Protein 4XKY (pdb70)

Structure (mmCIF, N/CA/C/O backbone):
data_4XKY
#
_entry.id   4XKY
#
_cell.length_a   67.903
_cell.length_b   91.988
_cell.length_c   208.559
_cell.angle_alpha   90.00
_cell.angle_beta   90.00
_cell.angle_gamma   90.00
#
_symmetry.space_group_name_H-M   'P 21 21 21'
#
loop_
_entity.id
_entity.type
_entity.pdbx_description
1 polymer 'Dihydrodipicolinate synthase'
2 polymer 'Dihydrodipicolinate synthase'
3 non-polymer 'ACETATE ION'
4 non-polymer 'SODIUM ION'
5 water water
#
loop_
_atom_site.group_PDB
_atom_site.id
_atom_site.type_symbol
_atom_site.label_atom_id
_atom_site.label_alt_id
_atom_site.label_comp_id
_atom_site.label_asym_id
_atom_site.label_entity_id
_atom_site.label_seq_id
_atom_site.pdbx_PDB_ins_code
_atom_site.Cartn_x
_atom_site.Cartn_y
_atom_site.Cartn_z
_atom_site.occupancy
_atom_site.B_iso_or_equiv
_atom_site.auth_seq_id
_atom_site.auth_comp_id
_atom_site.auth_asym_id
_atom_site.auth_atom_id
_atom_site.pdbx_PDB_model_num
ATOM 10 N N . ASN A 1 2 ? 26.075 27.565 -17.637 1.00 70.43 2 ASN A N 1
ATOM 11 C CA . ASN A 1 2 ? 25.701 27.621 -16.209 1.00 70.74 2 ASN A CA 1
ATOM 12 C C . ASN A 1 2 ? 25.533 26.220 -15.659 1.00 67.66 2 ASN A C 1
ATOM 13 O O . ASN A 1 2 ? 24.924 25.368 -16.296 1.00 68.06 2 ASN A O 1
ATOM 18 N N . ILE A 1 3 ? 26.050 25.999 -14.464 1.00 66.79 3 ILE A N 1
ATOM 19 C CA . ILE A 1 3 ? 26.031 24.688 -13.853 1.00 63.97 3 ILE A CA 1
ATOM 20 C C . ILE A 1 3 ? 25.254 24.816 -12.548 1.00 60.29 3 ILE A C 1
ATOM 21 O O . ILE A 1 3 ? 25.647 25.581 -11.680 1.00 63.15 3 ILE A O 1
ATOM 26 N N . PRO A 1 4 ? 24.135 24.089 -12.398 1.00 54.28 4 PRO A N 1
ATOM 27 C CA . PRO A 1 4 ? 23.462 23.192 -13.336 1.00 50.98 4 PRO A CA 1
ATOM 28 C C . PRO A 1 4 ? 22.649 23.963 -14.363 1.00 46.92 4 PRO A C 1
ATOM 29 O O . PRO A 1 4 ? 22.093 25.002 -14.036 1.00 44.30 4 PRO A O 1
ATOM 33 N N . LEU A 1 5 ? 22.578 23.452 -15.588 1.00 44.37 5 LEU A N 1
ATOM 34 C CA . LEU A 1 5 ? 21.705 24.028 -16.603 1.00 43.29 5 LEU A CA 1
ATOM 35 C C . LEU A 1 5 ? 20.259 23.843 -16.154 1.00 41.63 5 LEU A C 1
ATOM 36 O O . LEU A 1 5 ? 19.823 22.729 -15.793 1.00 40.89 5 LEU A O 1
ATOM 41 N N . SER A 1 6 ? 19.535 24.956 -16.149 1.00 39.93 6 SER A N 1
ATOM 42 C CA . SER A 1 6 ? 18.156 25.003 -15.642 1.00 41.43 6 SER A CA 1
ATOM 43 C C . SER A 1 6 ? 17.197 25.750 -16.554 1.00 40.16 6 SER A C 1
ATOM 44 O O . SER A 1 6 ? 17.610 26.452 -17.474 1.00 41.38 6 SER A O 1
ATOM 47 N N . GLY A 1 7 ? 15.908 25.598 -16.281 1.00 38.61 7 GLY A N 1
ATOM 48 C CA . GLY A 1 7 ? 14.884 26.295 -17.042 1.00 37.43 7 GLY A CA 1
ATOM 49 C C . GLY A 1 7 ? 14.296 25.553 -18.227 1.00 34.91 7 GLY A C 1
ATOM 50 O O . GLY A 1 7 ? 14.113 24.336 -18.211 1.00 35.68 7 GLY A O 1
ATOM 51 N N . ILE A 1 8 ? 13.934 26.322 -19.238 1.00 33.94 8 ILE A N 1
ATOM 52 C CA . ILE A 1 8 ? 13.282 25.810 -20.407 1.00 33.65 8 ILE A CA 1
ATOM 53 C C . ILE A 1 8 ? 14.340 25.736 -21.500 1.00 33.83 8 ILE A C 1
ATOM 54 O O . ILE A 1 8 ? 14.975 26.730 -21.816 1.00 32.80 8 ILE A O 1
ATOM 59 N N . ILE A 1 9 ? 14.538 24.537 -22.037 1.00 33.09 9 ILE A N 1
ATOM 60 C CA . ILE A 1 9 ? 15.509 24.286 -23.087 1.00 34.92 9 ILE A CA 1
ATOM 61 C C . ILE A 1 9 ? 14.776 23.610 -24.240 1.00 33.84 9 ILE A C 1
ATOM 62 O O . ILE A 1 9 ? 14.722 22.407 -24.300 1.00 32.98 9 ILE A O 1
ATOM 67 N N . PRO A 1 10 ? 14.208 24.400 -25.159 1.00 33.46 10 PRO A N 1
ATOM 68 C CA . PRO A 1 10 ? 13.432 23.839 -26.249 1.00 31.60 10 PRO A CA 1
ATOM 69 C C . PRO A 1 10 ? 14.264 22.976 -27.159 1.00 30.86 10 PRO A C 1
ATOM 70 O O . PRO A 1 10 ? 15.370 23.380 -27.546 1.00 31.27 10 PRO A O 1
ATOM 74 N N . PRO A 1 11 ? 13.742 21.786 -27.480 1.00 29.60 11 PRO A N 1
ATOM 75 C CA . PRO A 1 11 ? 14.246 20.974 -28.560 1.00 29.07 11 PRO A CA 1
ATOM 76 C C . PRO A 1 11 ? 13.730 21.577 -29.862 1.00 28.03 11 PRO A C 1
ATOM 77 O O . PRO A 1 11 ? 12.555 21.398 -30.232 1.00 26.07 11 PRO A O 1
ATOM 81 N N . LEU A 1 12 ? 14.595 22.329 -30.532 1.00 27.75 12 LEU A N 1
ATOM 82 C CA . LEU A 1 12 ? 14.201 22.992 -31.761 1.00 27.63 12 LEU A CA 1
ATOM 83 C C . LEU A 1 12 ? 13.739 22.007 -32.829 1.00 26.10 12 LEU A C 1
ATOM 84 O O . LEU A 1 12 ? 14.317 20.949 -32.999 1.00 25.76 12 LEU A O 1
ATOM 89 N N . VAL A 1 13 ? 12.696 22.387 -33.568 1.00 25.12 13 VAL A N 1
ATOM 90 C CA . VAL A 1 13 ? 12.405 21.745 -34.832 1.00 24.81 13 VAL A CA 1
ATOM 91 C C . VAL A 1 13 ? 13.543 22.106 -35.785 1.00 25.45 13 VAL A C 1
ATOM 92 O O . VAL A 1 13 ? 14.254 23.107 -35.570 1.00 24.08 13 VAL A O 1
ATOM 96 N N . THR A 1 14 ? 13.756 21.247 -36.780 1.00 24.71 14 THR A N 1
ATOM 97 C CA . THR A 1 14 ? 14.693 21.507 -37.854 1.00 24.90 14 THR A CA 1
ATOM 98 C C . THR A 1 14 ? 13.793 22.002 -38.980 1.00 25.72 14 THR A C 1
ATOM 99 O O . THR A 1 14 ? 13.120 21.215 -39.618 1.00 24.54 14 THR A O 1
ATOM 103 N N . PRO A 1 15 ? 13.713 23.326 -39.176 1.00 26.35 15 PRO A N 1
ATOM 104 C CA . PRO A 1 15 ? 12.824 23.846 -40.230 1.00 26.81 15 PRO A CA 1
ATOM 105 C C . PRO A 1 15 ? 13.388 23.534 -41.592 1.00 26.35 15 PRO A C 1
ATOM 106 O O . PRO A 1 15 ? 14.599 23.653 -41.800 1.00 26.90 15 PRO A O 1
ATOM 110 N N . LEU A 1 16 ? 12.505 23.087 -42.476 1.00 25.85 16 LEU A N 1
ATOM 111 C CA . LEU A 1 16 ? 12.846 22.586 -43.797 1.00 26.39 16 LEU A CA 1
ATOM 112 C C . LEU A 1 16 ? 12.073 23.298 -44.898 1.00 27.66 16 LEU A C 1
ATOM 113 O O . LEU A 1 16 ? 10.901 23.661 -44.718 1.00 28.80 16 LEU A O 1
ATOM 118 N N . LEU A 1 17 ? 12.720 23.504 -46.038 1.00 28.83 17 LEU A N 1
ATOM 119 C CA . LEU A 1 17 ? 12.004 23.897 -47.269 1.00 29.09 17 LEU A CA 1
ATOM 120 C C . LEU A 1 17 ? 11.661 22.680 -48.102 1.00 28.53 17 LEU A C 1
ATOM 121 O O . LEU A 1 17 ? 10.760 22.710 -48.924 1.00 27.13 17 LEU A O 1
ATOM 126 N N . ASP A 1 18 ? 12.436 21.619 -47.922 1.00 29.00 18 ASP A N 1
ATOM 127 C CA . ASP A 1 18 ? 12.219 20.362 -48.638 1.00 30.50 18 ASP A CA 1
ATOM 128 C C . ASP A 1 18 ? 12.901 19.270 -47.828 1.00 29.56 18 ASP A C 1
ATOM 129 O O . ASP A 1 18 ? 13.522 19.572 -46.813 1.00 27.39 18 ASP A O 1
ATOM 134 N N . ASP A 1 19 ? 12.773 18.019 -48.265 1.00 28.99 19 ASP A N 1
ATOM 135 C CA . ASP A 1 19 ? 13.214 16.881 -47.484 1.00 30.18 19 ASP A CA 1
ATOM 136 C C . ASP A 1 19 ? 14.675 17.044 -47.083 1.00 28.32 19 ASP A C 1
ATOM 137 O O . ASP A 1 19 ? 15.059 16.635 -45.998 1.00 28.27 19 ASP A O 1
ATOM 142 N N . ASP A 1 20 ? 15.489 17.625 -47.953 1.00 28.00 20 ASP A N 1
ATOM 143 C CA . ASP A 1 20 ? 16.912 17.766 -47.683 1.00 28.36 20 ASP A CA 1
ATOM 144 C C . ASP A 1 20 ? 17.376 19.208 -47.796 1.00 28.37 20 ASP A C 1
ATOM 145 O O . ASP A 1 20 ? 18.531 19.441 -48.133 1.00 28.04 20 ASP A O 1
ATOM 150 N N . VAL A 1 21 ? 16.497 20.177 -47.522 1.00 27.37 21 VAL A N 1
ATOM 151 C CA . VAL A 1 21 ? 16.874 21.612 -47.668 1.00 26.32 21 VAL A CA 1
ATOM 152 C C . VAL A 1 21 ? 16.446 22.323 -46.411 1.00 25.87 21 VAL A C 1
ATOM 153 O O . VAL A 1 21 ? 15.272 22.284 -46.055 1.00 25.83 21 VAL A O 1
ATOM 157 N N . LEU A 1 22 ? 17.391 22.983 -45.763 1.00 26.22 22 LEU A N 1
ATOM 158 C CA . LEU A 1 22 ? 17.147 23.691 -44.519 1.00 27.37 22 LEU A CA 1
ATOM 159 C C . LEU A 1 22 ? 16.457 25.041 -44.785 1.00 28.08 22 LEU A C 1
ATOM 160 O O . LEU A 1 22 ? 16.862 25.769 -45.678 1.00 29.69 22 LEU A O 1
ATOM 165 N N . ASP A 1 23 ? 15.432 25.358 -43.993 1.00 28.26 23 ASP A N 1
ATOM 166 C CA . ASP A 1 23 ? 14.761 26.683 -44.005 1.00 28.31 23 ASP A CA 1
ATOM 167 C C . ASP A 1 23 ? 15.510 27.653 -43.097 1.00 28.71 23 ASP A C 1
ATOM 168 O O . ASP A 1 23 ? 15.196 27.806 -41.906 1.00 26.49 23 ASP A O 1
ATOM 173 N N . VAL A 1 24 ? 16.512 28.308 -43.657 1.00 30.73 24 VAL A N 1
ATOM 174 C CA . VAL A 1 24 ? 17.395 29.158 -42.845 1.00 31.13 24 VAL A CA 1
ATOM 175 C C . VAL A 1 24 ? 16.668 30.369 -42.285 1.00 31.52 24 VAL A C 1
ATOM 176 O O . VAL A 1 24 ? 16.861 30.727 -41.144 1.00 30.52 24 VAL A O 1
ATOM 180 N N . GLU A 1 25 ? 15.825 30.994 -43.088 1.00 33.50 25 GLU A N 1
ATOM 181 C CA . GLU A 1 25 ? 15.121 32.170 -42.639 1.00 36.29 25 GLU A CA 1
ATOM 182 C C . GLU A 1 25 ? 14.154 31.843 -41.521 1.00 34.51 25 GLU A C 1
ATOM 183 O O . GLU A 1 25 ? 14.051 32.595 -40.571 1.00 32.96 25 GLU A O 1
ATOM 189 N N . GLY A 1 26 ? 13.436 30.728 -41.653 1.00 32.99 26 GLY A N 1
ATOM 190 C CA . GLY A 1 26 ? 12.576 30.236 -40.577 1.00 31.38 26 GLY A CA 1
ATOM 191 C C . GLY A 1 26 ? 13.346 29.938 -39.318 1.00 30.34 26 GLY A C 1
ATOM 192 O O . GLY A 1 26 ? 12.920 30.292 -38.239 1.00 29.87 26 GLY A O 1
ATOM 193 N N . LEU A 1 27 ? 14.496 29.293 -39.460 1.00 30.91 27 LEU A N 1
ATOM 194 C CA . LEU A 1 27 ? 15.340 28.981 -38.308 1.00 30.89 27 LEU A CA 1
ATOM 195 C C . LEU A 1 27 ? 15.789 30.240 -37.550 1.00 32.47 27 LEU A C 1
ATOM 196 O O . LEU A 1 27 ? 15.771 30.264 -36.330 1.00 32.96 27 LEU A O 1
ATOM 201 N N . GLN A 1 28 ? 16.188 31.278 -38.277 1.00 33.82 28 GLN A N 1
ATOM 202 C CA . GLN A 1 28 ? 16.497 32.573 -37.662 1.00 34.84 28 GLN A CA 1
ATOM 203 C C . GLN A 1 28 ? 15.304 33.132 -36.920 1.00 34.11 28 GLN A C 1
ATOM 204 O O . GLN A 1 28 ? 15.434 33.514 -35.765 1.00 34.74 28 GLN A O 1
ATOM 210 N N . ARG A 1 29 ? 14.136 33.155 -37.555 1.00 33.02 29 ARG A N 1
ATOM 211 C CA . ARG A 1 29 ? 12.943 33.639 -36.850 1.00 34.07 29 ARG A CA 1
ATOM 212 C C . ARG A 1 29 ? 12.669 32.791 -35.616 1.00 33.10 29 ARG A C 1
ATOM 213 O O . ARG A 1 29 ? 12.324 33.337 -34.573 1.00 32.65 29 ARG A O 1
ATOM 221 N N . LEU A 1 30 ? 12.817 31.465 -35.734 1.00 31.05 30 LEU A N 1
ATOM 222 C CA . LEU A 1 30 ? 12.552 30.570 -34.600 1.00 30.47 30 LEU A CA 1
ATOM 223 C C . LEU A 1 30 ? 13.475 30.888 -33.441 1.00 29.90 30 LEU A C 1
ATOM 224 O O . LEU A 1 30 ? 13.023 31.027 -32.308 1.00 29.84 30 LEU A O 1
ATOM 229 N N . ILE A 1 31 ? 14.768 31.006 -33.722 1.00 29.37 31 ILE A N 1
ATOM 230 C CA . ILE A 1 31 ? 15.740 31.257 -32.670 1.00 30.76 31 ILE A CA 1
ATOM 231 C C . ILE A 1 31 ? 15.589 32.641 -32.014 1.00 32.15 31 ILE A C 1
ATOM 232 O O . ILE A 1 31 ? 15.727 32.751 -30.798 1.00 33.07 31 ILE A O 1
ATOM 237 N N . GLU A 1 32 ? 15.315 33.684 -32.792 1.00 33.98 32 GLU A N 1
ATOM 238 C CA . GLU A 1 32 ? 15.033 34.993 -32.212 1.00 36.02 32 GLU A CA 1
ATOM 239 C C . GLU A 1 32 ? 13.796 34.891 -31.317 1.00 35.39 32 GLU A C 1
ATOM 240 O O . GLU A 1 32 ? 13.780 35.418 -30.228 1.00 35.76 32 GLU A O 1
ATOM 246 N N . HIS A 1 33 ? 12.769 34.187 -31.777 1.00 34.62 33 HIS A N 1
ATOM 247 C CA . HIS A 1 33 ? 11.511 34.027 -31.025 1.00 34.42 33 HIS A CA 1
ATOM 248 C C . HIS A 1 33 ? 11.767 33.324 -29.679 1.00 33.97 33 HIS A C 1
ATOM 249 O O . HIS A 1 33 ? 11.219 33.707 -28.651 1.00 33.71 33 HIS A O 1
ATOM 256 N N . LEU A 1 34 ? 12.641 32.320 -29.676 1.00 33.39 34 LEU A N 1
ATOM 257 C CA . LEU A 1 34 ? 12.953 31.622 -28.433 1.00 33.42 34 LEU A CA 1
ATOM 258 C C . LEU A 1 34 ? 13.755 32.492 -27.478 1.00 34.47 34 LEU A C 1
ATOM 259 O O . LEU A 1 34 ? 13.466 32.534 -26.269 1.00 34.88 34 LEU A O 1
ATOM 264 N N . ILE A 1 35 ? 14.742 33.207 -28.013 1.00 34.47 35 ILE A N 1
ATOM 265 C CA . ILE A 1 35 ? 15.596 34.041 -27.172 1.00 34.76 35 ILE A CA 1
ATOM 266 C C . ILE A 1 35 ? 14.771 35.128 -26.490 1.00 36.08 35 ILE A C 1
ATOM 267 O O . ILE A 1 35 ? 14.830 35.280 -25.271 1.00 35.21 35 ILE A O 1
ATOM 272 N N . ALA A 1 36 ? 13.982 35.856 -27.280 1.00 37.22 36 ALA A N 1
ATOM 273 C CA . ALA A 1 36 ? 13.119 36.913 -26.756 1.00 38.91 36 ALA A CA 1
ATOM 274 C C . ALA A 1 36 ? 12.100 36.338 -25.789 1.00 40.13 36 ALA A C 1
ATOM 275 O O . ALA A 1 36 ? 11.598 37.039 -24.920 1.00 40.10 36 ALA A O 1
ATOM 277 N N . GLY A 1 37 ? 11.790 35.059 -25.946 1.00 38.80 37 GLY A N 1
ATOM 278 C CA . GLY A 1 37 ? 10.805 34.418 -25.090 1.00 39.40 37 GLY A CA 1
ATOM 279 C C . GLY A 1 37 ? 11.338 33.980 -23.742 1.00 39.59 37 GLY A C 1
ATOM 280 O O . GLY A 1 37 ? 10.579 33.445 -22.928 1.00 39.37 37 GLY A O 1
ATOM 281 N N . GLY A 1 38 ? 12.641 34.166 -23.519 1.00 39.63 38 GLY A N 1
ATOM 282 C CA . GLY A 1 38 ? 13.243 33.903 -22.226 1.00 39.57 38 GLY A CA 1
ATOM 283 C C . GLY A 1 38 ? 13.763 32.494 -21.995 1.00 39.51 38 GLY A C 1
ATOM 284 O O . GLY A 1 38 ? 14.064 32.148 -20.859 1.00 39.12 38 GLY A O 1
ATOM 285 N N . VAL A 1 39 ? 13.896 31.667 -23.034 1.00 36.66 39 VAL A N 1
ATOM 286 C CA . VAL A 1 39 ? 14.396 30.307 -22.800 1.00 35.44 39 VAL A CA 1
ATOM 287 C C . VAL A 1 39 ? 15.889 30.362 -22.386 1.00 37.00 39 VAL A C 1
ATOM 288 O O . VAL A 1 39 ? 16.575 31.366 -22.591 1.00 36.75 39 VAL A O 1
ATOM 292 N N . HIS A 1 40 ? 16.390 29.279 -21.817 1.00 37.77 40 HIS A N 1
ATOM 293 C CA . HIS A 1 40 ? 17.757 29.276 -21.270 1.00 41.43 40 HIS A CA 1
ATOM 294 C C . HIS A 1 40 ? 18.776 28.553 -22.107 1.00 37.53 40 HIS A C 1
ATOM 295 O O . HIS A 1 40 ? 19.944 28.696 -21.866 1.00 37.93 40 HIS A O 1
ATOM 302 N N . ALA A 1 41 ? 18.348 27.785 -23.094 1.00 35.50 41 ALA A N 1
ATOM 303 C CA . ALA A 1 41 ? 19.281 27.137 -23.992 1.00 34.17 41 ALA A CA 1
ATOM 304 C C . ALA A 1 41 ? 18.528 26.653 -25.192 1.00 34.07 41 ALA A C 1
ATOM 305 O O . ALA A 1 41 ? 17.308 26.675 -25.203 1.00 35.43 41 ALA A O 1
ATOM 307 N N . LEU A 1 42 ? 19.274 26.249 -26.209 1.00 33.26 42 LEU A N 1
ATOM 308 C CA . LEU A 1 42 ? 18.736 25.653 -27.424 1.00 32.68 42 LEU A CA 1
ATOM 309 C C . LEU A 1 42 ? 19.293 24.253 -27.581 1.00 32.93 42 LEU A C 1
ATOM 310 O O . LEU A 1 42 ? 20.514 24.048 -27.490 1.00 35.93 42 LEU A O 1
ATOM 315 N N . PHE A 1 43 ? 18.403 23.303 -27.840 1.00 31.73 43 PHE A N 1
ATOM 316 C CA . PHE A 1 43 ? 18.761 21.922 -27.999 1.00 30.71 43 PHE A CA 1
ATOM 317 C C . PHE A 1 43 ? 18.453 21.522 -29.429 1.00 30.43 43 PHE A C 1
ATOM 318 O O . PHE A 1 43 ? 17.291 21.551 -29.857 1.00 28.47 43 PHE A O 1
ATOM 326 N N . VAL A 1 44 ? 19.495 21.208 -30.200 1.00 30.46 44 VAL A N 1
ATOM 327 C CA . VAL A 1 44 ? 19.266 20.839 -31.592 1.00 30.29 44 VAL A CA 1
ATOM 328 C C . VAL A 1 44 ? 19.482 19.364 -31.854 1.00 28.52 44 VAL A C 1
ATOM 329 O O . VAL A 1 44 ? 20.275 18.702 -31.175 1.00 25.91 44 VAL A O 1
ATOM 333 N N . LEU A 1 45 ? 18.753 18.909 -32.873 1.00 27.58 45 LEU A N 1
ATOM 334 C CA . LEU A 1 45 ? 18.756 17.538 -33.367 1.00 28.96 45 LEU A CA 1
ATOM 335 C C . LEU A 1 45 ? 18.187 16.499 -32.397 1.00 27.72 45 LEU A C 1
ATOM 336 O O . LEU A 1 45 ? 18.549 15.344 -32.443 1.00 27.68 45 LEU A O 1
ATOM 341 N N . GLY A 1 46 ? 17.299 16.904 -31.513 1.00 28.61 46 GLY A N 1
ATOM 342 C CA . GLY A 1 46 ? 16.537 15.938 -30.726 1.00 28.84 46 GLY A CA 1
ATOM 343 C C . GLY A 1 46 ? 15.508 15.272 -31.652 1.00 30.31 46 GLY A C 1
ATOM 344 O O . GLY A 1 46 ? 15.511 15.510 -32.879 1.00 26.86 46 GLY A O 1
ATOM 345 N N . THR A 1 47 ? 14.662 14.428 -31.058 1.00 32.40 47 THR A N 1
ATOM 346 C CA . THR A 1 47 ? 13.493 13.786 -31.716 1.00 34.21 47 THR A CA 1
ATOM 347 C C . THR A 1 47 ? 12.575 14.802 -32.408 1.00 31.56 47 THR A C 1
ATOM 348 O O . THR A 1 47 ? 12.193 14.625 -33.554 1.00 29.20 47 THR A O 1
ATOM 352 N N . THR A 1 48 ? 12.259 15.873 -31.698 1.00 28.18 48 THR A N 1
ATOM 353 C CA . THR A 1 48 ? 11.535 17.014 -32.243 1.00 29.43 48 THR A CA 1
ATOM 354 C C . THR A 1 48 ? 12.186 17.659 -33.491 1.00 28.41 48 THR A C 1
ATOM 355 O O . THR A 1 48 ? 11.466 18.188 -34.370 1.00 27.04 48 THR A O 1
ATOM 359 N N . GLY A 1 49 ? 13.519 17.575 -33.552 1.00 26.76 49 GLY A N 1
ATOM 360 C CA . GLY A 1 49 ? 14.339 18.047 -34.687 1.00 26.45 49 GLY A CA 1
ATOM 361 C C . GLY A 1 49 ? 14.496 17.039 -35.814 1.00 27.02 49 GLY A C 1
ATOM 362 O O . GLY A 1 49 ? 15.263 17.278 -36.750 1.00 25.54 49 GLY A O 1
ATOM 363 N N . GLU A 1 50 ? 13.794 15.902 -35.714 1.00 27.86 50 GLU A N 1
ATOM 364 C CA . GLU A 1 50 ? 13.795 14.863 -36.777 1.00 27.94 50 GLU A CA 1
ATOM 365 C C . GLU A 1 50 ? 15.218 14.317 -37.099 1.00 28.36 50 GLU A C 1
ATOM 366 O O . GLU A 1 50 ? 15.506 13.985 -38.250 1.00 26.72 50 GLU A O 1
ATOM 372 N N . SER A 1 51 ? 16.123 14.224 -36.133 1.00 31.40 51 SER A N 1
ATOM 373 C CA . SER A 1 51 ? 17.546 14.007 -36.517 1.00 36.24 51 SER A CA 1
ATOM 374 C C . SER A 1 51 ? 17.768 12.707 -37.313 1.00 38.31 51 SER A C 1
ATOM 375 O O . SER A 1 51 ? 18.442 12.680 -38.354 1.00 37.83 51 SER A O 1
ATOM 378 N N . GLN A 1 52 ? 17.175 11.633 -36.826 1.00 41.12 52 GLN A N 1
ATOM 379 C CA . GLN A 1 52 ? 17.373 10.329 -37.455 1.00 46.33 52 GLN A CA 1
ATOM 380 C C . GLN A 1 52 ? 16.964 10.318 -38.931 1.00 40.99 52 GLN A C 1
ATOM 381 O O . GLN A 1 52 ? 17.639 9.673 -39.750 1.00 40.91 52 GLN A O 1
ATOM 387 N N . SER A 1 53 ? 15.893 11.048 -39.270 1.00 33.41 53 SER A N 1
ATOM 388 C CA . SER A 1 53 ? 15.299 10.957 -40.618 1.00 30.34 53 SER A CA 1
ATOM 389 C C . SER A 1 53 ? 15.933 11.927 -41.630 1.00 28.08 53 SER A C 1
ATOM 390 O O . SER A 1 53 ? 15.683 11.855 -42.830 1.00 26.51 53 SER A O 1
ATOM 393 N N . LEU A 1 54 ? 16.797 12.808 -41.138 1.00 27.84 54 LEU A N 1
ATOM 394 C CA . LEU A 1 54 ? 17.525 13.779 -41.963 1.00 27.44 54 LEU A CA 1
ATOM 395 C C . LEU A 1 54 ? 18.864 13.243 -42.395 1.00 27.88 54 LEU A C 1
ATOM 396 O O . LEU A 1 54 ? 19.471 12.451 -41.706 1.00 27.35 54 LEU A O 1
ATOM 401 N N . SER A 1 55 ? 19.318 13.687 -43.556 1.00 29.68 55 SER A N 1
ATOM 402 C CA . SER A 1 55 ? 20.632 13.332 -44.045 1.00 31.48 55 SER A CA 1
ATOM 403 C C . SER A 1 55 ? 21.727 13.911 -43.130 1.00 32.72 55 SER A C 1
ATOM 404 O O . SER A 1 55 ? 21.503 14.854 -42.366 1.00 31.73 55 SER A O 1
ATOM 407 N N . TYR A 1 56 ? 22.917 13.338 -43.219 1.00 34.02 56 TYR A N 1
ATOM 408 C CA . TYR A 1 56 ? 24.066 13.855 -42.474 1.00 35.41 56 TYR A CA 1
ATOM 409 C C . TYR A 1 56 ? 24.351 15.291 -42.819 1.00 33.00 56 TYR A C 1
ATOM 410 O O . TYR A 1 56 ? 24.635 16.092 -41.960 1.00 32.76 56 TYR A O 1
ATOM 419 N N . LYS A 1 57 ? 24.289 15.621 -44.099 1.00 33.05 57 LYS A N 1
ATOM 420 C CA . LYS A 1 57 ? 24.483 16.992 -44.523 1.00 34.87 57 LYS A CA 1
ATOM 421 C C . LYS A 1 57 ? 23.534 17.937 -43.802 1.00 33.55 57 LYS A C 1
ATOM 422 O O . LYS A 1 57 ? 23.949 18.975 -43.270 1.00 32.50 57 LYS A O 1
ATOM 428 N N . LEU A 1 58 ? 22.257 17.579 -43.756 1.00 30.84 58 LEU A N 1
ATOM 429 C CA . LEU A 1 58 ? 21.279 18.478 -43.149 1.00 30.93 58 LEU A CA 1
ATOM 430 C C . LEU A 1 58 ? 21.486 18.618 -41.656 1.00 29.74 58 LEU A C 1
ATOM 431 O O . LEU A 1 58 ? 21.395 19.709 -41.128 1.00 30.26 58 LEU A O 1
ATOM 436 N N . ARG A 1 59 ? 21.822 17.528 -40.982 1.00 28.62 59 ARG A N 1
ATOM 437 C CA . ARG A 1 59 ? 22.148 17.604 -39.566 1.00 29.42 59 ARG A CA 1
ATOM 438 C C . ARG A 1 59 ? 23.340 18.583 -39.367 1.00 30.17 59 ARG A C 1
ATOM 439 O O . ARG A 1 59 ? 23.330 19.398 -38.461 1.00 29.17 59 ARG A O 1
ATOM 447 N N . MET A 1 60 ? 24.344 18.523 -40.233 1.00 31.11 60 MET A N 1
ATOM 448 C CA . MET A 1 60 ? 25.486 19.436 -40.096 1.00 32.66 60 MET A CA 1
ATOM 449 C C . MET A 1 60 ? 25.093 20.890 -40.325 1.00 31.31 60 MET A C 1
ATOM 450 O O . MET A 1 60 ? 25.516 21.761 -39.577 1.00 29.43 60 MET A O 1
ATOM 455 N N . GLU A 1 61 ? 24.258 21.144 -41.323 1.00 31.84 61 GLU A N 1
ATOM 456 C CA . GLU A 1 61 ? 23.772 22.492 -41.569 1.00 32.53 61 GLU A CA 1
ATOM 457 C C . GLU A 1 61 ? 22.940 23.039 -40.410 1.00 30.92 61 GLU A C 1
ATOM 458 O O . GLU A 1 61 ? 23.029 24.216 -40.102 1.00 30.99 61 GLU A O 1
ATOM 464 N N . MET A 1 62 ? 22.154 22.190 -39.760 1.00 28.31 62 MET A N 1
ATOM 465 C CA . MET A 1 62 ? 21.367 22.650 -38.642 1.00 29.33 62 MET A CA 1
ATOM 466 C C . MET A 1 62 ? 22.287 23.100 -37.519 1.00 30.79 62 MET A C 1
ATOM 467 O O . MET A 1 62 ? 22.054 24.124 -36.920 1.00 31.81 62 MET A O 1
ATOM 472 N N . ILE A 1 63 ? 23.307 22.302 -37.216 1.00 31.76 63 ILE A N 1
ATOM 473 C CA . ILE A 1 63 ? 24.271 22.651 -36.197 1.00 31.84 63 ILE A CA 1
ATOM 474 C C . ILE A 1 63 ? 24.982 23.970 -36.510 1.00 32.64 63 ILE A C 1
ATOM 475 O O . ILE A 1 63 ? 25.039 24.856 -35.658 1.00 31.70 63 ILE A O 1
ATOM 480 N N . LYS A 1 64 ? 25.541 24.075 -37.717 1.00 34.77 64 LYS A N 1
ATOM 481 C CA . LYS A 1 64 ? 26.287 25.264 -38.124 1.00 37.71 64 LYS A CA 1
ATOM 482 C C . LYS A 1 64 ? 25.412 26.505 -38.086 1.00 35.89 64 LYS A C 1
ATOM 483 O O . LYS A 1 64 ? 25.752 27.476 -37.427 1.00 36.68 64 LYS A O 1
ATOM 489 N N . ASN A 1 65 ? 24.284 26.494 -38.784 1.00 33.62 65 ASN A N 1
ATOM 490 C CA . ASN A 1 65 ? 23.389 27.667 -38.732 1.00 32.63 65 ASN A CA 1
ATOM 491 C C . ASN A 1 65 ? 22.898 28.011 -37.328 1.00 31.42 65 ASN A C 1
ATOM 492 O O . ASN A 1 65 ? 22.793 29.188 -36.990 1.00 31.67 65 ASN A O 1
ATOM 497 N N . THR A 1 66 ? 22.566 27.005 -36.508 1.00 30.84 66 THR A N 1
ATOM 498 C CA . THR A 1 66 ? 22.073 27.307 -35.156 1.00 30.07 66 THR A CA 1
ATOM 499 C C . THR A 1 66 ? 23.170 28.051 -34.323 1.00 31.38 66 THR A C 1
ATOM 500 O O . THR A 1 66 ? 22.897 29.036 -33.639 1.00 29.78 66 THR A O 1
ATOM 504 N N . CYS A 1 67 ? 24.407 27.579 -34.388 1.00 33.38 67 CYS A N 1
ATOM 505 C CA . CYS A 1 67 ? 25.489 28.233 -33.646 1.00 35.35 67 CYS A CA 1
ATOM 506 C C . CYS A 1 67 ? 25.752 29.627 -34.215 1.00 35.78 67 CYS A C 1
ATOM 507 O O . CYS A 1 67 ? 25.898 30.562 -33.450 1.00 35.71 67 CYS A O 1
ATOM 510 N N . ARG A 1 68 ? 25.759 29.771 -35.542 1.00 36.13 68 ARG A N 1
ATOM 511 C CA . ARG A 1 68 ? 25.959 31.080 -36.174 1.00 37.54 68 ARG A CA 1
ATOM 512 C C . ARG A 1 68 ? 24.913 32.075 -35.697 1.00 38.61 68 ARG A C 1
ATOM 513 O O . ARG A 1 68 ? 25.238 33.191 -35.270 1.00 40.33 68 ARG A O 1
ATOM 521 N N . ILE A 1 69 ? 23.653 31.658 -35.760 1.00 37.50 69 ILE A N 1
ATOM 522 C CA . ILE A 1 69 ? 22.534 32.561 -35.483 1.00 36.99 69 ILE A CA 1
ATOM 523 C C . ILE A 1 69 ? 22.449 32.913 -34.003 1.00 37.33 69 ILE A C 1
ATOM 524 O O . ILE A 1 69 ? 22.168 34.049 -33.652 1.00 40.43 69 ILE A O 1
ATOM 529 N N . ALA A 1 70 ? 22.682 31.946 -33.132 1.00 38.24 70 ALA A N 1
ATOM 530 C CA . ALA A 1 70 ? 22.617 32.211 -31.701 1.00 37.81 70 ALA A CA 1
ATOM 531 C C . ALA A 1 70 ? 23.685 33.197 -31.247 1.00 40.50 70 ALA A C 1
ATOM 532 O O . ALA A 1 70 ? 23.462 33.904 -30.275 1.00 38.33 70 ALA A O 1
ATOM 534 N N . LYS A 1 71 ? 24.842 33.211 -31.924 1.00 43.50 71 LYS A N 1
ATOM 535 C CA . LYS A 1 71 ? 25.895 34.214 -31.671 1.00 47.10 71 LYS A CA 1
ATOM 536 C C . LYS A 1 71 ? 26.270 34.255 -30.201 1.00 44.63 71 LYS A C 1
ATOM 537 O O . LYS A 1 71 ? 26.314 35.322 -29.624 1.00 44.21 71 LYS A O 1
ATOM 543 N N . GLY A 1 72 ? 26.461 33.115 -29.567 1.00 42.62 72 GLY A N 1
ATOM 544 C CA . GLY A 1 72 ? 26.861 33.082 -28.144 1.00 43.96 72 GLY A CA 1
ATOM 545 C C . GLY A 1 72 ? 25.865 33.586 -27.101 1.00 45.16 72 GLY A C 1
ATOM 546 O O . GLY A 1 72 ? 26.143 33.503 -25.903 1.00 47.91 72 GLY A O 1
ATOM 547 N N . ARG A 1 73 ? 24.697 34.080 -27.520 1.00 44.31 73 ARG A N 1
ATOM 548 C CA . ARG A 1 73 ? 23.703 34.616 -26.570 1.00 44.67 73 ARG A CA 1
ATOM 549 C C . ARG A 1 73 ? 23.104 33.600 -25.598 1.00 45.22 73 ARG A C 1
ATOM 550 O O . ARG A 1 73 ? 22.540 33.988 -24.575 1.00 45.21 73 ARG A O 1
ATOM 558 N N . LEU A 1 74 ? 23.225 32.314 -25.931 1.00 44.11 74 LEU A N 1
ATOM 559 C CA . LEU A 1 74 ? 22.586 31.224 -25.203 1.00 44.14 74 LEU A CA 1
ATOM 560 C C . LEU A 1 74 ? 23.377 29.933 -25.406 1.00 40.22 74 LEU A C 1
ATOM 561 O O . LEU A 1 74 ? 23.843 29.704 -26.487 1.00 38.32 74 LEU A O 1
ATOM 566 N N . PRO A 1 75 ? 23.504 29.079 -24.387 1.00 38.86 75 PRO A N 1
ATOM 567 C CA . PRO A 1 75 ? 24.126 27.776 -24.645 1.00 39.84 75 PRO A CA 1
ATOM 568 C C . PRO A 1 75 ? 23.403 26.965 -25.747 1.00 36.51 75 PRO A C 1
ATOM 569 O O . PRO A 1 75 ? 22.164 26.911 -25.789 1.00 37.09 75 PRO A O 1
ATOM 573 N N . VAL A 1 76 ? 24.196 26.385 -26.635 1.00 34.44 76 VAL A N 1
ATOM 574 C CA . VAL A 1 76 ? 23.721 25.423 -27.605 1.00 32.38 76 VAL A CA 1
ATOM 575 C C . VAL A 1 76 ? 24.142 23.986 -27.266 1.00 32.60 76 VAL A C 1
ATOM 576 O O . VAL A 1 76 ? 25.325 23.665 -27.122 1.00 32.95 76 VAL A O 1
ATOM 580 N N . LEU A 1 77 ? 23.136 23.129 -27.140 1.00 32.79 77 LEU A N 1
ATOM 581 C CA . LEU A 1 77 ? 23.305 21.689 -26.924 1.00 33.74 77 LEU A CA 1
ATOM 582 C C . LEU A 1 77 ? 22.986 20.953 -28.209 1.00 32.23 77 LEU A C 1
ATOM 583 O O . LEU A 1 77 ? 21.976 21.223 -28.840 1.00 32.00 77 LEU A O 1
ATOM 588 N N . VAL A 1 78 ? 23.819 19.986 -28.563 1.00 31.99 78 VAL A N 1
ATOM 589 C CA . VAL A 1 78 ? 23.691 19.278 -29.815 1.00 30.55 78 VAL A CA 1
ATOM 590 C C . VAL A 1 78 ? 23.530 17.797 -29.535 1.00 30.45 78 VAL A C 1
ATOM 591 O O . VAL A 1 78 ? 24.388 17.180 -28.902 1.00 31.82 78 VAL A O 1
ATOM 595 N N . CYS A 1 79 ? 22.449 17.216 -30.053 1.00 29.44 79 CYS A N 1
ATOM 596 C CA . CYS A 1 79 ? 22.285 15.772 -30.018 1.00 29.91 79 CYS A CA 1
ATOM 597 C C . CYS A 1 79 ? 23.213 15.140 -31.045 1.00 28.60 79 CYS A C 1
ATOM 598 O O . CYS A 1 79 ? 23.141 15.438 -32.249 1.00 26.51 79 CYS A O 1
ATOM 601 N N . ILE A 1 80 ? 24.099 14.281 -30.549 1.00 28.96 80 ILE A N 1
ATOM 602 C CA . ILE A 1 80 ? 25.061 13.574 -31.392 1.00 29.84 80 ILE A CA 1
ATOM 603 C C . ILE A 1 80 ? 24.771 12.068 -31.549 1.00 31.77 80 ILE A C 1
ATOM 604 O O . ILE A 1 80 ? 25.577 11.366 -32.158 1.00 35.44 80 ILE A O 1
ATOM 609 N N . SER A 1 81 ? 23.654 11.573 -31.008 1.00 31.88 81 SER A N 1
ATOM 610 C CA . SER A 1 81 ? 23.326 10.133 -31.090 1.00 34.35 81 SER A CA 1
ATOM 611 C C . SER A 1 81 ? 23.260 9.694 -32.549 1.00 34.59 81 SER A C 1
ATOM 612 O O . SER A 1 81 ? 22.766 10.413 -33.404 1.00 32.03 81 SER A O 1
ATOM 615 N N . ASP A 1 82 ? 23.809 8.522 -32.815 1.00 35.14 82 ASP A N 1
ATOM 616 C CA . ASP A 1 82 ? 23.874 7.979 -34.158 1.00 36.34 82 ASP A CA 1
ATOM 617 C C . ASP A 1 82 ? 24.150 6.513 -33.979 1.00 36.20 82 ASP A C 1
ATOM 618 O O . ASP A 1 82 ? 24.741 6.122 -32.983 1.00 35.95 82 ASP A O 1
ATOM 623 N N . THR A 1 83 ? 23.753 5.694 -34.937 1.00 34.44 83 THR A N 1
ATOM 624 C CA . THR A 1 83 ? 24.041 4.273 -34.826 1.00 35.75 83 THR A CA 1
ATOM 625 C C . THR A 1 83 ? 25.543 4.051 -34.995 1.00 34.68 83 THR A C 1
ATOM 626 O O . THR A 1 83 ? 26.072 3.063 -34.493 1.00 35.81 83 THR A O 1
ATOM 630 N N . SER A 1 84 ? 26.218 4.959 -35.702 1.00 32.78 84 SER A N 1
ATOM 631 C CA . SER A 1 84 ? 27.687 4.887 -35.866 1.00 34.06 84 SER A CA 1
ATOM 632 C C . SER A 1 84 ? 28.420 5.827 -34.917 1.00 32.85 84 SER A C 1
ATOM 633 O O . SER A 1 84 ? 28.231 7.036 -34.962 1.00 30.70 84 SER A O 1
ATOM 636 N N . ILE A 1 85 ? 29.299 5.267 -34.094 1.00 33.87 85 ILE A N 1
ATOM 637 C CA . ILE A 1 85 ? 30.080 6.064 -33.158 1.00 34.83 85 ILE A CA 1
ATOM 638 C C . ILE A 1 85 ? 31.028 6.989 -33.899 1.00 34.85 85 ILE A C 1
ATOM 639 O O . ILE A 1 85 ? 31.200 8.120 -33.483 1.00 33.56 85 ILE A O 1
ATOM 644 N N . VAL A 1 86 ? 31.595 6.538 -35.012 1.00 34.37 86 VAL A N 1
ATOM 645 C CA . VAL A 1 86 ? 32.431 7.416 -35.810 1.00 36.30 86 VAL A CA 1
ATOM 646 C C . VAL A 1 86 ? 31.618 8.664 -36.210 1.00 34.77 86 VAL A C 1
ATOM 647 O O . VAL A 1 86 ? 32.093 9.766 -36.051 1.00 34.90 86 VAL A O 1
ATOM 651 N N . GLU A 1 87 ? 30.392 8.484 -36.702 1.00 33.33 87 GLU A N 1
ATOM 652 C CA . GLU A 1 87 ? 29.557 9.614 -37.112 1.00 33.57 87 GLU A CA 1
ATOM 653 C C . GLU A 1 87 ? 29.170 10.508 -35.929 1.00 33.05 87 GLU A C 1
ATOM 654 O O . GLU A 1 87 ? 29.161 11.736 -36.026 1.00 31.73 87 GLU A O 1
ATOM 660 N N . SER A 1 88 ? 28.861 9.878 -34.804 1.00 33.31 88 SER A N 1
ATOM 661 C CA . SER A 1 88 ? 28.551 10.617 -33.596 1.00 33.87 88 SER A CA 1
ATOM 662 C C . SER A 1 88 ? 29.722 11.538 -33.141 1.00 35.42 88 SER A C 1
ATOM 663 O O . SER A 1 88 ? 29.522 12.733 -32.859 1.00 32.64 88 SER A O 1
ATOM 666 N N . VAL A 1 89 ? 30.939 10.989 -33.104 1.00 35.41 89 VAL A N 1
ATOM 667 C CA . VAL A 1 89 ? 32.108 11.763 -32.721 1.00 36.43 89 VAL A CA 1
ATOM 668 C C . VAL A 1 89 ? 32.319 12.915 -33.725 1.00 35.75 89 VAL A C 1
ATOM 669 O O . VAL A 1 89 ? 32.611 14.032 -33.328 1.00 33.98 89 VAL A O 1
ATOM 673 N N . ASN A 1 90 ? 32.111 12.656 -35.011 1.00 35.69 90 ASN A N 1
ATOM 674 C CA . ASN A 1 90 ? 32.262 13.696 -36.017 1.00 38.20 90 ASN A CA 1
ATOM 675 C C . ASN A 1 90 ? 31.278 14.865 -35.777 1.00 36.59 90 ASN A C 1
ATOM 676 O O . ASN A 1 90 ? 31.642 16.027 -35.953 1.00 35.41 90 ASN A O 1
ATOM 681 N N . LEU A 1 91 ? 30.045 14.571 -35.358 1.00 34.04 91 LEU A N 1
ATOM 682 C CA . LEU A 1 91 ? 29.088 15.642 -35.103 1.00 34.34 91 LEU A CA 1
ATOM 683 C C . LEU A 1 91 ? 29.497 16.440 -33.887 1.00 33.89 91 LEU A C 1
ATOM 684 O O . LEU A 1 91 ? 29.327 17.677 -33.880 1.00 31.92 91 LEU A O 1
ATOM 689 N N . ALA A 1 92 ? 29.992 15.740 -32.860 1.00 31.81 92 ALA A N 1
ATOM 690 C CA . ALA A 1 92 ? 30.513 16.408 -31.665 1.00 32.68 92 ALA A CA 1
ATOM 691 C C . ALA A 1 92 ? 31.643 17.375 -32.015 1.00 34.47 92 ALA A C 1
ATOM 692 O O . ALA A 1 92 ? 31.625 18.496 -31.551 1.00 35.30 92 ALA A O 1
ATOM 694 N N . CYS A 1 93 ? 32.616 16.950 -32.820 1.00 36.14 93 CYS A N 1
ATOM 695 C CA . CYS A 1 93 ? 33.720 17.844 -33.231 1.00 38.50 93 CYS A CA 1
ATOM 696 C C . CYS A 1 93 ? 33.242 19.052 -34.042 1.00 38.93 93 CYS A C 1
ATOM 697 O O . CYS A 1 93 ? 33.739 20.166 -33.869 1.00 36.92 93 CYS A O 1
ATOM 700 N N . LEU A 1 94 ? 32.269 18.822 -34.914 1.00 37.88 94 LEU A N 1
ATOM 701 C CA . LEU A 1 94 ? 31.662 19.884 -35.681 1.00 38.31 94 LEU A CA 1
ATOM 702 C C . LEU A 1 94 ? 30.983 20.869 -34.733 1.00 37.00 94 LEU A C 1
ATOM 703 O O . LEU A 1 94 ? 31.209 22.071 -34.809 1.00 39.35 94 LEU A O 1
ATOM 708 N N . ALA A 1 95 ? 30.170 20.347 -33.824 1.00 35.17 95 ALA A N 1
ATOM 709 C CA . ALA A 1 95 ? 29.581 21.153 -32.758 1.00 34.53 95 ALA A CA 1
ATOM 710 C C . ALA A 1 95 ? 30.628 22.000 -32.034 1.00 36.36 95 ALA A C 1
ATOM 711 O O . ALA A 1 95 ? 30.449 23.217 -31.906 1.00 38.66 95 ALA A O 1
ATOM 713 N N . ALA A 1 96 ? 31.728 21.394 -31.595 1.00 36.50 96 ALA A N 1
ATOM 714 C CA . ALA A 1 96 ? 32.782 22.173 -30.917 1.00 38.94 96 ALA A CA 1
ATOM 715 C C . ALA A 1 96 ? 33.359 23.276 -31.786 1.00 39.92 96 ALA A C 1
ATOM 716 O O . ALA A 1 96 ? 33.508 24.401 -31.321 1.00 41.13 96 ALA A O 1
ATOM 718 N N . ASP A 1 97 ? 33.715 22.957 -33.025 1.00 41.64 97 ASP A N 1
ATOM 719 C CA . ASP A 1 97 ? 34.318 23.955 -33.926 1.00 45.55 97 ASP A CA 1
ATOM 720 C C . ASP A 1 97 ? 33.419 25.157 -34.175 1.00 44.83 97 ASP A C 1
ATOM 721 O O . ASP A 1 97 ? 33.885 26.263 -34.422 1.00 44.42 97 ASP A O 1
ATOM 726 N N . HIS A 1 98 ? 32.115 24.935 -34.125 1.00 44.55 98 HIS A N 1
ATOM 727 C CA . HIS A 1 98 ? 31.175 26.023 -34.343 1.00 42.11 98 HIS A CA 1
ATOM 728 C C . HIS A 1 98 ? 30.679 26.720 -33.076 1.00 41.92 98 HIS A C 1
ATOM 729 O O . HIS A 1 98 ? 29.814 27.591 -33.140 1.00 41.32 98 HIS A O 1
ATOM 736 N N . GLY A 1 99 ? 31.242 26.349 -31.934 1.00 41.75 99 GLY A N 1
ATOM 737 C CA . GLY A 1 99 ? 30.981 27.057 -30.697 1.00 41.94 99 GLY A CA 1
ATOM 738 C C . GLY A 1 99 ? 29.805 26.554 -29.880 1.00 40.79 99 GLY A C 1
ATOM 739 O O . GLY A 1 99 ? 29.324 27.280 -29.024 1.00 40.51 99 GLY A O 1
ATOM 740 N N . ALA A 1 100 ? 29.341 25.324 -30.107 1.00 39.14 100 ALA A N 1
ATOM 741 C CA . ALA A 1 100 ? 28.297 24.759 -29.245 1.00 37.59 100 ALA A CA 1
ATOM 742 C C . ALA A 1 100 ? 28.911 24.555 -27.875 1.00 38.36 100 ALA A C 1
ATOM 743 O O . ALA A 1 100 ? 30.126 24.515 -27.751 1.00 39.08 100 ALA A O 1
ATOM 745 N N . ASP A 1 101 ? 28.067 24.383 -26.865 1.00 37.75 101 ASP A N 1
ATOM 746 C CA . ASP A 1 101 ? 28.510 24.253 -25.480 1.00 38.79 101 ASP A CA 1
ATOM 747 C C . ASP A 1 101 ? 28.459 22.856 -24.898 1.00 36.72 101 ASP A C 1
ATOM 748 O O . ASP A 1 101 ? 29.162 22.547 -23.934 1.00 37.58 101 ASP A O 1
ATOM 753 N N . ALA A 1 102 ? 27.625 22.000 -25.460 1.00 34.06 102 ALA A N 1
ATOM 754 C CA . ALA A 1 102 ? 27.522 20.670 -24.936 1.00 32.51 102 ALA A CA 1
ATOM 755 C C . ALA A 1 102 ? 26.926 19.753 -25.971 1.00 31.60 102 ALA A C 1
ATOM 756 O O . ALA A 1 102 ? 26.309 20.213 -26.922 1.00 30.40 102 ALA A O 1
ATOM 758 N N . VAL A 1 103 ? 27.111 18.450 -25.753 1.00 31.19 103 VAL A N 1
ATOM 759 C CA . VAL A 1 103 ? 26.539 17.437 -26.595 1.00 30.52 103 VAL A CA 1
ATOM 760 C C . VAL A 1 103 ? 25.630 16.553 -25.744 1.00 31.73 103 VAL A C 1
ATOM 761 O O . VAL A 1 103 ? 25.775 16.485 -24.514 1.00 32.20 103 VAL A O 1
ATOM 765 N N . VAL A 1 104 ? 24.678 15.916 -26.415 1.00 32.07 104 VAL A N 1
ATOM 766 C CA . VAL A 1 104 ? 23.651 15.101 -25.773 1.00 32.99 104 VAL A CA 1
ATOM 767 C C . VAL A 1 104 ? 23.703 13.747 -26.471 1.00 32.37 104 VAL A C 1
ATOM 768 O O . VAL A 1 104 ? 23.725 13.685 -27.696 1.00 29.73 104 VAL A O 1
ATOM 772 N N . SER A 1 105 ? 23.742 12.667 -25.709 1.00 33.01 105 SER A N 1
ATOM 773 C CA . SER A 1 105 ? 23.984 11.366 -26.305 1.00 36.40 105 SER A CA 1
ATOM 774 C C . SER A 1 105 ? 23.192 10.246 -25.658 1.00 37.90 105 SER A C 1
ATOM 775 O O . SER A 1 105 ? 23.195 10.105 -24.432 1.00 39.02 105 SER A O 1
ATOM 778 N N . ALA A 1 106 ? 22.557 9.435 -26.493 1.00 38.18 106 ALA A N 1
ATOM 779 C CA . ALA A 1 106 ? 21.970 8.164 -26.077 1.00 40.03 106 ALA A CA 1
ATOM 780 C C . ALA A 1 106 ? 22.752 7.058 -26.750 1.00 42.05 106 ALA A C 1
ATOM 781 O O . ALA A 1 106 ? 23.195 7.215 -27.883 1.00 42.32 106 ALA A O 1
ATOM 783 N N . PRO A 1 107 ? 22.903 5.919 -26.077 1.00 44.32 107 PRO A N 1
ATOM 784 C CA . PRO A 1 107 ? 23.545 4.816 -26.780 1.00 45.50 107 PRO A CA 1
ATOM 785 C C . PRO A 1 107 ? 22.618 4.290 -27.871 1.00 44.50 107 PRO A C 1
ATOM 786 O O . PRO A 1 107 ? 21.395 4.413 -27.761 1.00 41.20 107 PRO A O 1
ATOM 790 N N . PRO A 1 108 ? 23.192 3.735 -28.939 1.00 47.15 108 PRO A N 1
ATOM 791 C CA . PRO A 1 108 ? 22.401 3.291 -30.079 1.00 50.07 108 PRO A CA 1
ATOM 792 C C . PRO A 1 108 ? 21.435 2.179 -29.663 1.00 52.03 108 PRO A C 1
ATOM 793 O O . PRO A 1 108 ? 21.771 1.396 -28.781 1.00 51.48 108 PRO A O 1
ATOM 797 N N . TYR A 1 109 ? 20.258 2.112 -30.276 1.00 56.42 109 TYR A N 1
ATOM 798 C CA . TYR A 1 109 ? 19.198 1.216 -29.765 1.00 67.74 109 TYR A CA 1
ATOM 799 C C . TYR A 1 109 ? 19.611 -0.249 -29.612 1.00 65.62 109 TYR A C 1
ATOM 800 O O . TYR A 1 109 ? 19.272 -0.887 -28.619 1.00 66.44 109 TYR A O 1
ATOM 809 N N . TYR A 1 110 ? 20.357 -0.764 -30.581 1.00 62.89 110 TYR A N 1
ATOM 810 C CA . TYR A 1 110 ? 20.708 -2.184 -30.599 1.00 60.49 110 TYR A CA 1
ATOM 811 C C . TYR A 1 110 ? 21.639 -2.572 -29.460 1.00 64.55 110 TYR A C 1
ATOM 812 O O . TYR A 1 110 ? 21.668 -3.728 -29.046 1.00 67.51 110 TYR A O 1
ATOM 821 N N . PHE A 1 111 ? 22.403 -1.617 -28.944 1.00 67.01 111 PHE A N 1
ATOM 822 C CA . PHE A 1 111 ? 23.604 -1.994 -28.205 1.00 68.01 111 PHE A CA 1
ATOM 823 C C . PHE A 1 111 ? 23.345 -2.609 -26.833 1.00 72.79 111 PHE A C 1
ATOM 824 O O . PHE A 1 111 ? 23.737 -3.749 -26.580 1.00 75.41 111 PHE A O 1
ATOM 832 N N . ALA A 1 112 ? 22.688 -1.857 -25.960 1.00 75.98 112 ALA A N 1
ATOM 833 C CA . ALA A 1 112 ? 22.652 -2.191 -24.534 1.00 79.61 112 ALA A CA 1
ATOM 834 C C . ALA A 1 112 ? 22.093 -3.594 -24.212 1.00 79.71 112 ALA A C 1
ATOM 835 O O . ALA A 1 112 ? 20.928 -3.897 -24.489 1.00 78.01 112 ALA A O 1
ATOM 837 N N . THR A 1 113 ? 22.943 -4.446 -23.645 1.00 77.76 113 THR A N 1
ATOM 838 C CA . THR A 1 113 ? 22.489 -5.697 -23.055 1.00 77.84 113 THR A CA 1
ATOM 839 C C . THR A 1 113 ? 22.198 -5.441 -21.582 1.00 76.02 113 THR A C 1
ATOM 840 O O . THR A 1 113 ? 21.122 -5.778 -21.085 1.00 80.43 113 THR A O 1
ATOM 842 N N . GLY A 1 114 ? 23.149 -4.809 -20.903 1.00 70.56 114 GLY A N 1
ATOM 843 C CA . GLY A 1 114 ? 23.079 -4.617 -19.460 1.00 65.63 114 GLY A CA 1
ATOM 844 C C . GLY A 1 114 ? 23.712 -3.321 -18.994 1.00 62.07 114 GLY A C 1
ATOM 845 O O . GLY A 1 114 ? 24.200 -2.522 -19.797 1.00 61.91 114 GLY A O 1
ATOM 846 N N . GLN A 1 115 ? 23.704 -3.122 -17.681 1.00 57.57 115 GLN A N 1
ATOM 847 C CA . GLN A 1 115 ? 24.294 -1.932 -17.074 1.00 54.75 115 GLN A CA 1
ATOM 848 C C . GLN A 1 115 ? 25.811 -1.865 -17.280 1.00 54.47 115 GLN A C 1
ATOM 849 O O . GLN A 1 115 ? 26.314 -0.820 -17.666 1.00 52.14 115 GLN A O 1
ATOM 855 N N . PRO A 1 116 ? 26.540 -2.977 -17.057 1.00 58.24 116 PRO A N 1
ATOM 856 C CA . PRO A 1 116 ? 27.990 -2.909 -17.268 1.00 58.48 116 PRO A CA 1
ATOM 857 C C . PRO A 1 116 ? 28.378 -2.427 -18.673 1.00 58.02 116 PRO A C 1
ATOM 858 O O . PRO A 1 116 ? 29.330 -1.657 -18.810 1.00 56.48 116 PRO A O 1
ATOM 862 N N . GLU A 1 117 ? 27.626 -2.838 -19.690 1.00 57.29 117 GLU A N 1
ATOM 863 C CA . GLU A 1 117 ? 27.895 -2.395 -21.062 1.00 60.26 117 GLU A CA 1
ATOM 864 C C . GLU A 1 117 ? 27.567 -0.922 -21.320 1.00 57.87 117 GLU A C 1
ATOM 865 O O . GLU A 1 117 ? 28.231 -0.283 -22.136 1.00 55.16 117 GLU A O 1
ATOM 871 N N . LEU A 1 118 ? 26.530 -0.392 -20.673 1.00 54.94 118 LEU A N 1
ATOM 872 C CA . LEU A 1 118 ? 26.261 1.042 -20.767 1.00 52.69 118 LEU A CA 1
ATOM 873 C C . LEU A 1 118 ? 27.415 1.860 -20.206 1.00 50.34 118 LEU A C 1
ATOM 874 O O . LEU A 1 118 ? 27.773 2.913 -20.750 1.00 48.29 118 LEU A O 1
ATOM 879 N N . ILE A 1 119 ? 27.990 1.387 -19.108 1.00 47.55 119 ILE A N 1
ATOM 880 C CA . ILE A 1 119 ? 29.057 2.128 -18.460 1.00 48.49 119 ILE A CA 1
ATOM 881 C C . ILE A 1 119 ? 30.260 2.134 -19.384 1.00 47.85 119 ILE A C 1
ATOM 882 O O . ILE A 1 119 ? 30.900 3.164 -19.583 1.00 43.91 119 ILE A O 1
ATOM 887 N N . GLU A 1 120 ? 30.539 0.984 -19.981 1.00 49.41 120 GLU A N 1
ATOM 888 C CA . GLU A 1 120 ? 31.726 0.857 -20.824 1.00 53.07 120 GLU A CA 1
ATOM 889 C C . GLU A 1 120 ? 31.558 1.666 -22.114 1.00 47.30 120 GLU A C 1
ATOM 890 O O . GLU A 1 120 ? 32.530 2.186 -22.640 1.00 48.34 120 GLU A O 1
ATOM 896 N N . PHE A 1 121 ? 30.334 1.742 -22.630 1.00 43.03 121 PHE A N 1
ATOM 897 C CA . PHE A 1 121 ? 30.045 2.567 -23.796 1.00 40.71 121 PHE A CA 1
ATOM 898 C C . PHE A 1 121 ? 30.502 3.998 -23.563 1.00 40.12 121 PHE A C 1
ATOM 899 O O . PHE A 1 121 ? 31.237 4.558 -24.358 1.00 40.03 121 PHE A O 1
ATOM 907 N N . TYR A 1 122 ? 30.055 4.582 -22.461 1.00 39.77 122 TYR A N 1
ATOM 908 C CA . TYR A 1 122 ? 30.420 5.949 -22.120 1.00 39.98 122 TYR A CA 1
ATOM 909 C C . TYR A 1 122 ? 31.867 6.114 -21.739 1.00 43.13 122 TYR A C 1
ATOM 910 O O . TYR A 1 122 ? 32.462 7.149 -22.044 1.00 42.79 122 TYR A O 1
ATOM 919 N N . GLU A 1 123 ? 32.456 5.090 -21.119 1.00 47.47 123 GLU A N 1
ATOM 920 C CA . GLU A 1 123 ? 33.888 5.136 -20.817 1.00 49.39 123 GLU A CA 1
ATOM 921 C C . GLU A 1 123 ? 34.746 5.210 -22.079 1.00 47.12 123 GLU A C 1
ATOM 922 O O . GLU A 1 123 ? 35.735 5.921 -22.099 1.00 46.36 123 GLU A O 1
ATOM 928 N N . HIS A 1 124 ? 34.370 4.488 -23.127 1.00 45.97 124 HIS A N 1
ATOM 929 C CA . HIS A 1 124 ? 35.070 4.587 -24.415 1.00 45.58 124 HIS A CA 1
ATOM 930 C C . HIS A 1 124 ? 34.703 5.866 -25.190 1.00 42.92 124 HIS A C 1
ATOM 931 O O . HIS A 1 124 ? 35.522 6.391 -25.955 1.00 40.81 124 HIS A O 1
ATOM 938 N N . LEU A 1 125 ? 33.473 6.360 -25.025 1.00 39.66 125 LEU A N 1
ATOM 939 C CA . LEU A 1 125 ? 33.044 7.526 -25.793 1.00 38.05 125 LEU A CA 1
ATOM 940 C C . LEU A 1 125 ? 33.718 8.801 -25.259 1.00 37.95 125 LEU A C 1
ATOM 941 O O . LEU A 1 125 ? 34.206 9.628 -26.039 1.00 35.48 125 LEU A O 1
ATOM 946 N N . LEU A 1 126 ? 33.744 8.941 -23.932 1.00 38.71 126 LEU A N 1
ATOM 947 C CA . LEU A 1 126 ? 34.092 10.219 -23.295 1.00 41.09 126 LEU A CA 1
ATOM 948 C C . LEU A 1 126 ? 35.442 10.815 -23.703 1.00 41.47 126 LEU A C 1
ATOM 949 O O . LEU A 1 126 ? 35.504 11.990 -24.030 1.00 40.82 126 LEU A O 1
ATOM 954 N N . PRO A 1 127 ? 36.518 10.007 -23.737 1.00 42.85 127 PRO A N 1
ATOM 955 C CA . PRO A 1 127 ? 37.810 10.592 -24.156 1.00 43.93 127 PRO A CA 1
ATOM 956 C C . PRO A 1 127 ? 37.800 11.169 -25.576 1.00 43.65 127 PRO A C 1
ATOM 957 O O . PRO A 1 127 ? 38.662 11.962 -25.920 1.00 42.70 127 PRO A O 1
ATOM 961 N N . GLN A 1 128 ? 36.837 10.761 -26.393 1.00 42.25 128 GLN A N 1
ATOM 962 C CA . GLN A 1 128 ? 36.779 11.188 -27.787 1.00 41.43 128 GLN A CA 1
ATOM 963 C C . GLN A 1 128 ? 35.997 12.473 -27.995 1.00 39.94 128 GLN A C 1
ATOM 964 O O . GLN A 1 128 ? 35.982 12.986 -29.103 1.00 39.45 128 GLN A O 1
ATOM 970 N N . LEU A 1 129 ? 35.306 12.967 -26.967 1.00 40.45 129 LEU A N 1
ATOM 971 C CA . LEU A 1 129 ? 34.395 14.122 -27.133 1.00 39.52 129 LEU A CA 1
ATOM 972 C C . LEU A 1 129 ? 35.077 15.413 -26.692 1.00 40.37 129 LEU A C 1
ATOM 973 O O . LEU A 1 129 ? 35.746 15.419 -25.684 1.00 40.48 129 LEU A O 1
ATOM 978 N N . PRO A 1 130 ? 34.887 16.514 -27.424 1.00 39.38 130 PRO A N 1
ATOM 979 C CA . PRO A 1 130 ? 35.523 17.779 -27.060 1.00 39.79 130 PRO A CA 1
ATOM 980 C C . PRO A 1 130 ? 34.623 18.743 -26.266 1.00 39.06 130 PRO A C 1
ATOM 981 O O . PRO A 1 130 ? 35.001 19.887 -26.057 1.00 41.33 130 PRO A O 1
ATOM 985 N N . LEU A 1 131 ? 33.445 18.288 -25.836 1.00 37.13 131 LEU A N 1
ATOM 986 C CA . LEU A 1 131 ? 32.512 19.109 -25.064 1.00 35.40 131 LEU A CA 1
ATOM 987 C C . LEU A 1 131 ? 31.889 18.296 -23.932 1.00 35.32 131 LEU A C 1
ATOM 988 O O . LEU A 1 131 ? 31.855 17.060 -24.002 1.00 34.91 131 LEU A O 1
ATOM 993 N N . PRO A 1 132 ? 31.364 18.979 -22.892 1.00 35.75 132 PRO A N 1
ATOM 994 C CA . PRO A 1 132 ? 30.645 18.262 -21.836 1.00 35.34 132 PRO A CA 1
ATOM 995 C C . PRO A 1 132 ? 29.454 17.497 -22.398 1.00 33.93 132 PRO A C 1
ATOM 996 O O . PRO A 1 132 ? 28.947 17.840 -23.471 1.00 34.69 132 PRO A O 1
ATOM 1000 N N . LEU A 1 133 ? 29.010 16.477 -21.679 1.00 33.12 133 LEU A N 1
ATOM 1001 C CA . LEU A 1 133 ? 28.007 15.580 -22.191 1.00 32.80 133 LEU A CA 1
ATOM 1002 C C . LEU A 1 133 ? 26.789 15.522 -21.304 1.00 32.16 133 LEU A C 1
ATOM 1003 O O . LEU A 1 133 ? 26.924 15.482 -20.097 1.00 32.39 133 LEU A O 1
ATOM 1008 N N . PHE A 1 134 ? 25.606 15.481 -21.913 1.00 32.11 134 PHE A N 1
ATOM 1009 C CA . PHE A 1 134 ? 24.355 15.093 -21.236 1.00 32.25 134 PHE A CA 1
ATOM 1010 C C . PHE A 1 134 ? 24.013 13.685 -21.712 1.00 33.57 134 PHE A C 1
ATOM 1011 O O . PHE A 1 134 ? 24.063 13.392 -22.913 1.00 33.81 134 PHE A O 1
ATOM 1019 N N . LEU A 1 135 ? 23.695 12.818 -20.759 1.00 34.65 135 LEU A N 1
ATOM 1020 C CA . LEU A 1 135 ? 23.207 11.479 -21.045 1.00 35.83 135 LEU A CA 1
ATOM 1021 C C . LEU A 1 135 ? 21.735 11.554 -21.324 1.00 36.67 135 LEU A C 1
ATOM 1022 O O . LEU A 1 135 ? 21.014 12.348 -20.699 1.00 34.64 135 LEU A O 1
ATOM 1027 N N . TYR A 1 136 ? 21.250 10.745 -22.254 1.00 40.65 136 TYR A N 1
ATOM 1028 C CA . TYR A 1 136 ? 19.801 10.662 -22.356 1.00 46.56 136 TYR A CA 1
ATOM 1029 C C . TYR A 1 136 ? 19.219 9.300 -22.627 1.00 48.53 136 TYR A C 1
ATOM 1030 O O . TYR A 1 136 ? 19.732 8.481 -23.387 1.00 42.91 136 TYR A O 1
ATOM 1039 N N . ASN A 1 137 ? 18.109 9.096 -21.947 1.00 54.43 137 ASN A N 1
ATOM 1040 C CA . ASN A 1 137 ? 17.423 7.848 -21.908 1.00 60.87 137 ASN A CA 1
ATOM 1041 C C . ASN A 1 137 ? 16.480 7.799 -23.113 1.00 68.14 137 ASN A C 1
ATOM 1042 O O . ASN A 1 137 ? 15.472 8.516 -23.140 1.00 72.69 137 ASN A O 1
ATOM 1047 N N . MET A 1 138 ? 16.829 6.984 -24.109 1.00 73.96 138 MET A N 1
ATOM 1048 C CA . MET A 1 138 ? 16.090 6.930 -25.379 1.00 79.96 138 MET A CA 1
ATOM 1049 C C . MET A 1 138 ? 14.662 6.461 -25.122 1.00 79.38 138 MET A C 1
ATOM 1050 O O . MET A 1 138 ? 14.458 5.444 -24.459 1.00 68.57 138 MET A O 1
ATOM 1055 N N . PRO A 1 139 ? 13.670 7.201 -25.650 1.00 83.20 139 PRO A N 1
ATOM 1056 C CA . PRO A 1 139 ? 12.262 6.979 -25.301 1.00 85.10 139 PRO A CA 1
ATOM 1057 C C . PRO A 1 139 ? 11.686 5.610 -25.671 1.00 89.30 139 PRO A C 1
ATOM 1058 O O . PRO A 1 139 ? 10.928 5.040 -24.886 1.00 93.51 139 PRO A O 1
ATOM 1062 N N . THR A 1 140 ? 12.035 5.084 -26.838 1.00 89.90 140 THR A N 1
ATOM 1063 C CA . THR A 1 140 ? 11.323 3.919 -27.365 1.00 92.78 140 THR A CA 1
ATOM 1064 C C . THR A 1 140 ? 12.214 2.715 -27.623 1.00 92.93 140 THR A C 1
ATOM 1065 O O . THR A 1 140 ? 11.884 1.598 -27.227 1.00 89.95 140 THR A O 1
ATOM 1069 N N . HIS A 1 141 ? 13.342 2.945 -28.277 1.00 95.81 141 HIS A N 1
ATOM 1070 C CA . HIS A 1 141 ? 14.085 1.856 -28.895 1.00 100.33 141 HIS A CA 1
ATOM 1071 C C . HIS A 1 141 ? 14.712 0.858 -27.907 1.00 102.70 141 HIS A C 1
ATOM 1072 O O . HIS A 1 141 ? 14.450 -0.343 -27.985 1.00 100.22 141 HIS A O 1
ATOM 1074 N N . THR A 1 142 ? 15.490 1.368 -26.957 1.00 103.62 142 THR A N 1
ATOM 1075 C CA . THR A 1 142 ? 16.502 0.559 -26.249 1.00 101.26 142 THR A CA 1
ATOM 1076 C C . THR A 1 142 ? 15.980 -0.715 -25.559 1.00 102.24 142 THR A C 1
ATOM 1077 O O . THR A 1 142 ? 16.602 -1.773 -25.668 1.00 100.61 142 THR A O 1
ATOM 1081 N N . LYS A 1 143 ? 14.860 -0.614 -24.846 1.00 101.47 143 LYS A N 1
ATOM 1082 C CA . LYS A 1 143 ? 14.378 -1.720 -24.004 1.00 101.02 143 LYS A CA 1
ATOM 1083 C C . LYS A 1 143 ? 15.298 -2.016 -22.788 1.00 99.54 143 LYS A C 1
ATOM 1084 O O . LYS A 1 143 ? 15.187 -3.079 -22.177 1.00 101.54 143 LYS A O 1
ATOM 1086 N N . VAL A 1 144 ? 16.190 -1.075 -22.451 1.00 94.35 144 VAL A N 1
ATOM 1087 C CA . VAL A 1 144 ? 17.076 -1.144 -21.261 1.00 88.78 144 VAL A CA 1
ATOM 1088 C C . VAL A 1 144 ? 17.488 0.284 -20.871 1.00 82.13 144 VAL A C 1
ATOM 1089 O O . VAL A 1 144 ? 18.216 0.957 -21.601 1.00 81.67 144 VAL A O 1
ATOM 1093 N N . ASN A 1 145 ? 17.011 0.735 -19.719 1.00 75.14 145 ASN A N 1
ATOM 1094 C CA . ASN A 1 145 ? 17.298 2.083 -19.232 1.00 67.95 145 ASN A CA 1
ATOM 1095 C C . ASN A 1 145 ? 18.667 2.201 -18.568 1.00 59.27 145 ASN A C 1
ATOM 1096 O O . ASN A 1 145 ? 19.288 1.198 -18.218 1.00 53.46 145 ASN A O 1
ATOM 1101 N N . PHE A 1 146 ? 19.140 3.437 -18.424 1.00 51.96 146 PHE A N 1
ATOM 1102 C CA . PHE A 1 146 ? 20.203 3.719 -17.482 1.00 51.08 146 PHE A CA 1
ATOM 1103 C C . PHE A 1 146 ? 19.591 3.462 -16.101 1.00 50.90 146 PHE A C 1
ATOM 1104 O O . PHE A 1 146 ? 18.659 4.161 -15.699 1.00 51.12 146 PHE A O 1
ATOM 1112 N N . ALA A 1 147 ? 20.093 2.468 -15.379 1.00 49.30 147 ALA A N 1
ATOM 1113 C CA . ALA A 1 147 ? 19.719 2.292 -13.974 1.00 47.71 147 ALA A CA 1
ATOM 1114 C C . ALA A 1 147 ? 20.233 3.481 -13.159 1.00 46.81 147 ALA A C 1
ATOM 1115 O O . ALA A 1 147 ? 21.171 4.166 -13.584 1.00 44.74 147 ALA A O 1
ATOM 1117 N N . PRO A 1 148 ? 19.607 3.748 -11.997 1.00 46.28 148 PRO A N 1
ATOM 1118 C CA . PRO A 1 148 ? 20.057 4.855 -11.161 1.00 45.52 148 PRO A CA 1
ATOM 1119 C C . PRO A 1 148 ? 21.533 4.799 -10.813 1.00 45.84 148 PRO A C 1
ATOM 1120 O O . PRO A 1 148 ? 22.229 5.794 -10.992 1.00 44.12 148 PRO A O 1
ATOM 1124 N N . ALA A 1 149 ? 22.006 3.644 -10.342 1.00 46.71 149 ALA A N 1
ATOM 1125 C CA . ALA A 1 149 ? 23.404 3.503 -9.944 1.00 46.84 149 ALA A CA 1
ATOM 1126 C C . ALA A 1 149 ? 24.335 3.739 -11.143 1.00 46.01 149 ALA A C 1
ATOM 1127 O O . ALA A 1 149 ? 25.407 4.295 -10.980 1.00 45.87 149 ALA A O 1
ATOM 1129 N N . THR A 1 150 ? 23.909 3.318 -12.334 1.00 45.87 150 THR A N 1
ATOM 1130 C CA . THR A 1 150 ? 24.669 3.529 -13.569 1.00 46.58 150 THR A CA 1
ATOM 1131 C C . THR A 1 150 ? 24.860 5.023 -13.830 1.00 47.60 150 THR A C 1
ATOM 1132 O O . THR A 1 150 ? 25.948 5.457 -14.189 1.00 49.01 150 THR A O 1
ATOM 1136 N N . ILE A 1 151 ? 23.797 5.802 -13.653 1.00 46.69 151 ILE A N 1
ATOM 1137 C CA . ILE A 1 151 ? 23.885 7.243 -13.825 1.00 47.30 151 ILE A CA 1
ATOM 1138 C C . ILE A 1 151 ? 24.811 7.860 -12.791 1.00 47.75 151 ILE A C 1
ATOM 1139 O O . ILE A 1 151 ? 25.618 8.718 -13.138 1.00 45.23 151 ILE A O 1
ATOM 1144 N N . GLN A 1 152 ? 24.698 7.435 -11.533 1.00 50.62 152 GLN A N 1
ATOM 1145 C CA . GLN A 1 152 ? 25.639 7.871 -10.485 1.00 52.86 152 GLN A CA 1
ATOM 1146 C C . GLN A 1 152 ? 27.058 7.665 -10.939 1.00 52.09 152 GLN A C 1
ATOM 1147 O O . GLN A 1 152 ? 27.896 8.560 -10.844 1.00 50.72 152 GLN A O 1
ATOM 1153 N N . ARG A 1 153 ? 27.309 6.451 -11.414 1.00 52.31 153 ARG A N 1
ATOM 1154 C CA . ARG A 1 153 ? 28.638 6.020 -11.801 1.00 55.53 153 ARG A CA 1
ATOM 1155 C C . ARG A 1 153 ? 29.223 6.800 -12.989 1.00 52.80 153 ARG A C 1
ATOM 1156 O O . ARG A 1 153 ? 30.402 7.152 -12.963 1.00 51.01 153 ARG A O 1
ATOM 1164 N N . ILE A 1 154 ? 28.420 7.054 -14.022 1.00 48.38 154 ILE A N 1
ATOM 1165 C CA . ILE A 1 154 ? 28.920 7.740 -15.222 1.00 46.86 154 ILE A CA 1
ATOM 1166 C C . ILE A 1 154 ? 29.114 9.215 -14.903 1.00 45.77 154 ILE A C 1
ATOM 1167 O O . ILE A 1 154 ? 30.040 9.855 -15.391 1.00 46.18 154 ILE A O 1
ATOM 1172 N N . ALA A 1 155 ? 28.257 9.734 -14.035 1.00 44.58 155 ALA A N 1
ATOM 1173 C CA . ALA A 1 155 ? 28.320 11.127 -13.642 1.00 44.91 155 ALA A CA 1
ATOM 1174 C C . ALA A 1 155 ? 29.541 11.532 -12.807 1.00 47.57 155 ALA A C 1
ATOM 1175 O O . ALA A 1 155 ? 29.754 12.725 -12.590 1.00 46.57 155 ALA A O 1
ATOM 1177 N N . GLU A 1 156 ? 30.314 10.570 -12.314 1.00 51.68 156 GLU A N 1
ATOM 1178 C CA . GLU A 1 156 ? 31.581 10.891 -11.646 1.00 55.87 156 GLU A CA 1
ATOM 1179 C C . GLU A 1 156 ? 32.553 11.537 -12.628 1.00 54.35 156 GLU A C 1
ATOM 1180 O O . GLU A 1 156 ? 33.359 12.389 -12.238 1.00 54.27 156 GLU A O 1
ATOM 1186 N N . ASN A 1 157 ? 32.485 11.125 -13.895 1.00 50.31 157 ASN A N 1
ATOM 1187 C CA . ASN A 1 157 ? 33.355 11.703 -14.916 1.00 49.50 157 ASN A CA 1
ATOM 1188 C C . ASN A 1 157 ? 33.044 13.181 -15.024 1.00 46.72 157 ASN A C 1
ATOM 1189 O O . ASN A 1 157 ? 31.903 13.550 -15.215 1.00 43.26 157 ASN A O 1
ATOM 1194 N N . PRO A 1 158 ? 34.061 14.041 -14.900 1.00 49.57 158 PRO A N 1
ATOM 1195 C CA . PRO A 1 158 ? 33.779 15.477 -15.010 1.00 47.84 158 PRO A CA 1
ATOM 1196 C C . PRO A 1 158 ? 33.260 15.889 -16.388 1.00 45.60 158 PRO A C 1
ATOM 1197 O O . PRO A 1 158 ? 32.664 16.947 -16.518 1.00 45.36 158 PRO A O 1
ATOM 1201 N N . GLY A 1 159 ? 33.481 15.061 -17.402 1.00 43.25 159 GLY A N 1
ATOM 1202 C CA . GLY A 1 159 ? 32.966 15.332 -18.742 1.00 41.90 159 GLY A CA 1
ATOM 1203 C C . GLY A 1 159 ? 31.469 15.094 -18.953 1.00 39.84 159 GLY A C 1
ATOM 1204 O O . GLY A 1 159 ? 30.951 15.352 -20.053 1.00 38.14 159 GLY A O 1
ATOM 1205 N N . VAL A 1 160 ? 30.785 14.603 -17.914 1.00 38.66 160 VAL A N 1
ATOM 1206 C CA . VAL A 1 160 ? 29.360 14.269 -17.956 1.00 37.89 160 VAL A CA 1
ATOM 1207 C C . VAL A 1 160 ? 28.628 15.212 -16.996 1.00 37.70 160 VAL A C 1
ATOM 1208 O O . VAL A 1 160 ? 28.890 15.194 -15.802 1.00 38.16 160 VAL A O 1
ATOM 1212 N N . ILE A 1 161 ? 27.737 16.066 -17.497 1.00 36.38 161 ILE A N 1
ATOM 1213 C CA . ILE A 1 161 ? 27.183 17.137 -16.636 1.00 37.30 161 ILE A CA 1
ATOM 1214 C C . ILE A 1 161 ? 25.677 17.071 -16.443 1.00 36.53 161 ILE A C 1
ATOM 1215 O O . ILE A 1 161 ? 25.110 17.868 -15.721 1.00 36.93 161 ILE A O 1
ATOM 1220 N N . GLY A 1 162 ? 25.008 16.125 -17.074 1.00 36.10 162 GLY A N 1
ATOM 1221 C CA . GLY A 1 162 ? 23.580 16.074 -16.906 1.00 34.82 162 GLY A CA 1
ATOM 1222 C C . GLY A 1 162 ? 22.916 14.870 -17.502 1.00 34.53 162 GLY A C 1
ATOM 1223 O O . GLY A 1 162 ? 23.573 13.993 -18.060 1.00 34.70 162 GLY A O 1
ATOM 1224 N N . PHE A 1 163 ? 21.599 14.865 -17.361 1.00 33.65 163 PHE A N 1
ATOM 1225 C CA . PHE A 1 163 ? 20.757 13.766 -17.751 1.00 35.79 163 PHE A CA 1
ATOM 1226 C C . PHE A 1 163 ? 19.403 14.330 -18.185 1.00 36.44 163 PHE A C 1
ATOM 1227 O O . PHE A 1 163 ? 18.850 15.219 -17.519 1.00 34.76 163 PHE A O 1
ATOM 1235 N N . LYS A 1 164 ? 18.902 13.825 -19.310 1.00 36.77 164 LYS A N 1
ATOM 1236 C CA . LYS A 1 164 ? 17.602 14.187 -19.886 1.00 39.00 164 LYS A CA 1
ATOM 1237 C C . LYS A 1 164 ? 16.813 12.883 -19.970 1.00 38.28 164 LYS A C 1
ATOM 1238 O O . LYS A 1 164 ? 17.312 11.887 -20.499 1.00 40.02 164 LYS A O 1
ATOM 1244 N N . ASP A 1 165 ? 15.598 12.881 -19.434 1.00 37.77 165 ASP A N 1
ATOM 1245 C CA . ASP A 1 165 ? 14.698 11.728 -19.526 1.00 37.65 165 ASP A CA 1
ATOM 1246 C C . ASP A 1 165 ? 13.490 12.048 -20.384 1.00 37.92 165 ASP A C 1
ATOM 1247 O O . ASP A 1 165 ? 12.742 12.976 -20.093 1.00 39.21 165 ASP A O 1
ATOM 1252 N N . SER A 1 166 ? 13.312 11.260 -21.433 1.00 39.45 166 SER A N 1
ATOM 1253 C CA . SER A 1 166 ? 12.157 11.358 -22.318 1.00 43.45 166 SER A CA 1
ATOM 1254 C C . SER A 1 166 ? 11.138 10.212 -22.129 1.00 42.41 166 SER A C 1
ATOM 1255 O O . SER A 1 166 ? 10.142 10.176 -22.827 1.00 45.54 166 SER A O 1
ATOM 1258 N N A SER A 1 167 ? 11.336 9.272 -21.174 0.50 41.25 167 SER A N 1
ATOM 1259 N N B SER A 1 167 ? 11.467 9.320 -21.224 0.50 46.25 167 SER A N 1
ATOM 1260 C CA A SER A 1 167 ? 10.475 8.029 -21.037 0.50 39.71 167 SER A CA 1
ATOM 1261 C CA B SER A 1 167 ? 10.496 8.421 -20.709 0.50 48.14 167 SER A CA 1
ATOM 1262 C C A SER A 1 167 ? 9.011 8.281 -20.670 0.50 38.40 167 SER A C 1
ATOM 1263 C C B SER A 1 167 ? 9.500 9.297 -19.962 0.50 48.49 167 SER A C 1
ATOM 1264 O O A SER A 1 167 ? 8.094 7.521 -21.083 0.50 35.66 167 SER A O 1
ATOM 1265 O O B SER A 1 167 ? 9.846 10.341 -19.377 0.50 51.32 167 SER A O 1
ATOM 1270 N N A ALA A 1 168 ? 8.808 9.327 -19.868 0.50 36.79 168 ALA A N 1
ATOM 1271 N N B ALA A 1 168 ? 8.249 8.880 -20.020 0.50 46.96 168 ALA A N 1
ATOM 1272 C CA A ALA A 1 168 ? 7.482 9.718 -19.381 0.50 38.11 168 ALA A CA 1
ATOM 1273 C CA B ALA A 1 168 ? 7.185 9.590 -19.349 0.50 46.03 168 ALA A CA 1
ATOM 1274 C C A ALA A 1 168 ? 7.077 8.954 -18.094 0.50 39.47 168 ALA A C 1
ATOM 1275 C C B ALA A 1 168 ? 7.046 8.990 -17.960 0.50 43.99 168 ALA A C 1
ATOM 1276 O O A ALA A 1 168 ? 5.956 9.096 -17.592 0.50 41.81 168 ALA A O 1
ATOM 1277 O O B ALA A 1 168 ? 6.053 9.236 -17.254 0.50 46.38 168 ALA A O 1
ATOM 1280 N N . ASN A 1 169 ? 8.006 8.133 -17.599 1.00 40.21 169 ASN A N 1
ATOM 1281 C CA . ASN A 1 169 ? 7.911 7.349 -16.366 1.00 39.23 169 ASN A CA 1
ATOM 1282 C C . ASN A 1 169 ? 8.529 8.073 -15.177 1.00 38.35 169 ASN A C 1
ATOM 1283 O O . ASN A 1 169 ? 9.755 8.110 -15.031 1.00 38.13 169 ASN A O 1
ATOM 1288 N N . THR A 1 170 ? 7.679 8.632 -14.321 1.00 38.17 170 THR A N 1
ATOM 1289 C CA . THR A 1 170 ? 8.157 9.473 -13.231 1.00 39.84 170 THR A CA 1
ATOM 1290 C C . THR A 1 170 ? 8.557 8.723 -11.975 1.00 38.46 170 THR A C 1
ATOM 1291 O O . THR A 1 170 ? 9.224 9.290 -11.123 1.00 40.30 170 THR A O 1
ATOM 1295 N N . VAL A 1 171 ? 8.182 7.457 -11.863 1.00 37.45 171 VAL A N 1
ATOM 1296 C CA . VAL A 1 171 ? 8.745 6.598 -10.828 1.00 38.19 171 VAL A CA 1
ATOM 1297 C C . VAL A 1 171 ? 10.241 6.477 -11.099 1.00 37.96 171 VAL A C 1
ATOM 1298 O O . VAL A 1 171 ? 11.078 6.666 -10.215 1.00 36.43 171 VAL A O 1
ATOM 1302 N N . TYR A 1 172 ? 10.556 6.147 -12.347 1.00 38.33 172 TYR A N 1
ATOM 1303 C CA . TYR A 1 172 ? 11.951 6.016 -12.787 1.00 37.72 172 TYR A CA 1
ATOM 1304 C C . TYR A 1 172 ? 12.689 7.341 -12.618 1.00 35.46 172 TYR A C 1
ATOM 1305 O O . TYR A 1 172 ? 13.780 7.369 -12.066 1.00 35.79 172 TYR A O 1
ATOM 1314 N N . PHE A 1 173 ? 12.085 8.443 -13.036 1.00 35.09 173 PHE A N 1
ATOM 1315 C CA . PHE A 1 173 ? 12.765 9.734 -12.910 1.00 34.46 173 PHE A CA 1
ATOM 1316 C C . PHE A 1 173 ? 13.092 10.098 -11.455 1.00 35.47 173 PHE A C 1
ATOM 1317 O O . PHE A 1 173 ? 14.162 10.626 -11.183 1.00 35.82 173 PHE A O 1
ATOM 1325 N N . GLN A 1 174 ? 12.152 9.854 -10.545 1.00 36.56 174 GLN A N 1
ATOM 1326 C CA . GLN A 1 174 ? 12.333 10.122 -9.115 1.00 37.53 174 GLN A CA 1
ATOM 1327 C C . GLN A 1 174 ? 13.417 9.194 -8.538 1.00 37.92 174 GLN A C 1
ATOM 1328 O O . GLN A 1 174 ? 14.192 9.616 -7.676 1.00 36.36 174 GLN A O 1
ATOM 1334 N N . SER A 1 175 ? 13.486 7.946 -9.019 1.00 37.20 175 SER A N 1
ATOM 1335 C CA . SER A 1 175 ? 14.567 7.049 -8.592 1.00 38.39 175 SER A CA 1
ATOM 1336 C C . SER A 1 175 ? 15.950 7.623 -8.932 1.00 37.44 175 SER A C 1
ATOM 1337 O O . SER A 1 175 ? 16.889 7.457 -8.159 1.00 35.22 175 SER A O 1
ATOM 1340 N N . VAL A 1 176 ? 16.066 8.282 -10.087 1.00 36.55 176 VAL A N 1
ATOM 1341 C CA . VAL A 1 176 ? 17.347 8.856 -10.520 1.00 37.89 176 VAL A CA 1
ATOM 1342 C C . VAL A 1 176 ? 17.605 10.152 -9.738 1.00 39.31 176 VAL A C 1
ATOM 1343 O O . VAL A 1 176 ? 18.728 10.356 -9.278 1.00 39.14 176 VAL A O 1
ATOM 1347 N N . MET A 1 177 ? 16.586 11.010 -9.567 1.00 38.32 177 MET A N 1
ATOM 1348 C CA . MET A 1 177 ? 16.719 12.160 -8.643 1.00 40.70 177 MET A CA 1
ATOM 1349 C C . MET A 1 177 ? 17.304 11.698 -7.294 1.00 40.09 177 MET A C 1
ATOM 1350 O O . MET A 1 177 ? 18.297 12.254 -6.795 1.00 39.11 177 MET A O 1
ATOM 1355 N N . TYR A 1 178 ? 16.715 10.652 -6.722 1.00 40.96 178 TYR A N 1
ATOM 1356 C CA . TYR A 1 178 ? 17.145 10.207 -5.405 1.00 42.54 178 TYR A CA 1
ATOM 1357 C C . TYR A 1 178 ? 18.602 9.757 -5.449 1.00 43.50 178 TYR A C 1
ATOM 1358 O O . TYR A 1 178 ? 19.367 10.126 -4.581 1.00 43.85 178 TYR A O 1
ATOM 1367 N N . ALA A 1 179 ? 18.964 8.975 -6.463 1.00 43.58 179 ALA A N 1
ATOM 1368 C CA . ALA A 1 179 ? 20.353 8.543 -6.670 1.00 44.45 179 ALA A CA 1
ATOM 1369 C C . ALA A 1 179 ? 21.331 9.713 -6.888 1.00 44.88 179 ALA A C 1
ATOM 1370 O O . ALA A 1 179 ? 22.511 9.591 -6.563 1.00 45.27 179 ALA A O 1
ATOM 1372 N N . MET A 1 180 ? 20.850 10.835 -7.426 1.00 43.91 180 MET A N 1
ATOM 1373 C CA . MET A 1 180 ? 21.722 11.984 -7.721 1.00 44.14 180 MET A CA 1
ATOM 1374 C C . MET A 1 180 ? 21.603 13.137 -6.720 1.00 45.40 180 MET A C 1
ATOM 1375 O O . MET A 1 180 ? 22.155 14.217 -6.945 1.00 46.15 180 MET A O 1
ATOM 1380 N N . LYS A 1 181 ? 20.912 12.903 -5.611 1.00 46.49 181 LYS A N 1
ATOM 1381 C CA . LYS A 1 181 ? 20.563 13.979 -4.677 1.00 48.16 181 LYS A CA 1
ATOM 1382 C C . LYS A 1 181 ? 21.762 14.644 -4.002 1.00 49.90 181 LYS A C 1
ATOM 1383 O O . LYS A 1 181 ? 21.646 15.763 -3.538 1.00 49.55 181 LYS A O 1
ATOM 1389 N N . ASP A 1 182 ? 22.894 13.948 -3.929 1.00 51.55 182 ASP A N 1
ATOM 1390 C CA . ASP A 1 182 ? 24.114 14.533 -3.359 1.00 54.52 182 ASP A CA 1
ATOM 1391 C C . ASP A 1 182 ? 25.057 15.156 -4.390 1.00 53.89 182 ASP A C 1
ATOM 1392 O O . ASP A 1 182 ? 26.197 15.487 -4.069 1.00 51.49 182 ASP A O 1
ATOM 1397 N N . ASN A 1 183 ? 24.576 15.330 -5.616 1.00 51.90 183 ASN A N 1
ATOM 1398 C CA . ASN A 1 183 ? 25.336 16.010 -6.647 1.00 52.42 183 ASN A CA 1
ATOM 1399 C C . ASN A 1 183 ? 24.453 17.075 -7.284 1.00 50.94 183 ASN A C 1
ATOM 1400 O O . ASN A 1 183 ? 24.038 16.940 -8.438 1.00 48.41 183 ASN A O 1
ATOM 1405 N N . PRO A 1 184 ? 24.163 18.149 -6.532 1.00 51.14 184 PRO A N 1
ATOM 1406 C CA . PRO A 1 184 ? 23.218 19.179 -6.989 1.00 51.13 184 PRO A CA 1
ATOM 1407 C C . PRO A 1 184 ? 23.608 19.887 -8.305 1.00 49.70 184 PRO A C 1
ATOM 1408 O O . PRO A 1 184 ? 22.745 20.425 -9.002 1.00 49.26 184 PRO A O 1
ATOM 1412 N N . ASP A 1 185 ? 24.896 19.885 -8.629 1.00 50.09 185 ASP A N 1
ATOM 1413 C CA . ASP A 1 185 ? 25.404 20.504 -9.863 1.00 51.33 185 ASP A CA 1
ATOM 1414 C C . ASP A 1 185 ? 25.060 19.767 -11.172 1.00 47.49 185 ASP A C 1
ATOM 1415 O O . ASP A 1 185 ? 25.235 20.331 -12.248 1.00 49.26 185 ASP A O 1
ATOM 1420 N N . PHE A 1 186 ? 24.627 18.513 -11.063 1.00 44.20 186 PHE A N 1
ATOM 1421 C CA . PHE A 1 186 ? 24.345 17.632 -12.198 1.00 41.52 186 PHE A CA 1
ATOM 1422 C C . PHE A 1 186 ? 22.946 17.896 -12.658 1.00 39.08 186 PHE A C 1
ATOM 1423 O O . PHE A 1 186 ? 22.014 17.776 -11.878 1.00 37.66 186 PHE A O 1
ATOM 1431 N N . SER A 1 187 ? 22.798 18.251 -13.926 1.00 38.16 187 SER A N 1
ATOM 1432 C CA . SER A 1 187 ? 21.558 18.842 -14.391 1.00 38.71 187 SER A CA 1
ATOM 1433 C C . SER A 1 187 ? 20.594 17.695 -14.714 1.00 37.62 187 SER A C 1
ATOM 1434 O O . SER A 1 187 ? 20.947 16.757 -15.430 1.00 37.37 187 SER A O 1
ATOM 1437 N N . MET A 1 188 ? 19.409 17.745 -14.112 1.00 36.54 188 MET A N 1
ATOM 1438 C CA . MET A 1 188 ? 18.363 16.729 -14.287 1.00 36.02 188 MET A CA 1
ATOM 1439 C C . MET A 1 188 ? 17.170 17.358 -15.020 1.00 34.53 188 MET A C 1
ATOM 1440 O O . MET A 1 188 ? 16.452 18.200 -14.452 1.00 35.08 188 MET A O 1
ATOM 1445 N N . LEU A 1 189 ? 16.961 16.918 -16.261 1.00 32.49 189 LEU A N 1
ATOM 1446 C CA . LEU A 1 189 ? 15.963 17.490 -17.163 1.00 33.09 189 LEU A CA 1
ATOM 1447 C C . LEU A 1 189 ? 14.893 16.490 -17.616 1.00 32.75 189 LEU A C 1
ATOM 1448 O O . LEU A 1 189 ? 15.167 15.296 -17.800 1.00 33.34 189 LEU A O 1
ATOM 1453 N N A VAL A 1 190 ? 13.658 16.969 -17.768 0.50 33.46 190 VAL A N 1
ATOM 1454 N N B VAL A 1 190 ? 13.698 17.021 -17.851 0.50 33.09 190 VAL A N 1
ATOM 1455 C CA A VAL A 1 190 ? 12.551 16.132 -18.255 0.50 33.22 190 VAL A CA 1
ATOM 1456 C CA B VAL A 1 190 ? 12.550 16.231 -18.257 0.50 32.65 190 VAL A CA 1
ATOM 1457 C C A VAL A 1 190 ? 12.064 16.647 -19.603 0.50 33.77 190 VAL A C 1
ATOM 1458 C C B VAL A 1 190 ? 12.081 16.677 -19.632 0.50 33.41 190 VAL A C 1
ATOM 1459 O O A VAL A 1 190 ? 11.832 17.841 -19.778 0.50 33.84 190 VAL A O 1
ATOM 1460 O O B VAL A 1 190 ? 11.876 17.868 -19.860 0.50 33.55 190 VAL A O 1
ATOM 1467 N N . GLY A 1 191 ? 11.902 15.728 -20.546 1.00 34.68 191 GLY A N 1
ATOM 1468 C CA . GLY A 1 191 ? 11.513 16.060 -21.915 1.00 33.73 191 GLY A CA 1
ATOM 1469 C C . GLY A 1 191 ? 10.049 16.405 -22.024 1.00 33.99 191 GLY A C 1
ATOM 1470 O O . GLY A 1 191 ? 9.703 17.501 -22.461 1.00 36.35 191 GLY A O 1
ATOM 1471 N N . PRO A 1 192 ? 9.176 15.471 -21.631 1.00 32.60 192 PRO A N 1
ATOM 1472 C CA . PRO A 1 192 ? 7.767 15.650 -21.916 1.00 32.07 192 PRO A CA 1
ATOM 1473 C C . PRO A 1 192 ? 7.167 16.795 -21.151 1.00 31.85 192 PRO A C 1
ATOM 1474 O O . PRO A 1 192 ? 7.266 16.826 -19.929 1.00 34.21 192 PRO A O 1
ATOM 1478 N N . GLU A 1 193 ? 6.534 17.723 -21.871 1.00 31.44 193 GLU A N 1
ATOM 1479 C CA . GLU A 1 193 ? 6.099 18.976 -21.264 1.00 31.94 193 GLU A CA 1
ATOM 1480 C C . GLU A 1 193 ? 4.943 18.810 -20.300 1.00 32.24 193 GLU A C 1
ATOM 1481 O O . GLU A 1 193 ? 4.780 19.638 -19.408 1.00 30.62 193 GLU A O 1
ATOM 1487 N N . GLU A 1 194 ? 4.150 17.744 -20.470 1.00 31.43 194 GLU A N 1
ATOM 1488 C CA . GLU A 1 194 ? 2.977 17.532 -19.631 1.00 32.06 194 GLU A CA 1
ATOM 1489 C C . GLU A 1 194 ? 3.352 17.293 -18.143 1.00 32.91 194 GLU A C 1
ATOM 1490 O O . GLU A 1 194 ? 2.545 17.502 -17.256 1.00 32.95 194 GLU A O 1
ATOM 1496 N N . ILE A 1 195 ? 4.595 16.903 -17.876 1.00 32.83 195 ILE A N 1
ATOM 1497 C CA . ILE A 1 195 ? 5.026 16.594 -16.515 1.00 32.43 195 ILE A CA 1
ATOM 1498 C C . ILE A 1 195 ? 6.198 17.465 -16.043 1.00 32.00 195 ILE A C 1
ATOM 1499 O O . ILE A 1 195 ? 6.863 17.138 -15.048 1.00 30.11 195 ILE A O 1
ATOM 1504 N N . MET A 1 196 ? 6.445 18.554 -16.759 1.00 30.95 196 MET A N 1
ATOM 1505 C CA . MET A 1 196 ? 7.505 19.484 -16.392 1.00 32.95 196 MET A CA 1
ATOM 1506 C C . MET A 1 196 ? 7.191 20.138 -15.067 1.00 33.03 196 MET A C 1
ATOM 1507 O O . MET A 1 196 ? 8.059 20.228 -14.198 1.00 33.23 196 MET A O 1
ATOM 1512 N N . ALA A 1 197 ? 5.964 20.634 -14.928 1.00 33.85 197 ALA A N 1
ATOM 1513 C CA . ALA A 1 197 ? 5.581 21.352 -13.719 1.00 35.54 197 ALA A CA 1
ATOM 1514 C C . ALA A 1 197 ? 5.709 20.452 -12.497 1.00 36.33 197 ALA A C 1
ATOM 1515 O O . ALA A 1 197 ? 6.255 20.859 -11.471 1.00 35.52 197 ALA A O 1
ATOM 1517 N N . GLU A 1 198 ? 5.243 19.211 -12.603 1.00 35.88 198 GLU A N 1
ATOM 1518 C CA . GLU A 1 198 ? 5.269 18.373 -11.422 1.00 37.72 198 GLU A CA 1
ATOM 1519 C C . GLU A 1 198 ? 6.712 17.947 -11.104 1.00 36.03 198 GLU A C 1
ATOM 1520 O O . GLU A 1 198 ? 7.089 17.861 -9.942 1.00 36.37 198 GLU A O 1
ATOM 1526 N N . SER A 1 199 ? 7.522 17.724 -12.135 1.00 34.01 199 SER A N 1
ATOM 1527 C CA . SER A 1 199 ? 8.906 17.324 -11.918 1.00 34.35 199 SER A CA 1
ATOM 1528 C C . SER A 1 199 ? 9.688 18.494 -11.338 1.00 34.74 199 SER A C 1
ATOM 1529 O O . SER A 1 199 ? 10.483 18.306 -10.427 1.00 32.95 199 SER A O 1
ATOM 1532 N N . VAL A 1 200 ? 9.447 19.711 -11.836 1.00 33.99 200 VAL A N 1
ATOM 1533 C CA . VAL A 1 200 ? 10.177 20.869 -11.310 1.00 35.47 200 VAL A CA 1
ATOM 1534 C C . VAL A 1 200 ? 9.783 21.142 -9.856 1.00 37.21 200 VAL A C 1
ATOM 1535 O O . VAL A 1 200 ? 10.633 21.433 -9.023 1.00 38.12 200 VAL A O 1
ATOM 1539 N N . LEU A 1 201 ? 8.501 21.011 -9.542 1.00 38.93 201 LEU A N 1
ATOM 1540 C CA . LEU A 1 201 ? 8.034 21.210 -8.169 1.00 39.67 201 LEU A CA 1
ATOM 1541 C C . LEU A 1 201 ? 8.842 20.413 -7.175 1.00 39.94 201 LEU A C 1
ATOM 1542 O O . LEU A 1 201 ? 9.085 20.863 -6.051 1.00 38.63 201 LEU A O 1
ATOM 1547 N N . LEU A 1 202 ? 9.221 19.216 -7.598 1.00 41.07 202 LEU A N 1
ATOM 1548 C CA . LEU A 1 202 ? 10.030 18.307 -6.801 1.00 43.31 202 LEU A CA 1
ATOM 1549 C C . LEU A 1 202 ? 11.507 18.374 -7.164 1.00 43.76 202 LEU A C 1
ATOM 1550 O O . LEU A 1 202 ? 12.228 17.406 -6.983 1.00 44.45 202 LEU A O 1
ATOM 1555 N N . GLY A 1 203 ? 11.959 19.506 -7.688 1.00 43.99 203 GLY A N 1
ATOM 1556 C CA . GLY A 1 203 ? 13.397 19.762 -7.817 1.00 43.49 203 GLY A CA 1
ATOM 1557 C C . GLY A 1 203 ? 14.082 19.435 -9.136 1.00 42.76 203 GLY A C 1
ATOM 1558 O O . GLY A 1 203 ? 15.295 19.592 -9.226 1.00 42.63 203 GLY A O 1
ATOM 1559 N N . ALA A 1 204 ? 13.360 18.990 -10.167 1.00 39.52 204 ALA A N 1
ATOM 1560 C CA . ALA A 1 204 ? 14.022 18.802 -11.457 1.00 37.75 204 ALA A CA 1
ATOM 1561 C C . ALA A 1 204 ? 14.575 20.160 -11.880 1.00 37.91 204 ALA A C 1
ATOM 1562 O O . ALA A 1 204 ? 13.999 21.181 -11.521 1.00 37.26 204 ALA A O 1
ATOM 1564 N N . HIS A 1 205 ? 15.667 20.191 -12.644 1.00 37.64 205 HIS A N 1
ATOM 1565 C CA . HIS A 1 205 ? 16.266 21.487 -13.043 1.00 38.81 205 HIS A CA 1
ATOM 1566 C C . HIS A 1 205 ? 15.625 22.201 -14.227 1.00 38.02 205 HIS A C 1
ATOM 1567 O O . HIS A 1 205 ? 15.703 23.437 -14.323 1.00 37.58 205 HIS A O 1
ATOM 1574 N N . GLY A 1 206 ? 15.044 21.430 -15.144 1.00 36.82 206 GLY A N 1
ATOM 1575 C CA . GLY A 1 206 ? 14.455 21.993 -16.347 1.00 36.87 206 GLY A CA 1
ATOM 1576 C C . GLY A 1 206 ? 13.629 21.056 -17.200 1.00 35.01 206 GLY A C 1
ATOM 1577 O O . GLY A 1 206 ? 13.443 19.880 -16.883 1.00 35.07 206 GLY A O 1
ATOM 1578 N N . GLY A 1 207 ? 13.137 21.614 -18.299 1.00 35.48 207 GLY A N 1
ATOM 1579 C CA . GLY A 1 207 ? 12.198 20.938 -19.195 1.00 33.20 207 GLY A CA 1
ATOM 1580 C C . GLY A 1 207 ? 12.701 21.144 -20.608 1.00 32.71 207 GLY A C 1
ATOM 1581 O O . GLY A 1 207 ? 12.920 22.267 -21.018 1.00 33.35 207 GLY A O 1
ATOM 1582 N N . VAL A 1 208 ? 12.896 20.064 -21.344 1.00 32.28 208 VAL A N 1
ATOM 1583 C CA . VAL A 1 208 ? 13.299 20.157 -22.731 1.00 32.46 208 VAL A CA 1
ATOM 1584 C C . VAL A 1 208 ? 11.990 20.012 -23.500 1.00 31.81 208 VAL A C 1
ATOM 1585 O O . VAL A 1 208 ? 11.670 18.946 -24.017 1.00 32.21 208 VAL A O 1
ATOM 1589 N N . ASN A 1 209 ? 11.216 21.099 -23.532 1.00 30.73 209 ASN A N 1
ATOM 1590 C CA . ASN A 1 209 ? 9.828 21.040 -23.959 1.00 29.49 209 ASN A CA 1
ATOM 1591 C C . ASN A 1 209 ? 9.556 21.587 -25.366 1.00 28.26 209 ASN A C 1
ATOM 1592 O O . ASN A 1 209 ? 9.712 22.780 -25.628 1.00 27.23 209 ASN A O 1
ATOM 1597 N N . GLY A 1 210 ? 9.085 20.709 -26.239 1.00 26.00 210 GLY A N 1
ATOM 1598 C CA . GLY A 1 210 ? 8.845 21.047 -27.627 1.00 26.58 210 GLY A CA 1
ATOM 1599 C C . GLY A 1 210 ? 7.841 22.148 -27.876 1.00 26.75 210 GLY A C 1
ATOM 1600 O O . GLY A 1 210 ? 7.965 22.892 -28.862 1.00 27.10 210 GLY A O 1
ATOM 1601 N N . GLY A 1 211 ? 6.830 22.232 -27.015 1.00 26.71 211 GLY A N 1
ATOM 1602 C CA . GLY A 1 211 ? 5.812 23.261 -27.125 1.00 28.79 211 GLY A CA 1
ATOM 1603 C C . GLY A 1 211 ? 6.411 24.651 -26.974 1.00 29.32 211 GLY A C 1
ATOM 1604 O O . GLY A 1 211 ? 5.802 25.650 -27.379 1.00 30.67 211 GLY A O 1
ATOM 1605 N N . ALA A 1 212 ? 7.609 24.725 -26.399 1.00 29.09 212 ALA A N 1
ATOM 1606 C CA . ALA A 1 212 ? 8.255 26.030 -26.224 1.00 29.79 212 ALA A CA 1
ATOM 1607 C C . ALA A 1 212 ? 8.701 26.609 -27.574 1.00 30.09 212 ALA A C 1
ATOM 1608 O O . ALA A 1 212 ? 8.957 27.808 -27.671 1.00 32.41 212 ALA A O 1
ATOM 1610 N N . ASN A 1 213 ? 8.808 25.776 -28.610 1.00 29.17 213 ASN A N 1
ATOM 1611 C CA . ASN A 1 213 ? 8.992 26.306 -29.966 1.00 29.23 213 ASN A CA 1
ATOM 1612 C C . ASN A 1 213 ? 7.881 27.339 -30.298 1.00 30.29 213 ASN A C 1
ATOM 1613 O O . ASN A 1 213 ? 8.143 28.345 -30.932 1.00 30.63 213 ASN A O 1
ATOM 1618 N N . MET A 1 214 ? 6.642 27.068 -29.886 1.00 29.58 214 MET A N 1
ATOM 1619 C CA . MET A 1 214 ? 5.493 27.903 -30.259 1.00 29.90 214 MET A CA 1
ATOM 1620 C C . MET A 1 214 ? 5.314 29.050 -29.264 1.00 30.87 214 MET A C 1
ATOM 1621 O O . MET A 1 214 ? 5.141 30.191 -29.679 1.00 29.03 214 MET A O 1
ATOM 1626 N N . PHE A 1 215 ? 5.360 28.723 -27.965 1.00 30.65 215 PHE A N 1
ATOM 1627 C CA . PHE A 1 215 ? 4.973 29.641 -26.875 1.00 32.61 215 PHE A CA 1
ATOM 1628 C C . PHE A 1 215 ? 6.014 29.602 -25.770 1.00 33.63 215 PHE A C 1
ATOM 1629 O O . PHE A 1 215 ? 5.755 29.069 -24.704 1.00 34.51 215 PHE A O 1
ATOM 1637 N N . PRO A 1 216 ? 7.211 30.149 -26.026 1.00 34.59 216 PRO A N 1
ATOM 1638 C CA . PRO A 1 216 ? 8.282 30.050 -25.023 1.00 34.84 216 PRO A CA 1
ATOM 1639 C C . PRO A 1 216 ? 7.890 30.690 -23.693 1.00 35.47 216 PRO A C 1
ATOM 1640 O O . PRO A 1 216 ? 8.202 30.156 -22.631 1.00 35.93 216 PRO A O 1
ATOM 1644 N N . GLU A 1 217 ? 7.181 31.809 -23.745 1.00 35.52 217 GLU A N 1
ATOM 1645 C CA . GLU A 1 217 ? 6.825 32.513 -22.509 1.00 38.14 217 GLU A CA 1
ATOM 1646 C C . GLU A 1 217 ? 5.930 31.716 -21.595 1.00 35.75 217 GLU A C 1
ATOM 1647 O O . GLU A 1 217 ? 6.076 31.787 -20.383 1.00 34.50 217 GLU A O 1
ATOM 1653 N N . LEU A 1 218 ? 4.963 31.009 -22.173 1.00 34.19 218 LEU A N 1
ATOM 1654 C CA . LEU A 1 218 ? 4.093 30.164 -21.385 1.00 35.62 218 LEU A CA 1
ATOM 1655 C C . LEU A 1 218 ? 4.924 29.125 -20.627 1.00 35.29 218 LEU A C 1
ATOM 1656 O O . LEU A 1 218 ? 4.692 28.904 -19.448 1.00 35.11 218 LEU A O 1
ATOM 1661 N N . TYR A 1 219 ? 5.885 28.480 -21.287 1.00 33.51 219 TYR A N 1
ATOM 1662 C CA . TYR A 1 219 ? 6.595 27.400 -20.614 1.00 33.28 219 TYR A CA 1
ATOM 1663 C C . TYR A 1 219 ? 7.583 27.942 -19.587 1.00 35.36 219 TYR A C 1
ATOM 1664 O O . TYR A 1 219 ? 7.792 27.329 -18.541 1.00 37.10 219 TYR A O 1
ATOM 1673 N N . VAL A 1 220 ? 8.196 29.082 -19.890 1.00 35.26 220 VAL A N 1
ATOM 1674 C CA . VAL A 1 220 ? 9.076 29.762 -18.943 1.00 35.72 220 VAL A CA 1
ATOM 1675 C C . VAL A 1 220 ? 8.299 30.194 -17.710 1.00 36.24 220 VAL A C 1
ATOM 1676 O O . VAL A 1 220 ? 8.775 30.014 -16.583 1.00 35.54 220 VAL A O 1
ATOM 1680 N N . SER A 1 221 ? 7.106 30.744 -17.931 1.00 36.10 221 SER A N 1
ATOM 1681 C CA . SER A 1 221 ? 6.226 31.113 -16.821 1.00 37.67 221 SER A CA 1
ATOM 1682 C C . SER A 1 221 ? 5.829 29.931 -15.966 1.00 37.04 221 SER A C 1
ATOM 1683 O O . SER A 1 221 ? 5.784 30.046 -14.748 1.00 37.84 221 SER A O 1
ATOM 1686 N N . LEU A 1 222 ? 5.526 28.801 -16.589 1.00 36.72 222 LEU A N 1
ATOM 1687 C CA . LEU A 1 222 ? 5.156 27.626 -15.823 1.00 37.33 222 LEU A CA 1
ATOM 1688 C C . LEU A 1 222 ? 6.360 27.077 -15.052 1.00 36.96 222 LEU A C 1
ATOM 1689 O O . LEU A 1 222 ? 6.235 26.701 -13.870 1.00 37.09 222 LEU A O 1
ATOM 1694 N N . TYR A 1 223 ? 7.526 27.076 -15.693 1.00 36.02 223 TYR A N 1
ATOM 1695 C CA . TYR A 1 223 ? 8.747 26.647 -15.020 1.00 35.98 223 TYR A CA 1
ATOM 1696 C C . TYR A 1 223 ? 8.996 27.442 -13.715 1.00 38.81 223 TYR A C 1
ATOM 1697 O O . TYR A 1 223 ? 9.323 26.855 -12.661 1.00 38.28 223 TYR A O 1
ATOM 1706 N N . ASN A 1 224 ? 8.865 28.764 -13.811 1.00 39.44 224 ASN A N 1
ATOM 1707 C CA . ASN A 1 224 ? 9.080 29.689 -12.680 1.00 41.12 224 ASN A CA 1
ATOM 1708 C C . ASN A 1 224 ? 8.047 29.544 -11.552 1.00 40.88 224 ASN A C 1
ATOM 1709 O O . ASN A 1 224 ? 8.397 29.596 -10.367 1.00 40.11 224 ASN A O 1
ATOM 1714 N N . ALA A 1 225 ? 6.784 29.363 -11.940 1.00 40.13 225 ALA A N 1
ATOM 1715 C CA . ALA A 1 225 ? 5.712 29.060 -11.004 1.00 41.16 225 ALA A CA 1
ATOM 1716 C C . ALA A 1 225 ? 5.943 27.709 -10.313 1.00 42.91 225 ALA A C 1
ATOM 1717 O O . ALA A 1 225 ? 5.624 27.577 -9.132 1.00 43.87 225 ALA A O 1
ATOM 1719 N N . ALA A 1 226 ? 6.472 26.706 -11.028 1.00 42.43 226 ALA A N 1
ATOM 1720 C CA . ALA A 1 226 ? 6.748 25.392 -10.384 1.00 43.35 226 ALA A CA 1
ATOM 1721 C C . ALA A 1 226 ? 7.939 25.515 -9.439 1.00 43.79 226 ALA A C 1
ATOM 1722 O O . ALA A 1 226 ? 7.944 24.962 -8.333 1.00 42.25 226 ALA A O 1
ATOM 1724 N N . LYS A 1 227 ? 8.922 26.293 -9.884 1.00 45.58 227 LYS A N 1
ATOM 1725 C CA . LYS A 1 227 ? 10.155 26.533 -9.145 1.00 47.44 227 LYS A CA 1
ATOM 1726 C C . LYS A 1 227 ? 9.901 27.149 -7.806 1.00 47.44 227 LYS A C 1
ATOM 1727 O O . LYS A 1 227 ? 10.505 26.767 -6.809 1.00 46.58 227 LYS A O 1
ATOM 1733 N N . ASN A 1 228 ? 9.022 28.135 -7.812 1.00 47.51 228 ASN A N 1
ATOM 1734 C CA . ASN A 1 228 ? 8.691 28.887 -6.621 1.00 50.77 228 ASN A CA 1
ATOM 1735 C C . ASN A 1 228 ? 7.457 28.356 -5.925 1.00 50.67 228 ASN A C 1
ATOM 1736 O O . ASN A 1 228 ? 6.993 28.949 -4.969 1.00 51.56 228 ASN A O 1
ATOM 1741 N N . ALA A 1 229 ? 6.902 27.254 -6.417 1.00 50.05 229 ALA A N 1
ATOM 1742 C CA . ALA A 1 229 ? 5.714 26.671 -5.809 1.00 50.41 229 ALA A CA 1
ATOM 1743 C C . ALA A 1 229 ? 4.565 27.695 -5.711 1.00 50.68 229 ALA A C 1
ATOM 1744 O O . ALA A 1 229 ? 3.820 27.717 -4.733 1.00 51.46 229 ALA A O 1
ATOM 1746 N N . ASP A 1 230 ? 4.427 28.540 -6.729 1.00 49.03 230 ASP A N 1
ATOM 1747 C CA . ASP A 1 230 ? 3.235 29.379 -6.871 1.00 50.78 230 ASP A CA 1
ATOM 1748 C C . ASP A 1 230 ? 2.082 28.531 -7.458 1.00 49.47 230 ASP A C 1
ATOM 1749 O O . ASP A 1 230 ? 1.857 28.470 -8.671 1.00 48.98 230 ASP A O 1
ATOM 1754 N N . MET A 1 231 ? 1.353 27.882 -6.564 1.00 48.19 231 MET A N 1
ATOM 1755 C CA . MET A 1 231 ? 0.441 26.816 -6.944 1.00 48.04 231 MET A CA 1
ATOM 1756 C C . MET A 1 231 ? -0.740 27.255 -7.822 1.00 48.54 231 MET A C 1
ATOM 1757 O O . MET A 1 231 ? -1.096 26.543 -8.752 1.00 49.44 231 MET A O 1
ATOM 1762 N N . GLU A 1 232 ? -1.357 28.398 -7.527 1.00 49.49 232 GLU A N 1
ATOM 1763 C CA . GLU A 1 232 ? -2.485 28.913 -8.344 1.00 48.42 232 GLU A CA 1
ATOM 1764 C C . GLU A 1 232 ? -2.066 29.078 -9.800 1.00 46.98 232 GLU A C 1
ATOM 1765 O O . GLU A 1 232 ? -2.784 28.694 -10.738 1.00 45.55 232 GLU A O 1
ATOM 1767 N N . GLU A 1 233 ? -0.882 29.654 -9.967 1.00 47.44 233 GLU A N 1
ATOM 1768 C CA . GLU A 1 233 ? -0.287 29.863 -11.280 1.00 47.52 233 GLU A CA 1
ATOM 1769 C C . GLU A 1 233 ? 0.163 28.536 -11.943 1.00 46.92 233 GLU A C 1
ATOM 1770 O O . GLU A 1 233 ? -0.032 28.342 -13.158 1.00 45.98 233 GLU A O 1
ATOM 1776 N N . VAL A 1 234 ? 0.748 27.617 -11.175 1.00 44.63 234 VAL A N 1
ATOM 1777 C CA . VAL A 1 234 ? 1.030 26.267 -11.715 1.00 43.40 234 VAL A CA 1
ATOM 1778 C C . VAL A 1 234 ? -0.269 25.673 -12.301 1.00 43.90 234 VAL A C 1
ATOM 1779 O O . VAL A 1 234 ? -0.302 25.234 -13.457 1.00 40.97 234 VAL A O 1
ATOM 1783 N N . ARG A 1 235 ? -1.350 25.710 -11.524 1.00 44.52 235 ARG A N 1
ATOM 1784 C CA . ARG A 1 235 ? -2.627 25.160 -11.996 1.00 45.56 235 ARG A CA 1
ATOM 1785 C C . ARG A 1 235 ? -3.165 25.855 -13.245 1.00 45.05 235 ARG A C 1
ATOM 1786 O O . ARG A 1 235 ? -3.616 25.194 -14.169 1.00 45.02 235 ARG A O 1
ATOM 1794 N N . ARG A 1 236 ? -3.111 27.179 -13.274 1.00 45.63 236 ARG A N 1
ATOM 1795 C CA . ARG A 1 236 ? -3.635 27.931 -14.403 1.00 46.52 236 ARG A CA 1
ATOM 1796 C C . ARG A 1 236 ? -2.874 27.591 -15.676 1.00 45.53 236 ARG A C 1
ATOM 1797 O O . ARG A 1 236 ? -3.476 27.346 -16.731 1.00 44.73 236 ARG A O 1
ATOM 1805 N N . LEU A 1 237 ? -1.544 27.578 -15.555 1.00 44.43 237 LEU A N 1
ATOM 1806 C CA . LEU A 1 237 ? -0.658 27.366 -16.703 1.00 42.04 237 LEU A CA 1
ATOM 1807 C C . LEU A 1 237 ? -0.600 25.905 -17.122 1.00 39.94 237 LEU A C 1
ATOM 1808 O O . LEU A 1 237 ? -0.517 25.615 -18.311 1.00 39.06 237 LEU A O 1
ATOM 1813 N N . GLN A 1 238 ? -0.653 24.986 -16.159 1.00 38.65 238 GLN A N 1
ATOM 1814 C CA . GLN A 1 238 ? -0.737 23.563 -16.496 1.00 38.35 238 GLN A CA 1
ATOM 1815 C C . GLN A 1 238 ? -1.969 23.272 -17.385 1.00 39.50 238 GLN A C 1
ATOM 1816 O O . GLN A 1 238 ? -1.889 22.463 -18.318 1.00 39.69 238 GLN A O 1
ATOM 1822 N N . GLU A 1 239 ? -3.089 23.936 -17.120 1.00 42.75 239 GLU A N 1
ATOM 1823 C CA . GLU A 1 239 ? -4.298 23.707 -17.914 1.00 44.93 239 GLU A CA 1
ATOM 1824 C C . GLU A 1 239 ? -4.084 24.120 -19.368 1.00 43.69 239 GLU A C 1
ATOM 1825 O O . GLU A 1 239 ? -4.570 23.445 -20.279 1.00 44.41 239 GLU A O 1
ATOM 1831 N N . LYS A 1 240 ? -3.366 25.221 -19.583 1.00 41.55 240 LYS A N 1
ATOM 1832 C CA . LYS A 1 240 ? -3.038 25.656 -20.940 1.00 40.63 240 LYS A CA 1
ATOM 1833 C C . LYS A 1 240 ? -2.084 24.662 -21.611 1.00 37.49 240 LYS A C 1
ATOM 1834 O O . LYS A 1 240 ? -2.305 24.256 -22.755 1.00 36.54 240 LYS A O 1
ATOM 1840 N N . VAL A 1 241 ? -1.014 24.283 -20.914 1.00 35.90 241 VAL A N 1
ATOM 1841 C CA . VAL A 1 241 ? -0.143 23.237 -21.425 1.00 34.55 241 VAL A CA 1
ATOM 1842 C C . VAL A 1 241 ? -0.944 21.982 -21.752 1.00 35.05 241 VAL A C 1
ATOM 1843 O O . VAL A 1 241 ? -0.740 21.401 -22.814 1.00 35.38 241 VAL A O 1
ATOM 1847 N N . MET A 1 242 ? -1.884 21.568 -20.897 1.00 35.56 242 MET A N 1
ATOM 1848 C CA . MET A 1 242 ? -2.607 20.319 -21.205 1.00 35.57 242 MET A CA 1
ATOM 1849 C C . MET A 1 242 ? -3.582 20.490 -22.372 1.00 36.76 242 MET A C 1
ATOM 1850 O O . MET A 1 242 ? -3.833 19.540 -23.114 1.00 37.97 242 MET A O 1
ATOM 1855 N N . GLN A 1 243 ? -4.087 21.700 -22.573 1.00 37.87 243 GLN A N 1
ATOM 1856 C CA . GLN A 1 243 ? -4.921 21.981 -23.734 1.00 38.81 243 GLN A CA 1
ATOM 1857 C C . GLN A 1 243 ? -4.123 21.904 -25.053 1.00 36.45 243 GLN A C 1
ATOM 1858 O O . GLN A 1 243 ? -4.599 21.365 -26.046 1.00 36.33 243 GLN A O 1
ATOM 1864 N N . ILE A 1 244 ? -2.915 22.455 -25.052 1.00 35.53 244 ILE A N 1
ATOM 1865 C CA . ILE A 1 244 ? -2.028 22.394 -26.219 1.00 34.25 244 ILE A CA 1
ATOM 1866 C C . ILE A 1 244 ? -1.793 20.933 -26.551 1.00 33.34 244 ILE A C 1
ATOM 1867 O O . ILE A 1 244 ? -1.960 20.500 -27.693 1.00 30.61 244 ILE A O 1
ATOM 1872 N N . SER A 1 245 ? -1.434 20.172 -25.525 1.00 33.75 245 SER A N 1
ATOM 1873 C CA . SER A 1 245 ? -1.171 18.738 -25.680 1.00 33.32 245 SER A CA 1
ATOM 1874 C C . SER A 1 245 ? -2.361 17.935 -26.232 1.00 33.87 245 SER A C 1
ATOM 1875 O O . SER A 1 245 ? -2.192 17.006 -27.063 1.00 33.64 245 SER A O 1
ATOM 1878 N N . ALA A 1 246 ? -3.557 18.273 -25.758 1.00 35.05 246 ALA A N 1
ATOM 1879 C CA . ALA A 1 246 ? -4.777 17.595 -26.177 1.00 35.42 246 ALA A CA 1
ATOM 1880 C C . ALA A 1 246 ? -5.228 17.972 -27.570 1.00 35.79 246 ALA A C 1
ATOM 1881 O O . ALA A 1 246 ? -5.905 17.171 -28.216 1.00 35.65 246 ALA A O 1
ATOM 1883 N N . THR A 1 247 ? -4.912 19.201 -28.000 1.00 35.33 247 THR A N 1
ATOM 1884 C CA . THR A 1 247 ? -5.510 19.790 -29.213 1.00 35.03 247 THR A CA 1
ATOM 1885 C C . THR A 1 247 ? -4.533 20.103 -30.341 1.00 33.83 247 THR A C 1
ATOM 1886 O O . THR A 1 247 ? -4.951 20.138 -31.488 1.00 34.58 247 THR A O 1
ATOM 1890 N N . ILE A 1 248 ? -3.257 20.350 -30.050 1.00 31.60 248 ILE A N 1
ATOM 1891 C CA . ILE A 1 248 ? -2.293 20.586 -31.131 1.00 29.53 248 ILE A CA 1
ATOM 1892 C C . ILE A 1 248 ? -1.584 19.313 -31.541 1.00 29.45 248 ILE A C 1
ATOM 1893 O O . ILE A 1 248 ? -1.142 19.199 -32.682 1.00 29.52 248 ILE A O 1
ATOM 1898 N N . TYR A 1 249 ? -1.404 18.370 -30.619 1.00 30.04 249 TYR A N 1
ATOM 1899 C CA . TYR A 1 249 ? -0.563 17.236 -30.915 1.00 30.08 249 TYR A CA 1
ATOM 1900 C C . TYR A 1 249 ? -1.372 16.010 -31.318 1.00 31.59 249 TYR A C 1
ATOM 1901 O O . TYR A 1 249 ? -0.782 14.971 -31.575 1.00 33.46 249 TYR A O 1
ATOM 1910 N N . THR A 1 250 ? -2.701 16.112 -31.402 1.00 32.29 250 THR A N 1
ATOM 1911 C CA . THR A 1 250 ? -3.541 14.897 -31.606 1.00 32.47 250 THR A CA 1
ATOM 1912 C C . THR A 1 250 ? -4.293 14.860 -32.940 1.00 34.07 250 THR A C 1
ATOM 1913 O O . THR A 1 250 ? -5.187 14.055 -33.110 1.00 34.83 250 THR A O 1
ATOM 1917 N N . VAL A 1 251 ? -3.936 15.708 -33.894 1.00 35.47 251 VAL A N 1
ATOM 1918 C CA . VAL A 1 251 ? -4.674 15.769 -35.152 1.00 38.14 251 VAL A CA 1
ATOM 1919 C C . VAL A 1 251 ? -4.330 14.662 -36.141 1.00 40.96 251 VAL A C 1
ATOM 1920 O O . VAL A 1 251 ? -5.192 14.194 -36.875 1.00 43.49 251 VAL A O 1
ATOM 1924 N N . GLY A 1 252 ? -3.081 14.267 -36.204 1.00 42.21 252 GLY A N 1
ATOM 1925 C CA . GLY A 1 252 ? -2.741 13.164 -37.085 1.00 50.53 252 GLY A CA 1
ATOM 1926 C C . GLY A 1 252 ? -3.543 11.891 -36.815 1.00 55.27 252 GLY A C 1
ATOM 1927 O O . GLY A 1 252 ? -4.001 11.643 -35.695 1.00 55.84 252 GLY A O 1
ATOM 1928 N N . GLN A 1 253 ? -3.722 11.091 -37.858 1.00 59.34 253 GLN A N 1
ATOM 1929 C CA . GLN A 1 253 ? -3.966 9.668 -37.677 1.00 67.64 253 GLN A CA 1
ATOM 1930 C C . GLN A 1 253 ? -2.592 8.986 -37.593 1.00 74.60 253 GLN A C 1
ATOM 1931 O O . GLN A 1 253 ? -2.262 8.160 -38.449 1.00 85.44 253 GLN A O 1
ATOM 1933 N N . HIS A 1 254 ? -1.778 9.347 -36.594 1.00 77.26 254 HIS A N 1
ATOM 1934 C CA . HIS A 1 254 ? -0.450 8.730 -36.448 1.00 79.11 254 HIS A CA 1
ATOM 1935 C C . HIS A 1 254 ? 0.298 9.059 -35.143 1.00 78.58 254 HIS A C 1
ATOM 1936 O O . HIS A 1 254 ? -0.122 9.908 -34.351 1.00 82.97 254 HIS A O 1
ATOM 1938 N N . GLY A 1 255 ? 1.406 8.346 -34.938 1.00 72.37 255 GLY A N 1
ATOM 1939 C CA . GLY A 1 255 ? 2.380 8.672 -33.890 1.00 66.03 255 GLY A CA 1
ATOM 1940 C C . GLY A 1 255 ? 3.095 9.986 -34.213 1.00 61.70 255 GLY A C 1
ATOM 1941 O O . GLY A 1 255 ? 3.508 10.741 -33.313 1.00 67.50 255 GLY A O 1
ATOM 1942 N N . SER A 1 256 ? 3.201 10.262 -35.514 1.00 49.16 256 SER A N 1
ATOM 1943 C CA . SER A 1 256 ? 3.786 11.481 -36.043 1.00 42.78 256 SER A CA 1
ATOM 1944 C C . SER A 1 256 ? 2.978 12.775 -35.776 1.00 39.59 256 SER A C 1
ATOM 1945 O O . SER A 1 256 ? 3.424 13.876 -36.143 1.00 35.25 256 SER A O 1
ATOM 1948 N N . SER A 1 257 ? 1.789 12.648 -35.173 1.00 34.30 257 SER A N 1
ATOM 1949 C CA . SER A 1 257 ? 0.911 13.797 -34.990 1.00 33.94 257 SER A CA 1
ATOM 1950 C C . SER A 1 257 ? 1.515 14.932 -34.159 1.00 31.12 257 SER A C 1
ATOM 1951 O O . SER A 1 257 ? 1.186 16.109 -34.386 1.00 29.27 257 SER A O 1
ATOM 1954 N N . TYR A 1 258 ? 2.373 14.603 -33.201 1.00 29.27 258 TYR A N 1
ATOM 1955 C CA . TYR A 1 258 ? 3.030 15.638 -32.406 1.00 30.64 258 TYR A CA 1
ATOM 1956 C C . TYR A 1 258 ? 3.862 16.551 -33.303 1.00 28.77 258 TYR A C 1
ATOM 1957 O O . TYR A 1 258 ? 3.683 17.737 -33.318 1.00 28.52 258 TYR A O 1
ATOM 1966 N N . LEU A 1 259 ? 4.732 15.956 -34.088 1.00 29.40 259 LEU A N 1
ATOM 1967 C CA . LEU A 1 259 ? 5.648 16.698 -34.943 1.00 27.55 259 LEU A CA 1
ATOM 1968 C C . LEU A 1 259 ? 4.909 17.494 -36.036 1.00 27.06 259 LEU A C 1
ATOM 1969 O O . LEU A 1 259 ? 5.188 18.665 -36.265 1.00 25.14 259 LEU A O 1
ATOM 1974 N N . LYS A 1 260 ? 3.975 16.840 -36.707 1.00 25.83 260 LYS A N 1
ATOM 1975 C CA . LYS A 1 260 ? 3.199 17.474 -37.743 1.00 26.52 260 LYS A CA 1
ATOM 1976 C C . LYS A 1 260 ? 2.402 18.656 -37.218 1.00 26.24 260 LYS A C 1
ATOM 1977 O O . LYS A 1 260 ? 2.285 19.661 -37.884 1.00 25.66 260 LYS A O 1
ATOM 1983 N N . GLY A 1 261 ? 1.816 18.491 -36.040 1.00 26.44 261 GLY A N 1
ATOM 1984 C CA . GLY A 1 261 ? 1.035 19.532 -35.424 1.00 26.25 261 GLY A CA 1
ATOM 1985 C C . GLY A 1 261 ? 1.875 20.708 -35.003 1.00 26.42 261 GLY A C 1
ATOM 1986 O O . GLY A 1 261 ? 1.531 21.862 -35.302 1.00 27.02 261 GLY A O 1
ATOM 1987 N N . LEU A 1 262 ? 2.962 20.427 -34.295 1.00 25.59 262 LEU A N 1
ATOM 1988 C CA . LEU A 1 262 ? 3.911 21.468 -33.912 1.00 26.52 262 LEU A CA 1
ATOM 1989 C C . LEU A 1 262 ? 4.382 22.271 -35.109 1.00 26.11 262 LEU A C 1
ATOM 1990 O O . LEU A 1 262 ? 4.314 23.478 -35.125 1.00 25.24 262 LEU A O 1
ATOM 1995 N N . LYS A 1 263 ? 4.848 21.585 -36.139 1.00 25.41 263 LYS A N 1
ATOM 1996 C CA . LYS A 1 263 ? 5.340 22.286 -37.319 1.00 25.43 263 LYS A CA 1
ATOM 1997 C C . LYS A 1 263 ? 4.216 23.048 -38.066 1.00 25.57 263 LYS A C 1
ATOM 1998 O O . LYS A 1 263 ? 4.427 24.160 -38.539 1.00 25.74 263 LYS A O 1
ATOM 2004 N N . CYS A 1 264 ? 3.031 22.452 -38.166 1.00 25.78 264 CYS A N 1
ATOM 2005 C CA . CYS A 1 264 ? 1.890 23.143 -38.751 1.00 26.02 264 CYS A CA 1
ATOM 2006 C C . CYS A 1 264 ? 1.614 24.453 -37.969 1.00 26.81 264 CYS A C 1
ATOM 2007 O O . CYS A 1 264 ? 1.503 25.556 -38.553 1.00 25.58 264 CYS A O 1
ATOM 2010 N N . ALA A 1 265 ? 1.558 24.329 -36.643 1.00 25.96 265 ALA A N 1
ATOM 2011 C CA . ALA A 1 265 ? 1.309 25.489 -35.794 1.00 27.12 265 ALA A CA 1
ATOM 2012 C C . ALA A 1 265 ? 2.377 26.560 -35.976 1.00 27.29 265 ALA A C 1
ATOM 2013 O O . ALA A 1 265 ? 2.018 27.730 -36.064 1.00 28.29 265 ALA A O 1
ATOM 2015 N N . LEU A 1 266 ? 3.652 26.156 -36.025 1.00 25.75 266 LEU A N 1
ATOM 2016 C CA . LEU A 1 266 ? 4.770 27.086 -36.246 1.00 27.16 266 LEU A CA 1
ATOM 2017 C C . LEU A 1 266 ? 4.605 27.892 -37.544 1.00 28.46 266 LEU A C 1
ATOM 2018 O O . LEU A 1 266 ? 4.885 29.099 -37.574 1.00 30.27 266 LEU A O 1
ATOM 2023 N N . SER A 1 267 ? 4.119 27.226 -38.584 1.00 27.82 267 SER A N 1
ATOM 2024 C CA . SER A 1 267 ? 3.857 27.862 -39.864 1.00 30.44 267 SER A CA 1
ATOM 2025 C C . SER A 1 267 ? 2.683 28.855 -39.794 1.00 30.69 267 SER A C 1
ATOM 2026 O O . SER A 1 267 ? 2.781 29.983 -40.282 1.00 29.51 267 SER A O 1
ATOM 2029 N N . LEU A 1 268 ? 1.595 28.429 -39.155 1.00 30.45 268 LEU A N 1
ATOM 2030 C CA . LEU A 1 268 ? 0.420 29.268 -38.979 1.00 31.63 268 LEU A CA 1
ATOM 2031 C C . LEU A 1 268 ? 0.747 30.473 -38.117 1.00 32.36 268 LEU A C 1
ATOM 2032 O O . LEU A 1 268 ? 0.226 31.553 -38.325 1.00 33.07 268 LEU A O 1
ATOM 2037 N N . LEU A 1 269 ? 1.664 30.292 -37.180 1.00 33.66 269 LEU A N 1
ATOM 2038 C CA . LEU A 1 269 ? 2.157 31.410 -36.381 1.00 34.69 269 LEU A CA 1
ATOM 2039 C C . LEU A 1 269 ? 3.149 32.358 -37.087 1.00 34.97 269 LEU A C 1
ATOM 2040 O O . LEU A 1 269 ? 3.561 33.327 -36.476 1.00 39.18 269 LEU A O 1
ATOM 2045 N N . GLY A 1 270 ? 3.511 32.120 -38.351 1.00 33.65 270 GLY A N 1
ATOM 2046 C CA . GLY A 1 270 ? 4.470 32.990 -39.060 1.00 33.40 270 GLY A CA 1
ATOM 2047 C C . GLY A 1 270 ? 5.941 32.765 -38.705 1.00 33.68 270 GLY A C 1
ATOM 2048 O O . GLY A 1 270 ? 6.797 33.542 -39.082 1.00 33.91 270 GLY A O 1
ATOM 2049 N N . ILE A 1 271 ? 6.260 31.696 -37.986 1.00 33.19 271 ILE A N 1
ATOM 2050 C CA . ILE A 1 271 ? 7.642 31.497 -37.493 1.00 33.38 271 ILE A CA 1
ATOM 2051 C C . ILE A 1 271 ? 8.529 30.765 -38.504 1.00 32.45 271 ILE A C 1
ATOM 2052 O O . ILE A 1 271 ? 9.565 31.287 -38.907 1.00 31.84 271 ILE A O 1
ATOM 2057 N N . CYS A 1 272 ? 8.123 29.574 -38.935 1.00 31.57 272 CYS A N 1
ATOM 2058 C CA . CYS A 1 272 ? 8.918 28.837 -39.904 1.00 32.35 272 CYS A CA 1
ATOM 2059 C C . CYS A 1 272 ? 8.086 27.892 -40.763 1.00 31.81 272 CYS A C 1
ATOM 2060 O O . CYS A 1 272 ? 6.892 27.752 -40.577 1.00 30.89 272 CYS A O 1
ATOM 2063 N N . SER A 1 273 ? 8.744 27.285 -41.735 1.00 30.68 273 SER A N 1
ATOM 2064 C CA . SER A 1 273 ? 8.105 26.348 -42.635 1.00 30.53 273 SER A CA 1
ATOM 2065 C C . SER A 1 273 ? 7.548 25.166 -41.863 1.00 29.16 273 SER A C 1
ATOM 2066 O O . SER A 1 273 ? 8.127 24.700 -40.872 1.00 29.35 273 SER A O 1
ATOM 2069 N N . ASP A 1 274 ? 6.412 24.684 -42.321 1.00 27.41 274 ASP A N 1
ATOM 2070 C CA . ASP A 1 274 ? 5.836 23.472 -41.737 1.00 27.22 274 ASP A CA 1
ATOM 2071 C C . ASP A 1 274 ? 6.293 22.212 -42.430 1.00 26.37 274 ASP A C 1
ATOM 2072 O O . ASP A 1 274 ? 5.802 21.116 -42.116 1.00 28.20 274 ASP A O 1
ATOM 2077 N N . TYR A 1 275 ? 7.217 22.317 -43.376 1.00 25.35 275 TYR A N 1
ATOM 2078 C CA . TYR A 1 275 ? 7.583 21.117 -44.163 1.00 24.64 275 TYR A CA 1
ATOM 2079 C C . TYR A 1 275 ? 8.150 20.000 -43.272 1.00 23.72 275 TYR A C 1
ATOM 2080 O O . TYR A 1 275 ? 8.986 20.270 -42.400 1.00 22.61 275 TYR A O 1
ATOM 2089 N N . VAL A 1 276 ? 7.722 18.758 -43.529 1.00 23.70 276 VAL A N 1
ATOM 2090 C CA . VAL A 1 276 ? 8.158 17.573 -42.765 1.00 24.49 276 VAL A CA 1
ATOM 2091 C C . VAL A 1 276 ? 8.888 16.589 -43.698 1.00 23.79 276 VAL A C 1
ATOM 2092 O O . VAL A 1 276 ? 8.427 16.317 -44.807 1.00 23.97 276 VAL A O 1
ATOM 2096 N N . ALA A 1 277 ? 10.037 16.058 -43.267 1.00 22.52 277 ALA A N 1
ATOM 2097 C CA . ALA A 1 277 ? 10.858 15.263 -44.178 1.00 23.26 277 ALA A CA 1
ATOM 2098 C C . ALA A 1 277 ? 10.239 13.891 -44.376 1.00 23.34 277 ALA A C 1
ATOM 2099 O O . ALA A 1 277 ? 9.757 13.279 -43.420 1.00 22.60 277 ALA A O 1
ATOM 2101 N N . ALA A 1 278 ? 10.299 13.415 -45.602 1.00 24.41 278 ALA A N 1
ATOM 2102 C CA . ALA A 1 278 ? 10.004 12.029 -45.909 1.00 25.38 278 ALA A CA 1
ATOM 2103 C C . ALA A 1 278 ? 10.775 11.102 -44.951 1.00 25.93 278 ALA A C 1
ATOM 2104 O O . ALA A 1 278 ? 11.930 11.376 -44.612 1.00 25.82 278 ALA A O 1
ATOM 2106 N N . PRO A 1 279 ? 10.151 9.998 -44.539 1.00 26.35 279 PRO A N 1
ATOM 2107 C CA . PRO A 1 279 ? 8.903 9.439 -45.067 1.00 26.91 279 PRO A CA 1
ATOM 2108 C C . PRO A 1 279 ? 7.579 10.071 -44.614 1.00 27.92 279 PRO A C 1
ATOM 2109 O O . PRO A 1 279 ? 6.519 9.647 -45.084 1.00 27.14 279 PRO A O 1
ATOM 2113 N N . PHE A 1 280 ? 7.624 11.016 -43.682 1.00 28.96 280 PHE A N 1
ATOM 2114 C CA . PHE A 1 280 ? 6.415 11.706 -43.242 1.00 31.19 280 PHE A CA 1
ATOM 2115 C C . PHE A 1 280 ? 6.119 12.873 -44.192 1.00 32.14 280 PHE A C 1
ATOM 2116 O O . PHE A 1 280 ? 6.960 13.210 -45.031 1.00 29.66 280 PHE A O 1
ATOM 2124 N N . HIS A 1 281 ? 4.907 13.439 -44.116 1.00 30.45 281 HIS A N 1
ATOM 2125 C CA . HIS A 1 281 ? 4.594 14.650 -44.877 1.00 28.98 281 HIS A CA 1
ATOM 2126 C C . HIS A 1 281 ? 3.726 15.596 -44.064 1.00 27.44 281 HIS A C 1
ATOM 2127 O O . HIS A 1 281 ? 2.909 15.172 -43.252 1.00 24.11 281 HIS A O 1
ATOM 2134 N N . LYS A 1 282 ? 3.933 16.893 -44.258 1.00 26.28 282 LYS A N 1
ATOM 2135 C CA . LYS A 1 282 ? 3.183 17.898 -43.503 1.00 24.96 282 LYS A CA 1
ATOM 2136 C C . LYS A 1 282 ? 1.658 17.758 -43.674 1.00 24.31 282 LYS A C 1
ATOM 2137 O O . LYS A 1 282 ? 1.185 17.268 -44.673 1.00 22.90 282 LYS A O 1
ATOM 2143 N N . PHE A 1 283 ? 0.923 18.213 -42.672 1.00 24.47 283 PHE A N 1
ATOM 2144 C CA . PHE A 1 283 ? -0.517 18.356 -42.764 1.00 25.66 283 PHE A CA 1
ATOM 2145 C C . PHE A 1 283 ? -0.965 19.144 -43.973 1.00 26.23 283 PHE A C 1
ATOM 2146 O O . PHE A 1 283 ? -0.538 20.266 -44.195 1.00 26.62 283 PHE A O 1
ATOM 2154 N N . GLU A 1 284 ? -1.878 18.537 -44.717 1.00 26.09 284 GLU A N 1
ATOM 2155 C CA . GLU A 1 284 ? -2.539 19.172 -45.828 1.00 27.26 284 GLU A CA 1
ATOM 2156 C C . GLU A 1 284 ? -3.684 20.086 -45.305 1.00 28.54 284 GLU A C 1
ATOM 2157 O O . GLU A 1 284 ? -3.822 20.279 -44.099 1.00 29.15 284 GLU A O 1
ATOM 2163 N N . GLN A 1 285 ? -4.476 20.643 -46.208 1.00 30.54 285 GLN A N 1
ATOM 2164 C CA . GLN A 1 285 ? -5.511 21.663 -45.902 1.00 35.41 285 GLN A CA 1
ATOM 2165 C C . GLN A 1 285 ? -6.459 21.321 -44.738 1.00 34.87 285 GLN A C 1
ATOM 2166 O O . GLN A 1 285 ? -6.674 22.143 -43.848 1.00 33.40 285 GLN A O 1
ATOM 2172 N N . ARG A 1 286 ? -7.052 20.130 -44.762 1.00 35.17 286 ARG A N 1
ATOM 2173 C CA . ARG A 1 286 ? -7.966 19.746 -43.699 1.00 36.47 286 ARG A CA 1
ATOM 2174 C C . ARG A 1 286 ? -7.348 19.733 -42.303 1.00 33.84 286 ARG A C 1
ATOM 2175 O O . ARG A 1 286 ? -7.908 20.290 -41.358 1.00 32.07 286 ARG A O 1
ATOM 2183 N N . GLU A 1 287 ? -6.217 19.065 -42.157 1.00 31.73 287 GLU A N 1
ATOM 2184 C CA . GLU A 1 287 ? -5.589 18.983 -40.853 1.00 31.11 287 GLU A CA 1
ATOM 2185 C C . GLU A 1 287 ? -5.052 20.366 -40.468 1.00 30.32 287 GLU A C 1
ATOM 2186 O O . GLU A 1 287 ? -5.160 20.791 -39.321 1.00 32.14 287 GLU A O 1
ATOM 2192 N N . ARG A 1 288 ? -4.507 21.080 -41.439 1.00 29.71 288 ARG A N 1
ATOM 2193 C CA . ARG A 1 288 ? -4.004 22.409 -41.193 1.00 31.49 288 ARG A CA 1
ATOM 2194 C C . ARG A 1 288 ? -5.143 23.305 -40.677 1.00 32.71 288 ARG A C 1
ATOM 2195 O O . ARG A 1 288 ? -4.957 24.039 -39.713 1.00 32.91 288 ARG A O 1
ATOM 2203 N N . GLY A 1 289 ? -6.320 23.194 -41.293 1.00 33.93 289 GLY A N 1
ATOM 2204 C CA . GLY A 1 289 ? -7.538 23.860 -40.802 1.00 35.35 289 GLY A CA 1
ATOM 2205 C C . GLY A 1 289 ? -7.876 23.543 -39.353 1.00 35.09 289 GLY A C 1
ATOM 2206 O O . GLY A 1 289 ? -8.271 24.417 -38.586 1.00 35.31 289 GLY A O 1
ATOM 2207 N N . LYS A 1 290 ? -7.717 22.288 -38.967 1.00 34.00 290 LYS A N 1
ATOM 2208 C CA . LYS A 1 290 ? -7.984 21.894 -37.593 1.00 33.95 290 LYS A CA 1
ATOM 2209 C C . LYS A 1 290 ? -6.970 22.450 -36.634 1.00 32.07 290 LYS A C 1
ATOM 2210 O O . LYS A 1 290 ? -7.301 22.777 -35.503 1.00 31.98 290 LYS A O 1
ATOM 2216 N N . ILE A 1 291 ? -5.710 22.491 -37.048 1.00 29.86 291 ILE A N 1
ATOM 2217 C CA . ILE A 1 291 ? -4.694 23.012 -36.175 1.00 28.11 291 ILE A CA 1
ATOM 2218 C C . ILE A 1 291 ? -4.962 24.511 -35.989 1.00 28.51 291 ILE A C 1
ATOM 2219 O O . ILE A 1 291 ? -4.868 24.994 -34.897 1.00 27.78 291 ILE A O 1
ATOM 2224 N N . TRP A 1 292 ? -5.301 25.241 -37.049 1.00 30.29 292 TRP A N 1
ATOM 2225 C CA . TRP A 1 292 ? -5.602 26.680 -36.928 1.00 32.96 292 TRP A CA 1
ATOM 2226 C C . TRP A 1 292 ? -6.757 26.931 -35.924 1.00 36.16 292 TRP A C 1
ATOM 2227 O O . TRP A 1 292 ? -6.645 27.774 -35.027 1.00 35.95 292 TRP A O 1
ATOM 2238 N N . LYS A 1 293 ? -7.841 26.170 -36.066 1.00 38.53 293 LYS A N 1
ATOM 2239 C CA . LYS A 1 293 ? -8.976 26.219 -35.123 1.00 41.85 293 LYS A CA 1
ATOM 2240 C C . LYS A 1 293 ? -8.530 25.985 -33.692 1.00 38.63 293 LYS A C 1
ATOM 2241 O O . LYS A 1 293 ? -8.931 26.691 -32.756 1.00 36.35 293 LYS A O 1
ATOM 2247 N N . ALA A 1 294 ? -7.716 24.960 -33.508 1.00 37.42 294 ALA A N 1
ATOM 2248 C CA . ALA A 1 294 ? -7.148 24.694 -32.197 1.00 36.75 294 ALA A CA 1
ATOM 2249 C C . ALA A 1 294 ? -6.355 25.899 -31.661 1.00 36.62 294 ALA A C 1
ATOM 2250 O O . ALA A 1 294 ? -6.466 26.238 -30.472 1.00 35.88 294 ALA A O 1
ATOM 2252 N N . LEU A 1 295 ? -5.546 26.521 -32.524 1.00 34.74 295 LEU A N 1
ATOM 2253 C CA . LEU A 1 295 ? -4.729 27.653 -32.101 1.00 35.77 295 LEU A CA 1
ATOM 2254 C C . LEU A 1 295 ? -5.605 28.826 -31.715 1.00 37.55 295 LEU A C 1
ATOM 2255 O O . LEU A 1 295 ? -5.351 29.459 -30.708 1.00 35.91 295 LEU A O 1
ATOM 2260 N N . GLN A 1 296 ? -6.655 29.086 -32.489 1.00 39.06 296 GLN A N 1
ATOM 2261 C CA . GLN A 1 296 ? -7.563 30.174 -32.164 1.00 41.55 296 GLN A CA 1
ATOM 2262 C C . GLN A 1 296 ? -8.311 29.941 -30.847 1.00 43.41 296 GLN A C 1
ATOM 2263 O O . GLN A 1 296 ? -8.681 30.894 -30.170 1.00 42.31 296 GLN A O 1
ATOM 2269 N N . ASN A 1 297 ? -8.550 28.681 -30.509 1.00 44.26 297 ASN A N 1
ATOM 2270 C CA . ASN A 1 297 ? -9.178 28.319 -29.237 1.00 47.19 297 ASN A CA 1
ATOM 2271 C C . ASN A 1 297 ? -8.258 28.370 -28.026 1.00 48.45 297 ASN A C 1
ATOM 2272 O O . ASN A 1 297 ? -8.738 28.408 -26.904 1.00 49.33 297 ASN A O 1
ATOM 2277 N N . LEU A 1 298 ? -6.948 28.331 -28.234 1.00 50.50 298 LEU A N 1
ATOM 2278 C CA . LEU A 1 298 ? -6.018 28.655 -27.154 1.00 53.57 298 LEU A CA 1
ATOM 2279 C C . LEU A 1 298 ? -6.063 30.147 -26.920 1.00 58.80 298 LEU A C 1
ATOM 2280 O O . LEU A 1 298 ? -6.172 30.607 -25.793 1.00 63.88 298 LEU A O 1
ATOM 2285 N N . GLY A 1 299 ? -5.989 30.878 -28.028 1.00 63.36 299 GLY A N 1
ATOM 2286 C CA . GLY A 1 299 ? -5.816 32.325 -28.054 1.00 65.74 299 GLY A CA 1
ATOM 2287 C C . GLY A 1 299 ? -5.121 32.712 -29.353 1.00 66.94 299 GLY A C 1
ATOM 2288 O O . GLY A 1 299 ? -4.935 33.890 -29.652 1.00 70.24 299 GLY A O 1
ATOM 2289 N N . MET B 2 1 ? 21.699 -11.691 -63.485 1.00 61.60 1 MET B N 1
ATOM 2290 C CA . MET B 2 1 ? 20.530 -11.731 -62.531 1.00 63.56 1 MET B CA 1
ATOM 2291 C C . MET B 2 1 ? 19.387 -12.700 -62.893 1.00 59.01 1 MET B C 1
ATOM 2292 O O . MET B 2 1 ? 18.465 -12.340 -63.623 1.00 58.03 1 MET B O 1
ATOM 2297 N N . ASN B 2 2 ? 19.456 -13.919 -62.351 1.00 58.16 2 ASN B N 1
ATOM 2298 C CA . ASN B 2 2 ? 18.407 -14.937 -62.535 1.00 60.86 2 ASN B CA 1
ATOM 2299 C C . ASN B 2 2 ? 17.139 -14.555 -61.784 1.00 57.75 2 ASN B C 1
ATOM 2300 O O . ASN B 2 2 ? 17.195 -14.157 -60.616 1.00 58.65 2 ASN B O 1
ATOM 2305 N N . ILE B 2 3 ? 16.008 -14.690 -62.465 1.00 53.70 3 ILE B N 1
ATOM 2306 C CA . ILE B 2 3 ? 14.699 -14.437 -61.888 1.00 52.00 3 ILE B CA 1
ATOM 2307 C C . ILE B 2 3 ? 13.973 -15.777 -61.876 1.00 46.80 3 ILE B C 1
ATOM 2308 O O . ILE B 2 3 ? 13.859 -16.416 -62.915 1.00 49.74 3 ILE B O 1
ATOM 2313 N N . PRO B 2 4 ? 13.536 -16.250 -60.696 1.00 40.61 4 PRO B N 1
ATOM 2314 C CA . PRO B 2 4 ? 13.716 -15.723 -59.336 1.00 36.83 4 PRO B CA 1
ATOM 2315 C C . PRO B 2 4 ? 15.119 -16.041 -58.808 1.00 33.85 4 PRO B C 1
ATOM 2316 O O . PRO B 2 4 ? 15.652 -17.119 -59.075 1.00 33.04 4 PRO B O 1
ATOM 2320 N N . LEU B 2 5 ? 15.731 -15.123 -58.077 1.00 31.11 5 LEU B N 1
ATOM 2321 C CA . LEU B 2 5 ? 17.036 -15.423 -57.483 1.00 30.22 5 LEU B CA 1
ATOM 2322 C C . LEU B 2 5 ? 16.901 -16.580 -56.480 1.00 28.19 5 LEU B C 1
ATOM 2323 O O . LEU B 2 5 ? 16.017 -16.547 -55.628 1.00 27.95 5 LEU B O 1
ATOM 2328 N N . SER B 2 6 ? 17.771 -17.583 -56.577 1.00 28.46 6 SER B N 1
ATOM 2329 C CA . SER B 2 6 ? 17.669 -18.818 -55.798 1.00 29.57 6 SER B CA 1
ATOM 2330 C C . SER B 2 6 ? 19.025 -19.289 -55.309 1.00 29.33 6 SER B C 1
ATOM 2331 O O . SER B 2 6 ? 20.030 -18.834 -55.809 1.00 29.13 6 SER B O 1
ATOM 2334 N N . GLY B 2 7 ? 19.019 -20.226 -54.364 1.00 27.97 7 GLY B N 1
ATOM 2335 C CA . GLY B 2 7 ? 20.241 -20.800 -53.795 1.00 28.15 7 GLY B CA 1
ATOM 2336 C C . GLY B 2 7 ? 20.738 -20.138 -52.521 1.00 25.86 7 GLY B C 1
ATOM 2337 O O . GLY B 2 7 ? 19.979 -19.613 -51.733 1.00 26.13 7 GLY B O 1
ATOM 2338 N N . ILE B 2 8 ? 22.042 -20.197 -52.315 1.00 24.89 8 ILE B N 1
ATOM 2339 C CA . ILE B 2 8 ? 22.662 -19.645 -51.144 1.00 24.07 8 ILE B CA 1
ATOM 2340 C C . ILE B 2 8 ? 23.244 -18.282 -51.462 1.00 24.92 8 ILE B C 1
ATOM 2341 O O . ILE B 2 8 ? 24.054 -18.149 -52.410 1.00 23.70 8 ILE B O 1
ATOM 2346 N N . ILE B 2 9 ? 22.817 -17.292 -50.665 1.00 24.37 9 ILE B N 1
ATOM 2347 C CA . ILE B 2 9 ? 23.235 -15.888 -50.818 1.00 26.65 9 ILE B CA 1
ATOM 2348 C C . ILE B 2 9 ? 23.818 -15.352 -49.511 1.00 25.52 9 ILE B C 1
ATOM 2349 O O . ILE B 2 9 ? 23.101 -14.853 -48.641 1.00 25.47 9 ILE B O 1
ATOM 2354 N N . PRO B 2 10 ? 25.126 -15.470 -49.340 1.00 24.94 10 PRO B N 1
ATOM 2355 C CA . PRO B 2 10 ? 25.605 -15.149 -48.017 1.00 24.00 10 PRO B CA 1
ATOM 2356 C C . PRO B 2 10 ? 25.557 -13.678 -47.717 1.00 22.78 10 PRO B C 1
ATOM 2357 O O . PRO B 2 10 ? 25.878 -12.869 -48.579 1.00 21.92 10 PRO B O 1
ATOM 2361 N N . PRO B 2 11 ? 25.120 -13.337 -46.504 1.00 23.19 11 PRO B N 1
ATOM 2362 C CA . PRO B 2 11 ? 25.255 -11.976 -46.012 1.00 23.10 11 PRO B CA 1
ATOM 2363 C C . PRO B 2 11 ? 26.703 -11.870 -45.560 1.00 23.55 11 PRO B C 1
ATOM 2364 O O . PRO B 2 11 ? 27.108 -12.430 -44.536 1.00 21.81 11 PRO B O 1
ATOM 2368 N N . LEU B 2 12 ? 27.500 -11.240 -46.407 1.00 24.41 12 LEU B N 1
ATOM 2369 C CA . LEU B 2 12 ? 28.906 -11.022 -46.104 1.00 26.45 12 LEU B CA 1
ATOM 2370 C C . LEU B 2 12 ? 29.102 -10.255 -44.804 1.00 25.23 12 LEU B C 1
ATOM 2371 O O . LEU B 2 12 ? 28.467 -9.230 -44.560 1.00 25.53 12 LEU B O 1
ATOM 2376 N N . VAL B 2 13 ? 30.004 -10.744 -43.964 1.00 24.30 13 VAL B N 1
ATOM 2377 C CA . VAL B 2 13 ? 30.516 -9.906 -42.905 1.00 23.47 13 VAL B CA 1
ATOM 2378 C C . VAL B 2 13 ? 31.242 -8.758 -43.592 1.00 23.04 13 VAL B C 1
ATOM 2379 O O . VAL B 2 13 ? 31.642 -8.898 -44.746 1.00 22.22 13 VAL B O 1
ATOM 2383 N N . THR B 2 14 ? 31.348 -7.612 -42.922 1.00 23.45 14 THR B N 1
ATOM 2384 C CA . THR B 2 14 ? 32.205 -6.519 -43.401 1.00 23.82 14 THR B CA 1
ATOM 2385 C C . THR B 2 14 ? 33.537 -6.662 -42.660 1.00 23.78 14 THR B C 1
ATOM 2386 O O . THR B 2 14 ? 33.619 -6.368 -41.458 1.00 24.25 14 THR B O 1
ATOM 2390 N N . PRO B 2 15 ? 34.581 -7.140 -43.345 1.00 24.61 15 PRO B N 1
ATOM 2391 C CA . PRO B 2 15 ? 35.823 -7.405 -42.594 1.00 25.32 15 PRO B CA 1
ATOM 2392 C C . PRO B 2 15 ? 36.553 -6.095 -42.288 1.00 25.55 15 PRO B C 1
ATOM 2393 O O . PRO B 2 15 ? 36.649 -5.284 -43.157 1.00 26.84 15 PRO B O 1
ATOM 2397 N N . LEU B 2 16 ? 37.018 -5.916 -41.054 1.00 26.20 16 LEU B N 1
ATOM 2398 C CA . LEU B 2 16 ? 37.590 -4.677 -40.559 1.00 27.76 16 LEU B CA 1
ATOM 2399 C C . LEU B 2 16 ? 38.999 -4.898 -39.996 1.00 28.41 16 LEU B C 1
ATOM 2400 O O . LEU B 2 16 ? 39.305 -5.939 -39.399 1.00 29.31 16 LEU B O 1
ATOM 2405 N N . LEU B 2 17 ? 39.835 -3.884 -40.161 1.00 29.46 17 LEU B N 1
ATOM 2406 C CA . LEU B 2 17 ? 41.129 -3.827 -39.495 1.00 29.63 17 LEU B CA 1
ATOM 2407 C C . LEU B 2 17 ? 41.042 -2.955 -38.253 1.00 30.11 17 LEU B C 1
ATOM 2408 O O . LEU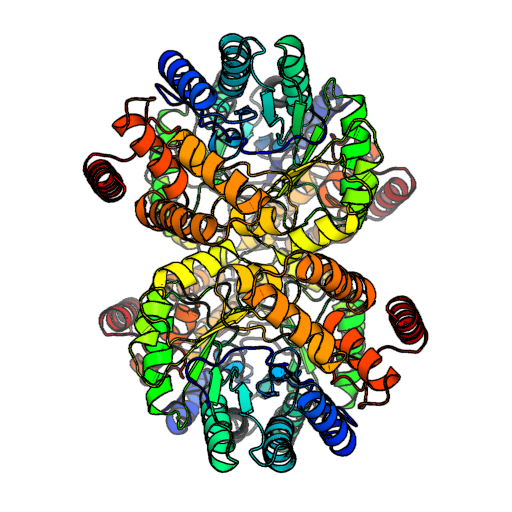 B 2 17 ? 41.798 -3.128 -37.322 1.00 32.05 17 LEU B O 1
ATOM 2413 N N . ASP B 2 18 ? 40.121 -2.007 -38.262 1.00 30.71 18 ASP B N 1
ATOM 2414 C CA . ASP B 2 18 ? 39.862 -1.133 -37.127 1.00 33.36 18 ASP B CA 1
ATOM 2415 C C . ASP B 2 18 ? 38.411 -0.629 -37.286 1.00 33.68 18 ASP B C 1
ATOM 2416 O O . ASP B 2 18 ? 37.728 -1.018 -38.232 1.00 32.68 18 ASP B O 1
ATOM 2421 N N . ASP B 2 19 ? 37.930 0.214 -36.375 1.00 35.60 19 ASP B N 1
ATOM 2422 C CA . ASP B 2 19 ? 36.504 0.641 -36.382 1.00 37.39 19 ASP B CA 1
ATOM 2423 C C . ASP B 2 19 ? 36.097 1.260 -37.705 1.00 35.69 19 ASP B C 1
ATOM 2424 O O . ASP B 2 19 ? 34.972 1.087 -38.164 1.00 36.00 19 ASP B O 1
ATOM 2429 N N . ASP B 2 20 ? 37.026 1.986 -38.303 1.00 34.41 20 ASP B N 1
ATOM 2430 C CA . ASP B 2 20 ? 36.756 2.682 -39.536 1.00 35.15 20 ASP B CA 1
ATOM 2431 C C . ASP B 2 20 ? 37.735 2.322 -40.641 1.00 34.17 20 ASP B C 1
ATOM 2432 O O . ASP B 2 20 ? 37.947 3.141 -41.509 1.00 32.34 20 ASP B O 1
ATOM 2437 N N . VAL B 2 21 ? 38.299 1.104 -40.630 1.00 32.62 21 VAL B N 1
ATOM 2438 C CA . VAL B 2 21 ? 39.190 0.663 -41.699 1.00 33.07 21 VAL B CA 1
ATOM 2439 C C . VAL B 2 21 ? 38.722 -0.696 -42.229 1.00 32.21 21 VAL B C 1
ATOM 2440 O O . VAL B 2 21 ? 38.587 -1.638 -41.455 1.00 31.65 21 VAL B O 1
ATOM 2444 N N . LEU B 2 22 ? 38.495 -0.784 -43.546 1.00 31.98 22 LEU B N 1
ATOM 2445 C CA . LEU B 2 22 ? 38.118 -2.034 -44.231 1.00 31.23 22 LEU B CA 1
ATOM 2446 C C . LEU B 2 22 ? 39.306 -2.990 -44.352 1.00 30.75 22 LEU B C 1
ATOM 2447 O O . LEU B 2 22 ? 40.397 -2.560 -44.668 1.00 28.92 22 LEU B O 1
ATOM 2452 N N . ASP B 2 23 ? 39.086 -4.284 -44.106 1.00 29.79 23 ASP B N 1
ATOM 2453 C CA . ASP B 2 23 ? 40.112 -5.322 -44.341 1.00 29.64 23 ASP B CA 1
ATOM 2454 C C . ASP B 2 23 ? 39.984 -5.804 -45.792 1.00 30.15 23 ASP B C 1
ATOM 2455 O O . ASP B 2 23 ? 39.255 -6.769 -46.075 1.00 30.44 23 ASP B O 1
ATOM 2460 N N . VAL B 2 24 ? 40.676 -5.139 -46.712 1.00 30.34 24 VAL B N 1
ATOM 2461 C CA . VAL B 2 24 ? 40.452 -5.386 -48.135 1.00 31.11 24 VAL B CA 1
ATOM 2462 C C . VAL B 2 24 ? 40.944 -6.756 -48.538 1.00 30.79 24 VAL B C 1
ATOM 2463 O O . VAL B 2 24 ? 40.281 -7.487 -49.278 1.00 29.69 24 VAL B O 1
ATOM 2467 N N . GLU B 2 25 ? 42.111 -7.115 -48.057 1.00 31.10 25 GLU B N 1
ATOM 2468 C CA . GLU B 2 25 ? 42.668 -8.417 -48.394 1.00 32.46 25 GLU B CA 1
ATOM 2469 C C . GLU B 2 25 ? 41.805 -9.543 -47.841 1.00 30.44 25 GLU B C 1
ATOM 2470 O O . GLU B 2 25 ? 41.603 -10.531 -48.521 1.00 29.45 25 GLU B O 1
ATOM 2476 N N . GLY B 2 26 ? 41.285 -9.380 -46.625 1.00 29.10 26 GLY B N 1
ATOM 2477 C CA . GLY B 2 26 ? 40.347 -10.343 -46.068 1.00 28.54 26 GLY B CA 1
ATOM 2478 C C . GLY B 2 26 ? 39.047 -10.422 -46.875 1.00 28.35 26 GLY B C 1
ATOM 2479 O O . GLY B 2 26 ? 38.520 -11.501 -47.106 1.00 27.34 26 GLY B O 1
ATOM 2480 N N . LEU B 2 27 ? 38.538 -9.267 -47.309 1.00 27.69 27 LEU B N 1
ATOM 2481 C CA . LEU B 2 27 ? 37.350 -9.233 -48.142 1.00 26.42 27 LEU B CA 1
ATOM 2482 C C . LEU B 2 27 ? 37.593 -10.006 -49.441 1.00 26.87 27 LEU B C 1
ATOM 2483 O O . LEU B 2 27 ? 36.712 -10.764 -49.875 1.00 24.98 27 LEU B O 1
ATOM 2488 N N . GLN B 2 28 ? 38.785 -9.844 -50.033 1.00 27.71 28 GLN B N 1
ATOM 2489 C CA . GLN B 2 28 ? 39.128 -10.542 -51.290 1.00 28.67 28 GLN B CA 1
ATOM 2490 C C . GLN B 2 28 ? 39.109 -12.033 -51.086 1.00 28.06 28 GLN B C 1
ATOM 2491 O O . GLN B 2 28 ? 38.524 -12.763 -51.874 1.00 28.48 28 GLN B O 1
ATOM 2497 N N . ARG B 2 29 ? 39.744 -12.471 -50.016 1.00 28.20 29 ARG B N 1
ATOM 2498 C CA . ARG B 2 29 ? 39.802 -13.882 -49.660 1.00 29.83 29 ARG B CA 1
ATOM 2499 C C . ARG B 2 29 ? 38.413 -14.447 -49.357 1.00 27.60 29 ARG B C 1
ATOM 2500 O O . ARG B 2 29 ? 38.073 -15.574 -49.750 1.00 25.94 29 ARG B O 1
ATOM 2508 N N . LEU B 2 30 ? 37.597 -13.660 -48.663 1.00 26.41 30 LEU B N 1
ATOM 2509 C CA . LEU B 2 30 ? 36.250 -14.118 -48.332 1.00 25.72 30 LEU B CA 1
ATOM 2510 C C . LEU B 2 30 ? 35.452 -14.353 -49.610 1.00 26.22 30 LEU B C 1
ATOM 2511 O O . LEU B 2 30 ? 34.826 -15.401 -49.793 1.00 26.82 30 LEU B O 1
ATOM 2516 N N . ILE B 2 31 ? 35.505 -13.397 -50.530 1.00 26.63 31 ILE B N 1
ATOM 2517 C CA . ILE B 2 31 ? 34.717 -13.487 -51.770 1.00 26.81 31 ILE B CA 1
ATOM 2518 C C . ILE B 2 31 ? 35.172 -14.647 -52.654 1.00 27.95 31 ILE B C 1
ATOM 2519 O O . ILE B 2 31 ? 34.350 -15.360 -53.227 1.00 28.75 31 ILE B O 1
ATOM 2524 N N . GLU B 2 32 ? 36.481 -14.812 -52.794 1.00 28.91 32 GLU B N 1
ATOM 2525 C CA . GLU B 2 32 ? 37.016 -15.968 -53.533 1.00 30.51 32 GLU B CA 1
ATOM 2526 C C . GLU B 2 32 ? 36.557 -17.296 -52.938 1.00 29.45 32 GLU B C 1
ATOM 2527 O O . GLU B 2 32 ? 36.226 -18.211 -53.683 1.00 30.12 32 GLU B O 1
ATOM 2533 N N . HIS B 2 33 ? 36.580 -17.393 -51.611 1.00 28.50 33 HIS B N 1
ATOM 2534 C CA . HIS B 2 33 ? 36.178 -18.583 -50.869 1.00 28.53 33 HIS B CA 1
ATOM 2535 C C . HIS B 2 33 ? 34.678 -18.890 -51.112 1.00 28.10 33 HIS B C 1
ATOM 2536 O O . HIS B 2 33 ? 34.281 -20.042 -51.343 1.00 27.58 33 HIS B O 1
ATOM 2543 N N . LEU B 2 34 ? 33.855 -17.849 -51.114 1.00 27.57 34 LEU B N 1
ATOM 2544 C CA . LEU B 2 34 ? 32.411 -18.001 -51.384 1.00 27.75 34 LEU B CA 1
ATOM 2545 C C . LEU B 2 34 ? 32.100 -18.393 -52.818 1.00 28.59 34 LEU B C 1
ATOM 2546 O O . LEU B 2 34 ? 31.284 -19.298 -53.057 1.00 28.44 34 LEU B O 1
ATOM 2551 N N . ILE B 2 35 ? 32.766 -17.745 -53.767 1.00 28.68 35 ILE B N 1
ATOM 2552 C CA . ILE B 2 35 ? 32.558 -18.059 -55.163 1.00 29.48 35 ILE B CA 1
ATOM 2553 C C . ILE B 2 35 ? 32.990 -19.492 -55.435 1.00 32.48 35 ILE B C 1
ATOM 2554 O O . ILE B 2 35 ? 32.229 -20.255 -56.045 1.00 32.66 35 ILE B O 1
ATOM 2559 N N . ALA B 2 36 ? 34.180 -19.873 -54.952 1.00 34.72 36 ALA B N 1
ATOM 2560 C CA . ALA B 2 36 ? 34.669 -21.242 -55.109 1.00 35.51 36 ALA B CA 1
ATOM 2561 C C . ALA B 2 36 ? 33.759 -22.232 -54.404 1.00 33.97 36 ALA B C 1
ATOM 2562 O O . ALA B 2 36 ? 33.709 -23.375 -54.787 1.00 35.00 36 ALA B O 1
ATOM 2564 N N . GLY B 2 37 ? 33.059 -21.812 -53.363 1.00 31.80 37 GLY B N 1
ATOM 2565 C CA . GLY B 2 37 ? 32.158 -22.721 -52.667 1.00 30.97 37 GLY B CA 1
ATOM 2566 C C . GLY B 2 37 ? 30.785 -22.881 -53.314 1.00 30.59 37 GLY B C 1
ATOM 2567 O O . GLY B 2 37 ? 29.944 -23.595 -52.778 1.00 33.07 37 GLY B O 1
ATOM 2568 N N . GLY B 2 38 ? 30.530 -22.211 -54.439 1.00 29.65 38 GLY B N 1
ATOM 2569 C CA . GLY B 2 38 ? 29.288 -22.421 -55.207 1.00 29.96 38 GLY B CA 1
ATOM 2570 C C . GLY B 2 38 ? 28.074 -21.598 -54.764 1.00 29.70 38 GLY B C 1
ATOM 2571 O O . GLY B 2 38 ? 26.940 -21.933 -55.104 1.00 31.76 38 GLY B O 1
ATOM 2572 N N . VAL B 2 39 ? 28.274 -20.518 -54.019 1.00 29.26 39 VAL B N 1
ATOM 2573 C CA . VAL B 2 39 ? 27.122 -19.652 -53.682 1.00 28.33 39 VAL B CA 1
ATOM 2574 C C . VAL B 2 39 ? 26.598 -18.950 -54.935 1.00 29.80 39 VAL B C 1
ATOM 2575 O O . VAL B 2 39 ? 27.285 -18.859 -55.924 1.00 28.41 39 VAL B O 1
ATOM 2579 N N . HIS B 2 40 ? 25.372 -18.456 -54.892 1.00 32.41 40 HIS B N 1
ATOM 2580 C CA . HIS B 2 40 ? 24.745 -17.914 -56.091 1.00 35.26 40 HIS B CA 1
ATOM 2581 C C . HIS B 2 40 ? 24.675 -16.391 -56.147 1.00 32.55 40 HIS B C 1
ATOM 2582 O O . HIS B 2 40 ? 24.327 -15.845 -57.186 1.00 34.33 40 HIS B O 1
ATOM 2589 N N . ALA B 2 41 ? 24.975 -15.707 -55.047 1.00 29.40 41 ALA B N 1
ATOM 2590 C CA . ALA B 2 41 ? 25.029 -14.228 -55.035 1.00 27.66 41 ALA B CA 1
ATOM 2591 C C . ALA B 2 41 ? 25.659 -13.784 -53.734 1.00 26.03 41 ALA B C 1
ATOM 2592 O O . ALA B 2 41 ? 25.855 -14.605 -52.845 1.00 25.21 41 ALA B O 1
ATOM 2594 N N . LEU B 2 42 ? 26.011 -12.503 -53.640 1.00 24.95 42 LEU B N 1
ATOM 2595 C CA . LEU B 2 42 ? 26.645 -11.921 -52.474 1.00 24.95 42 LEU B CA 1
ATOM 2596 C C . LEU B 2 42 ? 25.739 -10.780 -51.962 1.00 26.10 42 LEU B C 1
ATOM 2597 O O . LEU B 2 42 ? 25.288 -9.957 -52.737 1.00 27.34 42 LEU B O 1
ATOM 2602 N N . PHE B 2 43 ? 25.496 -10.720 -50.667 1.00 25.86 43 PHE B N 1
ATOM 2603 C CA . PHE B 2 43 ? 24.607 -9.722 -50.105 1.00 26.89 43 PHE B CA 1
ATOM 2604 C C . PHE B 2 43 ? 25.454 -8.946 -49.120 1.00 27.38 43 PHE B C 1
ATOM 2605 O O . PHE B 2 43 ? 25.957 -9.524 -48.152 1.00 27.00 43 PHE B O 1
ATOM 2613 N N . VAL B 2 44 ? 25.629 -7.652 -49.374 1.00 26.48 44 VAL B N 1
ATOM 2614 C CA . VAL B 2 44 ? 26.412 -6.829 -48.480 1.00 26.88 44 VAL B CA 1
ATOM 2615 C C . VAL B 2 44 ? 25.588 -5.851 -47.624 1.00 26.40 44 VAL B C 1
ATOM 2616 O O . VAL B 2 44 ? 24.473 -5.411 -47.965 1.00 25.63 44 VAL B O 1
ATOM 2620 N N . LEU B 2 45 ? 26.184 -5.519 -46.488 1.00 25.49 45 LEU B N 1
ATOM 2621 C CA . LEU B 2 45 ? 25.639 -4.574 -45.508 1.00 26.73 45 LEU B CA 1
ATOM 2622 C C . LEU B 2 45 ? 24.344 -5.012 -44.840 1.00 26.20 45 LEU B C 1
ATOM 2623 O O . LEU B 2 45 ? 23.555 -4.186 -44.400 1.00 26.31 45 LEU B O 1
ATOM 2628 N N . GLY B 2 46 ? 24.127 -6.323 -44.800 1.00 26.42 46 GLY B N 1
ATOM 2629 C CA . GLY B 2 46 ? 23.132 -6.916 -43.953 1.00 26.53 46 GLY B CA 1
ATOM 2630 C C . GLY B 2 46 ? 23.478 -6.673 -42.506 1.00 27.39 46 GLY B C 1
ATOM 2631 O O . GLY B 2 46 ? 24.509 -6.039 -42.164 1.00 28.30 46 GLY B O 1
ATOM 2632 N N . THR B 2 47 ? 22.615 -7.166 -41.637 1.00 27.23 47 THR B N 1
ATOM 2633 C CA . THR B 2 47 ? 22.901 -7.112 -40.203 1.00 30.01 47 THR B CA 1
ATOM 2634 C C . THR B 2 47 ? 24.203 -7.910 -39.865 1.00 28.19 47 THR B C 1
ATOM 2635 O O . THR B 2 47 ? 24.957 -7.525 -38.989 1.00 28.54 47 THR B O 1
ATOM 2639 N N . THR B 2 48 ? 24.466 -9.003 -40.579 1.00 27.60 48 THR B N 1
ATOM 2640 C CA . THR B 2 48 ? 25.733 -9.759 -40.472 1.00 27.27 48 THR B CA 1
ATOM 2641 C C . THR B 2 48 ? 26.939 -8.855 -40.834 1.00 27.05 48 THR B C 1
ATOM 2642 O O . THR B 2 48 ? 28.063 -9.007 -40.291 1.00 26.10 48 THR B O 1
ATOM 2646 N N . GLY B 2 49 ? 26.665 -7.894 -41.718 1.00 25.87 49 GLY B N 1
ATOM 2647 C CA . GLY B 2 49 ? 27.637 -6.892 -42.172 1.00 26.44 49 GLY B CA 1
ATOM 2648 C C . GLY B 2 49 ? 27.820 -5.668 -41.297 1.00 27.13 49 GLY B C 1
ATOM 2649 O O . GLY B 2 49 ? 28.550 -4.742 -41.661 1.00 25.86 49 GLY B O 1
ATOM 2650 N N . GLU B 2 50 ? 27.129 -5.636 -40.156 1.00 29.15 50 GLU B N 1
ATOM 2651 C CA . GLU B 2 50 ? 27.264 -4.542 -39.194 1.00 29.88 50 GLU B CA 1
ATOM 2652 C C . GLU B 2 50 ? 26.898 -3.188 -39.790 1.00 30.96 50 GLU B C 1
ATOM 2653 O O . GLU B 2 50 ? 27.503 -2.171 -39.437 1.00 28.48 50 GLU B O 1
ATOM 2659 N N . SER B 2 51 ? 25.915 -3.135 -40.682 1.00 31.71 51 SER B N 1
ATOM 2660 C CA . SER B 2 51 ? 25.773 -1.909 -41.460 1.00 37.06 51 SER B CA 1
ATOM 2661 C C . SER B 2 51 ? 25.550 -0.718 -40.547 1.00 39.03 51 SER B C 1
ATOM 2662 O O . SER B 2 51 ? 26.223 0.287 -40.678 1.00 44.57 51 SER B O 1
ATOM 2665 N N . GLN B 2 52 ? 24.644 -0.850 -39.597 1.00 41.07 52 GLN B N 1
ATOM 2666 C CA . GLN B 2 52 ? 24.248 0.320 -38.832 1.00 48.12 52 GLN B CA 1
ATOM 2667 C C . GLN B 2 52 ? 25.393 0.856 -37.987 1.00 44.44 52 GLN B C 1
ATOM 2668 O O . GLN B 2 52 ? 25.477 2.066 -37.757 1.00 42.35 52 GLN B O 1
ATOM 2674 N N . SER B 2 53 ? 26.304 -0.020 -37.585 1.00 37.92 53 SER B N 1
ATOM 2675 C CA . SER B 2 53 ? 27.378 0.411 -36.730 1.00 38.05 53 SER B CA 1
ATOM 2676 C C . SER B 2 53 ? 28.548 1.076 -37.504 1.00 34.97 53 SER B C 1
ATOM 2677 O O . SER B 2 53 ? 29.404 1.701 -36.900 1.00 34.38 53 SER B O 1
ATOM 2680 N N . LEU B 2 54 ? 28.533 1.039 -38.831 1.00 33.41 54 LEU B N 1
ATOM 2681 C CA . LEU B 2 54 ? 29.671 1.518 -39.592 1.00 32.72 54 LEU B CA 1
ATOM 2682 C C . LEU B 2 54 ? 29.430 2.942 -40.081 1.00 31.12 54 LEU B C 1
ATOM 2683 O O . LEU B 2 54 ? 28.307 3.310 -40.287 1.00 28.86 54 LEU B O 1
ATOM 2688 N N . SER B 2 55 ? 30.490 3.713 -40.298 1.00 31.61 55 SER B N 1
ATOM 2689 C CA . SER B 2 55 ? 30.383 5.065 -40.869 1.00 33.36 55 SER B CA 1
ATOM 2690 C C . SER B 2 55 ? 29.881 5.007 -42.312 1.00 35.49 55 SER B C 1
ATOM 2691 O O . SER B 2 55 ? 29.936 3.938 -42.949 1.00 33.48 55 SER B O 1
ATOM 2694 N N . TYR B 2 56 ? 29.446 6.151 -42.850 1.00 39.07 56 TYR B N 1
ATOM 2695 C CA . TYR B 2 56 ? 28.987 6.196 -44.251 1.00 40.48 56 TYR B CA 1
ATOM 2696 C C . TYR B 2 56 ? 30.141 5.805 -45.143 1.00 38.41 56 TYR B C 1
ATOM 2697 O O . TYR B 2 56 ? 29.970 4.994 -46.032 1.00 39.23 56 TYR B O 1
ATOM 2706 N N . LYS B 2 57 ? 31.326 6.321 -44.853 1.00 38.25 57 LYS B N 1
ATOM 2707 C CA . LYS B 2 57 ? 32.526 6.029 -45.644 1.00 38.80 57 LYS B CA 1
ATOM 2708 C C . LYS B 2 57 ? 32.829 4.535 -45.764 1.00 36.90 57 LYS B C 1
ATOM 2709 O O . LYS B 2 57 ? 33.126 4.017 -46.845 1.00 34.37 57 LYS B O 1
ATOM 2715 N N . LEU B 2 58 ? 32.707 3.827 -44.658 1.00 35.24 58 LEU B N 1
ATOM 2716 C CA . LEU B 2 58 ? 33.022 2.425 -44.656 1.00 34.04 58 LEU B CA 1
ATOM 2717 C C . LEU B 2 58 ? 31.919 1.593 -45.342 1.00 31.79 58 LEU B C 1
ATOM 2718 O O . LEU B 2 58 ? 32.215 0.605 -45.996 1.00 29.24 58 LEU B O 1
ATOM 2723 N N . ARG B 2 59 ? 30.659 2.015 -45.230 1.00 32.00 59 ARG B N 1
ATOM 2724 C CA . ARG B 2 59 ? 29.589 1.368 -45.973 1.00 31.25 59 ARG B CA 1
ATOM 2725 C C . ARG B 2 59 ? 29.845 1.466 -47.483 1.00 30.42 59 ARG B C 1
ATOM 2726 O O . ARG B 2 59 ? 29.671 0.490 -48.229 1.00 26.68 59 ARG B O 1
ATOM 2734 N N . MET B 2 60 ? 30.253 2.650 -47.918 1.00 30.39 60 MET B N 1
ATOM 2735 C CA . MET B 2 60 ? 30.572 2.929 -49.323 1.00 32.05 60 MET B CA 1
ATOM 2736 C C . MET B 2 60 ? 31.750 2.133 -49.793 1.00 30.54 60 MET B C 1
ATOM 2737 O O . MET B 2 60 ? 31.695 1.532 -50.871 1.00 28.21 60 MET B O 1
ATOM 2742 N N . GLU B 2 61 ? 32.802 2.081 -48.975 1.00 30.98 61 GLU B N 1
ATOM 2743 C CA . GLU B 2 61 ? 33.948 1.265 -49.331 1.00 32.17 61 GLU B CA 1
ATOM 2744 C C . GLU B 2 61 ? 33.628 -0.221 -49.446 1.00 30.18 61 GLU B C 1
ATOM 2745 O O . GLU B 2 61 ? 34.154 -0.911 -50.329 1.00 30.24 61 GLU B O 1
ATOM 2751 N N . MET B 2 62 ? 32.791 -0.742 -48.563 1.00 28.41 62 MET B N 1
ATOM 2752 C CA . MET B 2 62 ? 32.407 -2.145 -48.680 1.00 26.97 62 MET B CA 1
ATOM 2753 C C . MET B 2 62 ? 31.679 -2.407 -50.020 1.00 27.41 62 MET B C 1
ATOM 2754 O O . MET B 2 62 ? 31.936 -3.416 -50.694 1.00 25.79 62 MET B O 1
ATOM 2759 N N . ILE B 2 63 ? 30.778 -1.505 -50.406 1.00 26.91 63 ILE B N 1
ATOM 2760 C CA . ILE B 2 63 ? 30.018 -1.650 -51.659 1.00 27.22 63 ILE B CA 1
ATOM 2761 C C . ILE B 2 63 ? 30.974 -1.674 -52.853 1.00 28.46 63 ILE B C 1
ATOM 2762 O O . ILE B 2 63 ? 30.912 -2.568 -53.728 1.00 29.10 63 ILE B O 1
ATOM 2767 N N . LYS B 2 64 ? 31.842 -0.669 -52.873 1.00 31.12 64 LYS B N 1
ATOM 2768 C CA . LYS B 2 64 ? 32.784 -0.430 -53.964 1.00 31.53 64 LYS B CA 1
ATOM 2769 C C . LYS B 2 64 ? 33.727 -1.596 -54.110 1.00 29.93 64 LYS B C 1
ATOM 2770 O O . LYS B 2 64 ? 33.898 -2.127 -55.194 1.00 29.97 64 LYS B O 1
ATOM 2776 N N . ASN B 2 65 ? 34.344 -1.997 -53.009 1.00 28.44 65 ASN B N 1
ATOM 2777 C CA . ASN B 2 65 ? 35.291 -3.110 -53.064 1.00 28.64 65 ASN B CA 1
ATOM 2778 C C . ASN B 2 65 ? 34.587 -4.421 -53.386 1.00 28.10 65 ASN B C 1
ATOM 2779 O O . ASN B 2 65 ? 35.076 -5.201 -54.187 1.00 28.05 65 ASN B O 1
ATOM 2784 N N . THR B 2 66 ? 33.418 -4.661 -52.809 1.00 27.24 66 THR B N 1
ATOM 2785 C CA . THR B 2 66 ? 32.728 -5.918 -53.118 1.00 26.14 66 THR B CA 1
ATOM 2786 C C . THR B 2 66 ? 32.457 -6.019 -54.621 1.00 27.51 66 THR B C 1
ATOM 2787 O O . THR B 2 66 ? 32.752 -7.050 -55.236 1.00 25.55 66 THR B O 1
ATOM 2791 N N . CYS B 2 67 ? 31.974 -4.926 -55.227 1.00 28.63 67 CYS B N 1
ATOM 2792 C CA . CYS B 2 67 ? 31.660 -4.940 -56.655 1.00 29.47 67 CYS B CA 1
ATOM 2793 C C . CYS B 2 67 ? 32.918 -5.140 -57.537 1.00 30.18 67 CYS B C 1
ATOM 2794 O O . CYS B 2 67 ? 32.918 -5.939 -58.485 1.00 29.40 67 CYS B O 1
ATOM 2797 N N . ARG B 2 68 ? 33.977 -4.406 -57.216 1.00 29.59 68 ARG B N 1
ATOM 2798 C CA . ARG B 2 68 ? 35.247 -4.527 -57.923 1.00 31.79 68 ARG B CA 1
ATOM 2799 C C . ARG B 2 68 ? 35.743 -5.988 -57.868 1.00 32.51 68 ARG B C 1
ATOM 2800 O O . ARG B 2 68 ? 36.089 -6.609 -58.889 1.00 32.79 68 ARG B O 1
ATOM 2808 N N . ILE B 2 69 ? 35.780 -6.534 -56.662 1.00 32.46 69 ILE B N 1
ATOM 2809 C CA . ILE B 2 69 ? 36.292 -7.886 -56.466 1.00 33.25 69 ILE B CA 1
ATOM 2810 C C . ILE B 2 69 ? 35.439 -8.953 -57.156 1.00 33.65 69 ILE B C 1
ATOM 2811 O O . ILE B 2 69 ? 35.969 -9.854 -57.779 1.00 34.59 69 ILE B O 1
ATOM 2816 N N . ALA B 2 70 ? 34.120 -8.863 -57.057 1.00 34.67 70 ALA B N 1
ATOM 2817 C CA . ALA B 2 70 ? 33.267 -9.877 -57.678 1.00 34.76 70 ALA B CA 1
ATOM 2818 C C . ALA B 2 70 ? 33.454 -9.895 -59.194 1.00 36.76 70 ALA B C 1
ATOM 2819 O O . ALA B 2 70 ? 33.313 -10.952 -59.814 1.00 36.32 70 ALA B O 1
ATOM 2821 N N . LYS B 2 71 ? 33.788 -8.723 -59.754 1.00 38.32 71 LYS B N 1
ATOM 2822 C CA . LYS B 2 71 ? 33.944 -8.482 -61.215 1.00 41.94 71 LYS B CA 1
ATOM 2823 C C . LYS B 2 71 ? 32.911 -9.213 -62.072 1.00 40.10 71 LYS B C 1
ATOM 2824 O O . LYS B 2 71 ? 33.232 -9.965 -62.969 1.00 38.97 71 LYS B O 1
ATOM 2830 N N . GLY B 2 72 ? 31.657 -9.017 -61.707 1.00 39.48 72 GLY B N 1
ATOM 2831 C CA . GLY B 2 72 ? 30.531 -9.540 -62.445 1.00 40.36 72 GLY B CA 1
ATOM 2832 C C . GLY B 2 72 ? 30.295 -11.036 -62.370 1.00 40.46 72 GLY B C 1
ATOM 2833 O O . GLY B 2 72 ? 29.397 -11.519 -63.042 1.00 41.78 72 GLY B O 1
ATOM 2834 N N . ARG B 2 73 ? 31.071 -11.785 -61.581 1.00 38.52 73 ARG B N 1
ATOM 2835 C CA . ARG B 2 73 ? 30.944 -13.252 -61.612 1.00 38.70 73 ARG B CA 1
ATOM 2836 C C . ARG B 2 73 ? 29.663 -13.737 -60.947 1.00 39.50 73 ARG B C 1
ATOM 2837 O O . ARG B 2 73 ? 29.169 -14.801 -61.272 1.00 42.25 73 ARG B O 1
ATOM 2845 N N . LEU B 2 74 ? 29.132 -12.932 -60.037 1.00 38.85 74 LEU B N 1
ATOM 2846 C CA . LEU B 2 74 ? 27.977 -13.274 -59.229 1.00 37.60 74 LEU B CA 1
ATOM 2847 C C . LEU B 2 74 ? 27.161 -12.006 -59.016 1.00 33.69 74 LEU B C 1
ATOM 2848 O O . LEU B 2 74 ? 27.737 -10.976 -58.871 1.00 31.86 74 LEU B O 1
ATOM 2853 N N . PRO B 2 75 ? 25.829 -12.088 -58.988 1.00 32.43 75 PRO B N 1
ATOM 2854 C CA . PRO B 2 75 ? 25.027 -10.929 -58.611 1.00 32.34 75 PRO B CA 1
ATOM 2855 C C . PRO B 2 75 ? 25.379 -10.397 -57.225 1.00 31.12 75 PRO B C 1
ATOM 2856 O O . PRO B 2 75 ? 25.584 -11.188 -56.285 1.00 29.74 75 PRO B O 1
ATOM 2860 N N . VAL B 2 76 ? 25.456 -9.071 -57.117 1.00 29.92 76 VAL B N 1
ATOM 2861 C CA . VAL B 2 76 ? 25.707 -8.383 -55.854 1.00 28.48 76 VAL B CA 1
ATOM 2862 C C . VAL B 2 76 ? 24.449 -7.636 -55.453 1.00 27.89 76 VAL B C 1
ATOM 2863 O O . VAL B 2 76 ? 23.947 -6.844 -56.233 1.00 26.46 76 VAL B O 1
ATOM 2867 N N . LEU B 2 77 ? 23.941 -7.951 -54.254 1.00 27.43 77 LEU B N 1
ATOM 2868 C CA . LEU B 2 77 ? 22.815 -7.282 -53.610 1.00 26.65 77 LEU B CA 1
ATOM 2869 C C . LEU B 2 77 ? 23.342 -6.398 -52.491 1.00 26.60 77 LEU B C 1
ATOM 2870 O O . LEU B 2 77 ? 24.160 -6.847 -51.681 1.00 28.35 77 LEU B O 1
ATOM 2875 N N . VAL B 2 78 ? 22.861 -5.156 -52.440 1.00 24.25 78 VAL B N 1
ATOM 2876 C CA . VAL B 2 78 ? 23.300 -4.196 -51.446 1.00 23.64 78 VAL B CA 1
ATOM 2877 C C . VAL B 2 78 ? 22.154 -3.781 -50.563 1.00 23.80 78 VAL B C 1
ATOM 2878 O O . VAL B 2 78 ? 21.136 -3.268 -51.064 1.00 24.51 78 VAL B O 1
ATOM 2882 N N . CYS B 2 79 ? 22.338 -3.895 -49.245 1.00 23.23 79 CYS B N 1
ATOM 2883 C CA . CYS B 2 79 ? 21.355 -3.380 -48.288 1.00 24.04 79 CYS B CA 1
ATOM 2884 C C . CYS B 2 79 ? 21.483 -1.867 -48.176 1.00 23.82 79 CYS B C 1
ATOM 2885 O O . CYS B 2 79 ? 22.553 -1.369 -47.811 1.00 23.86 79 CYS B O 1
ATOM 2888 N N . ILE B 2 80 ? 20.409 -1.148 -48.502 1.00 23.12 80 ILE B N 1
ATOM 2889 C CA . ILE B 2 80 ? 20.423 0.304 -48.500 1.00 23.59 80 ILE B CA 1
ATOM 2890 C C . ILE B 2 80 ? 19.687 0.910 -47.312 1.00 25.58 80 ILE B C 1
ATOM 2891 O O . ILE B 2 80 ? 19.553 2.141 -47.245 1.00 27.16 80 ILE B O 1
ATOM 2896 N N . SER B 2 81 ? 19.203 0.063 -46.390 1.00 25.99 81 SER B N 1
ATOM 2897 C CA . SER B 2 81 ? 18.412 0.523 -45.232 1.00 27.21 81 SER B CA 1
ATOM 2898 C C . SER B 2 81 ? 19.175 1.564 -44.437 1.00 28.34 81 SER B C 1
ATOM 2899 O O . SER B 2 81 ? 20.374 1.438 -44.265 1.00 26.77 81 SER B O 1
ATOM 2902 N N . ASP B 2 82 ? 18.463 2.613 -44.015 1.00 28.43 82 ASP B N 1
ATOM 2903 C CA . ASP B 2 82 ? 19.037 3.697 -43.274 1.00 28.74 82 ASP B CA 1
ATOM 2904 C C . ASP B 2 82 ? 17.927 4.465 -42.636 1.00 29.19 82 ASP B C 1
ATOM 2905 O O . ASP B 2 82 ? 16.838 4.452 -43.129 1.00 27.94 82 ASP B O 1
ATOM 2910 N N . THR B 2 83 ? 18.193 5.157 -41.544 1.00 30.12 83 THR B N 1
ATOM 2911 C CA . THR B 2 83 ? 17.167 6.018 -40.974 1.00 33.75 83 THR B CA 1
ATOM 2912 C C . THR B 2 83 ? 16.862 7.220 -41.897 1.00 31.17 83 THR B C 1
ATOM 2913 O O . THR B 2 83 ? 15.778 7.752 -41.834 1.00 29.48 83 THR B O 1
ATOM 2917 N N . SER B 2 84 ? 17.800 7.627 -42.759 1.00 29.67 84 SER B N 1
ATOM 2918 C CA . SER B 2 84 ? 17.538 8.714 -43.707 1.00 28.80 84 SER B CA 1
ATOM 2919 C C . SER B 2 84 ? 17.277 8.148 -45.098 1.00 28.18 84 SER B C 1
ATOM 2920 O O . SER B 2 84 ? 18.113 7.414 -45.667 1.00 25.99 84 SER B O 1
ATOM 2923 N N . ILE B 2 85 ? 16.123 8.495 -45.656 1.00 26.63 85 ILE B N 1
ATOM 2924 C CA . ILE B 2 85 ? 15.841 8.147 -47.051 1.00 26.89 85 ILE B CA 1
ATOM 2925 C C . ILE B 2 85 ? 16.839 8.740 -48.039 1.00 26.03 85 ILE B C 1
ATOM 2926 O O . ILE B 2 85 ? 17.291 8.050 -48.954 1.00 24.24 85 ILE B O 1
ATOM 2931 N N . VAL B 2 86 ? 17.202 10.000 -47.860 1.00 25.57 86 VAL B N 1
ATOM 2932 C CA . VAL B 2 86 ? 18.241 10.556 -48.696 1.00 25.99 86 VAL B CA 1
ATOM 2933 C C . VAL B 2 86 ? 19.522 9.655 -48.686 1.00 26.42 86 VAL B C 1
ATOM 2934 O O . VAL B 2 86 ? 20.081 9.370 -49.740 1.00 25.58 86 VAL B O 1
ATOM 2938 N N . GLU B 2 87 ? 19.975 9.202 -47.520 1.00 26.94 87 GLU B N 1
ATOM 2939 C CA . GLU B 2 87 ? 21.216 8.399 -47.445 1.00 27.34 87 GLU B CA 1
ATOM 2940 C C . GLU B 2 87 ? 20.981 7.050 -48.081 1.00 27.34 87 GLU B C 1
ATOM 2941 O O . GLU B 2 87 ? 21.861 6.498 -48.708 1.00 27.61 87 GLU B O 1
ATOM 2947 N N . SER B 2 88 ? 19.774 6.518 -47.924 1.00 26.58 88 SER B N 1
ATOM 2948 C CA . SER B 2 88 ? 19.455 5.224 -48.500 1.00 27.13 88 SER B CA 1
ATOM 2949 C C . SER B 2 88 ? 19.498 5.275 -50.046 1.00 27.80 88 SER B C 1
ATOM 2950 O O . SER B 2 88 ? 20.070 4.388 -50.703 1.00 26.26 88 SER B O 1
ATOM 2953 N N . VAL B 2 89 ? 18.953 6.335 -50.623 1.00 26.57 89 VAL B N 1
ATOM 2954 C CA . VAL B 2 89 ? 19.009 6.514 -52.065 1.00 26.69 89 VAL B CA 1
ATOM 2955 C C . VAL B 2 89 ? 20.458 6.767 -52.562 1.00 27.57 89 VAL B C 1
ATOM 2956 O O . VAL B 2 89 ? 20.826 6.318 -53.652 1.00 26.62 89 VAL B O 1
ATOM 2960 N N A ASN B 2 90 ? 21.269 7.455 -51.763 0.50 27.86 90 ASN B N 1
ATOM 2961 N N B ASN B 2 90 ? 21.269 7.465 -51.765 0.50 28.43 90 ASN B N 1
ATOM 2962 C CA A ASN B 2 90 ? 22.684 7.636 -52.094 0.50 28.48 90 ASN B CA 1
ATOM 2963 C CA B ASN B 2 90 ? 22.698 7.640 -52.070 0.50 29.35 90 ASN B CA 1
ATOM 2964 C C A ASN B 2 90 ? 23.452 6.308 -52.173 0.50 28.15 90 ASN B C 1
ATOM 2965 C C B ASN B 2 90 ? 23.448 6.308 -52.174 0.50 28.68 90 ASN B C 1
ATOM 2966 O O A ASN B 2 90 ? 24.259 6.105 -53.089 0.50 26.99 90 ASN B O 1
ATOM 2967 O O B ASN B 2 90 ? 24.244 6.104 -53.100 0.50 27.46 90 ASN B O 1
ATOM 2976 N N . LEU B 2 91 ? 23.196 5.409 -51.223 1.00 27.48 91 LEU B N 1
ATOM 2977 C CA . LEU B 2 91 ? 23.777 4.072 -51.275 1.00 28.53 91 LEU B CA 1
ATOM 2978 C C . LEU B 2 91 ? 23.250 3.302 -52.495 1.00 27.78 91 LEU B C 1
ATOM 2979 O O . LEU B 2 91 ? 24.029 2.680 -53.201 1.00 27.37 91 LEU B O 1
ATOM 2984 N N . ALA B 2 92 ? 21.952 3.387 -52.785 1.00 26.91 92 ALA B N 1
ATOM 2985 C CA . ALA B 2 92 ? 21.427 2.731 -53.975 1.00 26.74 92 ALA B CA 1
ATOM 2986 C C . ALA B 2 92 ? 22.154 3.212 -55.271 1.00 28.31 92 ALA B C 1
ATOM 2987 O O . ALA B 2 92 ? 22.538 2.377 -56.111 1.00 29.01 92 ALA B O 1
ATOM 2989 N N . CYS B 2 93 ? 22.384 4.527 -55.387 1.00 29.40 93 CYS B N 1
ATOM 2990 C CA . CYS B 2 93 ? 22.993 5.141 -56.592 1.00 31.97 93 CYS B CA 1
ATOM 2991 C C . CYS B 2 93 ? 24.460 4.725 -56.736 1.00 31.11 93 CYS B C 1
ATOM 2992 O O . CYS B 2 93 ? 24.913 4.385 -57.815 1.00 29.97 93 CYS B O 1
ATOM 2995 N N . LEU B 2 94 ? 25.173 4.705 -55.624 1.00 31.22 94 LEU B N 1
ATOM 2996 C CA . LEU B 2 94 ? 26.519 4.218 -55.574 1.00 32.36 94 LEU B CA 1
ATOM 2997 C C . LEU B 2 94 ? 26.620 2.755 -55.983 1.00 31.07 94 LEU B C 1
ATOM 2998 O O . LEU B 2 94 ? 27.541 2.369 -56.714 1.00 30.01 94 LEU B O 1
ATOM 3003 N N . ALA B 2 95 ? 25.677 1.947 -55.494 1.00 28.50 95 ALA B N 1
ATOM 3004 C CA . ALA B 2 95 ? 25.624 0.535 -55.834 1.00 27.97 95 ALA B CA 1
ATOM 3005 C C . ALA B 2 95 ? 25.472 0.352 -57.336 1.00 28.92 95 ALA B C 1
ATOM 3006 O O . ALA B 2 95 ? 26.208 -0.428 -57.959 1.00 30.09 95 ALA B O 1
ATOM 3008 N N . ALA B 2 96 ? 24.496 1.061 -57.899 1.00 28.99 96 ALA B N 1
ATOM 3009 C CA . ALA B 2 96 ? 24.261 1.079 -59.334 1.00 30.37 96 ALA B CA 1
ATOM 3010 C C . ALA B 2 96 ? 25.526 1.471 -60.095 1.00 31.97 96 ALA B C 1
ATOM 3011 O O . ALA B 2 96 ? 25.923 0.765 -61.011 1.00 32.42 96 ALA B O 1
ATOM 3013 N N . ASP B 2 97 ? 26.163 2.574 -59.700 1.00 33.13 97 ASP B N 1
ATOM 3014 C CA . ASP B 2 97 ? 27.343 3.063 -60.402 1.00 35.30 97 ASP B CA 1
ATOM 3015 C C . ASP B 2 97 ? 28.472 2.047 -60.408 1.00 36.98 97 ASP B C 1
ATOM 3016 O O . ASP B 2 97 ? 29.323 2.078 -61.291 1.00 38.21 97 ASP B O 1
ATOM 3021 N N . HIS B 2 98 ? 28.516 1.170 -59.409 1.00 35.52 98 HIS B N 1
ATOM 3022 C CA . HIS B 2 98 ? 29.618 0.236 -59.304 1.00 36.84 98 HIS B CA 1
ATOM 3023 C C . HIS B 2 98 ? 29.260 -1.164 -59.767 1.00 35.91 98 HIS B C 1
ATOM 3024 O O . HIS B 2 98 ? 30.044 -2.091 -59.607 1.00 36.89 98 HIS B O 1
ATOM 3031 N N . GLY B 2 99 ? 28.078 -1.308 -60.349 1.00 33.37 99 GLY B N 1
ATOM 3032 C CA . GLY B 2 99 ? 27.694 -2.560 -60.961 1.00 32.41 99 GLY B CA 1
ATOM 3033 C C . GLY B 2 99 ? 26.931 -3.579 -60.122 1.00 30.55 99 GLY B C 1
ATOM 3034 O O . GLY B 2 99 ? 26.808 -4.694 -60.562 1.00 29.26 99 GLY B O 1
ATOM 3035 N N . ALA B 2 100 ? 26.388 -3.199 -58.964 1.00 28.43 100 ALA B N 1
ATOM 3036 C CA . ALA B 2 100 ? 25.513 -4.075 -58.199 1.00 28.25 100 ALA B CA 1
ATOM 3037 C C . ALA B 2 100 ? 24.256 -4.346 -58.991 1.00 28.72 100 ALA B C 1
ATOM 3038 O O . ALA B 2 100 ? 23.857 -3.567 -59.855 1.00 28.66 100 ALA B O 1
ATOM 3040 N N . ASP B 2 101 ? 23.623 -5.454 -58.665 1.00 28.16 101 ASP B N 1
ATOM 3041 C CA . ASP B 2 101 ? 22.483 -5.936 -59.412 1.00 28.90 101 ASP B CA 1
ATOM 3042 C C . ASP B 2 101 ? 21.139 -5.632 -58.743 1.00 28.33 101 ASP B C 1
ATOM 3043 O O . ASP B 2 101 ? 20.097 -5.593 -59.418 1.00 28.71 101 ASP B O 1
ATOM 3048 N N . ALA B 2 102 ? 21.141 -5.458 -57.429 1.00 26.60 102 ALA B N 1
ATOM 3049 C CA . ALA B 2 102 ? 19.883 -5.182 -56.734 1.00 25.25 102 ALA B CA 1
ATOM 3050 C C . ALA B 2 102 ? 20.135 -4.519 -55.400 1.00 24.12 102 ALA B C 1
ATOM 3051 O O . ALA B 2 102 ? 21.245 -4.565 -54.870 1.00 24.29 102 ALA B O 1
ATOM 3053 N N . VAL B 2 103 ? 19.093 -3.912 -54.843 1.00 23.35 103 VAL B N 1
ATOM 3054 C CA . VAL B 2 103 ? 19.178 -3.313 -53.529 1.00 22.66 103 VAL B CA 1
ATOM 3055 C C . VAL B 2 103 ? 18.178 -4.004 -52.647 1.00 23.12 103 VAL B C 1
ATOM 3056 O O . VAL B 2 103 ? 17.235 -4.675 -53.133 1.00 23.20 103 VAL B O 1
ATOM 3060 N N . VAL B 2 104 ? 18.395 -3.861 -51.349 1.00 23.49 104 VAL B N 1
ATOM 3061 C CA . VAL B 2 104 ? 17.598 -4.554 -50.354 1.00 23.81 104 VAL B CA 1
ATOM 3062 C C . VAL B 2 104 ? 17.264 -3.528 -49.288 1.00 23.74 104 VAL B C 1
ATOM 3063 O O . VAL B 2 104 ? 18.168 -2.909 -48.740 1.00 23.10 104 VAL B O 1
ATOM 3067 N N . SER B 2 105 ? 15.980 -3.378 -48.978 1.00 24.63 105 SER B N 1
ATOM 3068 C CA . SER B 2 105 ? 15.519 -2.362 -48.071 1.00 25.55 105 SER B CA 1
ATOM 3069 C C . SER B 2 105 ? 14.432 -2.782 -47.094 1.00 25.67 105 SER B C 1
ATOM 3070 O O . SER B 2 105 ? 13.449 -3.453 -47.445 1.00 23.57 105 SER B O 1
ATOM 3073 N N . ALA B 2 106 ? 14.602 -2.325 -45.860 1.00 27.57 106 ALA B N 1
ATOM 3074 C CA . ALA B 2 106 ? 13.592 -2.448 -44.808 1.00 29.39 106 ALA B CA 1
ATOM 3075 C C . ALA B 2 106 ? 13.203 -1.028 -44.409 1.00 31.17 106 ALA B C 1
ATOM 3076 O O . ALA B 2 106 ? 14.050 -0.163 -44.395 1.00 30.10 106 ALA B O 1
ATOM 3078 N N . PRO B 2 107 ? 11.941 -0.799 -44.036 1.00 33.44 107 PRO B N 1
ATOM 3079 C CA . PRO B 2 107 ? 11.567 0.529 -43.572 1.00 36.72 107 PRO B CA 1
ATOM 3080 C C . PRO B 2 107 ? 12.166 0.821 -42.198 1.00 39.01 107 PRO B C 1
ATOM 3081 O O . PRO B 2 107 ? 12.389 -0.100 -41.416 1.00 38.72 107 PRO B O 1
ATOM 3085 N N . PRO B 2 108 ? 12.428 2.092 -41.895 1.00 42.35 108 PRO B N 1
ATOM 3086 C CA . PRO B 2 108 ? 13.051 2.379 -40.600 1.00 44.63 108 PRO B CA 1
ATOM 3087 C C . PRO B 2 108 ? 12.114 2.111 -39.404 1.00 44.75 108 PRO B C 1
ATOM 3088 O O . PRO B 2 108 ? 10.903 2.245 -39.537 1.00 41.48 108 PRO B O 1
ATOM 3092 N N . TYR B 2 109 ? 12.699 1.709 -38.268 1.00 52.98 109 TYR B N 1
ATOM 3093 C CA . TYR B 2 109 ? 11.963 1.382 -37.021 1.00 56.44 109 TYR B CA 1
ATOM 3094 C C . TYR B 2 109 ? 10.833 2.362 -36.791 1.00 60.52 109 TYR B C 1
ATOM 3095 O O . TYR B 2 109 ? 9.648 2.013 -36.843 1.00 64.28 109 TYR B O 1
ATOM 3097 N N . TYR B 2 110 ? 11.221 3.612 -36.587 1.00 59.50 110 TYR B N 1
ATOM 3098 C CA . TYR B 2 110 ? 10.300 4.664 -36.172 1.00 56.41 110 TYR B CA 1
ATOM 3099 C C . TYR B 2 110 ? 9.067 4.892 -37.063 1.00 57.63 110 TYR B C 1
ATOM 3100 O O . TYR B 2 110 ? 8.080 5.490 -36.616 1.00 60.74 110 TYR B O 1
ATOM 3109 N N . PHE B 2 111 ? 9.124 4.468 -38.327 1.00 56.67 111 PHE B N 1
ATOM 3110 C CA . PHE B 2 111 ? 8.079 4.832 -39.294 1.00 56.61 111 PHE B CA 1
ATOM 3111 C C . PHE B 2 111 ? 6.799 4.018 -39.235 1.00 63.93 111 PHE B C 1
ATOM 3112 O O . PHE B 2 111 ? 5.697 4.575 -39.317 1.00 65.85 111 PHE B O 1
ATOM 3120 N N . ALA B 2 112 ? 6.946 2.704 -39.115 1.00 70.40 112 ALA B N 1
ATOM 3121 C CA . ALA B 2 112 ? 5.845 1.788 -39.409 1.00 74.76 112 ALA B CA 1
ATOM 3122 C C . ALA B 2 112 ? 4.851 1.641 -38.261 1.00 71.86 112 ALA B C 1
ATOM 3123 O O . ALA B 2 112 ? 5.138 1.012 -37.246 1.00 74.33 112 ALA B O 1
ATOM 3125 N N . THR B 2 113 ? 3.679 2.225 -38.445 1.00 70.61 113 THR B N 1
ATOM 3126 C CA . THR B 2 113 ? 2.588 2.095 -37.495 1.00 72.30 113 THR B CA 1
ATOM 3127 C C . THR B 2 113 ? 1.432 1.306 -38.104 1.00 70.07 113 THR B C 1
ATOM 3128 O O . THR B 2 113 ? 0.549 0.830 -37.390 1.00 75.06 113 THR B O 1
ATOM 3132 N N . GLY B 2 114 ? 1.442 1.176 -39.425 1.00 63.20 114 GLY B N 1
ATOM 3133 C CA . GLY B 2 114 ? 0.329 0.584 -40.142 1.00 56.78 114 GLY B CA 1
ATOM 3134 C C . GLY B 2 114 ? 0.708 0.120 -41.530 1.00 50.81 114 GLY B C 1
ATOM 3135 O O . GLY B 2 114 ? 1.743 0.487 -42.075 1.00 46.47 114 GLY B O 1
ATOM 3136 N N . GLN B 2 115 ? -0.162 -0.688 -42.106 1.00 44.18 115 GLN B N 1
ATOM 3137 C CA . GLN B 2 115 ? 0.037 -1.194 -43.448 1.00 40.22 115 GLN B CA 1
ATOM 3138 C C . GLN B 2 115 ? -0.058 -0.136 -44.542 1.00 37.82 115 GLN B C 1
ATOM 3139 O O . GLN B 2 115 ? 0.747 -0.162 -45.454 1.00 34.30 115 GLN B O 1
ATOM 3145 N N . PRO B 2 116 ? -1.057 0.759 -44.489 1.00 39.71 116 PRO B N 1
ATOM 3146 C CA . PRO B 2 116 ? -1.079 1.848 -45.473 1.00 41.96 116 PRO B CA 1
ATOM 3147 C C . PRO B 2 116 ? 0.229 2.669 -45.572 1.00 38.00 116 PRO B C 1
ATOM 3148 O O . PRO B 2 116 ? 0.639 3.021 -46.659 1.00 38.07 116 PRO B O 1
ATOM 3152 N N . GLU B 2 117 ? 0.867 2.966 -44.457 1.00 40.09 117 GLU B N 1
ATOM 3153 C CA . GLU B 2 117 ? 2.151 3.675 -44.478 1.00 43.47 117 GLU B CA 1
ATOM 3154 C C . GLU B 2 117 ? 3.292 2.882 -45.108 1.00 38.68 117 GLU B C 1
ATOM 3155 O O . GLU B 2 117 ? 4.147 3.465 -45.777 1.00 38.25 117 GLU B O 1
ATOM 3161 N N . LEU B 2 118 ? 3.330 1.570 -44.874 1.00 35.13 118 LEU B N 1
ATOM 3162 C CA . LEU B 2 118 ? 4.352 0.744 -45.499 1.00 33.89 118 LEU B CA 1
ATOM 3163 C C . LEU B 2 118 ? 4.181 0.778 -46.989 1.00 29.57 118 LEU B C 1
ATOM 3164 O O . LEU B 2 118 ? 5.157 0.890 -47.694 1.00 25.89 118 LEU B O 1
ATOM 3169 N N . ILE B 2 119 ? 2.946 0.649 -47.466 1.00 28.22 119 ILE B N 1
ATOM 3170 C CA . ILE B 2 119 ? 2.655 0.782 -48.904 1.00 31.05 119 ILE B CA 1
ATOM 3171 C C . ILE B 2 119 ? 3.154 2.135 -49.476 1.00 31.42 119 ILE B C 1
ATOM 3172 O O . ILE B 2 119 ? 3.832 2.208 -50.526 1.00 27.44 119 ILE B O 1
ATOM 3177 N N . GLU B 2 120 ? 2.821 3.200 -48.764 1.00 33.98 120 GLU B N 1
ATOM 3178 C CA . GLU B 2 120 ? 3.175 4.538 -49.217 1.00 37.09 120 GLU B CA 1
ATOM 3179 C C . GLU B 2 120 ? 4.692 4.730 -49.178 1.00 32.68 120 GLU B C 1
ATOM 3180 O O . GLU B 2 120 ? 5.272 5.327 -50.071 1.00 32.04 120 GLU B O 1
ATOM 3186 N N . PHE B 2 121 ? 5.340 4.202 -48.150 1.00 30.76 121 PHE B N 1
ATOM 3187 C CA . PHE B 2 121 ? 6.803 4.260 -48.084 1.00 29.48 121 PHE B CA 1
ATOM 3188 C C . PHE B 2 121 ? 7.435 3.761 -49.370 1.00 27.87 121 PHE B C 1
ATOM 3189 O O . PHE B 2 121 ? 8.254 4.444 -49.962 1.00 27.83 121 PHE B O 1
ATOM 3197 N N . TYR B 2 122 ? 7.079 2.539 -49.771 1.00 27.08 122 TYR B N 1
ATOM 3198 C CA . TYR B 2 122 ? 7.658 1.932 -50.975 1.00 26.71 122 TYR B CA 1
ATOM 3199 C C . TYR B 2 122 ? 7.183 2.585 -52.276 1.00 27.22 122 TYR B C 1
ATOM 3200 O O . TYR B 2 122 ? 7.983 2.774 -53.183 1.00 25.87 122 TYR B O 1
ATOM 3209 N N . GLU B 2 123 ? 5.901 2.944 -52.355 1.00 27.58 123 GLU B N 1
ATOM 3210 C CA . GLU B 2 123 ? 5.393 3.743 -53.496 1.00 30.10 123 GLU B CA 1
ATOM 3211 C C . GLU B 2 123 ? 6.245 5.040 -53.729 1.00 29.00 123 GLU B C 1
ATOM 3212 O O . GLU B 2 123 ? 6.550 5.427 -54.880 1.00 27.13 123 GLU B O 1
ATOM 3218 N N . HIS B 2 124 ? 6.672 5.661 -52.633 1.00 27.44 124 HIS B N 1
ATOM 3219 C CA . HIS B 2 124 ? 7.501 6.879 -52.704 1.00 28.58 124 HIS B CA 1
ATOM 3220 C C . HIS B 2 124 ? 8.975 6.590 -52.959 1.00 27.56 124 HIS B C 1
ATOM 3221 O O . HIS B 2 124 ? 9.637 7.348 -53.632 1.00 26.94 124 HIS B O 1
ATOM 3228 N N . LEU B 2 125 ? 9.491 5.496 -52.417 1.00 25.32 125 LEU B N 1
ATOM 3229 C CA . LEU B 2 125 ? 10.892 5.174 -52.606 1.00 25.01 125 LEU B CA 1
ATOM 3230 C C . LEU B 2 125 ? 11.215 4.650 -54.000 1.00 25.01 125 LEU B C 1
ATOM 3231 O O . LEU B 2 125 ? 12.230 5.033 -54.566 1.00 24.68 125 LEU B O 1
ATOM 3236 N N . LEU B 2 126 ? 10.399 3.717 -54.504 1.00 24.74 126 LEU B N 1
ATOM 3237 C CA . LEU B 2 126 ? 10.667 3.041 -55.782 1.00 25.67 126 LEU B CA 1
ATOM 3238 C C . LEU B 2 126 ? 11.093 3.881 -57.000 1.00 26.03 126 LEU B C 1
ATOM 3239 O O . LEU B 2 126 ? 12.053 3.522 -57.665 1.00 26.83 126 LEU B O 1
ATOM 3244 N N . PRO B 2 127 ? 10.397 4.999 -57.305 1.00 26.82 127 PRO B N 1
ATOM 3245 C CA . PRO B 2 127 ? 10.852 5.845 -58.411 1.00 26.76 127 PRO B CA 1
ATOM 3246 C C . PRO B 2 127 ? 12.224 6.486 -58.225 1.00 26.79 127 PRO B C 1
ATOM 3247 O O . PRO B 2 127 ? 12.771 7.032 -59.170 1.00 26.61 127 PRO B O 1
ATOM 3251 N N . GLN B 2 128 ? 12.760 6.455 -57.018 1.00 25.77 128 GLN B N 1
ATOM 3252 C CA . GLN B 2 128 ? 14.078 7.013 -56.764 1.00 25.92 128 GLN B CA 1
ATOM 3253 C C . GLN B 2 128 ? 15.190 6.007 -56.927 1.00 26.24 128 GLN B C 1
ATOM 3254 O O . GLN B 2 128 ? 16.375 6.356 -56.842 1.00 25.68 128 GLN B O 1
ATOM 3260 N N . LEU B 2 129 ? 14.838 4.744 -57.153 1.00 26.52 129 LEU B N 1
ATOM 3261 C CA . LEU B 2 129 ? 15.851 3.692 -57.082 1.00 26.11 129 LEU B CA 1
ATOM 3262 C C . LEU B 2 129 ? 16.301 3.302 -58.467 1.00 27.18 129 LEU B C 1
ATOM 3263 O O . LEU B 2 129 ? 15.487 3.119 -59.357 1.00 27.66 129 LEU B O 1
ATOM 3268 N N . PRO B 2 130 ? 17.597 3.128 -58.651 1.00 27.88 130 PRO B N 1
ATOM 3269 C CA . PRO B 2 130 ? 18.052 2.772 -59.985 1.00 29.17 130 PRO B CA 1
ATOM 3270 C C . PRO B 2 130 ? 18.227 1.257 -60.214 1.00 28.35 130 PRO B C 1
ATOM 3271 O O . PRO B 2 130 ? 18.725 0.846 -61.267 1.00 28.31 130 PRO B O 1
ATOM 3275 N N . LEU B 2 131 ? 17.876 0.440 -59.229 1.00 27.20 131 LEU B N 1
ATOM 3276 C CA . LEU B 2 131 ? 18.037 -1.017 -59.351 1.00 27.07 131 LEU B CA 1
ATOM 3277 C C . LEU B 2 131 ? 16.820 -1.719 -58.810 1.00 27.04 131 LEU B C 1
ATOM 3278 O O . LEU B 2 131 ? 16.094 -1.161 -58.013 1.00 24.30 131 LEU B O 1
ATOM 3283 N N . PRO B 2 132 ? 16.601 -2.974 -59.230 1.00 28.76 132 PRO B N 1
ATOM 3284 C CA . PRO B 2 132 ? 15.553 -3.762 -58.605 1.00 27.65 132 PRO B CA 1
ATOM 3285 C C . PRO B 2 132 ? 15.739 -3.931 -57.091 1.00 26.11 132 PRO B C 1
ATOM 3286 O O . PRO B 2 132 ? 16.869 -3.933 -56.586 1.00 25.07 132 PRO B O 1
ATOM 3290 N N . LEU B 2 133 ? 14.618 -4.163 -56.410 1.00 25.05 133 LEU B N 1
ATOM 3291 C CA . LEU B 2 133 ? 14.523 -4.105 -54.962 1.00 25.27 133 LEU B CA 1
ATOM 3292 C C . LEU B 2 133 ? 13.959 -5.400 -54.353 1.00 24.46 133 LEU B C 1
ATOM 3293 O O . LEU B 2 133 ? 12.929 -5.916 -54.815 1.00 22.83 133 LEU B O 1
ATOM 3298 N N . PHE B 2 134 ? 14.618 -5.860 -53.280 1.00 23.15 134 PHE B N 1
ATOM 3299 C CA . PHE B 2 134 ? 14.116 -6.879 -52.397 1.00 23.30 134 PHE B CA 1
ATOM 3300 C C . PHE B 2 134 ? 13.617 -6.196 -51.122 1.00 23.90 134 PHE B C 1
ATOM 3301 O O . PHE B 2 134 ? 14.331 -5.399 -50.489 1.00 23.44 134 PHE B O 1
ATOM 3309 N N . LEU B 2 135 ? 12.411 -6.523 -50.716 1.00 23.66 135 LEU B N 1
ATOM 3310 C CA . LEU B 2 135 ? 11.901 -6.047 -49.461 1.00 25.94 135 LEU B CA 1
ATOM 3311 C C . LEU B 2 135 ? 12.404 -6.926 -48.318 1.00 29.94 135 LEU B C 1
ATOM 3312 O O . LEU B 2 135 ? 12.518 -8.151 -48.444 1.00 28.15 135 LEU B O 1
ATOM 3317 N N . TYR B 2 136 ? 12.667 -6.322 -47.172 1.00 33.08 136 TYR B N 1
ATOM 3318 C CA . TYR B 2 136 ? 12.870 -7.159 -46.017 1.00 40.01 136 TYR B CA 1
ATOM 3319 C C . TYR B 2 136 ? 12.319 -6.654 -44.717 1.00 42.15 136 TYR B C 1
ATOM 3320 O O . TYR B 2 136 ? 12.196 -5.452 -44.462 1.00 35.62 136 TYR B O 1
ATOM 3329 N N . ASN B 2 137 ? 11.975 -7.634 -43.903 1.00 47.78 137 ASN B N 1
ATOM 3330 C CA . ASN B 2 137 ? 11.253 -7.443 -42.678 1.00 50.30 137 ASN B CA 1
ATOM 3331 C C . ASN B 2 137 ? 12.273 -7.228 -41.571 1.00 56.72 137 ASN B C 1
ATOM 3332 O O . ASN B 2 137 ? 13.003 -8.164 -41.235 1.00 56.93 137 ASN B O 1
ATOM 3337 N N . MET B 2 138 ? 12.357 -6.012 -41.030 1.00 64.68 138 MET B N 1
ATOM 3338 C CA . MET B 2 138 ? 13.415 -5.704 -40.067 1.00 73.05 138 MET B CA 1
ATOM 3339 C C . MET B 2 138 ? 13.257 -6.565 -38.818 1.00 75.09 138 MET B C 1
ATOM 3340 O O . MET B 2 138 ? 12.208 -6.521 -38.163 1.00 61.25 138 MET B O 1
ATOM 3345 N N . PRO B 2 139 ? 14.317 -7.331 -38.483 1.00 82.51 139 PRO B N 1
ATOM 3346 C CA . PRO B 2 139 ? 14.296 -8.467 -37.551 1.00 84.97 139 PRO B CA 1
ATOM 3347 C C . PRO B 2 139 ? 13.847 -8.181 -36.110 1.00 88.00 139 PRO B C 1
ATOM 3348 O O . PRO B 2 139 ? 13.090 -8.976 -35.545 1.00 84.97 139 PRO B O 1
ATOM 3352 N N . THR B 2 140 ? 14.302 -7.075 -35.525 1.00 86.60 140 THR B N 1
ATOM 3353 C CA . THR B 2 140 ? 13.993 -6.784 -34.121 1.00 91.51 140 THR B CA 1
ATOM 3354 C C . THR B 2 140 ? 13.146 -5.519 -33.934 1.00 93.93 140 THR B C 1
ATOM 3355 O O . THR B 2 140 ? 11.984 -5.604 -33.533 1.00 93.84 140 THR B O 1
ATOM 3359 N N . HIS B 2 141 ? 13.719 -4.363 -34.258 1.00 96.69 141 HIS B N 1
ATOM 3360 C CA . HIS B 2 141 ? 13.175 -3.059 -33.844 1.00 100.05 141 HIS B CA 1
ATOM 3361 C C . HIS B 2 141 ? 11.669 -2.887 -34.052 1.00 102.34 141 HIS B C 1
ATOM 3362 O O . HIS B 2 141 ? 10.929 -2.694 -33.087 1.00 107.30 141 HIS B O 1
ATOM 3364 N N . THR B 2 142 ? 11.222 -2.971 -35.304 1.00 103.14 142 THR B N 1
ATOM 3365 C CA . THR B 2 142 ? 9.841 -2.584 -35.663 1.00 99.87 142 THR B CA 1
ATOM 3366 C C . THR B 2 142 ? 8.793 -3.350 -34.856 1.00 91.68 142 THR B C 1
ATOM 3367 O O . THR B 2 142 ? 9.017 -4.490 -34.445 1.00 88.23 142 THR B O 1
ATOM 3371 N N . LYS B 2 143 ? 7.657 -2.708 -34.618 1.00 85.18 143 LYS B N 1
ATOM 3372 C CA . LYS B 2 143 ? 6.489 -3.409 -34.101 1.00 82.98 143 LYS B CA 1
ATOM 3373 C C . LYS B 2 143 ? 5.760 -4.114 -35.258 1.00 78.36 143 LYS B C 1
ATOM 3374 O O . LYS B 2 143 ? 5.231 -5.220 -35.098 1.00 77.15 143 LYS B O 1
ATOM 3376 N N . VAL B 2 144 ? 5.780 -3.478 -36.430 1.00 71.44 144 VAL B N 1
ATOM 3377 C CA . VAL B 2 144 ? 4.878 -3.817 -37.538 1.00 66.10 144 VAL B CA 1
ATOM 3378 C C . VAL B 2 144 ? 5.596 -4.509 -38.703 1.00 58.99 144 VAL B C 1
ATOM 3379 O O . VAL B 2 144 ? 6.485 -3.938 -39.323 1.00 55.44 144 VAL B O 1
ATOM 3383 N N . ASN B 2 145 ? 5.200 -5.753 -38.959 1.00 51.13 145 ASN B N 1
ATOM 3384 C CA . ASN B 2 145 ? 5.667 -6.528 -40.101 1.00 48.03 145 ASN B CA 1
ATOM 3385 C C . ASN B 2 145 ? 4.906 -6.124 -41.365 1.00 42.47 145 ASN B C 1
ATOM 3386 O O . ASN B 2 145 ? 3.787 -5.641 -41.279 1.00 40.38 145 ASN B O 1
ATOM 3391 N N . PHE B 2 146 ? 5.501 -6.336 -42.532 1.00 38.19 146 PHE B N 1
ATOM 3392 C CA . PHE B 2 146 ? 4.742 -6.278 -43.770 1.00 36.42 146 PHE B CA 1
ATOM 3393 C C . PHE B 2 146 ? 3.684 -7.369 -43.705 1.00 35.68 146 PHE B C 1
ATOM 3394 O O . PHE B 2 146 ? 4.034 -8.556 -43.565 1.00 38.13 146 PHE B O 1
ATOM 3402 N N . ALA B 2 147 ? 2.409 -7.015 -43.829 1.00 31.19 147 ALA B N 1
ATOM 3403 C CA . ALA B 2 147 ? 1.385 -8.035 -43.997 1.00 32.08 147 ALA B CA 1
ATOM 3404 C C . ALA B 2 147 ? 1.507 -8.698 -45.377 1.00 32.03 147 ALA B C 1
ATOM 3405 O O . ALA B 2 147 ? 1.936 -8.066 -46.326 1.00 29.72 147 ALA B O 1
ATOM 3407 N N . PRO B 2 148 ? 1.126 -9.984 -45.489 1.00 31.75 148 PRO B N 1
ATOM 3408 C CA . PRO B 2 148 ? 1.177 -10.646 -46.779 1.00 30.77 148 PRO B CA 1
ATOM 3409 C C . PRO B 2 148 ? 0.502 -9.851 -47.884 1.00 30.65 148 PRO B C 1
ATOM 3410 O O . PRO B 2 148 ? 1.062 -9.731 -48.986 1.00 29.83 148 PRO B O 1
ATOM 3414 N N . ALA B 2 149 ? -0.674 -9.284 -47.604 1.00 30.34 149 ALA B N 1
ATOM 3415 C CA . ALA B 2 149 ? -1.371 -8.480 -48.614 1.00 31.23 149 ALA B CA 1
ATOM 3416 C C . ALA B 2 149 ? -0.597 -7.195 -49.000 1.00 30.97 149 ALA B C 1
ATOM 3417 O O . ALA B 2 149 ? -0.667 -6.731 -50.135 1.00 32.04 149 ALA B O 1
ATOM 3419 N N . THR B 2 150 ? 0.148 -6.638 -48.057 1.00 32.23 150 THR B N 1
ATOM 3420 C CA . THR B 2 150 ? 0.982 -5.471 -48.328 1.00 30.40 150 THR B CA 1
ATOM 3421 C C . THR B 2 150 ? 2.106 -5.824 -49.274 1.00 29.56 150 THR B C 1
ATOM 3422 O O . THR B 2 150 ? 2.381 -5.067 -50.172 1.00 28.96 150 THR B O 1
ATOM 3426 N N . ILE B 2 151 ? 2.743 -6.977 -49.083 1.00 28.37 151 ILE B N 1
ATOM 3427 C CA . ILE B 2 151 ? 3.787 -7.440 -49.997 1.00 29.90 151 ILE B CA 1
ATOM 3428 C C . ILE B 2 151 ? 3.204 -7.685 -51.401 1.00 30.62 151 ILE B C 1
ATOM 3429 O O . ILE B 2 151 ? 3.798 -7.297 -52.395 1.00 29.30 151 ILE B O 1
ATOM 3434 N N . GLN B 2 152 ? 2.035 -8.319 -51.490 1.00 31.21 152 GLN B N 1
ATOM 3435 C CA . GLN B 2 152 ? 1.375 -8.507 -52.790 1.00 32.53 152 GLN B CA 1
ATOM 3436 C C . GLN B 2 152 ? 1.220 -7.178 -53.480 1.00 31.06 152 GLN B C 1
ATOM 3437 O O . GLN B 2 152 ? 1.506 -7.036 -54.670 1.00 31.84 152 GLN B O 1
ATOM 3443 N N . ARG B 2 153 ? 0.674 -6.226 -52.740 1.00 30.06 153 ARG B N 1
ATOM 3444 C CA . ARG B 2 153 ? 0.431 -4.905 -53.272 1.00 31.41 153 ARG B CA 1
ATOM 3445 C C . ARG B 2 153 ? 1.727 -4.150 -53.701 1.00 31.16 153 ARG B C 1
ATOM 3446 O O . ARG B 2 153 ? 1.760 -3.517 -54.757 1.00 29.14 153 ARG B O 1
ATOM 3454 N N . ILE B 2 154 ? 2.780 -4.195 -52.886 1.00 29.32 154 ILE B N 1
ATOM 3455 C CA . ILE B 2 154 ? 4.043 -3.529 -53.260 1.00 29.46 154 ILE B CA 1
ATOM 3456 C C . ILE B 2 154 ? 4.681 -4.201 -54.466 1.00 29.01 154 ILE B C 1
ATOM 3457 O O . ILE B 2 154 ? 5.159 -3.505 -55.358 1.00 29.18 154 ILE B O 1
ATOM 3462 N N . ALA B 2 155 ? 4.690 -5.535 -54.488 1.00 28.12 155 ALA B N 1
ATOM 3463 C CA . ALA B 2 155 ? 5.168 -6.311 -55.639 1.00 29.68 155 ALA B CA 1
ATOM 3464 C C . ALA B 2 155 ? 4.388 -6.163 -56.952 1.00 31.85 155 ALA B C 1
ATOM 3465 O O . ALA B 2 155 ? 4.853 -6.647 -57.984 1.00 30.96 155 ALA B O 1
ATOM 3467 N N . GLU B 2 156 ? 3.240 -5.490 -56.951 1.00 33.17 156 GLU B N 1
ATOM 3468 C CA . GLU B 2 156 ? 2.669 -4.994 -58.233 1.00 36.64 156 GLU B CA 1
ATOM 3469 C C . GLU B 2 156 ? 3.626 -4.084 -59.033 1.00 36.19 156 GLU B C 1
ATOM 3470 O O . GLU B 2 156 ? 3.491 -3.957 -60.254 1.00 33.93 156 GLU B O 1
ATOM 3476 N N . ASN B 2 157 ? 4.575 -3.431 -58.360 1.00 34.44 157 ASN B N 1
ATOM 3477 C CA . ASN B 2 157 ? 5.628 -2.698 -59.069 1.00 33.60 157 ASN B CA 1
ATOM 3478 C C . ASN B 2 157 ? 6.669 -3.654 -59.643 1.00 32.87 157 ASN B C 1
ATOM 3479 O O . ASN B 2 157 ? 7.239 -4.442 -58.909 1.00 31.01 157 ASN B O 1
ATOM 3484 N N . PRO B 2 158 ? 6.952 -3.568 -60.949 1.00 35.65 158 PRO B N 1
ATOM 3485 C CA . PRO B 2 158 ? 7.977 -4.456 -61.502 1.00 35.67 158 PRO B CA 1
ATOM 3486 C C . PRO B 2 158 ? 9.351 -4.256 -60.917 1.00 34.56 158 PRO B C 1
ATOM 3487 O O . PRO B 2 158 ? 10.195 -5.132 -61.066 1.00 34.12 158 PRO B O 1
ATOM 3491 N N . GLY B 2 159 ? 9.593 -3.113 -60.286 1.00 31.77 159 GLY B N 1
ATOM 3492 C CA . GLY B 2 159 ? 10.896 -2.881 -59.684 1.00 30.62 159 GLY B CA 1
ATOM 3493 C C . GLY B 2 159 ? 11.077 -3.603 -58.365 1.00 28.35 159 GLY B C 1
ATOM 3494 O O . GLY B 2 159 ? 12.117 -3.467 -57.740 1.00 29.20 159 GLY B O 1
ATOM 3495 N N . VAL B 2 160 ? 10.069 -4.358 -57.928 1.00 26.72 160 VAL B N 1
ATOM 3496 C CA . VAL B 2 160 ? 10.157 -5.149 -56.694 1.00 26.54 160 VAL B CA 1
ATOM 3497 C C . VAL B 2 160 ? 10.242 -6.640 -57.058 1.00 27.78 160 VAL B C 1
ATOM 3498 O O . VAL B 2 160 ? 9.320 -7.180 -57.650 1.00 30.83 160 VAL B O 1
ATOM 3502 N N . ILE B 2 161 ? 11.346 -7.306 -56.736 1.00 26.24 161 ILE B N 1
ATOM 3503 C CA . ILE B 2 161 ? 11.570 -8.661 -57.253 1.00 27.77 161 ILE B CA 1
ATOM 3504 C C . ILE B 2 161 ? 11.684 -9.766 -56.200 1.00 27.70 161 ILE B C 1
ATOM 3505 O O . ILE B 2 161 ? 11.956 -10.936 -56.510 1.00 28.06 161 ILE B O 1
ATOM 3510 N N . GLY B 2 162 ? 11.492 -9.409 -54.940 1.00 28.87 162 GLY B N 1
ATOM 3511 C CA . GLY B 2 162 ? 11.637 -10.383 -53.883 1.00 28.12 162 GLY B CA 1
ATOM 3512 C C . GLY B 2 162 ? 11.482 -9.866 -52.467 1.00 26.73 162 GLY B C 1
ATOM 3513 O O . GLY B 2 162 ? 11.257 -8.660 -52.209 1.00 24.75 162 GLY B O 1
ATOM 3514 N N . PHE B 2 163 ? 11.594 -10.828 -51.562 1.00 25.13 163 PHE B N 1
ATOM 3515 C CA . PHE B 2 163 ? 11.373 -10.642 -50.147 1.00 25.87 163 PHE B CA 1
ATOM 3516 C C . PHE B 2 163 ? 12.323 -11.544 -49.372 1.00 26.88 163 PHE B C 1
ATOM 3517 O O . PHE B 2 163 ? 12.511 -12.683 -49.742 1.00 25.50 163 PHE B O 1
ATOM 3525 N N . LYS B 2 164 ? 12.947 -11.003 -48.333 1.00 27.97 164 LYS B N 1
ATOM 3526 C CA . LYS B 2 164 ? 13.839 -11.732 -47.452 1.00 30.40 164 LYS B CA 1
ATOM 3527 C C . LYS B 2 164 ? 13.287 -11.553 -46.067 1.00 31.37 164 LYS B C 1
ATOM 3528 O O . LYS B 2 164 ? 13.002 -10.413 -45.642 1.00 35.27 164 LYS B O 1
ATOM 3534 N N . ASP B 2 165 ? 13.112 -12.649 -45.352 1.00 29.16 165 ASP B N 1
ATOM 3535 C CA . ASP B 2 165 ? 12.653 -12.548 -43.993 1.00 29.19 165 ASP B CA 1
ATOM 3536 C C . ASP B 2 165 ? 13.726 -12.968 -43.020 1.00 30.78 165 ASP B C 1
ATOM 3537 O O . ASP B 2 165 ? 14.305 -14.058 -43.155 1.00 31.36 165 ASP B O 1
ATOM 3542 N N . SER B 2 166 ? 13.974 -12.113 -42.041 1.00 30.83 166 SER B N 1
ATOM 3543 C CA . SER B 2 166 ? 14.923 -12.413 -40.976 1.00 34.40 166 SER B CA 1
ATOM 3544 C C . SER B 2 166 ? 14.192 -12.688 -39.683 1.00 32.16 166 SER B C 1
ATOM 3545 O O . SER B 2 166 ? 14.779 -12.925 -38.643 1.00 35.86 166 SER B O 1
ATOM 3548 N N . SER B 2 167 ? 12.889 -12.632 -39.725 1.00 33.81 167 SER B N 1
ATOM 3549 C CA . SER B 2 167 ? 12.140 -13.082 -38.584 1.00 35.02 167 SER B CA 1
ATOM 3550 C C . SER B 2 167 ? 12.382 -14.605 -38.568 1.00 33.52 167 SER B C 1
ATOM 3551 O O . SER B 2 167 ? 12.718 -15.290 -39.608 1.00 31.32 167 SER B O 1
ATOM 3554 N N . ALA B 2 168 ? 12.310 -15.164 -37.406 1.00 29.77 168 ALA B N 1
ATOM 3555 C CA . ALA B 2 168 ? 12.497 -16.600 -37.320 1.00 29.60 168 ALA B CA 1
ATOM 3556 C C . ALA B 2 168 ? 11.097 -17.232 -37.258 1.00 29.35 168 ALA B C 1
ATOM 3557 O O . ALA B 2 168 ? 10.960 -18.396 -36.905 1.00 31.46 168 ALA B O 1
ATOM 3559 N N . ASN B 2 169 ? 10.076 -16.454 -37.635 1.00 27.82 169 ASN B N 1
ATOM 3560 C CA . ASN B 2 169 ? 8.681 -16.873 -37.526 1.00 28.28 169 ASN B CA 1
ATOM 3561 C C . ASN B 2 169 ? 8.234 -17.480 -38.835 1.00 27.07 169 ASN B C 1
ATOM 3562 O O . ASN B 2 169 ? 8.002 -16.779 -39.803 1.00 25.69 169 ASN B O 1
ATOM 3567 N N . THR B 2 170 ? 8.140 -18.796 -38.870 1.00 26.62 170 THR B N 1
ATOM 3568 C CA . THR B 2 170 ? 7.836 -19.484 -40.114 1.00 27.28 170 THR B CA 1
ATOM 3569 C C . THR B 2 170 ? 6.342 -19.540 -40.388 1.00 25.50 170 THR B C 1
ATOM 3570 O O . THR B 2 170 ? 5.968 -19.705 -41.529 1.00 26.10 170 THR B O 1
ATOM 3574 N N . VAL B 2 171 ? 5.493 -19.367 -39.379 1.00 24.60 171 VAL B N 1
ATOM 3575 C CA . VAL B 2 171 ? 4.065 -19.146 -39.662 1.00 24.59 171 VAL B CA 1
ATOM 3576 C C . VAL B 2 171 ? 3.909 -17.902 -40.562 1.00 25.08 171 VAL B C 1
ATOM 3577 O O . VAL B 2 171 ? 3.224 -17.918 -41.609 1.00 25.52 171 VAL B O 1
ATOM 3581 N N . TYR B 2 172 ? 4.548 -16.812 -40.144 1.00 24.84 172 TYR B N 1
ATOM 3582 C CA . TYR B 2 172 ? 4.583 -15.596 -40.952 1.00 23.50 172 TYR B CA 1
ATOM 3583 C C . TYR B 2 172 ? 5.183 -15.832 -42.348 1.00 22.47 172 TYR B C 1
ATOM 3584 O O . TYR B 2 172 ? 4.608 -15.412 -43.363 1.00 22.06 172 TYR B O 1
ATOM 3593 N N . PHE B 2 173 ? 6.316 -16.525 -42.410 1.00 23.03 173 PHE B N 1
ATOM 3594 C CA . PHE B 2 173 ? 6.967 -16.773 -43.679 1.00 22.43 173 PHE B CA 1
ATOM 3595 C C . PHE B 2 173 ? 6.021 -17.572 -44.580 1.00 22.89 173 PHE B C 1
ATOM 3596 O O . PHE B 2 173 ? 5.856 -17.233 -45.733 1.00 22.39 173 PHE B O 1
ATOM 3604 N N . GLN B 2 174 ? 5.374 -18.614 -44.057 1.00 22.55 174 GLN B N 1
ATOM 3605 C CA . GLN B 2 174 ? 4.431 -19.382 -44.881 1.00 23.71 174 GLN B CA 1
ATOM 3606 C C . GLN B 2 174 ? 3.267 -18.513 -45.391 1.00 23.79 174 GLN B C 1
ATOM 3607 O O . GLN B 2 174 ? 2.834 -18.669 -46.542 1.00 23.08 174 GLN B O 1
ATOM 3613 N N . SER B 2 175 ? 2.821 -17.541 -44.575 1.00 24.24 175 SER B N 1
ATOM 3614 C CA A SER B 2 175 ? 1.702 -16.645 -44.936 0.50 24.41 175 SER B CA 1
ATOM 3615 C CA B SER B 2 175 ? 1.688 -16.704 -44.964 0.50 24.28 175 SER B CA 1
ATOM 3616 C C . SER B 2 175 ? 2.074 -15.781 -46.125 1.00 24.25 175 SER B C 1
ATOM 3617 O O . SER B 2 175 ? 1.256 -15.545 -47.028 1.00 24.34 175 SER B O 1
ATOM 3622 N N . VAL B 2 176 ? 3.314 -15.287 -46.118 1.00 24.88 176 VAL B N 1
ATOM 3623 C CA . VAL B 2 176 ? 3.846 -14.540 -47.250 1.00 24.89 176 VAL B CA 1
ATOM 3624 C C . VAL B 2 176 ? 4.057 -15.430 -48.495 1.00 25.89 176 VAL B C 1
ATOM 3625 O O . VAL B 2 176 ? 3.629 -15.056 -49.586 1.00 26.90 176 VAL B O 1
ATOM 3629 N N . MET B 2 177 ? 4.649 -16.616 -48.341 1.00 27.39 177 MET B N 1
ATOM 3630 C CA . MET B 2 177 ? 4.797 -17.565 -49.462 1.00 28.77 177 MET B CA 1
ATOM 3631 C C . MET B 2 177 ? 3.474 -17.824 -50.131 1.00 26.97 177 MET B C 1
ATOM 3632 O O . MET B 2 177 ? 3.406 -17.840 -51.359 1.00 23.90 177 MET B O 1
ATOM 3637 N N . TYR B 2 178 ? 2.441 -18.077 -49.319 1.00 26.12 178 TYR B N 1
ATOM 3638 C CA . TYR B 2 178 ? 1.118 -18.296 -49.856 1.00 27.59 178 TYR B CA 1
ATOM 3639 C C . TYR B 2 178 ? 0.587 -17.068 -50.614 1.00 28.44 178 TYR B C 1
ATOM 3640 O O . TYR B 2 178 ? -0.001 -17.214 -51.654 1.00 27.68 178 TYR B O 1
ATOM 3649 N N . ALA B 2 179 ? 0.788 -15.863 -50.110 1.00 29.28 179 ALA B N 1
ATOM 3650 C CA . ALA B 2 179 ? 0.272 -14.677 -50.800 1.00 30.07 179 ALA B CA 1
ATOM 3651 C C . ALA B 2 179 ? 1.031 -14.443 -52.126 1.00 30.43 179 ALA B C 1
ATOM 3652 O O . ALA B 2 179 ? 0.483 -13.911 -53.059 1.00 29.66 179 ALA B O 1
ATOM 3654 N N . MET B 2 180 ? 2.279 -14.889 -52.210 1.00 29.17 180 MET B N 1
ATOM 3655 C CA . MET B 2 180 ? 3.144 -14.588 -53.371 1.00 29.63 180 MET B CA 1
ATOM 3656 C C . MET B 2 180 ? 3.310 -15.757 -54.367 1.00 31.27 180 MET B C 1
ATOM 3657 O O . MET B 2 180 ? 4.024 -15.619 -55.389 1.00 29.34 180 MET B O 1
ATOM 3662 N N . LYS B 2 181 ? 2.623 -16.875 -54.083 1.00 33.07 181 LYS B N 1
ATOM 3663 C CA . LYS B 2 181 ? 2.827 -18.158 -54.793 1.00 37.43 181 LYS B CA 1
ATOM 3664 C C . LYS B 2 181 ? 2.518 -18.044 -56.274 1.00 36.08 181 LYS B C 1
ATOM 3665 O O . LYS B 2 181 ? 3.139 -18.710 -57.084 1.00 36.36 181 LYS B O 1
ATOM 3671 N N . ASP B 2 182 ? 1.574 -17.193 -56.635 1.00 34.33 182 ASP B N 1
ATOM 3672 C CA . ASP B 2 182 ? 1.237 -17.081 -58.040 1.00 36.48 182 ASP B CA 1
ATOM 3673 C C . ASP B 2 182 ? 2.087 -16.102 -58.863 1.00 36.05 182 ASP B C 1
ATOM 3674 O O . ASP B 2 182 ? 1.866 -15.957 -60.087 1.00 34.99 182 ASP B O 1
ATOM 3679 N N A ASN B 2 183 ? 3.055 -15.459 -58.208 0.50 33.47 183 ASN B N 1
ATOM 3680 N N B ASN B 2 183 ? 3.038 -15.438 -58.212 0.50 36.11 183 ASN B N 1
ATOM 3681 C CA A ASN B 2 183 ? 4.019 -14.600 -58.899 0.50 32.40 183 ASN B CA 1
ATOM 3682 C CA B ASN B 2 183 ? 3.960 -14.541 -58.908 0.50 36.62 183 ASN B CA 1
ATOM 3683 C C A ASN B 2 183 ? 5.292 -15.391 -59.083 0.50 33.22 183 ASN B C 1
ATOM 3684 C C B ASN B 2 183 ? 5.286 -15.306 -59.096 0.50 35.77 183 ASN B C 1
ATOM 3685 O O A ASN B 2 183 ? 6.117 -15.513 -58.171 0.50 31.95 183 ASN B O 1
ATOM 3686 O O B ASN B 2 183 ? 6.126 -15.358 -58.189 0.50 34.41 183 ASN B O 1
ATOM 3695 N N . PRO B 2 184 ? 5.466 -15.924 -60.280 1.00 34.93 184 PRO B N 1
ATOM 3696 C CA . PRO B 2 184 ? 6.557 -16.854 -60.492 1.00 36.77 184 PRO B CA 1
ATOM 3697 C C . PRO B 2 184 ? 7.955 -16.213 -60.530 1.00 36.81 184 PRO B C 1
ATOM 3698 O O . PRO B 2 184 ? 8.955 -16.904 -60.302 1.00 39.59 184 PRO B O 1
ATOM 3702 N N . ASP B 2 185 ? 8.032 -14.916 -60.792 1.00 35.94 185 ASP B N 1
ATOM 3703 C CA . ASP B 2 185 ? 9.333 -14.207 -60.799 1.00 36.79 185 ASP B CA 1
ATOM 3704 C C . ASP B 2 185 ? 9.806 -13.687 -59.431 1.00 34.78 185 ASP B C 1
ATOM 3705 O O . ASP B 2 185 ? 10.925 -13.199 -59.317 1.00 39.93 185 ASP B O 1
ATOM 3710 N N . PHE B 2 186 ? 8.973 -13.819 -58.406 1.00 31.30 186 PHE B N 1
ATOM 3711 C CA . PHE B 2 186 ? 9.219 -13.242 -57.086 1.00 29.48 186 PHE B CA 1
ATOM 3712 C C . PHE B 2 186 ? 9.988 -14.194 -56.160 1.00 29.03 186 PHE B C 1
ATOM 3713 O O . PHE B 2 186 ? 9.530 -15.286 -55.793 1.00 27.91 186 PHE B O 1
ATOM 3721 N N . SER B 2 187 ? 11.176 -13.758 -55.778 1.00 27.25 187 SER B N 1
ATOM 3722 C CA . SER B 2 187 ? 12.045 -14.541 -54.938 1.00 27.25 187 SER B CA 1
ATOM 3723 C C . SER B 2 187 ? 11.701 -14.393 -53.446 1.00 26.74 187 SER B C 1
ATOM 3724 O O . SER B 2 187 ? 11.607 -13.282 -52.908 1.00 28.36 187 SER B O 1
ATOM 3727 N N . MET B 2 188 ? 11.525 -15.533 -52.784 1.00 25.29 188 MET B N 1
ATOM 3728 C CA . MET B 2 188 ? 11.263 -15.628 -51.353 1.00 25.40 188 MET B CA 1
ATOM 3729 C C . MET B 2 188 ? 12.485 -16.230 -50.674 1.00 24.46 188 MET B C 1
ATOM 3730 O O . MET B 2 188 ? 12.789 -17.419 -50.865 1.00 24.46 188 MET B O 1
ATOM 3735 N N . LEU B 2 189 ? 13.168 -15.418 -49.873 1.00 23.50 189 LEU B N 1
ATOM 3736 C CA . LEU B 2 189 ? 14.423 -15.823 -49.266 1.00 25.43 189 LEU B CA 1
ATOM 3737 C C . LEU B 2 189 ? 14.333 -15.824 -47.745 1.00 26.74 189 LEU B C 1
ATOM 3738 O O . LEU B 2 189 ? 13.697 -14.966 -47.142 1.00 26.58 189 LEU B O 1
ATOM 3743 N N . VAL B 2 190 ? 15.000 -16.796 -47.136 1.00 27.60 190 VAL B N 1
ATOM 3744 C CA . VAL B 2 190 ? 14.956 -16.968 -45.687 1.00 29.71 190 VAL B CA 1
ATOM 3745 C C . VAL B 2 190 ? 16.316 -16.643 -45.095 1.00 27.28 190 VAL B C 1
ATOM 3746 O O . VAL B 2 190 ? 17.322 -17.176 -45.552 1.00 27.29 190 VAL B O 1
ATOM 3750 N N . GLY B 2 191 ? 16.365 -15.804 -44.078 1.00 26.17 191 GLY B N 1
ATOM 3751 C CA . GLY B 2 191 ? 17.657 -15.417 -43.479 1.00 27.39 191 GLY B CA 1
ATOM 3752 C C . GLY B 2 191 ? 18.279 -16.501 -42.589 1.00 27.24 191 GLY B C 1
ATOM 3753 O O . GLY B 2 191 ? 19.397 -16.973 -42.851 1.00 27.17 191 GLY B O 1
ATOM 3754 N N . PRO B 2 192 ? 17.555 -16.914 -41.534 1.00 26.74 192 PRO B N 1
ATOM 3755 C CA . PRO B 2 192 ? 18.136 -17.785 -40.503 1.00 26.43 192 PRO B CA 1
ATOM 3756 C C . PRO B 2 192 ? 18.440 -19.156 -41.013 1.00 26.18 192 PRO B C 1
ATOM 3757 O O . PRO B 2 192 ? 17.558 -19.838 -41.531 1.00 26.52 192 PRO B O 1
ATOM 3761 N N . GLU B 2 193 ? 19.689 -19.573 -40.891 1.00 24.75 193 GLU B N 1
ATOM 3762 C CA . GLU B 2 193 ? 20.112 -20.791 -41.575 1.00 24.35 193 GLU B CA 1
ATOM 3763 C C . GLU B 2 193 ? 19.520 -22.031 -40.969 1.00 23.77 193 GLU B C 1
ATOM 3764 O O . GLU B 2 193 ? 19.421 -23.068 -41.623 1.00 24.28 193 GLU B O 1
ATOM 3770 N N . GLU B 2 194 ? 19.125 -21.938 -39.713 1.00 23.53 194 GLU B N 1
ATOM 3771 C CA . GLU B 2 194 ? 18.542 -23.095 -39.025 1.00 24.03 194 GLU B CA 1
ATOM 3772 C C . GLU B 2 194 ? 17.223 -23.602 -39.653 1.00 23.41 194 GLU B C 1
ATOM 3773 O O . GLU B 2 194 ? 16.876 -24.776 -39.478 1.00 23.85 194 GLU B O 1
ATOM 3779 N N . ILE B 2 195 ? 16.536 -22.740 -40.402 1.00 23.29 195 ILE B N 1
ATOM 3780 C CA . ILE B 2 195 ? 15.224 -23.054 -40.997 1.00 24.63 195 ILE B CA 1
ATOM 3781 C C . ILE B 2 195 ? 15.241 -23.036 -42.527 1.00 24.71 195 ILE B C 1
ATOM 3782 O O . ILE B 2 195 ? 14.194 -23.137 -43.180 1.00 24.35 195 ILE B O 1
ATOM 3787 N N . MET B 2 196 ? 16.439 -22.938 -43.089 1.00 25.45 196 MET B N 1
ATOM 3788 C CA . MET B 2 196 ? 16.603 -22.867 -44.525 1.00 25.69 196 MET B CA 1
ATOM 3789 C C . MET B 2 196 ? 16.082 -24.118 -45.191 1.00 25.52 196 MET B C 1
ATOM 3790 O O . MET B 2 196 ? 15.368 -24.048 -46.176 1.00 25.12 196 MET B O 1
ATOM 3795 N N . ALA B 2 197 ? 16.504 -25.264 -44.682 1.00 25.35 197 ALA B N 1
ATOM 3796 C CA . ALA B 2 197 ? 16.159 -26.539 -45.290 1.00 25.78 197 ALA B CA 1
ATOM 3797 C C . ALA B 2 197 ? 14.651 -26.745 -45.318 1.00 25.57 197 ALA B C 1
ATOM 3798 O O . ALA B 2 197 ? 14.102 -27.115 -46.341 1.00 25.76 197 ALA B O 1
ATOM 3800 N N . GLU B 2 198 ? 13.980 -26.499 -44.200 1.00 25.16 198 GLU B N 1
ATOM 3801 C CA . GLU B 2 198 ? 12.572 -26.832 -44.107 1.00 26.46 198 GLU B CA 1
ATOM 3802 C C . GLU B 2 198 ? 11.806 -25.843 -44.971 1.00 24.80 198 GLU B C 1
ATOM 3803 O O . GLU B 2 198 ? 10.803 -26.189 -45.572 1.00 25.03 198 GLU B O 1
ATOM 3809 N N . SER B 2 199 ? 12.284 -24.609 -45.039 1.00 23.45 199 SER B N 1
ATOM 3810 C CA . SER B 2 199 ? 11.618 -23.611 -45.845 1.00 23.63 199 SER B CA 1
ATOM 3811 C C . SER B 2 199 ? 11.787 -23.893 -47.329 1.00 23.81 199 SER B C 1
ATOM 3812 O O . SER B 2 199 ? 10.867 -23.690 -48.097 1.00 23.83 199 SER B O 1
ATOM 3815 N N . VAL B 2 200 ? 12.986 -24.263 -47.753 1.00 23.55 200 VAL B N 1
ATOM 3816 C CA . VAL B 2 200 ? 13.196 -24.678 -49.161 1.00 25.17 200 VAL B CA 1
ATOM 3817 C C . VAL B 2 200 ? 12.352 -25.924 -49.544 1.00 26.43 200 VAL B C 1
ATOM 3818 O O . VAL B 2 200 ? 11.799 -26.028 -50.650 1.00 26.14 200 VAL B O 1
ATOM 3822 N N . LEU B 2 201 ? 12.263 -26.884 -48.632 1.00 27.57 201 LEU B N 1
ATOM 3823 C CA . LEU B 2 201 ? 11.398 -28.047 -48.840 1.00 29.31 201 LEU B CA 1
ATOM 3824 C C . LEU B 2 201 ? 9.979 -27.637 -49.236 1.00 31.75 201 LEU B C 1
ATOM 3825 O O . LEU B 2 201 ? 9.369 -28.275 -50.082 1.00 31.93 201 LEU B O 1
ATOM 3830 N N . LEU B 2 202 ? 9.488 -26.557 -48.634 1.00 33.09 202 LEU B N 1
ATOM 3831 C CA . LEU B 2 202 ? 8.143 -26.040 -48.886 1.00 36.77 202 LEU B CA 1
ATOM 3832 C C . LEU B 2 202 ? 8.121 -24.917 -49.934 1.00 38.66 202 LEU B C 1
ATOM 3833 O O . LEU B 2 202 ? 7.149 -24.172 -50.010 1.00 44.42 202 LEU B O 1
ATOM 3838 N N . GLY B 2 203 ? 9.190 -24.769 -50.711 1.00 36.36 203 GLY B N 1
ATOM 3839 C CA . GLY B 2 203 ? 9.174 -23.819 -51.826 1.00 34.45 203 GLY B CA 1
ATOM 3840 C C . GLY B 2 203 ? 9.960 -22.517 -51.724 1.00 32.07 203 GLY B C 1
ATOM 3841 O O . GLY B 2 203 ? 9.976 -21.771 -52.705 1.00 31.42 203 GLY B O 1
ATOM 3842 N N . ALA B 2 204 ? 10.571 -22.203 -50.569 1.00 27.79 204 ALA B N 1
ATOM 3843 C CA . ALA B 2 204 ? 11.396 -21.021 -50.498 1.00 25.76 204 ALA B CA 1
ATOM 3844 C C . ALA B 2 204 ? 12.505 -21.148 -51.569 1.00 24.49 204 ALA B C 1
ATOM 3845 O O . ALA B 2 204 ? 12.958 -22.224 -51.889 1.00 25.32 204 ALA B O 1
ATOM 3847 N N . HIS B 2 205 ? 12.908 -20.026 -52.134 1.00 24.09 205 HIS B N 1
ATOM 3848 C CA . HIS B 2 205 ? 13.889 -19.993 -53.216 1.00 24.45 205 HIS B CA 1
ATOM 3849 C C . HIS B 2 205 ? 15.311 -20.034 -52.741 1.00 24.13 205 HIS B C 1
ATOM 3850 O O . HIS B 2 205 ? 16.179 -20.434 -53.480 1.00 24.06 205 HIS B O 1
ATOM 3857 N N . GLY B 2 206 ? 15.582 -19.646 -51.514 1.00 24.42 206 GLY B N 1
ATOM 3858 C CA . GLY B 2 206 ? 16.979 -19.623 -51.111 1.00 24.79 206 GLY B CA 1
ATOM 3859 C C . GLY B 2 206 ? 17.184 -19.129 -49.706 1.00 25.40 206 GLY B C 1
ATOM 3860 O O . GLY B 2 206 ? 16.243 -18.775 -49.001 1.00 24.13 206 GLY B O 1
ATOM 3861 N N . GLY B 2 207 ? 18.446 -19.115 -49.313 1.00 26.20 207 GLY B N 1
ATOM 3862 C CA . GLY B 2 207 ? 18.834 -18.749 -47.964 1.00 25.83 207 GLY B CA 1
ATOM 3863 C C . GLY B 2 207 ? 19.925 -17.714 -47.939 1.00 25.94 207 GLY B C 1
ATOM 3864 O O . GLY B 2 207 ? 20.934 -17.844 -48.644 1.00 27.35 207 GLY B O 1
ATOM 3865 N N . VAL B 2 208 ? 19.739 -16.727 -47.072 1.00 25.85 208 VAL B N 1
ATOM 3866 C CA . VAL B 2 208 ? 20.681 -15.654 -46.895 1.00 26.15 208 VAL B CA 1
ATOM 3867 C C . VAL B 2 208 ? 21.367 -15.998 -45.578 1.00 26.16 208 VAL B C 1
ATOM 3868 O O . VAL B 2 208 ? 21.132 -15.391 -44.549 1.00 28.59 208 VAL B O 1
ATOM 3872 N N . ASN B 2 209 ? 22.268 -16.966 -45.644 1.00 25.92 209 ASN B N 1
ATOM 3873 C CA . ASN B 2 209 ? 22.715 -17.693 -44.461 1.00 24.72 209 ASN B CA 1
ATOM 3874 C C . ASN B 2 209 ? 24.142 -17.304 -44.067 1.00 24.00 209 ASN B C 1
ATOM 3875 O O . ASN B 2 209 ? 25.085 -17.594 -44.802 1.00 22.49 209 ASN B O 1
ATOM 3880 N N . GLY B 2 210 ? 24.290 -16.660 -42.913 1.00 23.26 210 GLY B N 1
ATOM 3881 C CA . GLY B 2 210 ? 25.589 -16.172 -42.454 1.00 23.54 210 GLY B CA 1
ATOM 3882 C C . GLY B 2 210 ? 26.672 -17.225 -42.303 1.00 22.99 210 GLY B C 1
ATOM 3883 O O . GLY B 2 210 ? 27.850 -16.935 -42.519 1.00 21.99 210 GLY B O 1
ATOM 3884 N N . GLY B 2 211 ? 26.286 -18.447 -41.940 1.00 22.53 211 GLY B N 1
ATOM 3885 C CA . GLY B 2 211 ? 27.237 -19.551 -41.779 1.00 22.33 211 GLY B CA 1
ATOM 3886 C C . GLY B 2 211 ? 27.959 -19.893 -43.069 1.00 23.14 211 GLY B C 1
ATOM 3887 O O . GLY B 2 211 ? 29.039 -20.536 -43.069 1.00 23.50 211 GLY B O 1
ATOM 3888 N N . ALA B 2 212 ? 27.366 -19.506 -44.198 1.00 22.72 212 ALA B N 1
ATOM 3889 C CA . ALA B 2 212 ? 27.997 -19.796 -45.469 1.00 23.42 212 ALA B CA 1
ATOM 3890 C C . ALA B 2 212 ? 29.282 -18.991 -45.676 1.00 25.21 212 ALA B C 1
ATOM 3891 O O . ALA B 2 212 ? 30.055 -19.304 -46.556 1.00 25.68 212 ALA B O 1
ATOM 3893 N N . ASN B 2 213 ? 29.478 -17.924 -44.899 1.00 25.32 213 ASN B N 1
ATOM 3894 C CA . ASN B 2 213 ? 30.753 -17.206 -44.884 1.00 25.14 213 ASN B CA 1
ATOM 3895 C C . ASN B 2 213 ? 31.888 -18.178 -44.511 1.00 24.41 213 ASN B C 1
ATOM 3896 O O . ASN B 2 213 ? 32.935 -18.196 -45.145 1.00 24.22 213 ASN B O 1
ATOM 3901 N N . MET B 2 214 ? 31.632 -19.041 -43.525 1.00 24.19 214 MET B N 1
ATOM 3902 C CA . MET B 2 214 ? 32.614 -20.042 -43.088 1.00 24.44 214 MET B CA 1
ATOM 3903 C C . MET B 2 214 ? 32.665 -21.255 -44.013 1.00 25.15 214 MET B C 1
ATOM 3904 O O . MET B 2 214 ? 33.723 -21.640 -44.499 1.00 24.06 214 MET B O 1
ATOM 3909 N N . PHE B 2 215 ? 31.513 -21.895 -44.205 1.00 25.81 215 PHE B N 1
ATOM 3910 C CA . PHE B 2 215 ? 31.440 -23.178 -44.889 1.00 26.12 215 PHE B CA 1
ATOM 3911 C C . PHE B 2 215 ? 30.437 -23.157 -46.044 1.00 26.42 215 PHE B C 1
ATOM 3912 O O . PHE B 2 215 ? 29.379 -23.771 -45.947 1.00 28.69 215 PHE B O 1
ATOM 3920 N N . PRO B 2 216 ? 30.769 -22.464 -47.146 1.00 25.78 216 PRO B N 1
ATOM 3921 C CA . PRO B 2 216 ? 29.778 -22.250 -48.195 1.00 25.33 216 PRO B CA 1
ATOM 3922 C C . PRO B 2 216 ? 29.255 -23.543 -48.799 1.00 26.32 216 PRO B C 1
ATOM 3923 O O . PRO B 2 216 ? 28.041 -23.672 -49.046 1.00 25.23 216 PRO B O 1
ATOM 3927 N N . GLU B 2 217 ? 30.151 -24.494 -49.013 1.00 27.62 217 GLU B N 1
ATOM 3928 C CA . GLU B 2 217 ? 29.763 -25.788 -49.578 1.00 29.09 217 GLU B CA 1
ATOM 3929 C C . GLU B 2 217 ? 28.748 -26.563 -48.778 1.00 27.28 217 GLU B C 1
ATOM 3930 O O . GLU B 2 217 ? 27.940 -27.282 -49.360 1.00 26.78 217 GLU B O 1
ATOM 3936 N N . LEU B 2 218 ? 28.805 -26.459 -47.461 1.00 26.85 218 LEU B N 1
ATOM 3937 C CA . LEU B 2 218 ? 27.858 -27.154 -46.615 1.00 27.59 218 LEU B CA 1
ATOM 3938 C C . LEU B 2 218 ? 26.434 -26.620 -46.835 1.00 26.54 218 LEU B C 1
ATOM 3939 O O . LEU B 2 218 ? 25.498 -27.389 -47.001 1.00 26.30 218 LEU B O 1
ATOM 3944 N N . TYR B 2 219 ? 26.279 -25.302 -46.832 1.00 25.81 219 TYR B N 1
ATOM 3945 C CA . TYR B 2 219 ? 24.965 -24.678 -47.032 1.00 25.27 219 TYR B CA 1
ATOM 3946 C C . TYR B 2 219 ? 24.456 -24.888 -48.449 1.00 25.99 219 TYR B C 1
ATOM 3947 O O . TYR B 2 219 ? 23.282 -25.188 -48.636 1.00 26.30 219 TYR B O 1
ATOM 3956 N N . VAL B 2 220 ? 25.340 -24.798 -49.441 1.00 25.86 220 VAL B N 1
ATOM 3957 C CA . VAL B 2 220 ? 24.957 -25.156 -50.811 1.00 26.77 220 VAL B CA 1
ATOM 3958 C C . VAL B 2 220 ? 24.457 -26.614 -50.911 1.00 27.36 220 VAL B C 1
ATOM 3959 O O . VAL B 2 220 ? 23.391 -26.871 -51.527 1.00 25.69 220 VAL B O 1
ATOM 3963 N N . SER B 2 221 ? 25.197 -27.559 -50.305 1.00 26.96 221 SER B N 1
ATOM 3964 C CA . SER B 2 221 ? 24.763 -28.966 -50.312 1.00 28.03 221 SER B CA 1
ATOM 3965 C C . SER B 2 221 ? 23.379 -29.151 -49.655 1.00 27.41 221 SER B C 1
ATOM 3966 O O . SER B 2 221 ? 22.540 -29.857 -50.178 1.00 26.42 221 SER B O 1
ATOM 3969 N N . LEU B 2 222 ? 23.140 -28.483 -48.537 1.00 26.35 222 LEU B N 1
ATOM 3970 C CA . LEU B 2 222 ? 21.861 -28.592 -47.855 1.00 25.96 222 LEU B CA 1
ATOM 3971 C C . LEU B 2 222 ? 20.725 -27.980 -48.686 1.00 26.21 222 LEU B C 1
ATOM 3972 O O . LEU B 2 222 ? 19.663 -28.574 -48.809 1.00 25.86 222 LEU B O 1
ATOM 3977 N N . TYR B 2 223 ? 20.976 -26.827 -49.295 1.00 26.52 223 TYR B N 1
ATOM 3978 C CA . TYR B 2 223 ? 20.022 -26.222 -50.200 1.00 27.33 223 TYR B CA 1
ATOM 3979 C C . TYR B 2 223 ? 19.622 -27.184 -51.314 1.00 28.67 223 TYR B C 1
ATOM 3980 O O . TYR B 2 223 ? 18.427 -27.384 -51.564 1.00 27.69 223 TYR B O 1
ATOM 3989 N N . ASN B 2 224 ? 20.605 -27.792 -51.980 1.00 29.49 224 ASN B N 1
ATOM 3990 C CA . ASN B 2 224 ? 20.289 -28.746 -53.053 1.00 31.61 224 ASN B CA 1
ATOM 3991 C C . ASN B 2 224 ? 19.534 -30.004 -52.579 1.00 31.60 224 ASN B C 1
ATOM 3992 O O . ASN B 2 224 ? 18.647 -30.481 -53.254 1.00 30.59 224 ASN B O 1
ATOM 3997 N N . ALA B 2 225 ? 19.912 -30.537 -51.428 1.00 30.88 225 ALA B N 1
ATOM 3998 C CA . ALA B 2 225 ? 19.219 -31.687 -50.848 1.00 31.29 225 ALA B CA 1
ATOM 3999 C C . ALA B 2 225 ? 17.766 -31.319 -50.512 1.00 31.34 225 ALA B C 1
ATOM 4000 O O . ALA B 2 225 ? 16.857 -32.122 -50.726 1.00 31.24 225 ALA B O 1
ATOM 4002 N N . ALA B 2 226 ? 17.542 -30.094 -50.029 1.00 31.42 226 ALA B N 1
ATOM 4003 C CA . ALA B 2 226 ? 16.173 -29.653 -49.712 1.00 31.52 226 ALA B CA 1
ATOM 4004 C C . ALA B 2 226 ? 15.401 -29.470 -51.002 1.00 32.37 226 ALA B C 1
ATOM 4005 O O . ALA B 2 226 ? 14.270 -29.953 -51.151 1.00 29.03 226 ALA B O 1
ATOM 4007 N N . LYS B 2 227 ? 16.035 -28.791 -51.947 1.00 33.74 227 LYS B N 1
ATOM 4008 C CA . LYS B 2 227 ? 15.394 -28.491 -53.211 1.00 36.72 227 LYS B CA 1
ATOM 4009 C C . LYS B 2 227 ? 14.937 -29.769 -53.895 1.00 37.07 227 LYS B C 1
ATOM 4010 O O . LYS B 2 227 ? 13.845 -29.815 -54.459 1.00 32.96 227 LYS B O 1
ATOM 4016 N N . ASN B 2 228 ? 15.767 -30.805 -53.805 1.00 36.36 228 ASN B N 1
ATOM 4017 C CA . ASN B 2 228 ? 15.469 -32.082 -54.431 1.00 38.91 228 ASN B CA 1
ATOM 4018 C C . ASN B 2 228 ? 14.822 -33.087 -53.478 1.00 36.93 228 ASN B C 1
ATOM 4019 O O . ASN B 2 228 ? 14.616 -34.217 -53.864 1.00 35.04 228 ASN B O 1
ATOM 4024 N N . ALA B 2 229 ? 14.518 -32.691 -52.241 1.00 34.50 229 ALA B N 1
ATOM 4025 C CA . ALA B 2 229 ? 13.937 -33.621 -51.246 1.00 33.96 229 ALA B CA 1
ATOM 4026 C C . ALA B 2 229 ? 14.723 -34.926 -51.065 1.00 33.74 229 ALA B C 1
ATOM 4027 O O . ALA B 2 229 ? 14.136 -36.011 -50.950 1.00 34.09 229 ALA B O 1
ATOM 4029 N N . ASP B 2 230 ? 16.047 -34.827 -51.021 1.00 33.32 230 ASP B N 1
ATOM 4030 C CA . ASP B 2 230 ? 16.899 -35.980 -50.637 1.00 34.03 230 ASP B CA 1
ATOM 4031 C C . ASP B 2 230 ? 16.985 -35.957 -49.103 1.00 33.06 230 ASP B C 1
ATOM 4032 O O . ASP B 2 230 ? 17.836 -35.286 -48.479 1.00 32.20 230 ASP B O 1
ATOM 4037 N N . MET B 2 231 ? 16.061 -36.666 -48.489 1.00 32.96 231 MET B N 1
ATOM 4038 C CA . MET B 2 231 ? 15.754 -36.477 -47.075 1.00 33.15 231 MET B CA 1
ATOM 4039 C C . MET B 2 231 ? 16.879 -36.930 -46.138 1.00 32.95 231 MET B C 1
ATOM 4040 O O . MET B 2 231 ? 17.125 -36.323 -45.080 1.00 30.23 231 MET B O 1
ATOM 4045 N N . GLU B 2 232 ? 17.535 -38.019 -46.516 1.00 33.32 232 GLU B N 1
ATOM 4046 C CA . GLU B 2 232 ? 18.693 -38.503 -45.774 1.00 33.91 232 GLU B CA 1
ATOM 4047 C C . GLU B 2 232 ? 19.819 -37.465 -45.751 1.00 33.05 232 GLU B C 1
ATOM 4048 O O . GLU B 2 232 ? 20.399 -37.200 -44.712 1.00 33.11 232 GLU B O 1
ATOM 4050 N N . GLU B 2 233 ? 20.114 -36.853 -46.883 1.00 34.09 233 GLU B N 1
ATOM 4051 C CA . GLU B 2 233 ? 21.097 -35.786 -46.906 1.00 34.22 233 GLU B CA 1
ATOM 4052 C C . GLU B 2 233 ? 20.592 -34.551 -46.158 1.00 32.69 233 GLU B C 1
ATOM 4053 O O . GLU B 2 233 ? 21.364 -33.874 -45.498 1.00 30.11 233 GLU B O 1
ATOM 4059 N N . VAL B 2 234 ? 19.306 -34.235 -46.288 1.00 31.60 234 VAL B N 1
ATOM 4060 C CA . VAL B 2 234 ? 18.767 -33.078 -45.577 1.00 29.81 234 VAL B CA 1
ATOM 4061 C C . VAL B 2 234 ? 19.076 -33.304 -44.106 1.00 30.75 234 VAL B C 1
ATOM 4062 O O . VAL B 2 234 ? 19.643 -32.429 -43.438 1.00 29.36 234 VAL B O 1
ATOM 4066 N N . ARG B 2 235 ? 18.750 -34.493 -43.611 1.00 31.68 235 ARG B N 1
ATOM 4067 C CA . ARG B 2 235 ? 18.889 -34.765 -42.183 1.00 34.10 235 ARG B CA 1
ATOM 4068 C C . ARG B 2 235 ? 20.356 -34.731 -41.751 1.00 34.80 235 ARG B C 1
ATOM 4069 O O . ARG B 2 235 ? 20.681 -34.146 -40.721 1.00 33.17 235 ARG B O 1
ATOM 4077 N N . ARG B 2 236 ? 21.226 -35.364 -42.531 1.00 35.68 236 ARG B N 1
ATOM 4078 C CA . ARG B 2 236 ? 22.651 -35.401 -42.222 1.00 36.67 236 ARG B CA 1
ATOM 4079 C C . ARG B 2 236 ? 23.232 -33.997 -42.166 1.00 35.25 236 ARG B C 1
ATOM 4080 O O . ARG B 2 236 ? 23.990 -33.660 -41.259 1.00 35.71 236 ARG B O 1
ATOM 4088 N N . LEU B 2 237 ? 22.889 -33.176 -43.150 1.00 33.03 237 LEU B N 1
ATOM 4089 C CA . LEU B 2 237 ? 23.513 -31.889 -43.263 1.00 32.21 237 LEU B CA 1
ATOM 4090 C C . LEU B 2 237 ? 22.883 -30.890 -42.290 1.00 31.20 237 LEU B C 1
ATOM 4091 O O . LEU B 2 237 ? 23.599 -30.083 -41.705 1.00 30.58 237 LEU B O 1
ATOM 4096 N N . GLN B 2 238 ? 21.569 -30.985 -42.066 1.00 30.16 238 GLN B N 1
ATOM 4097 C CA . GLN B 2 238 ? 20.896 -30.136 -41.072 1.00 30.66 238 GLN B CA 1
ATOM 4098 C C . GLN B 2 238 ? 21.519 -30.288 -39.686 1.00 31.13 238 GLN B C 1
ATOM 4099 O O . GLN B 2 238 ? 21.704 -29.295 -38.963 1.00 28.72 238 GLN B O 1
ATOM 4105 N N . GLU B 2 239 ? 21.819 -31.528 -39.314 1.00 32.22 239 GLU B N 1
ATOM 4106 C CA . GLU B 2 239 ? 22.505 -31.771 -38.055 1.00 35.57 239 GLU B CA 1
ATOM 4107 C C . GLU B 2 239 ? 23.848 -31.018 -37.954 1.00 32.81 239 GLU B C 1
ATOM 4108 O O . GLU B 2 239 ? 24.124 -30.469 -36.911 1.00 32.58 239 GLU B O 1
ATOM 4114 N N . LYS B 2 240 ? 24.652 -30.967 -39.018 1.00 31.94 240 LYS B N 1
ATOM 4115 C CA . LYS B 2 240 ? 25.875 -30.139 -39.017 1.00 30.75 240 LYS B CA 1
ATOM 4116 C C . LYS B 2 240 ? 25.582 -28.653 -38.842 1.00 28.58 240 LYS B C 1
ATOM 4117 O O . LYS B 2 240 ? 26.280 -27.956 -38.104 1.00 26.60 240 LYS B O 1
ATOM 4123 N N . VAL B 2 241 ? 24.527 -28.174 -39.501 1.00 26.43 241 VAL B N 1
ATOM 4124 C CA . VAL B 2 241 ? 24.146 -26.777 -39.382 1.00 26.16 241 VAL B CA 1
ATOM 4125 C C . VAL B 2 241 ? 23.728 -26.488 -37.974 1.00 26.22 241 VAL B C 1
ATOM 4126 O O . VAL B 2 241 ? 24.078 -25.425 -37.439 1.00 25.39 241 VAL B O 1
ATOM 4130 N N . MET B 2 242 ? 22.989 -27.413 -37.366 1.00 26.03 242 MET B N 1
ATOM 4131 C CA . MET B 2 242 ? 22.533 -27.191 -36.008 1.00 26.78 242 MET B CA 1
ATOM 4132 C C . MET B 2 242 ? 23.709 -27.289 -35.008 1.00 27.58 242 MET B C 1
ATOM 4133 O O . MET B 2 242 ? 23.730 -26.596 -33.973 1.00 26.60 242 MET B O 1
ATOM 4138 N N . GLN B 2 243 ? 24.708 -28.098 -35.331 1.00 28.07 243 GLN B N 1
ATOM 4139 C CA . GLN B 2 243 ? 25.882 -28.165 -34.473 1.00 30.15 243 GLN B CA 1
ATOM 4140 C C . GLN B 2 243 ? 26.657 -26.818 -34.481 1.00 28.89 243 GLN B C 1
ATOM 4141 O O . GLN B 2 243 ? 27.108 -26.308 -33.450 1.00 29.36 243 GLN B O 1
ATOM 4147 N N . ILE B 2 244 ? 26.839 -26.273 -35.670 1.00 27.91 244 ILE B N 1
ATOM 4148 C CA . ILE B 2 244 ? 27.400 -24.932 -35.824 1.00 27.46 244 ILE B CA 1
ATOM 4149 C C . ILE B 2 244 ? 26.591 -23.932 -34.985 1.00 27.41 244 ILE B C 1
ATOM 4150 O O . ILE B 2 244 ? 27.123 -23.161 -34.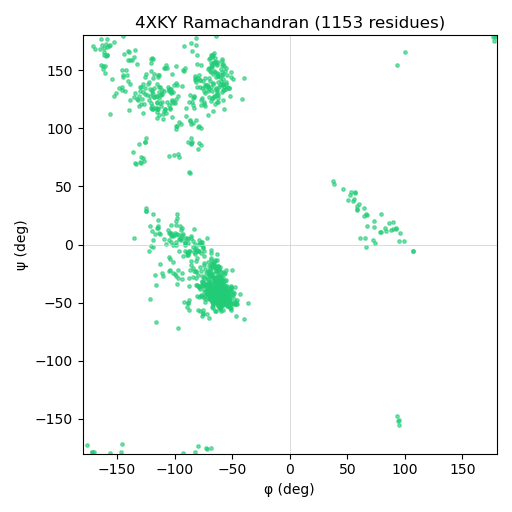164 1.00 27.64 244 ILE B O 1
ATOM 4155 N N . SER B 2 245 ? 25.286 -23.953 -35.177 1.00 26.68 245 SER B N 1
ATOM 4156 C CA . SER B 2 245 ? 24.415 -23.034 -34.461 1.00 26.65 245 SER B CA 1
ATOM 4157 C C . SER B 2 245 ? 24.572 -23.104 -32.938 1.00 27.23 245 SER B C 1
ATOM 4158 O O . SER B 2 245 ? 24.705 -22.061 -32.271 1.00 25.80 245 SER B O 1
ATOM 4161 N N . ALA B 2 246 ? 24.613 -24.324 -32.404 1.00 29.14 246 ALA B N 1
ATOM 4162 C CA . ALA B 2 246 ? 24.780 -24.551 -30.963 1.00 30.17 246 ALA B CA 1
ATOM 4163 C C . ALA B 2 246 ? 26.157 -24.188 -30.406 1.00 30.34 246 ALA B C 1
ATOM 4164 O O . ALA B 2 246 ? 26.270 -23.791 -29.228 1.00 31.66 246 ALA B O 1
ATOM 4166 N N . THR B 2 247 ? 27.202 -24.353 -31.217 1.00 29.13 247 THR B N 1
ATOM 4167 C CA . THR B 2 247 ? 28.583 -24.260 -30.712 1.00 28.43 247 THR B CA 1
ATOM 4168 C C . THR B 2 247 ? 29.419 -23.038 -31.144 1.00 28.47 247 THR B C 1
ATOM 4169 O O . THR B 2 247 ? 30.323 -22.662 -30.433 1.00 29.43 247 THR B O 1
ATOM 4173 N N . ILE B 2 248 ? 29.140 -22.435 -32.295 1.00 27.18 248 ILE B N 1
ATOM 4174 C CA . ILE B 2 248 ? 29.916 -21.291 -32.783 1.00 26.57 248 ILE B CA 1
ATOM 4175 C C . ILE B 2 248 ? 29.211 -19.995 -32.430 1.00 27.31 248 ILE B C 1
ATOM 4176 O O . ILE B 2 248 ? 29.857 -18.961 -32.267 1.00 26.58 248 ILE B O 1
ATOM 4181 N N . TYR B 2 249 ? 27.877 -20.046 -32.334 1.00 26.84 249 TYR B N 1
ATOM 4182 C CA . TYR B 2 249 ? 27.095 -18.841 -32.188 1.00 27.62 249 TYR B CA 1
ATOM 4183 C C . TYR B 2 249 ? 26.691 -18.543 -30.739 1.00 29.47 249 TYR B C 1
ATOM 4184 O O . TYR B 2 249 ? 26.074 -17.520 -30.482 1.00 30.91 249 TYR B O 1
ATOM 4193 N N . THR B 2 250 ? 27.079 -19.396 -29.798 1.00 30.45 250 THR B N 1
ATOM 4194 C CA . THR B 2 250 ? 26.586 -19.290 -28.419 1.00 32.10 250 THR B CA 1
ATOM 4195 C C . THR B 2 250 ? 27.625 -18.953 -27.352 1.00 32.99 250 THR B C 1
ATOM 4196 O O . THR B 2 250 ? 27.369 -19.139 -26.160 1.00 30.44 250 THR B O 1
ATOM 4200 N N . VAL B 2 251 ? 28.797 -18.468 -27.751 1.00 33.88 251 VAL B N 1
ATOM 4201 C CA . VAL B 2 251 ? 29.875 -18.240 -26.775 1.00 32.73 251 VAL B CA 1
ATOM 4202 C C . VAL B 2 251 ? 29.775 -16.886 -26.052 1.00 35.63 251 VAL B C 1
ATOM 4203 O O . VAL B 2 251 ? 30.220 -16.743 -24.915 1.00 39.54 251 VAL B O 1
ATOM 4207 N N . GLY B 2 252 ? 29.194 -15.883 -26.676 1.00 36.68 252 GLY B N 1
ATOM 4208 C CA . GLY B 2 252 ? 29.199 -14.554 -26.059 1.00 46.81 252 GLY B CA 1
ATOM 4209 C C . GLY B 2 252 ? 28.375 -14.365 -24.776 1.00 54.08 252 GLY B C 1
ATOM 4210 O O . GLY B 2 252 ? 27.216 -14.746 -24.729 1.00 55.76 252 GLY B O 1
ATOM 4211 N N . GLN B 2 253 ? 28.981 -13.747 -23.755 1.00 64.99 253 GLN B N 1
ATOM 4212 C CA . GLN B 2 253 ? 28.258 -13.258 -22.558 1.00 73.85 253 GLN B CA 1
ATOM 4213 C C . GLN B 2 253 ? 27.739 -11.818 -22.694 1.00 76.11 253 GLN B C 1
ATOM 4214 O O . GLN B 2 253 ? 27.051 -11.340 -21.796 1.00 75.92 253 GLN B O 1
ATOM 4220 N N . HIS B 2 254 ? 28.087 -11.114 -23.771 1.00 78.95 254 HIS B N 1
ATOM 4221 C CA . HIS B 2 254 ? 27.883 -9.651 -23.827 1.00 81.38 254 HIS B CA 1
ATOM 4222 C C . HIS B 2 254 ? 26.956 -9.140 -24.940 1.00 80.36 254 HIS B C 1
ATOM 4223 O O . HIS B 2 254 ? 26.895 -7.934 -25.183 1.00 86.70 254 HIS B O 1
ATOM 4230 N N . GLY B 2 255 ? 26.224 -10.025 -25.602 1.00 75.76 255 GLY B N 1
ATOM 4231 C CA . GLY B 2 255 ? 25.430 -9.616 -26.760 1.00 66.81 255 GLY B CA 1
ATOM 4232 C C . GLY B 2 255 ? 26.196 -9.795 -28.064 1.00 61.33 255 GLY B C 1
ATOM 4233 O O . GLY B 2 255 ? 27.435 -9.785 -28.101 1.00 59.98 255 GLY B O 1
ATOM 4234 N N . SER B 2 256 ? 25.441 -9.965 -29.138 1.00 52.46 256 SER B N 1
ATOM 4235 C CA . SER B 2 256 ? 25.990 -10.188 -30.470 1.00 48.58 256 SER B CA 1
ATOM 4236 C C . SER B 2 256 ? 26.934 -11.412 -30.502 1.00 41.41 256 SER B C 1
ATOM 4237 O O . SER B 2 256 ? 28.005 -11.377 -31.090 1.00 35.03 256 SER B O 1
ATOM 4240 N N . SER B 2 257 ? 26.483 -12.483 -29.855 1.00 35.78 257 SER B N 1
ATOM 4241 C CA . SER B 2 257 ? 27.192 -13.747 -29.814 1.00 36.05 257 SER B CA 1
ATOM 4242 C C . SER B 2 257 ? 27.368 -14.407 -31.204 1.00 31.98 257 SER B C 1
ATOM 4243 O O . SER B 2 257 ? 28.413 -14.986 -31.493 1.00 30.59 257 SER B O 1
ATOM 4246 N N . TYR B 2 258 ? 26.347 -14.290 -32.058 1.00 27.90 258 TYR B N 1
ATOM 4247 C CA . TYR B 2 258 ? 26.392 -14.799 -33.424 1.00 26.93 258 TYR B CA 1
ATOM 4248 C C . TYR B 2 258 ? 27.511 -14.138 -34.220 1.00 26.51 258 TYR B C 1
ATOM 4249 O O . TYR B 2 258 ? 28.384 -14.821 -34.772 1.00 24.30 258 TYR B O 1
ATOM 4258 N N . LEU B 2 259 ? 27.495 -12.809 -34.249 1.00 26.42 259 LEU B N 1
ATOM 4259 C CA . LEU B 2 259 ? 28.436 -12.034 -35.057 1.00 27.52 259 LEU B CA 1
ATOM 4260 C C . LEU B 2 259 ? 29.865 -12.192 -34.562 1.00 27.66 259 LEU B C 1
ATOM 4261 O O . LEU B 2 259 ? 30.778 -12.360 -35.352 1.00 26.99 259 LEU B O 1
ATOM 4266 N N . LYS B 2 260 ? 30.059 -12.123 -33.249 1.00 28.68 260 LYS B N 1
ATOM 4267 C CA . LYS B 2 260 ? 31.402 -12.280 -32.682 1.00 29.99 260 LYS B CA 1
ATOM 4268 C C . LYS B 2 260 ? 31.938 -13.694 -32.909 1.00 27.93 260 LYS B C 1
ATOM 4269 O O . LYS B 2 260 ? 33.102 -13.856 -33.239 1.00 26.14 260 LYS B O 1
ATOM 4275 N N . GLY B 2 261 ? 31.076 -14.697 -32.771 1.00 26.28 261 GLY B N 1
ATOM 4276 C CA . GLY B 2 261 ? 31.452 -16.090 -33.033 1.00 25.46 261 GLY B CA 1
ATOM 4277 C C . GLY B 2 261 ? 31.829 -16.337 -34.483 1.00 24.57 261 GLY B C 1
ATOM 4278 O O . GLY B 2 261 ? 32.798 -17.009 -34.772 1.00 23.17 261 GLY B O 1
ATOM 4279 N N . LEU B 2 262 ? 31.007 -15.835 -35.389 1.00 24.15 262 LEU B N 1
ATOM 4280 C CA . LEU B 2 262 ? 31.249 -15.948 -36.801 1.00 24.28 262 LEU B CA 1
ATOM 4281 C C . LEU B 2 262 ? 32.557 -15.284 -37.205 1.00 23.60 262 LEU B C 1
ATOM 4282 O O . LEU B 2 262 ? 33.374 -15.897 -37.913 1.00 22.84 262 LEU B O 1
ATOM 4287 N N . LYS B 2 263 ? 32.748 -14.029 -36.805 1.00 23.28 263 LYS B N 1
ATOM 4288 C CA . LYS B 2 263 ? 33.969 -13.310 -37.183 1.00 24.56 263 LYS B CA 1
ATOM 4289 C C . LYS B 2 263 ? 35.211 -13.967 -36.563 1.00 25.56 263 LYS B C 1
ATOM 4290 O O . LYS B 2 263 ? 36.228 -14.095 -37.224 1.00 25.54 263 LYS B O 1
ATOM 4296 N N . CYS B 2 264 ? 35.094 -14.422 -35.317 1.00 26.05 264 CYS B N 1
ATOM 4297 C CA . CYS B 2 264 ? 36.180 -15.133 -34.647 1.00 27.52 264 CYS B CA 1
ATOM 4298 C C . CYS B 2 264 ? 36.580 -16.404 -35.434 1.00 27.42 264 CYS B C 1
ATOM 4299 O O . CYS B 2 264 ? 37.759 -16.630 -35.691 1.00 25.62 264 CYS B O 1
ATOM 4302 N N . ALA B 2 265 ? 35.578 -17.172 -35.880 1.00 25.32 265 ALA B N 1
ATOM 4303 C CA . ALA B 2 265 ? 35.815 -18.357 -36.704 1.00 24.35 265 ALA B CA 1
ATOM 4304 C C . ALA B 2 265 ? 36.428 -17.989 -38.060 1.00 23.84 265 ALA B C 1
ATOM 4305 O O . ALA B 2 265 ? 37.333 -18.673 -38.536 1.00 24.37 265 ALA B O 1
ATOM 4307 N N . LEU B 2 266 ? 35.931 -16.954 -38.712 1.00 22.66 266 LEU B N 1
ATOM 4308 C CA . LEU B 2 266 ? 36.482 -16.596 -40.015 1.00 23.60 266 LEU B CA 1
ATOM 4309 C C . LEU B 2 266 ? 38.005 -16.358 -39.912 1.00 24.93 266 LEU B C 1
ATOM 4310 O O . LEU B 2 266 ? 38.777 -16.773 -40.782 1.00 26.25 266 LEU B O 1
ATOM 4315 N N . SER B 2 267 ? 38.440 -15.712 -38.837 1.00 25.49 267 SER B N 1
ATOM 4316 C CA . SER B 2 267 ? 39.866 -15.455 -38.651 1.00 27.34 267 SER B CA 1
ATOM 4317 C C . SER B 2 267 ? 40.638 -16.739 -38.356 1.00 27.30 267 SER B C 1
ATOM 4318 O O . SER B 2 267 ? 41.691 -16.997 -38.948 1.00 27.15 267 SER B O 1
ATOM 4321 N N . LEU B 2 268 ? 40.096 -17.554 -37.466 1.00 27.19 268 LEU B N 1
ATOM 4322 C CA . LEU B 2 268 ? 40.679 -18.861 -37.135 1.00 27.65 268 LEU B CA 1
ATOM 4323 C C . LEU B 2 268 ? 40.775 -19.782 -38.366 1.00 28.21 268 LEU B C 1
ATOM 4324 O O . LEU B 2 268 ? 41.730 -20.590 -38.490 1.00 28.02 268 LEU B O 1
ATOM 4329 N N . LEU B 2 269 ? 39.818 -19.639 -39.292 1.00 27.50 269 LEU B N 1
ATOM 4330 C CA . LEU B 2 269 ? 39.861 -20.364 -40.560 1.00 27.93 269 LEU B CA 1
ATOM 4331 C C . LEU B 2 269 ? 40.826 -19.745 -41.578 1.00 28.67 269 LEU B C 1
ATOM 4332 O O . LEU B 2 269 ? 41.018 -20.302 -42.644 1.00 29.03 269 LEU B O 1
ATOM 4337 N N . GLY B 2 270 ? 41.420 -18.597 -41.269 1.00 28.52 270 GLY B N 1
ATOM 4338 C CA . GLY B 2 270 ? 42.346 -17.960 -42.180 1.00 29.43 270 GLY B CA 1
ATOM 4339 C C . GLY B 2 270 ? 41.737 -17.105 -43.286 1.00 30.01 270 GLY B C 1
ATOM 4340 O O . GLY B 2 270 ? 42.441 -16.705 -44.202 1.00 31.82 270 GLY B O 1
ATOM 4341 N N . ILE B 2 271 ? 40.459 -16.763 -43.193 1.00 28.20 271 ILE B N 1
ATOM 4342 C CA . ILE B 2 271 ? 39.812 -16.022 -44.267 1.00 27.98 271 ILE B CA 1
ATOM 4343 C C . ILE B 2 271 ? 39.924 -14.498 -44.141 1.00 28.81 271 ILE B C 1
ATOM 4344 O O . ILE B 2 271 ? 40.283 -13.804 -45.108 1.00 28.91 271 ILE B O 1
ATOM 4349 N N . CYS B 2 272 ? 39.577 -13.979 -42.969 1.00 27.34 272 CYS B N 1
ATOM 4350 C CA . CYS B 2 272 ? 39.570 -12.564 -42.778 1.00 27.36 272 CYS B CA 1
ATOM 4351 C C . CYS B 2 272 ? 39.653 -12.161 -41.320 1.00 27.42 272 CYS B C 1
ATOM 4352 O O . CYS B 2 272 ? 39.635 -12.997 -40.420 1.00 28.44 272 CYS B O 1
ATOM 4355 N N . SER B 2 273 ? 39.853 -10.870 -41.115 1.00 27.46 273 SER B N 1
ATOM 4356 C CA . SER B 2 273 ? 39.920 -10.284 -39.790 1.00 27.83 273 SER B CA 1
ATOM 4357 C C . SER B 2 273 ? 38.704 -10.581 -38.941 1.00 27.62 273 SER B C 1
ATOM 4358 O O . SER B 2 273 ? 37.554 -10.551 -39.427 1.00 27.79 273 SER B O 1
ATOM 4361 N N . ASP B 2 274 ? 38.949 -10.858 -37.661 1.00 26.74 274 ASP B N 1
ATOM 4362 C CA . ASP B 2 274 ? 37.829 -10.938 -36.692 1.00 26.41 274 ASP B CA 1
ATOM 4363 C C . ASP B 2 274 ? 37.407 -9.646 -36.004 1.00 25.94 274 ASP B C 1
ATOM 4364 O O . ASP B 2 274 ? 36.516 -9.679 -35.148 1.00 25.78 274 ASP B O 1
ATOM 4369 N N . TYR B 2 275 ? 37.995 -8.510 -36.378 1.00 25.93 2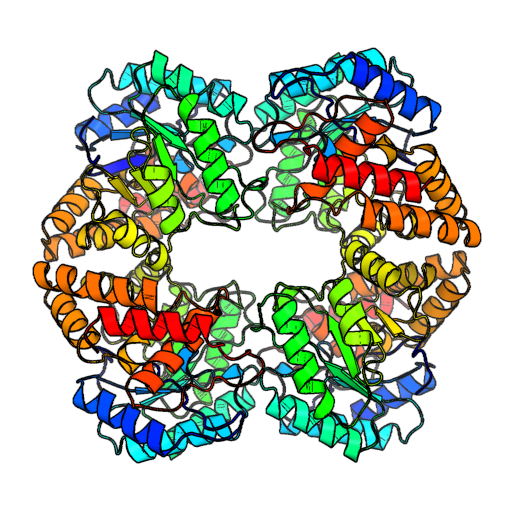75 TYR B N 1
ATOM 4370 C CA . TYR B 2 275 ? 37.727 -7.262 -35.666 1.00 26.45 275 TYR B CA 1
ATOM 4371 C C . TYR B 2 275 ? 36.261 -6.889 -35.821 1.00 27.07 275 TYR B C 1
ATOM 4372 O O . TYR B 2 275 ? 35.707 -6.979 -36.927 1.00 27.77 275 TYR B O 1
ATOM 4381 N N . VAL B 2 276 ? 35.652 -6.508 -34.698 1.00 27.75 276 VAL B N 1
ATOM 4382 C CA . VAL B 2 276 ? 34.250 -6.102 -34.614 1.00 28.59 276 VAL B CA 1
ATOM 4383 C C . VAL B 2 276 ? 34.189 -4.598 -34.258 1.00 29.69 276 VAL B C 1
ATOM 4384 O O . VAL B 2 276 ? 34.902 -4.113 -33.364 1.00 28.08 276 VAL B O 1
ATOM 4388 N N . ALA B 2 277 ? 33.328 -3.850 -34.931 1.00 29.85 277 ALA B N 1
ATOM 4389 C CA . ALA B 2 277 ? 33.338 -2.407 -34.727 1.00 31.03 277 ALA B CA 1
ATOM 4390 C C . ALA B 2 277 ? 32.653 -2.004 -33.431 1.00 31.77 277 ALA B C 1
ATOM 4391 O O . ALA B 2 277 ? 31.622 -2.563 -33.048 1.00 30.92 277 ALA B O 1
ATOM 4393 N N . ALA B 2 278 ? 33.239 -1.008 -32.777 1.00 34.27 278 ALA B N 1
ATOM 4394 C CA . ALA B 2 278 ? 32.636 -0.381 -31.615 1.00 36.04 278 ALA B CA 1
ATOM 4395 C C . ALA B 2 278 ? 31.194 0.000 -31.977 1.00 36.07 278 ALA B C 1
ATOM 4396 O O . ALA B 2 278 ? 30.947 0.429 -33.095 1.00 35.45 278 ALA B O 1
ATOM 4398 N N . PRO B 2 279 ? 30.256 -0.104 -31.022 1.00 37.39 279 PRO B N 1
ATOM 4399 C CA . PRO B 2 279 ? 30.511 -0.321 -29.592 1.00 38.46 279 PRO B CA 1
ATOM 4400 C C . PRO B 2 279 ? 30.761 -1.763 -29.186 1.00 38.64 279 PRO B C 1
ATOM 4401 O O . PRO B 2 279 ? 31.024 -2.027 -28.018 1.00 39.84 279 PRO B O 1
ATOM 4405 N N . PHE B 2 280 ? 30.645 -2.696 -30.119 1.00 37.36 280 PHE B N 1
ATOM 4406 C CA . PHE B 2 280 ? 30.921 -4.077 -29.779 1.00 37.05 280 PHE B CA 1
ATOM 4407 C C . PHE B 2 280 ? 32.429 -4.308 -29.876 1.00 35.63 280 PHE B C 1
ATOM 4408 O O . PHE B 2 280 ? 33.151 -3.445 -30.398 1.00 34.05 280 PHE B O 1
ATOM 4416 N N A HIS B 2 281 ? 32.896 -5.453 -29.383 0.50 35.21 281 HIS B N 1
ATOM 4417 N N B HIS B 2 281 ? 32.887 -5.438 -29.323 0.50 35.60 281 HIS B N 1
ATOM 4418 C CA A HIS B 2 281 ? 34.321 -5.810 -29.421 0.50 35.20 281 HIS B CA 1
ATOM 4419 C CA B HIS B 2 281 ? 34.309 -5.843 -29.328 0.50 35.80 281 HIS B CA 1
ATOM 4420 C C A HIS B 2 281 ? 34.442 -7.308 -29.733 0.50 34.14 281 HIS B C 1
ATOM 4421 C C B HIS B 2 281 ? 34.438 -7.330 -29.717 0.50 34.43 281 HIS B C 1
ATOM 4422 O O A HIS B 2 281 ? 33.577 -8.094 -29.342 0.50 33.17 281 HIS B O 1
ATOM 4423 O O B HIS B 2 281 ? 33.566 -8.129 -29.373 0.50 33.34 281 HIS B O 1
ATOM 4436 N N . LYS B 2 282 ? 35.496 -7.695 -30.453 1.00 32.83 282 LYS B N 1
ATOM 4437 C CA . LYS B 2 282 ? 35.739 -9.110 -30.786 1.00 30.95 282 LYS B CA 1
ATOM 4438 C C . LYS B 2 282 ? 36.037 -9.901 -29.522 1.00 29.49 282 LYS B C 1
ATOM 4439 O O . LYS B 2 282 ? 36.504 -9.368 -28.533 1.00 29.03 282 LYS B O 1
ATOM 4445 N N . PHE B 2 283 ? 35.796 -11.192 -29.573 1.00 29.16 283 PHE B N 1
ATOM 4446 C CA . PHE B 2 283 ? 36.179 -12.069 -28.487 1.00 28.92 283 PHE B CA 1
ATOM 4447 C C . PHE B 2 283 ? 37.652 -11.940 -28.179 1.00 30.28 283 PHE B C 1
ATOM 4448 O O . PHE B 2 283 ? 38.489 -11.951 -29.088 1.00 30.30 283 PHE B O 1
ATOM 4456 N N . GLU B 2 284 ? 37.954 -11.835 -26.889 1.00 31.40 284 GLU B N 1
ATOM 4457 C CA . GLU B 2 284 ? 39.293 -12.027 -26.365 1.00 32.98 284 GLU B CA 1
ATOM 4458 C C . GLU B 2 284 ? 39.574 -13.546 -26.196 1.00 31.89 284 GLU B C 1
ATOM 4459 O O . GLU B 2 284 ? 38.695 -14.391 -26.435 1.00 29.66 284 GLU B O 1
ATOM 4465 N N . GLN B 2 285 ? 40.776 -13.890 -25.760 1.00 30.78 285 GLN B N 1
ATOM 4466 C CA . GLN B 2 285 ? 41.256 -15.244 -25.924 1.00 30.78 285 GLN B CA 1
ATOM 4467 C C . GLN B 2 285 ? 40.442 -16.288 -25.181 1.00 31.21 285 GLN B C 1
ATOM 4468 O O . GLN B 2 285 ? 40.271 -17.373 -25.700 1.00 28.92 285 GLN B O 1
ATOM 4474 N N . ARG B 2 286 ? 39.915 -15.983 -23.995 1.00 33.14 286 ARG B N 1
ATOM 4475 C CA . ARG B 2 286 ? 39.109 -16.994 -23.281 1.00 34.04 286 ARG B CA 1
ATOM 4476 C C . ARG B 2 286 ? 37.996 -17.517 -24.176 1.00 31.75 286 ARG B C 1
ATOM 4477 O O . ARG B 2 286 ? 37.789 -18.729 -24.301 1.00 30.01 286 ARG B O 1
ATOM 4485 N N . GLU B 2 287 ? 37.290 -16.600 -24.820 1.00 29.76 287 GLU B N 1
ATOM 4486 C CA . GLU B 2 287 ? 36.182 -16.965 -25.684 1.00 29.59 287 GLU B CA 1
ATOM 4487 C C . GLU B 2 287 ? 36.663 -17.473 -27.047 1.00 28.21 287 GLU B C 1
ATOM 4488 O O . GLU B 2 287 ? 36.093 -18.401 -27.596 1.00 29.24 287 GLU B O 1
ATOM 4494 N N . ARG B 2 288 ? 37.706 -16.871 -27.593 1.00 27.74 288 ARG B N 1
ATOM 4495 C CA . ARG B 2 288 ? 38.254 -17.311 -28.898 1.00 27.20 288 ARG B CA 1
ATOM 4496 C C . ARG B 2 288 ? 38.719 -18.780 -28.850 1.00 27.09 288 ARG B C 1
ATOM 4497 O O . ARG B 2 288 ? 38.462 -19.564 -29.771 1.00 26.23 288 ARG B O 1
ATOM 4505 N N . GLY B 2 289 ? 39.384 -19.142 -27.756 1.00 27.28 289 GLY B N 1
ATOM 4506 C CA . GLY B 2 289 ? 39.798 -20.519 -27.509 1.00 28.41 289 GLY B CA 1
ATOM 4507 C C . GLY B 2 289 ? 38.650 -21.494 -27.516 1.00 28.91 289 GLY B C 1
ATOM 4508 O O . GLY B 2 289 ? 38.798 -22.639 -27.944 1.00 28.70 289 GLY B O 1
ATOM 4509 N N . LYS B 2 290 ? 37.499 -21.049 -27.030 1.00 29.68 290 LYS B N 1
ATOM 4510 C CA . LYS B 2 290 ? 36.288 -21.855 -27.114 1.00 30.65 290 LYS B CA 1
ATOM 4511 C C . LYS B 2 290 ? 35.768 -21.960 -28.518 1.00 28.59 290 LYS B C 1
ATOM 4512 O O . LYS B 2 290 ? 35.296 -23.007 -28.911 1.00 28.22 290 LYS B O 1
ATOM 4518 N N . ILE B 2 291 ? 35.868 -20.892 -29.295 1.00 27.14 291 ILE B N 1
ATOM 4519 C CA . ILE B 2 291 ? 35.470 -21.010 -30.671 1.00 26.14 291 ILE B CA 1
ATOM 4520 C C . ILE B 2 291 ? 36.427 -21.962 -31.397 1.00 26.33 291 ILE B C 1
ATOM 4521 O O . ILE B 2 291 ? 35.997 -22.763 -32.226 1.00 25.82 291 ILE B O 1
ATOM 4526 N N . TRP B 2 292 ? 37.724 -21.873 -31.087 1.00 26.78 292 TRP B N 1
ATOM 4527 C CA . TRP B 2 292 ? 38.730 -22.726 -31.722 1.00 27.23 292 TRP B CA 1
ATOM 4528 C C . TRP B 2 292 ? 38.389 -24.181 -31.471 1.00 28.75 292 TRP B C 1
ATOM 4529 O O . TRP B 2 292 ? 38.338 -25.009 -32.381 1.00 27.92 292 TRP B O 1
ATOM 4540 N N . LYS B 2 293 ? 38.125 -24.481 -30.213 1.00 29.88 293 LYS B N 1
ATOM 4541 C CA . LYS B 2 293 ? 37.721 -25.823 -29.807 1.00 32.87 293 LYS B CA 1
ATOM 4542 C C . LYS B 2 293 ? 36.452 -26.311 -30.490 1.00 30.35 293 LYS B C 1
ATOM 4543 O O . LYS B 2 293 ? 36.355 -27.462 -30.943 1.00 28.02 293 LYS B O 1
ATOM 4549 N N . ALA B 2 294 ? 35.458 -25.445 -30.564 1.00 30.21 294 ALA B N 1
ATOM 4550 C CA . ALA B 2 294 ? 34.222 -25.830 -31.242 1.00 29.23 294 ALA B CA 1
ATOM 4551 C C . ALA B 2 294 ? 34.482 -26.114 -32.733 1.00 29.22 294 ALA B C 1
ATOM 4552 O O . ALA B 2 294 ? 33.962 -27.079 -33.298 1.00 30.98 294 ALA B O 1
ATOM 4554 N N . LEU B 2 295 ? 35.320 -25.300 -33.360 1.00 28.67 295 LEU B N 1
ATOM 4555 C CA . LEU B 2 295 ? 35.694 -25.522 -34.755 1.00 28.92 295 LEU B CA 1
ATOM 4556 C C . LEU B 2 295 ? 36.374 -26.883 -34.944 1.00 30.13 295 LEU B C 1
ATOM 4557 O O . LEU B 2 295 ? 36.027 -27.632 -35.856 1.00 29.00 295 LEU B O 1
ATOM 4562 N N . GLN B 2 296 ? 37.331 -27.204 -34.077 1.00 31.34 296 GLN B N 1
ATOM 4563 C CA . GLN B 2 296 ? 38.015 -28.483 -34.178 1.00 34.64 296 GLN B CA 1
ATOM 4564 C C . GLN B 2 296 ? 37.085 -29.655 -34.012 1.00 35.41 296 GLN B C 1
ATOM 4565 O O . GLN B 2 296 ? 37.396 -30.731 -34.469 1.00 33.93 296 GLN B O 1
ATOM 4571 N N . ASN B 2 297 ? 35.944 -29.443 -33.375 1.00 38.02 297 ASN B N 1
ATOM 4572 C CA . ASN B 2 297 ? 34.970 -30.508 -33.164 1.00 42.05 297 ASN B CA 1
ATOM 4573 C C . ASN B 2 297 ? 33.853 -30.694 -34.191 1.00 40.80 297 ASN B C 1
ATOM 4574 O O . ASN B 2 297 ? 33.105 -31.653 -34.096 1.00 37.65 297 ASN B O 1
ATOM 4579 N N . LEU B 2 298 ? 33.696 -29.769 -35.124 1.00 41.09 298 LEU B N 1
ATOM 4580 C CA . LEU B 2 298 ? 32.867 -30.040 -36.290 1.00 42.06 298 LEU B CA 1
ATOM 4581 C C . LEU B 2 298 ? 33.647 -31.139 -37.023 1.00 46.75 298 LEU B C 1
ATOM 4582 O O . LEU B 2 298 ? 33.203 -31.692 -38.025 1.00 55.21 298 LEU B O 1
ATOM 4587 N N . MET C 2 1 ? -18.901 5.136 1.651 1.00 77.19 1 MET C N 1
ATOM 4588 C CA . MET C 2 1 ? -17.763 5.716 0.865 1.00 76.11 1 MET C CA 1
ATOM 4589 C C . MET C 2 1 ? -17.957 7.219 0.603 1.00 75.18 1 MET C C 1
ATOM 4590 O O . MET C 2 1 ? -19.031 7.650 0.190 1.00 76.52 1 MET C O 1
ATOM 4592 N N . ASN C 2 2 ? -16.909 8.005 0.855 1.00 75.28 2 ASN C N 1
ATOM 4593 C CA . ASN C 2 2 ? -16.885 9.428 0.490 1.00 73.49 2 ASN C CA 1
ATOM 4594 C C . ASN C 2 2 ? -16.716 9.614 -1.008 1.00 67.95 2 ASN C C 1
ATOM 4595 O O . ASN C 2 2 ? -15.992 8.862 -1.659 1.00 67.75 2 ASN C O 1
ATOM 4600 N N . ILE C 2 3 ? -17.387 10.627 -1.541 1.00 64.30 3 ILE C N 1
ATOM 4601 C CA . ILE C 2 3 ? -17.306 10.970 -2.948 1.00 62.73 3 ILE C CA 1
ATOM 4602 C C . ILE C 2 3 ? -16.653 12.333 -2.965 1.00 61.53 3 ILE C C 1
ATOM 4603 O O . ILE C 2 3 ? -17.213 13.274 -2.415 1.00 68.15 3 ILE C O 1
ATOM 4608 N N . PRO C 2 4 ? -15.454 12.458 -3.556 1.00 58.27 4 PRO C N 1
ATOM 4609 C CA . PRO C 2 4 ? -14.564 11.445 -4.128 1.00 54.73 4 PRO C CA 1
ATOM 4610 C C . PRO C 2 4 ? -13.719 10.742 -3.065 1.00 51.42 4 PRO C C 1
ATOM 4611 O O . PRO C 2 4 ? -13.275 11.383 -2.114 1.00 51.45 4 PRO C O 1
ATOM 4615 N N . LEU C 2 5 ? -13.492 9.439 -3.226 1.00 47.12 5 LEU C N 1
ATOM 4616 C CA . LEU C 2 5 ? -12.532 8.738 -2.375 1.00 44.36 5 LEU C CA 1
ATOM 4617 C C . LEU C 2 5 ? -11.154 9.392 -2.532 1.00 43.10 5 LEU C C 1
ATOM 4618 O O . LEU C 2 5 ? -10.681 9.632 -3.652 1.00 43.16 5 LEU C O 1
ATOM 4623 N N . SER C 2 6 ? -10.530 9.678 -1.393 1.00 41.35 6 SER C N 1
ATOM 4624 C CA . SER C 2 6 ? -9.305 10.464 -1.325 1.00 40.57 6 SER C CA 1
ATOM 4625 C C . SER C 2 6 ? -8.401 9.952 -0.244 1.00 39.73 6 SER C C 1
ATOM 4626 O O . SER C 2 6 ? -8.835 9.217 0.621 1.00 41.82 6 SER C O 1
ATOM 4629 N N . GLY C 2 7 ? -7.142 10.353 -0.285 1.00 40.56 7 GLY C N 1
ATOM 4630 C CA . GLY C 2 7 ? -6.167 9.937 0.735 1.00 40.80 7 GLY C CA 1
ATOM 4631 C C . GLY C 2 7 ? -5.319 8.721 0.387 1.00 39.31 7 GLY C C 1
ATOM 4632 O O . GLY C 2 7 ? -5.076 8.413 -0.780 1.00 41.43 7 GLY C O 1
ATOM 4633 N N . ILE C 2 8 ? -4.839 8.047 1.419 1.00 37.76 8 ILE C N 1
ATOM 4634 C CA . ILE C 2 8 ? -4.024 6.866 1.273 1.00 38.04 8 ILE C CA 1
ATOM 4635 C C . ILE C 2 8 ? -4.906 5.652 1.423 1.00 38.75 8 ILE C C 1
ATOM 4636 O O . ILE C 2 8 ? -5.629 5.520 2.405 1.00 39.37 8 ILE C O 1
ATOM 4641 N N . ILE C 2 9 ? -4.818 4.762 0.442 1.00 40.65 9 ILE C N 1
ATOM 4642 C CA . ILE C 2 9 ? -5.666 3.587 0.354 1.00 40.83 9 ILE C CA 1
ATOM 4643 C C . ILE C 2 9 ? -4.720 2.393 0.112 1.00 39.01 9 ILE C C 1
ATOM 4644 O O . ILE C 2 9 ? -4.466 2.020 -1.031 1.00 36.61 9 ILE C O 1
ATOM 4649 N N . PRO C 2 10 ? -4.180 1.802 1.195 1.00 37.61 10 PRO C N 1
ATOM 4650 C CA . PRO C 2 10 ? -3.169 0.781 1.017 1.00 36.23 10 PRO C CA 1
ATOM 4651 C C . PRO C 2 10 ? -3.731 -0.471 0.361 1.00 34.60 10 PRO C C 1
ATOM 4652 O O . PRO C 2 10 ? -4.852 -0.882 0.675 1.00 35.79 10 PRO C O 1
ATOM 4656 N N . PRO C 2 11 ? -2.968 -1.053 -0.566 1.00 32.88 11 PRO C N 1
ATOM 4657 C CA . PRO C 2 11 ? -3.294 -2.341 -1.140 1.00 31.54 11 PRO C CA 1
ATOM 4658 C C . PRO C 2 11 ? -2.717 -3.363 -0.219 1.00 33.12 11 PRO C C 1
ATOM 4659 O O . PRO C 2 11 ? -1.499 -3.549 -0.171 1.00 31.77 11 PRO C O 1
ATOM 4663 N N . LEU C 2 12 ? -3.598 -3.974 0.559 1.00 35.35 12 LEU C N 1
ATOM 4664 C CA . LEU C 2 12 ? -3.185 -4.945 1.544 1.00 36.45 12 LEU C CA 1
ATOM 4665 C C . LEU C 2 12 ? -2.506 -6.106 0.882 1.00 37.86 12 LEU C C 1
ATOM 4666 O O . LEU C 2 12 ? -2.980 -6.649 -0.132 1.00 36.59 12 LEU C O 1
ATOM 4671 N N . VAL C 2 13 ? -1.394 -6.509 1.481 1.00 36.51 13 VAL C N 1
ATOM 4672 C CA . VAL C 2 13 ? -0.876 -7.820 1.206 1.00 36.11 13 VAL C CA 1
ATOM 4673 C C . VAL C 2 13 ? -1.906 -8.812 1.706 1.00 35.93 13 VAL C C 1
ATOM 4674 O O . VAL C 2 13 ? -2.701 -8.496 2.590 1.00 35.11 13 VAL C O 1
ATOM 4678 N N . THR C 2 14 ? -1.883 -10.006 1.131 1.00 35.93 14 THR C N 1
ATOM 4679 C CA . THR C 2 14 ? -2.663 -11.132 1.634 1.00 37.30 14 THR C CA 1
ATOM 4680 C C . THR C 2 14 ? -1.687 -11.966 2.464 1.00 37.54 14 THR C C 1
ATOM 4681 O O . THR C 2 14 ? -0.867 -12.683 1.890 1.00 37.40 14 THR C O 1
ATOM 4685 N N . PRO C 2 15 ? -1.740 -11.848 3.808 1.00 38.54 15 PRO C N 1
ATOM 4686 C CA . PRO C 2 15 ? -0.807 -12.595 4.641 1.00 39.78 15 PRO C CA 1
ATOM 4687 C C . PRO C 2 15 ? -1.181 -14.073 4.673 1.00 40.73 15 PRO C C 1
ATOM 4688 O O . PRO C 2 15 ? -2.349 -14.386 4.814 1.00 40.19 15 PRO C O 1
ATOM 4692 N N . LEU C 2 16 ? -0.188 -14.948 4.540 1.00 41.11 16 LEU C N 1
ATOM 4693 C CA . LEU C 2 16 ? -0.384 -16.391 4.379 1.00 43.82 16 LEU C CA 1
ATOM 4694 C C . LEU C 2 16 ? 0.421 -17.194 5.389 1.00 47.67 16 LEU C C 1
ATOM 4695 O O . LEU C 2 16 ? 1.569 -16.878 5.656 1.00 52.18 16 LEU C O 1
ATOM 4700 N N . LEU C 2 17 ? -0.185 -18.237 5.944 1.00 51.24 17 LEU C N 1
ATOM 4701 C CA . LEU C 2 17 ? 0.564 -19.257 6.680 1.00 51.65 17 LEU C CA 1
ATOM 4702 C C . LEU C 2 17 ? 1.258 -20.228 5.722 1.00 55.10 17 LEU C C 1
ATOM 4703 O O . LEU C 2 17 ? 2.361 -20.703 6.001 1.00 57.33 17 LEU C O 1
ATOM 4708 N N . ASP C 2 18 ? 0.581 -20.508 4.605 1.00 56.10 18 ASP C N 1
ATOM 4709 C CA . ASP C 2 18 ? 0.991 -21.503 3.601 1.00 56.00 18 ASP C CA 1
ATOM 4710 C C . ASP C 2 18 ? 0.344 -21.119 2.253 1.00 55.48 18 ASP C C 1
ATOM 4711 O O . ASP C 2 18 ? -0.491 -20.193 2.221 1.00 52.02 18 ASP C O 1
ATOM 4716 N N . ASP C 2 19 ? 0.725 -21.794 1.156 1.00 53.38 19 ASP C N 1
ATOM 4717 C CA . ASP C 2 19 ? 0.249 -21.431 -0.213 1.00 50.26 19 ASP C CA 1
ATOM 4718 C C . ASP C 2 19 ? -1.254 -21.224 -0.246 1.00 50.29 19 ASP C C 1
ATOM 4719 O O . ASP C 2 19 ? -1.746 -20.362 -0.975 1.00 52.26 19 ASP C O 1
ATOM 4724 N N . ASP C 2 20 ? -1.983 -22.034 0.520 1.00 50.66 20 ASP C N 1
ATOM 4725 C CA . ASP C 2 20 ? -3.447 -22.013 0.499 1.00 51.68 20 ASP C CA 1
ATOM 4726 C C . ASP C 2 20 ? -4.067 -21.785 1.893 1.00 51.13 20 ASP C C 1
ATOM 4727 O O . ASP C 2 20 ? -5.155 -22.289 2.180 1.00 50.74 20 ASP C O 1
ATOM 4732 N N . VAL C 2 21 ? -3.372 -21.033 2.752 1.00 48.87 21 VAL C N 1
ATOM 4733 C CA . VAL C 2 21 ? -3.800 -20.810 4.134 1.00 48.65 21 VAL C CA 1
ATOM 4734 C C . VAL C 2 21 ? -3.545 -19.360 4.546 1.00 46.85 21 VAL C C 1
ATOM 4735 O O . VAL C 2 21 ? -2.411 -18.901 4.610 1.00 43.56 21 VAL C O 1
ATOM 4739 N N . LEU C 2 22 ? -4.638 -18.664 4.828 1.00 46.82 22 LEU C N 1
ATOM 4740 C CA . LEU C 2 22 ? -4.621 -17.273 5.225 1.00 45.90 22 LEU C CA 1
ATOM 4741 C C . LEU C 2 22 ? -4.060 -17.108 6.630 1.00 46.31 22 LEU C C 1
ATOM 4742 O O . LEU C 2 22 ? -4.411 -17.859 7.529 1.00 45.36 22 LEU C O 1
ATOM 4747 N N . ASP C 2 23 ? -3.183 -16.126 6.814 1.00 45.48 23 ASP C N 1
ATOM 4748 C CA . ASP C 2 23 ? -2.725 -15.749 8.152 1.00 46.29 23 ASP C CA 1
ATOM 4749 C C . ASP C 2 23 ? -3.711 -14.736 8.766 1.00 46.12 23 ASP C C 1
ATOM 4750 O O . ASP C 2 23 ? -3.533 -13.516 8.638 1.00 45.41 23 ASP C O 1
ATOM 4755 N N . VAL C 2 24 ? -4.758 -15.251 9.413 1.00 46.61 24 VAL C N 1
ATOM 4756 C CA . VAL C 2 24 ? -5.854 -14.409 9.945 1.00 48.23 24 VAL C CA 1
ATOM 4757 C C . VAL C 2 24 ? -5.393 -13.503 11.073 1.00 48.85 24 VAL C C 1
ATOM 4758 O O . VAL C 2 24 ? -5.841 -12.353 11.168 1.00 48.85 24 VAL C O 1
ATOM 4762 N N . GLU C 2 25 ? -4.512 -14.017 11.926 1.00 51.07 25 GLU C N 1
ATOM 4763 C CA . GLU C 2 25 ? -3.994 -13.241 13.060 1.00 54.42 25 GLU C CA 1
ATOM 4764 C C . GLU C 2 25 ? -3.170 -12.053 12.562 1.00 51.10 25 GLU C C 1
ATOM 4765 O O . GLU C 2 25 ? -3.316 -10.931 13.057 1.00 48.14 25 GLU C O 1
ATOM 4771 N N . GLY C 2 26 ? -2.297 -12.306 11.590 1.00 48.54 26 GLY C N 1
ATOM 4772 C CA . GLY C 2 26 ? -1.527 -11.225 10.964 1.00 47.51 26 GLY C CA 1
ATOM 4773 C C . GLY C 2 26 ? -2.367 -10.233 10.157 1.00 46.36 26 GLY C C 1
ATOM 4774 O O . GLY C 2 26 ? -2.053 -9.042 10.109 1.00 44.62 26 GLY C O 1
ATOM 4775 N N . LEU C 2 27 ? -3.414 -10.730 9.497 1.00 46.49 27 LEU C N 1
ATOM 4776 C CA . LEU C 2 27 ? -4.380 -9.862 8.815 1.00 46.03 27 LEU C CA 1
ATOM 4777 C C . LEU C 2 27 ? -5.001 -8.903 9.830 1.00 46.77 27 LEU C C 1
ATOM 4778 O O . LEU C 2 27 ? -5.069 -7.706 9.595 1.00 44.68 27 LEU C O 1
ATOM 4783 N N . GLN C 2 28 ? -5.460 -9.448 10.950 1.00 48.19 28 GLN C N 1
ATOM 4784 C CA . GLN C 2 28 ? -6.012 -8.624 12.021 1.00 51.64 28 GLN C CA 1
ATOM 4785 C C . GLN C 2 28 ? -5.014 -7.536 12.440 1.00 49.70 28 GLN C C 1
ATOM 4786 O O . GLN C 2 28 ? -5.363 -6.348 12.477 1.00 48.40 28 GLN C O 1
ATOM 4792 N N . ARG C 2 29 ? -3.786 -7.939 12.754 1.00 48.73 29 ARG C N 1
ATOM 4793 C CA . ARG C 2 29 ? -2.742 -6.974 13.146 1.00 50.27 29 ARG C CA 1
ATOM 4794 C C . ARG C 2 29 ? -2.521 -5.889 12.074 1.00 48.35 29 ARG C C 1
ATOM 4795 O O . ARG C 2 29 ? -2.424 -4.701 12.392 1.00 50.16 29 ARG C O 1
ATOM 4803 N N . LEU C 2 30 ? -2.451 -6.308 10.812 1.00 47.04 30 LEU C N 1
ATOM 4804 C CA . LEU C 2 30 ? -2.235 -5.391 9.686 1.00 43.80 30 LEU C CA 1
ATOM 4805 C C . LEU C 2 30 ? -3.363 -4.361 9.606 1.00 43.05 30 LEU C C 1
ATOM 4806 O O . LEU C 2 30 ? -3.124 -3.163 9.518 1.00 42.99 30 LEU C O 1
ATOM 4811 N N . ILE C 2 31 ? -4.600 -4.830 9.665 1.00 43.69 31 ILE C N 1
ATOM 4812 C CA . ILE C 2 31 ? -5.747 -3.945 9.519 1.00 44.52 31 ILE C CA 1
ATOM 4813 C C . ILE C 2 31 ? -5.834 -2.923 10.668 1.00 46.55 31 ILE C C 1
ATOM 4814 O O . ILE C 2 31 ? -6.187 -1.764 10.429 1.00 45.65 31 ILE C O 1
ATOM 4819 N N . GLU C 2 32 ? -5.495 -3.331 11.895 1.00 48.93 32 GLU C N 1
ATOM 4820 C CA . GLU C 2 32 ? -5.536 -2.398 13.052 1.00 50.94 32 GLU C CA 1
ATOM 4821 C C . GLU C 2 32 ? -4.432 -1.353 12.949 1.00 50.66 32 GLU C C 1
ATOM 4822 O O . GLU C 2 32 ? -4.630 -0.179 13.277 1.00 51.54 32 GLU C O 1
ATOM 4828 N N . HIS C 2 33 ? -3.263 -1.818 12.523 1.00 49.00 33 HIS C N 1
ATOM 4829 C CA . HIS C 2 33 ? -2.097 -0.975 12.236 1.00 48.67 33 HIS C CA 1
ATOM 4830 C C . HIS C 2 33 ? -2.428 0.081 11.174 1.00 46.60 33 HIS C C 1
ATOM 4831 O O . HIS C 2 33 ? -2.103 1.246 11.339 1.00 46.71 33 HIS C O 1
ATOM 4838 N N . LEU C 2 34 ? -3.128 -0.317 10.118 1.00 45.30 34 LEU C N 1
ATOM 4839 C CA . LEU C 2 34 ? -3.541 0.622 9.084 1.00 43.95 34 LEU C CA 1
ATOM 4840 C C . LEU C 2 34 ? -4.583 1.616 9.567 1.00 45.07 34 LEU C C 1
ATOM 4841 O O . LEU C 2 34 ? -4.427 2.811 9.352 1.00 44.20 34 LEU C O 1
ATOM 4846 N N . ILE C 2 35 ? -5.621 1.121 10.238 1.00 45.91 35 ILE C N 1
ATOM 4847 C CA . ILE C 2 35 ? -6.697 1.966 10.764 1.00 47.72 35 ILE C CA 1
ATOM 4848 C C . ILE C 2 35 ? -6.166 2.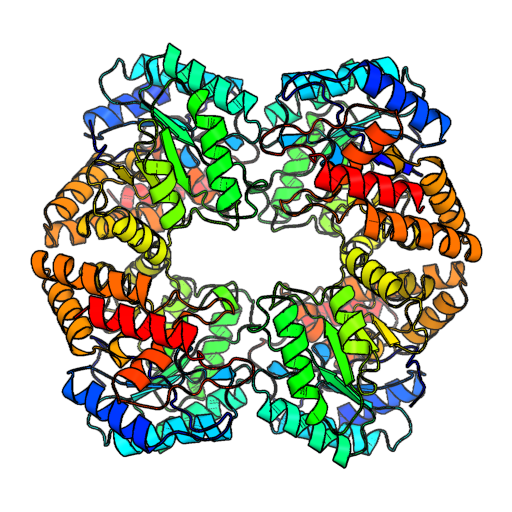976 11.787 1.00 48.61 35 ILE C C 1
ATOM 4849 O O . ILE C 2 35 ? -6.481 4.161 11.717 1.00 48.47 35 ILE C O 1
ATOM 4854 N N . ALA C 2 36 ? -5.357 2.497 12.730 1.00 49.73 36 ALA C N 1
ATOM 4855 C CA . ALA C 2 36 ? -4.743 3.364 13.734 1.00 51.15 36 ALA C CA 1
ATOM 4856 C C . ALA C 2 36 ? -3.770 4.348 13.074 1.00 50.50 36 ALA C C 1
ATOM 4857 O O . ALA C 2 36 ? -3.590 5.454 13.566 1.00 50.40 36 ALA C O 1
ATOM 4859 N N . GLY C 2 37 ? -3.192 3.962 11.932 1.00 48.97 37 GLY C N 1
ATOM 4860 C CA . GLY C 2 37 ? -2.313 4.855 11.157 1.00 48.12 37 GLY C CA 1
ATOM 4861 C C . GLY C 2 37 ? -3.010 5.962 10.364 1.00 47.01 37 GLY C C 1
ATOM 4862 O O . GLY C 2 37 ? -2.347 6.765 9.715 1.00 45.94 37 GLY C O 1
ATOM 4863 N N . GLY C 2 38 ? -4.340 5.999 10.397 1.00 46.96 38 GLY C N 1
ATOM 4864 C CA . GLY C 2 38 ? -5.121 7.034 9.699 1.00 46.11 38 GLY C CA 1
ATOM 4865 C C . GLY C 2 38 ? -5.316 6.853 8.199 1.00 44.05 38 GLY C C 1
ATOM 4866 O O . GLY C 2 38 ? -5.518 7.836 7.485 1.00 43.13 38 GLY C O 1
ATOM 4867 N N . VAL C 2 39 ? -5.274 5.621 7.692 1.00 42.54 39 VAL C N 1
ATOM 4868 C CA . VAL C 2 39 ? -5.565 5.426 6.266 1.00 42.24 39 VAL C CA 1
ATOM 4869 C C . VAL C 2 39 ? -7.055 5.669 5.998 1.00 43.93 39 VAL C C 1
ATOM 4870 O O . VAL C 2 39 ? -7.880 5.632 6.913 1.00 45.41 39 VAL C O 1
ATOM 4874 N N . HIS C 2 40 ? -7.389 5.943 4.744 1.00 44.13 40 HIS C N 1
ATOM 4875 C CA . HIS C 2 40 ? -8.746 6.337 4.388 1.00 46.27 40 HIS C CA 1
ATOM 4876 C C . HIS C 2 40 ? -9.610 5.182 3.858 1.00 46.29 40 HIS C C 1
ATOM 4877 O O . HIS C 2 40 ? -10.821 5.263 3.910 1.00 48.46 40 HIS C O 1
ATOM 4884 N N . ALA C 2 41 ? -9.000 4.116 3.353 1.00 45.37 41 ALA C N 1
ATOM 4885 C CA . ALA C 2 41 ? -9.750 2.918 2.987 1.00 44.83 41 ALA C CA 1
ATOM 4886 C C . ALA C 2 41 ? -8.822 1.713 2.869 1.00 44.60 41 ALA C C 1
ATOM 4887 O O . ALA C 2 41 ? -7.613 1.869 2.920 1.00 45.36 41 ALA C O 1
ATOM 4889 N N . LEU C 2 42 ? -9.393 0.514 2.763 1.00 43.98 42 LEU C N 1
ATOM 4890 C CA . LEU C 2 42 ? -8.609 -0.706 2.585 1.00 44.69 42 LEU C CA 1
ATOM 4891 C C . LEU C 2 42 ? -8.874 -1.271 1.191 1.00 43.69 42 LEU C C 1
ATOM 4892 O O . LEU C 2 42 ? -10.021 -1.299 0.740 1.00 46.89 42 LEU C O 1
ATOM 4897 N N . PHE C 2 43 ? -7.810 -1.684 0.506 1.00 41.87 43 PHE C N 1
ATOM 4898 C CA . PHE C 2 43 ? -7.911 -2.242 -0.832 1.00 40.88 43 PHE C CA 1
ATOM 4899 C C . PHE C 2 43 ? -7.361 -3.659 -0.799 1.00 39.18 43 PHE C C 1
ATOM 4900 O O . PHE C 2 43 ? -6.183 -3.873 -0.503 1.00 37.31 43 PHE C O 1
ATOM 4908 N N . VAL C 2 44 ? -8.226 -4.633 -1.073 1.00 38.20 44 VAL C N 1
ATOM 4909 C CA . VAL C 2 44 ? -7.804 -6.033 -1.040 1.00 39.43 44 VAL C CA 1
ATOM 4910 C C . VAL C 2 44 ? -7.734 -6.677 -2.415 1.00 37.47 44 VAL C C 1
ATOM 4911 O O . VAL C 2 44 ? -8.450 -6.312 -3.351 1.00 35.29 44 VAL C O 1
ATOM 4915 N N . LEU C 2 45 ? -6.853 -7.662 -2.487 1.00 36.41 45 LEU C N 1
ATOM 4916 C CA . LEU C 2 45 ? -6.631 -8.473 -3.677 1.00 36.98 45 LEU C CA 1
ATOM 4917 C C . LEU C 2 45 ? -6.027 -7.737 -4.867 1.00 36.61 45 LEU C C 1
ATOM 4918 O O . LEU C 2 45 ? -6.170 -8.172 -6.017 1.00 33.73 45 LEU C O 1
ATOM 4923 N N . GLY C 2 46 ? -5.306 -6.660 -4.587 1.00 36.89 46 GLY C N 1
ATOM 4924 C CA . GLY C 2 46 ? -4.548 -5.985 -5.638 1.00 39.35 46 GLY C CA 1
ATOM 4925 C C . GLY C 2 46 ? -3.416 -6.913 -6.071 1.00 42.75 46 GLY C C 1
ATOM 4926 O O . GLY C 2 46 ? -3.340 -8.073 -5.633 1.00 43.43 46 GLY C O 1
ATOM 4927 N N . THR C 2 47 ? -2.560 -6.404 -6.952 1.00 42.84 47 THR C N 1
ATOM 4928 C CA . THR C 2 47 ? -1.267 -7.013 -7.283 1.00 43.67 47 THR C CA 1
ATOM 4929 C C . THR C 2 47 ? -0.434 -7.229 -6.024 1.00 40.85 47 THR C C 1
ATOM 4930 O O . THR C 2 47 ? 0.159 -8.294 -5.817 1.00 37.95 47 THR C O 1
ATOM 4934 N N . THR C 2 48 ? -0.398 -6.208 -5.177 1.00 37.15 48 THR C N 1
ATOM 4935 C CA . THR C 2 48 ? 0.297 -6.313 -3.920 1.00 39.08 48 THR C CA 1
ATOM 4936 C C . THR C 2 48 ? -0.258 -7.469 -3.102 1.00 38.85 48 THR C C 1
ATOM 4937 O O . THR C 2 48 ? 0.460 -8.057 -2.293 1.00 37.30 48 THR C O 1
ATOM 4941 N N . GLY C 2 49 ? -1.533 -7.784 -3.301 1.00 38.74 49 GLY C N 1
ATOM 4942 C CA . GLY C 2 49 ? -2.166 -8.909 -2.614 1.00 40.01 49 GLY C CA 1
ATOM 4943 C C . GLY C 2 49 ? -2.025 -10.289 -3.233 1.00 41.41 49 GLY C C 1
ATOM 4944 O O . GLY C 2 49 ? -2.654 -11.230 -2.744 1.00 42.25 49 GLY C O 1
ATOM 4945 N N . GLU C 2 50 ? -1.214 -10.424 -4.292 1.00 43.67 50 GLU C N 1
ATOM 4946 C CA . GLU C 2 50 ? -0.955 -11.734 -4.954 1.00 42.43 50 GLU C CA 1
ATOM 4947 C C . GLU C 2 50 ? -2.219 -12.415 -5.475 1.00 42.91 50 GLU C C 1
ATOM 4948 O O . GLU C 2 50 ? -2.287 -13.653 -5.552 1.00 40.86 50 GLU C O 1
ATOM 4954 N N . SER C 2 51 ? -3.216 -11.630 -5.851 1.00 43.35 51 SER C N 1
ATOM 4955 C CA . SER C 2 51 ? -4.538 -12.203 -6.067 1.00 45.45 51 SER C CA 1
ATOM 4956 C C . SER C 2 51 ? -4.506 -13.392 -7.022 1.00 46.77 51 SER C C 1
ATOM 4957 O O . SER C 2 51 ? -4.985 -14.467 -6.711 1.00 51.39 51 SER C O 1
ATOM 4960 N N . GLN C 2 52 ? -3.925 -13.173 -8.185 1.00 48.80 52 GLN C N 1
ATOM 4961 C CA . GLN C 2 52 ? -3.929 -14.160 -9.268 1.00 55.46 52 GLN C CA 1
ATOM 4962 C C . GLN C 2 52 ? -3.248 -15.484 -8.918 1.00 52.74 52 GLN C C 1
ATOM 4963 O O . GLN C 2 52 ? -3.625 -16.539 -9.436 1.00 56.40 52 GLN C O 1
ATOM 4969 N N . SER C 2 53 ? -2.228 -15.401 -8.060 1.00 48.39 53 SER C N 1
ATOM 4970 C CA . SER C 2 53 ? -1.481 -16.562 -7.570 1.00 45.02 53 SER C CA 1
ATOM 4971 C C . SER C 2 53 ? -2.221 -17.381 -6.543 1.00 43.33 53 SER C C 1
ATOM 4972 O O . SER C 2 53 ? -1.828 -18.506 -6.272 1.00 42.28 53 SER C O 1
ATOM 4975 N N . LEU C 2 54 ? -3.255 -16.816 -5.935 1.00 40.76 54 LEU C N 1
ATOM 4976 C CA . LEU C 2 54 ? -3.987 -17.536 -4.904 1.00 41.03 54 LEU C CA 1
ATOM 4977 C C . LEU C 2 54 ? -5.164 -18.302 -5.472 1.00 40.35 54 LEU C C 1
ATOM 4978 O O . LEU C 2 54 ? -5.751 -17.905 -6.469 1.00 38.46 54 LEU C O 1
ATOM 4983 N N . SER C 2 55 ? -5.479 -19.417 -4.825 1.00 42.57 55 SER C N 1
ATOM 4984 C CA . SER C 2 55 ? -6.691 -20.180 -5.104 1.00 44.41 55 SER C CA 1
ATOM 4985 C C . SER C 2 55 ? -7.956 -19.355 -4.903 1.00 47.19 55 SER C C 1
ATOM 4986 O O . SER C 2 55 ? -7.968 -18.352 -4.167 1.00 44.21 55 SER C O 1
ATOM 4989 N N . TYR C 2 56 ? -9.029 -19.817 -5.532 1.00 49.66 56 TYR C N 1
ATOM 4990 C CA . TYR C 2 56 ? -10.315 -19.173 -5.393 1.00 52.42 56 TYR C CA 1
ATOM 4991 C C . TYR C 2 56 ? -10.759 -19.107 -3.951 1.00 52.36 56 TYR C C 1
ATOM 4992 O O . TYR C 2 56 ? -11.156 -18.050 -3.470 1.00 52.94 56 TYR C O 1
ATOM 5001 N N . LYS C 2 57 ? -10.697 -20.240 -3.268 1.00 51.08 57 LYS C N 1
ATOM 5002 C CA . LYS C 2 57 ? -11.130 -20.312 -1.881 1.00 50.98 57 LYS C CA 1
ATOM 5003 C C . LYS C 2 57 ? -10.373 -19.307 -1.031 1.00 50.20 57 LYS C C 1
ATOM 5004 O O . LYS C 2 57 ? -10.950 -18.711 -0.136 1.00 50.93 57 LYS C O 1
ATOM 5006 N N . LEU C 2 58 ? -9.090 -19.105 -1.302 1.00 49.08 58 LEU C N 1
ATOM 5007 C CA . LEU C 2 58 ? -8.299 -18.211 -0.456 1.00 48.95 58 LEU C CA 1
ATOM 5008 C C . LEU C 2 58 ? -8.626 -16.752 -0.701 1.00 47.08 58 LEU C C 1
ATOM 5009 O O . LEU C 2 58 ? -8.574 -15.921 0.213 1.00 48.70 58 LEU C O 1
ATOM 5014 N N . ARG C 2 59 ? -8.949 -16.438 -1.940 1.00 43.94 59 ARG C N 1
ATOM 5015 C CA . ARG C 2 59 ? -9.362 -15.091 -2.272 1.00 45.79 59 ARG C CA 1
ATOM 5016 C C . ARG C 2 59 ? -10.681 -14.766 -1.571 1.00 46.04 59 ARG C C 1
ATOM 5017 O O . ARG C 2 59 ? -10.883 -13.651 -1.082 1.00 43.09 59 ARG C O 1
ATOM 5025 N N . MET C 2 60 ? -11.563 -15.757 -1.489 1.00 46.80 60 MET C N 1
ATOM 5026 C CA . MET C 2 60 ? -12.848 -15.539 -0.849 1.00 49.91 60 MET C CA 1
ATOM 5027 C C . MET C 2 60 ? -12.603 -15.306 0.634 1.00 49.13 60 MET C C 1
ATOM 5028 O O . MET C 2 60 ? -13.179 -14.389 1.208 1.00 48.82 60 MET C O 1
ATOM 5033 N N . GLU C 2 61 ? -11.688 -16.065 1.230 1.00 47.63 61 GLU C N 1
ATOM 5034 C CA . GLU C 2 61 ? -11.357 -15.891 2.654 1.00 47.84 61 GLU C CA 1
ATOM 5035 C C . GLU C 2 61 ? -10.750 -14.529 3.008 1.00 46.11 61 GLU C C 1
ATOM 5036 O O . GLU C 2 61 ? -11.054 -13.949 4.059 1.00 44.75 61 GLU C O 1
ATOM 5042 N N . MET C 2 62 ? -9.899 -14.012 2.133 1.00 43.70 62 MET C N 1
ATOM 5043 C CA . MET C 2 62 ? -9.326 -12.695 2.343 1.00 42.11 62 MET C CA 1
ATOM 5044 C C . MET C 2 62 ? -10.426 -11.617 2.328 1.00 40.07 62 MET C C 1
ATOM 5045 O O . MET C 2 62 ? -10.433 -10.733 3.162 1.00 38.90 62 MET C O 1
ATOM 5050 N N . ILE C 2 63 ? -11.359 -11.704 1.390 1.00 39.97 63 ILE C N 1
ATOM 5051 C CA . ILE C 2 63 ? -12.483 -10.767 1.359 1.00 42.47 63 ILE C CA 1
ATOM 5052 C C . ILE C 2 63 ? -13.302 -10.851 2.668 1.00 44.25 63 ILE C C 1
ATOM 5053 O O . ILE C 2 63 ? -13.476 -9.842 3.367 1.00 43.53 63 ILE C O 1
ATOM 5058 N N . LYS C 2 64 ? -13.789 -12.052 2.983 1.00 45.64 64 LYS C N 1
ATOM 5059 C CA . LYS C 2 64 ? -14.677 -12.280 4.134 1.00 49.93 64 LYS C CA 1
ATOM 5060 C C . LYS C 2 64 ? -14.023 -11.779 5.413 1.00 48.97 64 LYS C C 1
ATOM 5061 O O . LYS C 2 64 ? -14.646 -11.039 6.192 1.00 49.79 64 LYS C O 1
ATOM 5067 N N . ASN C 2 65 ? -12.766 -12.166 5.617 1.00 44.88 65 ASN C N 1
ATOM 5068 C CA . ASN C 2 65 ? -12.047 -11.821 6.851 1.00 44.52 65 ASN C CA 1
ATOM 5069 C C . ASN C 2 65 ? -11.726 -10.353 6.961 1.00 43.19 65 ASN C C 1
ATOM 5070 O O . ASN C 2 65 ? -11.864 -9.766 8.033 1.00 42.31 65 ASN C O 1
ATOM 5075 N N . THR C 2 66 ? -11.286 -9.759 5.855 1.00 42.40 66 THR C N 1
ATOM 5076 C CA . THR C 2 66 ? -11.079 -8.311 5.817 1.00 42.46 66 THR C CA 1
ATOM 5077 C C . THR C 2 66 ? -12.372 -7.543 6.141 1.00 43.84 66 THR C C 1
ATOM 5078 O O . THR C 2 66 ? -12.343 -6.607 6.936 1.00 44.17 66 THR C O 1
ATOM 5082 N N . CYS C 2 67 ? -13.500 -7.955 5.566 1.00 44.76 67 CYS C N 1
ATOM 5083 C CA . CYS C 2 67 ? -14.779 -7.270 5.831 1.00 47.48 67 CYS C CA 1
ATOM 5084 C C . CYS C 2 67 ? -15.209 -7.417 7.311 1.00 48.72 67 CYS C C 1
ATOM 5085 O O . CYS C 2 67 ? -15.605 -6.441 7.949 1.00 51.79 67 CYS C O 1
ATOM 5088 N N . ARG C 2 68 ? -15.070 -8.620 7.850 1.00 49.29 68 ARG C N 1
ATOM 5089 C CA . ARG C 2 68 ? -15.350 -8.911 9.262 1.00 51.38 68 ARG C CA 1
ATOM 5090 C C . ARG C 2 68 ? -14.519 -8.047 10.197 1.00 51.72 68 ARG C C 1
ATOM 5091 O O . ARG C 2 68 ? -15.058 -7.351 11.075 1.00 52.57 68 ARG C O 1
ATOM 5099 N N . ILE C 2 69 ? -13.204 -8.129 10.019 1.00 48.90 69 ILE C N 1
ATOM 5100 C CA . ILE C 2 69 ? -12.275 -7.422 10.882 1.00 50.36 69 ILE C CA 1
ATOM 5101 C C . ILE C 2 69 ? -12.495 -5.900 10.837 1.00 49.07 69 ILE C C 1
ATOM 5102 O O . ILE C 2 69 ? -12.498 -5.251 11.875 1.00 48.62 69 ILE C O 1
ATOM 5107 N N . ALA C 2 70 ? -12.670 -5.342 9.642 1.00 48.01 70 ALA C N 1
ATOM 5108 C CA . ALA C 2 70 ? -12.760 -3.887 9.477 1.00 48.89 70 ALA C CA 1
ATOM 5109 C C . ALA C 2 70 ? -14.004 -3.316 10.158 1.00 50.72 70 ALA C C 1
ATOM 5110 O O . ALA C 2 70 ? -13.985 -2.187 10.637 1.00 49.31 70 ALA C O 1
ATOM 5112 N N . LYS C 2 71 ? -15.078 -4.104 10.176 1.00 51.92 71 LYS C N 1
ATOM 5113 C CA . LYS C 2 71 ? -16.247 -3.818 10.999 1.00 55.68 71 LYS C CA 1
ATOM 5114 C C . LYS C 2 71 ? -16.819 -2.449 10.694 1.00 55.48 71 LYS C C 1
ATOM 5115 O O . LYS C 2 71 ? -17.104 -1.673 11.596 1.00 56.74 71 LYS C O 1
ATOM 5121 N N . GLY C 2 72 ? -16.934 -2.162 9.405 1.00 55.72 72 GLY C N 1
ATOM 5122 C CA . GLY C 2 72 ? -17.406 -0.879 8.907 1.00 56.50 72 GLY C CA 1
ATOM 5123 C C . GLY C 2 72 ? -16.622 0.378 9.254 1.00 56.07 72 GLY C C 1
ATOM 5124 O O . GLY C 2 72 ? -17.058 1.468 8.912 1.00 57.31 72 GLY C O 1
ATOM 5125 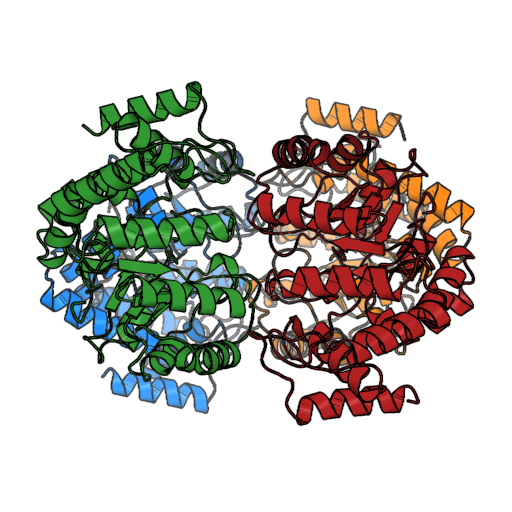N N . ARG C 2 73 ? -15.467 0.260 9.902 1.00 55.61 73 ARG C N 1
ATOM 5126 C CA . ARG C 2 73 ? -14.718 1.454 10.337 1.00 54.89 73 ARG C CA 1
ATOM 5127 C C . ARG C 2 73 ? -14.155 2.319 9.187 1.00 54.03 73 ARG C C 1
ATOM 5128 O O . ARG C 2 73 ? -13.801 3.477 9.395 1.00 53.05 73 ARG C O 1
ATOM 5136 N N . LEU C 2 74 ? -14.106 1.756 7.984 1.00 52.03 74 LEU C N 1
ATOM 5137 C CA . LEU C 2 74 ? -13.397 2.337 6.853 1.00 51.69 74 LEU C CA 1
ATOM 5138 C C . LEU C 2 74 ? -13.977 1.673 5.607 1.00 49.58 74 LEU C C 1
ATOM 5139 O O . LEU C 2 74 ? -14.336 0.513 5.651 1.00 49.72 74 LEU C O 1
ATOM 5144 N N . PRO C 2 75 ? -14.051 2.381 4.483 1.00 47.25 75 PRO C N 1
ATOM 5145 C CA . PRO C 2 75 ? -14.493 1.676 3.285 1.00 46.35 75 PRO C CA 1
ATOM 5146 C C . PRO C 2 75 ? -13.525 0.555 2.859 1.00 45.74 75 PRO C C 1
ATOM 5147 O O . PRO C 2 75 ? -12.309 0.694 3.014 1.00 45.04 75 PRO C O 1
ATOM 5151 N N . VAL C 2 76 ? -14.078 -0.540 2.345 1.00 45.87 76 VAL C N 1
ATOM 5152 C CA . VAL C 2 76 ? -13.293 -1.661 1.813 1.00 44.86 76 VAL C CA 1
ATOM 5153 C C . VAL C 2 76 ? -13.563 -1.761 0.328 1.00 42.99 76 VAL C C 1
ATOM 5154 O O . VAL C 2 76 ? -14.722 -1.883 -0.090 1.00 42.74 76 VAL C O 1
ATOM 5158 N N . LEU C 2 77 ? -12.487 -1.681 -0.449 1.00 39.49 77 LEU C N 1
ATOM 5159 C CA . LEU C 2 77 ? -12.487 -1.927 -1.875 1.00 37.66 77 LEU C CA 1
ATOM 5160 C C . LEU C 2 77 ? -11.893 -3.299 -2.168 1.00 37.83 77 LEU C C 1
ATOM 5161 O O . LEU C 2 77 ? -10.842 -3.659 -1.650 1.00 40.41 77 LEU C O 1
ATOM 5166 N N . VAL C 2 78 ? -12.567 -4.046 -3.024 1.00 36.88 78 VAL C N 1
ATOM 5167 C CA . VAL C 2 78 ? -12.173 -5.405 -3.382 1.00 37.15 78 VAL C CA 1
ATOM 5168 C C . VAL C 2 78 ? -11.802 -5.410 -4.859 1.00 34.33 78 VAL C C 1
ATOM 5169 O O . VAL C 2 78 ? -12.567 -4.935 -5.690 1.00 33.69 78 VAL C O 1
ATOM 5173 N N . CYS C 2 79 ? -10.625 -5.915 -5.181 1.00 33.93 79 CYS C N 1
ATOM 5174 C CA . CYS C 2 79 ? -10.212 -6.022 -6.565 1.00 36.24 79 CYS C CA 1
ATOM 5175 C C . CYS C 2 79 ? -10.796 -7.300 -7.129 1.00 36.29 79 CYS C C 1
ATOM 5176 O O . CYS C 2 79 ? -10.506 -8.364 -6.621 1.00 37.84 79 CYS C O 1
ATOM 5179 N N . ILE C 2 80 ? -11.621 -7.193 -8.165 1.00 36.03 80 ILE C N 1
ATOM 5180 C CA . ILE C 2 80 ? -12.304 -8.365 -8.715 1.00 35.76 80 ILE C CA 1
ATOM 5181 C C . ILE C 2 80 ? -11.667 -8.864 -10.010 1.00 34.38 80 ILE C C 1
ATOM 5182 O O . ILE C 2 80 ? -12.218 -9.746 -10.673 1.00 33.77 80 ILE C O 1
ATOM 5187 N N . SER C 2 81 ? -10.524 -8.291 -10.375 1.00 33.60 81 SER C N 1
ATOM 5188 C CA . SER C 2 81 ? -9.816 -8.682 -11.598 1.00 33.77 81 SER C CA 1
ATOM 5189 C C . SER C 2 81 ? -9.599 -10.182 -11.606 1.00 33.99 81 SER C C 1
ATOM 5190 O O . SER C 2 81 ? -9.240 -10.770 -10.603 1.00 33.98 81 SER C O 1
ATOM 5193 N N . ASP C 2 82 ? -9.880 -10.789 -12.746 1.00 33.95 82 ASP C N 1
ATOM 5194 C CA . ASP C 2 82 ? -9.730 -12.214 -12.915 1.00 36.29 82 ASP C CA 1
ATOM 5195 C C . ASP C 2 82 ? -9.695 -12.503 -14.390 1.00 35.83 82 ASP C C 1
ATOM 5196 O O . ASP C 2 82 ? -10.276 -11.758 -15.187 1.00 37.27 82 ASP C O 1
ATOM 5201 N N . THR C 2 83 ? -9.001 -13.573 -14.766 1.00 33.68 83 THR C N 1
ATOM 5202 C CA . THR C 2 83 ? -9.026 -14.006 -16.156 1.00 33.48 83 THR C CA 1
ATOM 5203 C C . THR C 2 83 ? -10.429 -14.452 -16.576 1.00 31.44 83 THR C C 1
ATOM 5204 O O . THR C 2 83 ? -10.752 -14.390 -17.748 1.00 33.21 83 THR C O 1
ATOM 5208 N N . SER C 2 84 ? -11.236 -14.928 -15.626 1.00 29.89 84 SER C N 1
ATOM 5209 C CA . SER C 2 84 ? -12.599 -15.327 -15.900 1.00 30.02 84 SER C CA 1
ATOM 5210 C C . SER C 2 84 ? -13.594 -14.282 -15.433 1.00 30.67 84 SER C C 1
ATOM 5211 O O . SER C 2 84 ? -13.649 -13.968 -14.261 1.00 29.83 84 SER C O 1
ATOM 5214 N N . ILE C 2 85 ? -14.441 -13.808 -16.331 1.00 32.40 85 ILE C N 1
ATOM 5215 C CA . ILE C 2 85 ? -15.403 -12.750 -15.972 1.00 32.49 85 ILE C CA 1
ATOM 5216 C C . ILE C 2 85 ? -16.478 -13.285 -15.047 1.00 32.50 85 ILE C C 1
ATOM 5217 O O . ILE C 2 85 ? -16.886 -12.610 -14.105 1.00 31.69 85 ILE C O 1
ATOM 5222 N N . VAL C 2 86 ? -16.919 -14.515 -15.279 1.00 33.29 86 VAL C N 1
ATOM 5223 C CA . VAL C 2 86 ? -17.838 -15.185 -14.342 1.00 34.99 86 VAL C CA 1
ATOM 5224 C C . VAL C 2 86 ? -17.282 -15.156 -12.887 1.00 36.32 86 VAL C C 1
ATOM 5225 O O . VAL C 2 86 ? -17.982 -14.751 -11.934 1.00 36.60 86 VAL C O 1
ATOM 5229 N N . GLU C 2 87 ? -16.011 -15.537 -12.734 1.00 36.95 87 GLU C N 1
ATOM 5230 C CA . GLU C 2 87 ? -15.363 -15.562 -11.410 1.00 38.42 87 GLU C CA 1
ATOM 5231 C C . GLU C 2 87 ? -15.243 -14.143 -10.870 1.00 36.75 87 GLU C C 1
ATOM 5232 O O . GLU C 2 87 ? -15.417 -13.906 -9.675 1.00 38.39 87 GLU C O 1
ATOM 5238 N N . SER C 2 88 ? -14.939 -13.199 -11.747 1.00 35.60 88 SER C N 1
ATOM 5239 C CA . SER C 2 88 ? -14.916 -11.792 -11.350 1.00 34.45 88 SER C CA 1
ATOM 5240 C C . SER C 2 88 ? -16.264 -11.322 -10.755 1.00 34.81 88 SER C C 1
ATOM 5241 O O . SER C 2 88 ? -16.312 -10.695 -9.688 1.00 32.12 88 SER C O 1
ATOM 5244 N N . VAL C 2 89 ? -17.361 -11.655 -11.426 1.00 35.55 89 VAL C N 1
ATOM 5245 C CA . VAL C 2 89 ? -18.683 -11.252 -10.951 1.00 37.41 89 VAL C CA 1
ATOM 5246 C C . VAL C 2 89 ? -18.965 -11.923 -9.594 1.00 39.59 89 VAL C C 1
ATOM 5247 O O . VAL C 2 89 ? -19.452 -11.295 -8.648 1.00 40.99 89 VAL C O 1
ATOM 5251 N N . ASN C 2 90 ? -18.608 -13.188 -9.482 1.00 42.23 90 ASN C N 1
ATOM 5252 C CA . ASN C 2 90 ? -18.789 -13.886 -8.230 1.00 44.77 90 ASN C CA 1
ATOM 5253 C C . ASN C 2 90 ? -18.013 -13.240 -7.065 1.00 42.77 90 ASN C C 1
ATOM 5254 O O . ASN C 2 90 ? -18.565 -13.076 -5.988 1.00 39.90 90 ASN C O 1
ATOM 5259 N N . LEU C 2 91 ? -16.774 -12.808 -7.284 1.00 41.02 91 LEU C N 1
ATOM 5260 C CA . LEU C 2 91 ? -16.052 -12.055 -6.239 1.00 41.05 91 LEU C CA 1
ATOM 5261 C C . LEU C 2 91 ? -16.768 -10.753 -5.891 1.00 40.27 91 LEU C C 1
ATOM 5262 O O . LEU C 2 91 ? -16.832 -10.370 -4.736 1.00 41.09 91 LEU C O 1
ATOM 5267 N N . ALA C 2 92 ? -17.300 -10.071 -6.895 1.00 39.47 92 ALA C N 1
ATOM 5268 C CA . ALA C 2 92 ? -18.071 -8.848 -6.669 1.00 39.72 92 ALA C CA 1
ATOM 5269 C C . ALA C 2 92 ? -19.301 -9.103 -5.786 1.00 41.48 92 ALA C C 1
ATOM 5270 O O . ALA C 2 92 ? -19.593 -8.307 -4.900 1.00 41.68 92 ALA C O 1
ATOM 5272 N N . CYS C 2 93 ? -20.010 -10.209 -6.031 1.00 44.02 93 CYS C N 1
ATOM 5273 C CA . CYS C 2 93 ? -21.181 -10.583 -5.218 1.00 46.31 93 CYS C CA 1
ATOM 5274 C C . CYS C 2 93 ? -20.795 -10.975 -3.802 1.00 46.47 93 CYS C C 1
ATOM 5275 O O . CYS C 2 93 ? -21.483 -10.618 -2.843 1.00 47.45 93 CYS C O 1
ATOM 5278 N N . LEU C 2 94 ? -19.700 -11.712 -3.667 1.00 45.55 94 LEU C N 1
ATOM 5279 C CA . LEU C 2 94 ? -19.163 -12.011 -2.353 1.00 47.04 94 LEU C CA 1
ATOM 5280 C C . LEU C 2 94 ? -18.898 -10.725 -1.588 1.00 46.26 94 LEU C C 1
ATOM 5281 O O . LEU C 2 94 ? -19.250 -10.594 -0.406 1.00 44.58 94 LEU C O 1
ATOM 5286 N N . ALA C 2 95 ? -18.282 -9.769 -2.280 1.00 42.36 95 ALA C N 1
ATOM 5287 C CA . ALA C 2 95 ? -17.907 -8.512 -1.657 1.00 42.55 95 ALA C CA 1
ATOM 5288 C C . ALA C 2 95 ? -19.128 -7.774 -1.150 1.00 43.63 95 ALA C C 1
ATOM 5289 O O . ALA C 2 95 ? -19.137 -7.300 -0.011 1.00 43.62 95 ALA C O 1
ATOM 5291 N N . ALA C 2 96 ? -20.144 -7.652 -2.001 1.00 44.81 96 ALA C N 1
ATOM 5292 C CA . ALA C 2 96 ? -21.394 -7.003 -1.589 1.00 46.36 96 ALA C CA 1
ATOM 5293 C C . ALA C 2 96 ? -22.013 -7.740 -0.407 1.00 49.59 96 ALA C C 1
ATOM 5294 O O . ALA C 2 96 ? -22.417 -7.113 0.570 1.00 51.33 96 ALA C O 1
ATOM 5296 N N . ASP C 2 97 ? -22.064 -9.064 -0.473 1.00 51.02 97 ASP C N 1
ATOM 5297 C CA . ASP C 2 97 ? -22.634 -9.847 0.624 1.00 54.76 97 ASP C CA 1
ATOM 5298 C C . ASP C 2 97 ? -21.967 -9.594 1.978 1.00 55.31 97 ASP C C 1
ATOM 5299 O O . ASP C 2 97 ? -22.627 -9.656 3.008 1.00 54.50 97 ASP C O 1
ATOM 5304 N N . HIS C 2 98 ? -20.677 -9.280 1.980 1.00 54.64 98 HIS C N 1
ATOM 5305 C CA . HIS C 2 98 ? -19.965 -9.092 3.239 1.00 55.29 98 HIS C CA 1
ATOM 5306 C C . HIS C 2 98 ? -19.712 -7.647 3.587 1.00 53.26 98 HIS C C 1
ATOM 5307 O O . HIS C 2 98 ? -18.974 -7.349 4.515 1.00 54.67 98 HIS C O 1
ATOM 5314 N N . GLY C 2 99 ? -20.329 -6.742 2.844 1.00 52.17 99 GLY C N 1
ATOM 5315 C CA . GLY C 2 99 ? -20.364 -5.338 3.243 1.00 51.72 99 GLY C CA 1
ATOM 5316 C C . GLY C 2 99 ? -19.260 -4.462 2.689 1.00 49.61 99 GLY C C 1
ATOM 5317 O O . GLY C 2 99 ? -19.081 -3.342 3.156 1.00 52.20 99 GLY C O 1
ATOM 5318 N N . ALA C 2 100 ? -18.518 -4.945 1.697 1.00 46.98 100 ALA C N 1
ATOM 5319 C CA . ALA C 2 100 ? -17.552 -4.102 1.015 1.00 44.74 100 ALA C CA 1
ATOM 5320 C C . ALA C 2 100 ? -18.287 -2.949 0.341 1.00 45.73 100 ALA C C 1
ATOM 5321 O O . ALA C 2 100 ? -19.476 -3.050 0.041 1.00 47.53 100 ALA C O 1
ATOM 5323 N N . ASP C 2 101 ? -17.568 -1.863 0.094 1.00 44.01 101 ASP C N 1
ATOM 5324 C CA . ASP C 2 101 ? -18.163 -0.634 -0.406 1.00 43.86 101 ASP C CA 1
ATOM 5325 C C . ASP C 2 101 ? -18.011 -0.413 -1.915 1.00 42.12 101 ASP C C 1
ATOM 5326 O O . ASP C 2 101 ? -18.809 0.307 -2.533 1.00 42.50 101 ASP C O 1
ATOM 5331 N N . ALA C 2 102 ? -16.986 -1.008 -2.515 1.00 39.97 102 ALA C N 1
ATOM 5332 C CA . ALA C 2 102 ? -16.769 -0.851 -3.948 1.00 37.28 102 ALA C CA 1
ATOM 5333 C C . ALA C 2 102 ? -15.910 -1.974 -4.468 1.00 36.97 102 ALA C C 1
ATOM 5334 O O . ALA C 2 102 ? -15.240 -2.648 -3.690 1.00 36.31 102 ALA C O 1
ATOM 5336 N N . VAL C 2 103 ? -15.916 -2.148 -5.792 1.00 36.69 103 VAL C N 1
ATOM 5337 C CA . VAL C 2 103 ? -15.038 -3.115 -6.447 1.00 35.72 103 VAL C CA 1
ATOM 5338 C C . VAL C 2 103 ? -14.103 -2.389 -7.409 1.00 34.20 103 VAL C C 1
ATOM 5339 O O . VAL C 2 103 ? -14.365 -1.263 -7.812 1.00 35.20 103 VAL C O 1
ATOM 5343 N N . VAL C 2 104 ? -13.002 -3.059 -7.745 1.00 35.32 104 VAL C N 1
ATOM 5344 C CA . VAL C 2 104 ? -11.934 -2.517 -8.588 1.00 34.56 104 VAL C CA 1
ATOM 5345 C C . VAL C 2 104 ? -11.615 -3.553 -9.674 1.00 34.50 104 VAL C C 1
ATOM 5346 O O . VAL C 2 104 ? -11.310 -4.718 -9.360 1.00 35.56 104 VAL C O 1
ATOM 5350 N N . SER C 2 105 ? -11.628 -3.129 -10.935 1.00 33.60 105 SER C N 1
ATOM 5351 C CA . SER C 2 105 ? -11.476 -4.050 -12.052 1.00 33.34 105 SER C CA 1
ATOM 5352 C C . SER C 2 105 ? -10.594 -3.505 -13.146 1.00 34.39 105 SER C C 1
ATOM 5353 O O . SER C 2 105 ? -10.854 -2.400 -13.653 1.00 34.75 105 SER C O 1
ATOM 5356 N N . ALA C 2 106 ? -9.556 -4.293 -13.470 1.00 35.35 106 ALA C N 1
ATOM 5357 C CA . ALA C 2 106 ? -8.757 -4.201 -14.702 1.00 36.32 106 ALA C CA 1
ATOM 5358 C C . ALA C 2 106 ? -9.158 -5.289 -15.694 1.00 38.60 106 ALA C C 1
ATOM 5359 O O . ALA C 2 106 ? -9.449 -6.407 -15.309 1.00 34.66 106 ALA C O 1
ATOM 5361 N N . PRO C 2 107 ? -9.080 -4.996 -16.991 1.00 41.66 107 PRO C N 1
ATOM 5362 C CA . PRO C 2 107 ? -9.407 -6.069 -17.919 1.00 43.18 107 PRO C CA 1
ATOM 5363 C C . PRO C 2 107 ? -8.375 -7.193 -17.889 1.00 43.26 107 PRO C C 1
ATOM 5364 O O . PRO C 2 107 ? -7.228 -6.976 -17.518 1.00 40.03 107 PRO C O 1
ATOM 5368 N N . PRO C 2 108 ? -8.773 -8.402 -18.288 1.00 44.03 108 PRO C N 1
ATOM 5369 C CA . PRO C 2 108 ? -7.833 -9.532 -18.198 1.00 46.04 108 PRO C CA 1
ATOM 5370 C C . PRO C 2 108 ? -6.527 -9.323 -18.998 1.00 45.72 108 PRO C C 1
ATOM 5371 O O . PRO C 2 108 ? -6.559 -8.720 -20.070 1.00 42.31 108 PRO C O 1
ATOM 5375 N N . TYR C 2 109 ? -5.409 -9.847 -18.485 1.00 49.09 109 TYR C N 1
ATOM 5376 C CA . TYR C 2 109 ? -4.069 -9.677 -19.116 1.00 52.94 109 TYR C CA 1
ATOM 5377 C C . TYR C 2 109 ? -4.035 -10.005 -20.623 1.00 52.59 109 TYR C C 1
ATOM 5378 O O . TYR C 2 109 ? -3.412 -9.295 -21.404 1.00 53.59 109 TYR C O 1
ATOM 5387 N N . TYR C 2 110 ? -4.725 -11.076 -21.009 1.00 52.55 110 TYR C N 1
ATOM 5388 C CA . TYR C 2 110 ? -4.807 -11.514 -22.417 1.00 51.10 110 TYR C CA 1
ATOM 5389 C C . TYR C 2 110 ? -5.723 -10.643 -23.291 1.00 49.73 110 TYR C C 1
ATOM 5390 O O . TYR C 2 110 ? -5.806 -10.886 -24.494 1.00 48.32 110 TYR C O 1
ATOM 5399 N N . PHE C 2 111 ? -6.429 -9.667 -22.710 1.00 48.79 111 PHE C N 1
ATOM 5400 C CA . PHE C 2 111 ? -7.463 -8.914 -23.448 1.00 51.88 111 PHE C CA 1
ATOM 5401 C C . PHE C 2 111 ? -6.867 -7.724 -24.169 1.00 56.96 111 PHE C C 1
ATOM 5402 O O . PHE C 2 111 ? -7.214 -6.573 -23.892 1.00 59.71 111 PHE C O 1
ATOM 5410 N N . ALA C 2 112 ? -5.974 -8.026 -25.106 1.00 61.39 112 ALA C N 1
ATOM 5411 C CA . ALA C 2 112 ? -5.329 -7.027 -25.940 1.00 64.23 112 ALA C CA 1
ATOM 5412 C C . ALA C 2 112 ? -6.264 -6.728 -27.091 1.00 65.98 112 ALA C C 1
ATOM 5413 O O . ALA C 2 112 ? -6.392 -7.518 -28.028 1.00 63.11 112 ALA C O 1
ATOM 5415 N N . THR C 2 113 ? -6.925 -5.582 -27.015 1.00 68.29 113 THR C N 1
ATOM 5416 C CA . THR C 2 113 ? -7.980 -5.264 -27.958 1.00 68.40 113 THR C CA 1
ATOM 5417 C C . THR C 2 113 ? -7.941 -3.764 -28.242 1.00 63.75 113 THR C C 1
ATOM 5418 O O . THR C 2 113 ? -7.097 -3.048 -27.706 1.00 64.35 113 THR C O 1
ATOM 5422 N N . GLY C 2 114 ? -8.832 -3.294 -29.100 1.00 62.98 114 GLY C N 1
ATOM 5423 C CA . GLY C 2 114 ? -8.973 -1.864 -29.317 1.00 61.03 114 GLY C CA 1
ATOM 5424 C C . GLY C 2 114 ? -9.841 -1.291 -28.212 1.00 59.59 114 GLY C C 1
ATOM 5425 O O . GLY C 2 114 ? -10.419 -2.037 -27.413 1.00 58.65 114 GLY C O 1
ATOM 5426 N N . GLN C 2 115 ? -9.923 0.034 -28.171 1.00 53.48 115 GLN C N 1
ATOM 5427 C CA . GLN C 2 115 ? -10.808 0.748 -27.246 1.00 50.67 115 GLN C CA 1
ATOM 5428 C C . GLN C 2 115 ? -12.301 0.376 -27.355 1.00 49.65 115 GLN C C 1
ATOM 5429 O O . GLN C 2 115 ? -12.968 0.204 -26.333 1.00 46.72 115 GLN C O 1
ATOM 5435 N N . PRO C 2 116 ? -12.849 0.278 -28.582 1.00 51.29 116 PRO C N 1
ATOM 5436 C CA . PRO C 2 116 ? -14.294 0.020 -28.606 1.00 50.96 116 PRO C CA 1
ATOM 5437 C C . PRO C 2 116 ? -14.654 -1.286 -27.880 1.00 50.40 116 PRO C C 1
ATOM 5438 O O . PRO C 2 116 ? -15.652 -1.352 -27.174 1.00 49.52 116 PRO C O 1
ATOM 5442 N N . GLU C 2 117 ? -13.805 -2.291 -28.032 1.00 53.19 117 GLU C N 1
ATOM 5443 C CA . GLU C 2 117 ? -13.941 -3.552 -27.316 1.00 57.39 117 GLU C CA 1
ATOM 5444 C C . GLU C 2 117 ? -13.765 -3.443 -25.797 1.00 53.95 117 GLU C C 1
ATOM 5445 O O . GLU C 2 117 ? -14.387 -4.219 -25.057 1.00 53.94 117 GLU C O 1
ATOM 5451 N N . LEU C 2 118 ? -12.915 -2.520 -25.335 1.00 51.31 118 LEU C N 1
ATOM 5452 C CA . LEU C 2 118 ? -12.797 -2.221 -23.891 1.00 47.54 118 LEU C CA 1
ATOM 5453 C C . LEU C 2 118 ? -14.098 -1.646 -23.359 1.00 46.85 118 LEU C C 1
ATOM 5454 O O . LEU C 2 118 ? -14.597 -2.059 -22.310 1.00 43.41 118 LEU C O 1
ATOM 5459 N N . ILE C 2 119 ? -14.606 -0.643 -24.068 1.00 47.86 119 ILE C N 1
ATOM 5460 C CA . ILE C 2 119 ? -15.878 -0.015 -23.723 1.00 48.66 119 ILE C CA 1
ATOM 5461 C C . ILE C 2 119 ? -17.009 -1.040 -23.613 1.00 49.88 119 ILE C C 1
ATOM 5462 O O . ILE C 2 119 ? -17.778 -1.012 -22.652 1.00 49.04 119 ILE C O 1
ATOM 5467 N N . GLU C 2 120 ? -17.108 -1.928 -24.601 1.00 53.05 120 GLU C N 1
ATOM 5468 C CA . GLU C 2 120 ? -18.184 -2.931 -24.637 1.00 56.18 120 GLU C CA 1
ATOM 5469 C C . GLU C 2 120 ? -18.048 -3.925 -23.495 1.00 54.76 120 GLU C C 1
ATOM 5470 O O . GLU C 2 120 ? -19.046 -4.318 -22.915 1.00 54.58 120 GLU C O 1
ATOM 5476 N N . PHE C 2 121 ? -16.818 -4.347 -23.200 1.00 50.95 121 PHE C N 1
ATOM 5477 C CA . PHE C 2 121 ? -16.560 -5.200 -22.050 1.00 49.30 121 PHE C CA 1
ATOM 5478 C C . PHE C 2 121 ? -17.177 -4.593 -20.789 1.00 46.51 121 PHE C C 1
ATOM 5479 O O . PHE C 2 121 ? -17.955 -5.254 -20.104 1.00 43.29 121 PHE C O 1
ATOM 5487 N N . TYR C 2 122 ? -16.830 -3.342 -20.487 1.00 44.09 122 TYR C N 1
ATOM 5488 C CA . TYR C 2 122 ? -17.372 -2.670 -19.300 1.00 44.67 122 TYR C CA 1
ATOM 5489 C C . TYR C 2 122 ? -18.873 -2.430 -19.362 1.00 47.05 122 TYR C C 1
ATOM 5490 O O . TYR C 2 122 ? -19.571 -2.600 -18.363 1.00 48.07 122 TYR C O 1
ATOM 5499 N N . GLU C 2 123 ? -19.382 -2.102 -20.539 1.00 48.82 123 GLU C N 1
ATOM 5500 C CA . GLU C 2 123 ? -20.823 -1.937 -20.684 1.00 52.56 123 GLU C CA 1
ATOM 5501 C C . GLU C 2 123 ? -21.553 -3.229 -20.343 1.00 51.68 123 GLU C C 1
ATOM 5502 O O . GLU C 2 123 ? -22.603 -3.193 -19.710 1.00 51.12 123 GLU C O 1
ATOM 5508 N N . HIS C 2 124 ? -20.971 -4.364 -20.712 1.00 51.84 124 HIS C N 1
ATOM 5509 C CA . HIS C 2 124 ? -21.560 -5.658 -20.373 1.00 54.27 124 HIS C CA 1
ATOM 5510 C C . HIS C 2 124 ? -21.292 -6.117 -18.956 1.00 49.91 124 HIS C C 1
ATOM 5511 O O . HIS C 2 124 ? -22.078 -6.874 -18.414 1.00 47.62 124 HIS C O 1
ATOM 5518 N N . LEU C 2 125 ? -20.198 -5.662 -18.351 1.00 45.68 125 LEU C N 1
ATOM 5519 C CA . LEU C 2 125 ? -19.910 -6.019 -16.961 1.00 41.82 125 LEU C CA 1
ATOM 5520 C C . LEU C 2 125 ? -20.763 -5.260 -15.941 1.00 42.75 125 LEU C C 1
ATOM 5521 O O . LEU C 2 125 ? -21.263 -5.852 -14.978 1.00 43.44 125 LEU C O 1
ATOM 5526 N N . LEU C 2 126 ? -20.916 -3.957 -16.141 1.00 42.21 126 LEU C N 1
ATOM 5527 C CA . LEU C 2 126 ? -21.535 -3.099 -15.120 1.00 43.37 126 LEU C CA 1
ATOM 5528 C C . LEU C 2 126 ? -22.937 -3.520 -14.640 1.00 43.45 126 LEU C C 1
ATOM 5529 O O . LEU C 2 126 ? -23.210 -3.497 -13.446 1.00 43.55 126 LEU C O 1
ATOM 5534 N N . PRO C 2 127 ? -23.825 -3.917 -15.557 1.00 45.30 127 PRO C N 1
ATOM 5535 C CA . PRO C 2 127 ? -25.132 -4.411 -15.100 1.00 46.59 127 PRO C CA 1
ATOM 5536 C C . PRO C 2 127 ? -25.073 -5.593 -14.145 1.00 44.66 127 PRO C C 1
ATOM 5537 O O . PRO C 2 127 ? -26.006 -5.799 -13.378 1.00 43.55 127 PRO C O 1
ATOM 5541 N N . GLN C 2 128 ? -23.982 -6.359 -14.195 1.00 43.21 128 GLN C N 1
ATOM 5542 C CA . GLN C 2 128 ? -23.855 -7.539 -13.376 1.00 42.20 128 GLN C CA 1
ATOM 5543 C C . GLN C 2 128 ? -23.264 -7.234 -12.020 1.00 41.47 128 GLN C C 1
ATOM 5544 O O . GLN C 2 128 ? -23.255 -8.106 -11.169 1.00 41.77 128 GLN C O 1
ATOM 5550 N N . LEU C 2 129 ? -22.768 -6.022 -11.805 1.00 40.60 129 LEU C N 1
ATOM 5551 C CA . LEU C 2 129 ? -22.114 -5.704 -10.516 1.00 41.83 129 LEU C CA 1
ATOM 5552 C C . LEU C 2 129 ? -23.061 -5.084 -9.490 1.00 43.54 129 LEU C C 1
ATOM 5553 O O . LEU C 2 129 ? -23.817 -4.184 -9.825 1.00 46.08 129 LEU C O 1
ATOM 5558 N N . PRO C 2 130 ? -22.981 -5.531 -8.230 1.00 44.21 130 PRO C N 1
ATOM 5559 C CA . PRO C 2 130 ? -23.783 -4.972 -7.133 1.00 44.61 130 PRO C CA 1
ATOM 5560 C C . PRO C 2 130 ? -23.134 -3.813 -6.365 1.00 44.10 130 PRO C C 1
ATOM 5561 O O . PRO C 2 130 ? -23.731 -3.304 -5.435 1.00 42.79 130 PRO C O 1
ATOM 5565 N N . LEU C 2 131 ? -21.923 -3.409 -6.728 1.00 42.71 131 LEU C N 1
ATOM 5566 C CA . LEU C 2 131 ? -21.284 -2.273 -6.067 1.00 42.94 131 LEU C CA 1
ATOM 5567 C C . LEU C 2 131 ? -20.684 -1.289 -7.075 1.00 42.43 131 LEU C C 1
ATOM 5568 O O . LEU C 2 131 ? -20.367 -1.674 -8.197 1.00 41.01 131 LEU C O 1
ATOM 5573 N N . PRO C 2 132 ? -20.522 -0.009 -6.679 1.00 42.07 132 PRO C N 1
ATOM 5574 C CA . PRO C 2 132 ? -19.786 0.948 -7.508 1.00 41.08 132 PRO C CA 1
ATOM 5575 C C . PRO C 2 132 ? -18.412 0.413 -7.932 1.00 38.99 132 PRO C C 1
ATOM 5576 O O . PRO C 2 132 ? -17.785 -0.321 -7.179 1.00 35.01 132 PRO C O 1
ATOM 5580 N N . LEU C 2 133 ? -17.958 0.811 -9.115 1.00 39.77 133 LEU C N 1
ATOM 5581 C CA . LEU C 2 133 ? -16.686 0.347 -9.678 1.00 39.20 133 LEU C CA 1
ATOM 5582 C C . LEU C 2 133 ? -15.617 1.434 -9.864 1.00 37.92 133 LEU C C 1
ATOM 5583 O O . LEU C 2 133 ? -15.913 2.541 -10.313 1.00 36.49 133 LEU C O 1
ATOM 5588 N N . PHE C 2 134 ? -14.382 1.072 -9.519 1.00 36.68 134 PHE C N 1
ATOM 5589 C CA . PHE C 2 134 ? -13.159 1.774 -9.925 1.00 36.08 134 PHE C CA 1
ATOM 5590 C C . PHE C 2 134 ? -12.520 0.988 -11.078 1.00 35.89 134 PHE C C 1
ATOM 5591 O O . PHE C 2 134 ? -12.370 -0.229 -10.991 1.00 34.62 134 PHE C O 1
ATOM 5599 N N . LEU C 2 135 ? -12.170 1.699 -12.147 1.00 35.34 135 LEU C N 1
ATOM 5600 C CA . LEU C 2 135 ? -11.414 1.169 -13.271 1.00 38.36 135 LEU C CA 1
ATOM 5601 C C . LEU C 2 135 ? -9.936 1.112 -12.909 1.00 37.88 135 LEU C C 1
ATOM 5602 O O . LEU C 2 135 ? -9.433 1.990 -12.230 1.00 39.04 135 LEU C O 1
ATOM 5607 N N . TYR C 2 136 ? -9.240 0.088 -13.375 1.00 40.75 136 TYR C N 1
ATOM 5608 C CA . TYR C 2 136 ? -7.855 -0.154 -12.965 1.00 42.31 136 TYR C CA 1
ATOM 5609 C C . TYR C 2 136 ? -7.030 -0.297 -14.213 1.00 42.07 136 TYR C C 1
ATOM 5610 O O . TYR C 2 136 ? -7.174 -1.248 -14.969 1.00 39.06 136 TYR C O 1
ATOM 5619 N N . ASN C 2 137 ? -6.142 0.647 -14.426 1.00 45.59 137 ASN C N 1
ATOM 5620 C CA . ASN C 2 137 ? -5.272 0.601 -15.580 1.00 47.01 137 ASN C CA 1
ATOM 5621 C C . ASN C 2 137 ? -3.932 0.043 -15.138 1.00 49.76 137 ASN C C 1
ATOM 5622 O O . ASN C 2 137 ? -3.209 0.736 -14.414 1.00 49.14 137 ASN C O 1
ATOM 5627 N N A MET C 2 138 ? -3.600 -1.165 -15.581 0.50 50.63 138 MET C N 1
ATOM 5628 N N B MET C 2 138 ? -3.614 -1.215 -15.477 0.50 52.73 138 MET C N 1
ATOM 5629 C CA A MET C 2 138 ? -2.260 -1.704 -15.348 0.50 52.56 138 MET C CA 1
ATOM 5630 C CA B MET C 2 138 ? -2.218 -1.728 -15.330 0.50 55.55 138 MET C CA 1
ATOM 5631 C C A MET C 2 138 ? -1.679 -2.237 -16.644 0.50 54.18 138 MET C C 1
ATOM 5632 C C B MET C 2 138 ? -1.711 -2.222 -16.668 0.50 55.91 138 MET C C 1
ATOM 5633 O O A MET C 2 138 ? -1.829 -3.428 -16.962 0.50 56.75 138 MET C O 1
ATOM 5634 O O B MET C 2 138 ? -1.944 -3.385 -17.042 0.50 58.44 138 MET C O 1
ATOM 5643 N N . PRO C 2 139 ? -0.957 -1.362 -17.376 1.00 54.39 139 PRO C N 1
ATOM 5644 C CA . PRO C 2 139 ? -0.720 -1.471 -18.808 1.00 60.87 139 PRO C CA 1
ATOM 5645 C C . PRO C 2 139 ? 0.159 -2.627 -19.266 1.00 80.02 139 PRO C C 1
ATOM 5646 O O . PRO C 2 139 ? -0.160 -3.262 -20.278 1.00 94.24 139 PRO C O 1
ATOM 5650 N N . THR C 2 140 ? 1.255 -2.885 -18.553 1.00 84.07 140 THR C N 1
ATOM 5651 C CA . THR C 2 140 ? 2.169 -3.971 -18.914 1.00 93.52 140 THR C CA 1
ATOM 5652 C C . THR C 2 140 ? 1.385 -5.168 -19.459 1.00 101.20 140 THR C C 1
ATOM 5653 O O . THR C 2 140 ? 1.676 -5.682 -20.545 1.00 103.71 140 THR C O 1
ATOM 5655 N N . HIS C 2 141 ? 0.361 -5.567 -18.707 1.00 106.57 141 HIS C N 1
ATOM 5656 C CA . HIS C 2 141 ? -0.429 -6.775 -18.992 1.00 109.79 141 HIS C CA 1
ATOM 5657 C C . HIS C 2 141 ? -1.193 -6.804 -20.338 1.00 112.11 141 HIS C C 1
ATOM 5658 O O . HIS C 2 141 ? -1.030 -7.752 -21.112 1.00 110.62 141 HIS C O 1
ATOM 5660 N N . THR C 2 142 ? -2.013 -5.787 -20.613 1.00 112.76 142 THR C N 1
ATOM 5661 C CA . THR C 2 142 ? -2.771 -5.724 -21.872 1.00 110.34 142 THR C CA 1
ATOM 5662 C C . THR C 2 142 ? -1.927 -5.182 -23.038 1.00 111.78 142 THR C C 1
ATOM 5663 O O . THR C 2 142 ? -2.227 -5.451 -24.206 1.00 114.46 142 THR C O 1
ATOM 5665 N N . LYS C 2 143 ? -0.871 -4.432 -22.708 1.00 108.49 143 LYS C N 1
ATOM 5666 C CA . LYS C 2 143 ? -0.166 -3.576 -23.670 1.00 105.20 143 LYS C CA 1
ATOM 5667 C C . LYS C 2 143 ? -1.076 -2.432 -24.164 1.00 101.64 143 LYS C C 1
ATOM 5668 O O . LYS C 2 143 ? -0.687 -1.669 -25.048 1.00 101.40 143 LYS C O 1
ATOM 5670 N N . VAL C 2 144 ? -2.275 -2.318 -23.582 1.00 95.87 144 VAL C N 1
ATOM 5671 C CA . VAL C 2 144 ? -3.250 -1.275 -23.943 1.00 90.82 144 VAL C CA 1
ATOM 5672 C C . VAL C 2 144 ? -3.815 -0.542 -22.711 1.00 77.48 144 VAL C C 1
ATOM 5673 O O . VAL C 2 144 ? -4.433 -1.132 -21.818 1.00 65.65 144 VAL C O 1
ATOM 5677 N N . ASN C 2 145 ? -3.571 0.761 -22.690 1.00 66.88 145 ASN C N 1
ATOM 5678 C CA . ASN C 2 145 ? -4.078 1.645 -21.659 1.00 62.94 145 ASN C CA 1
ATOM 5679 C C . ASN C 2 145 ? -5.546 1.924 -21.948 1.00 56.40 145 ASN C C 1
ATOM 5680 O O . ASN C 2 145 ? -5.978 1.828 -23.103 1.00 55.22 145 ASN C O 1
ATOM 5685 N N . PHE C 2 146 ? -6.320 2.252 -20.916 1.00 46.89 146 PHE C N 1
ATOM 5686 C CA . PHE C 2 146 ? -7.585 2.913 -21.155 1.00 43.51 146 PHE C CA 1
ATOM 5687 C C . PHE C 2 146 ? -7.202 4.257 -21.760 1.00 43.04 146 PHE C C 1
ATOM 5688 O O . PHE C 2 146 ? -6.475 5.016 -21.136 1.00 42.56 146 PHE C O 1
ATOM 5696 N N . ALA C 2 147 ? -7.664 4.557 -22.964 1.00 42.25 147 ALA C N 1
ATOM 5697 C CA . ALA C 2 147 ? -7.463 5.882 -23.505 1.00 42.29 147 ALA C CA 1
ATOM 5698 C C . ALA C 2 147 ? -8.277 6.887 -22.673 1.00 44.07 147 ALA C C 1
ATOM 5699 O O . ALA C 2 147 ? -9.349 6.551 -22.161 1.00 45.15 147 ALA C O 1
ATOM 5701 N N . PRO C 2 148 ? -7.768 8.116 -22.515 1.00 41.45 148 PRO C N 1
ATOM 5702 C CA . PRO C 2 148 ? -8.526 9.130 -21.779 1.00 41.77 148 PRO C CA 1
ATOM 5703 C C . PRO C 2 148 ? -9.999 9.235 -22.149 1.00 41.76 148 PRO C C 1
ATOM 5704 O O . PRO C 2 148 ? -10.849 9.233 -21.265 1.00 43.35 148 PRO C O 1
ATOM 5708 N N . ALA C 2 149 ? -10.302 9.359 -23.434 1.00 42.13 149 ALA C N 1
ATOM 5709 C CA . ALA C 2 149 ? -11.699 9.426 -23.865 1.00 43.32 149 ALA C CA 1
ATOM 5710 C C . ALA C 2 149 ? -12.492 8.168 -23.482 1.00 42.80 149 ALA C C 1
ATOM 5711 O O . ALA C 2 149 ? -13.704 8.230 -23.304 1.00 44.64 149 ALA C O 1
ATOM 5713 N N . THR C 2 150 ? -11.807 7.031 -23.369 1.00 43.10 150 THR C N 1
ATOM 5714 C CA . THR C 2 150 ? -12.456 5.775 -23.039 1.00 43.47 150 THR C CA 1
ATOM 5715 C C . THR C 2 150 ? -12.889 5.842 -21.593 1.00 43.54 150 THR C C 1
ATOM 5716 O O . THR C 2 150 ? -13.962 5.359 -21.245 1.00 41.36 150 THR C O 1
ATOM 5720 N N . ILE C 2 151 ? -12.055 6.453 -20.756 1.00 42.93 151 ILE C N 1
ATOM 5721 C CA . ILE C 2 151 ? -12.405 6.671 -19.345 1.00 44.36 151 ILE C CA 1
ATOM 5722 C C . ILE C 2 151 ? -13.569 7.680 -19.230 1.00 47.64 151 ILE C C 1
ATOM 5723 O O . ILE C 2 151 ? -14.517 7.448 -18.471 1.00 43.71 151 ILE C O 1
ATOM 5728 N N . GLN C 2 152 ? -13.510 8.770 -19.999 1.00 50.66 152 GLN C N 1
ATOM 5729 C CA . GLN C 2 152 ? -14.620 9.734 -20.066 1.00 54.92 152 GLN C CA 1
ATOM 5730 C C . GLN C 2 152 ? -15.930 9.022 -20.266 1.00 53.85 152 GLN C C 1
ATOM 5731 O O . GLN C 2 152 ? -16.912 9.261 -19.580 1.00 54.78 152 GLN C O 1
ATOM 5737 N N . ARG C 2 153 ? -15.915 8.168 -21.267 1.00 52.28 153 ARG C N 1
ATOM 5738 C CA . ARG C 2 153 ? -17.079 7.480 -21.723 1.00 55.67 153 ARG C CA 1
ATOM 5739 C C . ARG C 2 153 ? -17.581 6.490 -20.649 1.00 54.65 153 ARG C C 1
ATOM 5740 O O . ARG C 2 153 ? -18.737 6.561 -20.231 1.00 55.56 153 ARG C O 1
ATOM 5748 N N . ILE C 2 154 ? -16.732 5.588 -20.175 1.00 48.91 154 ILE C N 1
ATOM 5749 C CA . ILE C 2 154 ? -17.202 4.606 -19.183 1.00 48.02 154 ILE C CA 1
ATOM 5750 C C . ILE C 2 154 ? -17.655 5.329 -17.892 1.00 47.36 154 ILE C C 1
ATOM 5751 O O . ILE C 2 154 ? -18.579 4.874 -17.211 1.00 48.27 154 ILE C O 1
ATOM 5756 N N . ALA C 2 155 ? -17.022 6.466 -17.583 1.00 46.28 155 ALA C N 1
ATOM 5757 C CA . ALA C 2 155 ? -17.360 7.277 -16.394 1.00 47.67 155 ALA C CA 1
ATOM 5758 C C . ALA C 2 155 ? -18.740 7.962 -16.463 1.00 51.93 155 ALA C C 1
ATOM 5759 O O . ALA C 2 155 ? -19.202 8.529 -15.475 1.00 50.71 155 ALA C O 1
ATOM 5761 N N . GLU C 2 156 ? -19.399 7.889 -17.614 1.00 55.60 156 GLU C N 1
ATOM 5762 C CA . GLU C 2 156 ? -20.772 8.377 -17.733 1.00 62.92 156 GLU C CA 1
ATOM 5763 C C . GLU C 2 156 ? -21.700 7.536 -16.857 1.00 60.26 156 GLU C C 1
ATOM 5764 O O . GLU C 2 156 ? -22.615 8.075 -16.236 1.00 57.66 156 GLU C O 1
ATOM 5770 N N . ASN C 2 157 ? -21.448 6.227 -16.796 1.00 57.18 157 ASN C N 1
ATOM 5771 C CA . ASN C 2 157 ? -22.287 5.318 -16.020 1.00 54.20 157 ASN C CA 1
ATOM 5772 C C . ASN C 2 157 ? -22.126 5.702 -14.564 1.00 51.97 157 ASN C C 1
ATOM 5773 O O . ASN C 2 157 ? -21.005 5.794 -14.071 1.00 48.98 157 ASN C O 1
ATOM 5778 N N . PRO C 2 158 ? -23.242 5.930 -13.861 1.00 51.87 158 PRO C N 1
ATOM 5779 C CA . PRO C 2 158 ? -23.115 6.320 -12.457 1.00 50.97 158 PRO C CA 1
ATOM 5780 C C . PRO C 2 158 ? -22.546 5.237 -11.538 1.00 48.56 158 PRO C C 1
ATOM 5781 O O . PRO C 2 158 ? -22.088 5.550 -10.441 1.00 49.18 158 PRO C O 1
ATOM 5785 N N . GLY C 2 159 ? -22.555 3.983 -11.984 1.00 46.80 159 GLY C N 1
ATOM 5786 C CA . GLY C 2 159 ? -21.914 2.895 -11.240 1.00 45.16 159 GLY C CA 1
ATOM 5787 C C . GLY C 2 159 ? -20.395 2.848 -11.358 1.00 43.14 159 GLY C C 1
ATOM 5788 O O . GLY C 2 159 ? -19.773 1.939 -10.822 1.00 41.95 159 GLY C O 1
ATOM 5789 N N . VAL C 2 160 ? -19.799 3.803 -12.069 1.00 42.37 160 VAL C N 1
ATOM 5790 C CA . VAL C 2 160 ? -18.337 3.894 -12.193 1.00 40.60 160 VAL C CA 1
ATOM 5791 C C . VAL C 2 160 ? -17.917 5.181 -11.523 1.00 40.13 160 VAL C C 1
ATOM 5792 O O . VAL C 2 160 ? -18.316 6.258 -11.947 1.00 39.47 160 VAL C O 1
ATOM 5796 N N . ILE C 2 161 ? -17.115 5.077 -10.473 1.00 38.65 161 ILE C N 1
ATOM 5797 C CA . ILE C 2 161 ? -16.862 6.234 -9.604 1.00 39.94 161 ILE C CA 1
ATOM 5798 C C . ILE C 2 161 ? -15.397 6.644 -9.510 1.00 39.20 161 ILE C C 1
ATOM 5799 O O . ILE C 2 161 ? -15.071 7.639 -8.860 1.00 38.76 161 ILE C O 1
ATOM 5804 N N . GLY C 2 162 ? -14.512 5.911 -10.179 1.00 36.74 162 GLY C N 1
ATOM 5805 C CA . GLY C 2 162 ? -13.102 6.225 -10.076 1.00 36.23 162 GLY C CA 1
ATOM 5806 C C . GLY C 2 162 ? -12.196 5.470 -11.002 1.00 35.06 162 GLY C C 1
ATOM 5807 O O . GLY C 2 162 ? -12.629 4.642 -11.808 1.00 36.44 162 GLY C O 1
ATOM 5808 N N . PHE C 2 163 ? -10.916 5.764 -10.845 1.00 35.83 163 PHE C N 1
ATOM 5809 C CA . PHE C 2 163 ? -9.879 5.307 -11.738 1.00 36.68 163 PHE C CA 1
ATOM 5810 C C . PHE C 2 163 ? -8.586 5.220 -10.950 1.00 38.12 163 PHE C C 1
ATOM 5811 O O . PHE C 2 163 ? -8.209 6.188 -10.298 1.00 40.70 163 PHE C O 1
ATOM 5819 N N . LYS C 2 164 ? -7.922 4.070 -11.009 1.00 37.26 164 LYS C N 1
ATOM 5820 C CA . LYS C 2 164 ? -6.598 3.861 -10.387 1.00 40.14 164 LYS C CA 1
ATOM 5821 C C . LYS C 2 164 ? -5.561 3.591 -11.488 1.00 38.00 164 LYS C C 1
ATOM 5822 O O . LYS C 2 164 ? -5.764 2.704 -12.324 1.00 36.43 164 LYS C O 1
ATOM 5828 N N . ASP C 2 165 ? -4.451 4.327 -11.493 1.00 35.56 165 ASP C N 1
ATOM 5829 C CA . ASP C 2 165 ? -3.434 4.092 -12.509 1.00 35.49 165 ASP C CA 1
ATOM 5830 C C . ASP C 2 165 ? -2.199 3.500 -11.891 1.00 35.63 165 ASP C C 1
ATOM 5831 O O . ASP C 2 165 ? -1.657 4.048 -10.938 1.00 37.08 165 ASP C O 1
ATOM 5836 N N . SER C 2 166 ? -1.729 2.408 -12.478 1.00 34.91 166 SER C N 1
ATOM 5837 C CA . SER C 2 166 ? -0.442 1.821 -12.081 1.00 35.00 166 SER C CA 1
ATOM 5838 C C . SER C 2 166 ? 0.564 1.849 -13.188 1.00 33.30 166 SER C C 1
ATOM 5839 O O . SER C 2 166 ? 1.594 1.168 -13.118 1.00 32.44 166 SER C O 1
ATOM 5842 N N A SER C 2 167 ? 0.215 2.571 -14.238 0.50 35.53 167 SER C N 1
ATOM 5843 N N B SER C 2 167 ? 0.330 2.639 -14.238 0.50 31.28 167 SER C N 1
ATOM 5844 C CA A SER C 2 167 ? 1.243 3.076 -15.059 0.50 37.66 167 SER C CA 1
ATOM 5845 C CA B SER C 2 167 ? 1.235 2.656 -15.417 0.50 30.50 167 SER C CA 1
ATOM 5846 C C A SER C 2 167 ? 1.927 4.040 -14.112 0.50 37.86 167 SER C C 1
ATOM 5847 C C B SER C 2 167 ? 2.605 3.255 -15.142 0.50 28.67 167 SER C C 1
ATOM 5848 O O A SER C 2 167 ? 1.311 4.726 -13.253 0.50 37.28 167 SER C O 1
ATOM 5849 O O B SER C 2 167 ? 3.561 3.062 -15.902 0.50 24.53 167 SER C O 1
ATOM 5854 N N A ALA C 2 168 ? 3.232 4.000 -14.233 0.50 38.19 168 ALA C N 1
ATOM 5855 N N B ALA C 2 168 ? 2.673 4.057 -14.089 0.50 28.87 168 ALA C N 1
ATOM 5856 C CA A ALA C 2 168 ? 4.065 5.015 -13.687 0.50 38.69 168 ALA C CA 1
ATOM 5857 C CA B ALA C 2 168 ? 3.896 4.777 -13.777 0.50 31.12 168 ALA C CA 1
ATOM 5858 C C A ALA C 2 168 ? 4.185 6.112 -14.728 0.50 37.26 168 ALA C C 1
ATOM 5859 C C B ALA C 2 168 ? 4.178 5.934 -14.755 0.50 32.39 168 ALA C C 1
ATOM 5860 O O A ALA C 2 168 ? 5.100 6.919 -14.640 0.50 38.84 168 ALA C O 1
ATOM 5861 O O B ALA C 2 168 ? 5.195 6.594 -14.638 0.50 32.47 168 ALA C O 1
ATOM 5864 N N . ASN C 2 169 ? 3.280 6.158 -15.710 1.00 35.36 169 ASN C N 1
ATOM 5865 C CA . ASN C 2 169 ? 3.423 7.159 -16.781 1.00 35.00 169 ASN C CA 1
ATOM 5866 C C . ASN C 2 169 ? 2.553 8.372 -16.487 1.00 34.83 169 ASN C C 1
ATOM 5867 O O . ASN C 2 169 ? 1.318 8.296 -16.582 1.00 35.39 169 ASN C O 1
ATOM 5872 N N . THR C 2 170 ? 3.195 9.472 -16.095 1.00 34.55 170 THR C N 1
ATOM 5873 C CA . THR C 2 170 ? 2.469 10.626 -15.591 1.00 34.18 170 THR C CA 1
ATOM 5874 C C . THR C 2 170 ? 2.001 11.570 -16.696 1.00 31.78 170 THR C C 1
ATOM 5875 O O . THR C 2 170 ? 1.097 12.366 -16.471 1.00 30.94 170 THR C O 1
ATOM 5879 N N . VAL C 2 171 ? 2.576 11.468 -17.890 1.00 30.63 171 VAL C N 1
ATOM 5880 C CA . VAL C 2 171 ? 2.034 12.142 -19.075 1.00 30.50 171 VAL C CA 1
ATOM 5881 C C . VAL C 2 171 ? 0.638 11.581 -19.356 1.00 32.40 171 VAL C C 1
ATOM 5882 O O . VAL C 2 171 ? -0.340 12.334 -19.493 1.00 35.56 171 VAL C O 1
ATOM 5886 N N . TYR C 2 172 ? 0.556 10.254 -19.439 1.00 32.16 172 TYR C N 1
ATOM 5887 C CA . TYR C 2 172 ? -0.737 9.547 -19.519 1.00 31.89 172 TYR C CA 1
ATOM 5888 C C . TYR C 2 172 ? -1.662 9.960 -18.370 1.00 30.70 172 TYR C C 1
ATOM 5889 O O . TYR C 2 172 ? -2.785 10.349 -18.602 1.00 29.27 172 TYR C O 1
ATOM 5898 N N . PHE C 2 173 ? -1.177 9.926 -17.136 1.00 30.72 173 PHE C N 1
ATOM 5899 C CA . PHE C 2 173 ? -2.031 10.291 -16.003 1.00 31.75 173 PHE C CA 1
ATOM 5900 C C . PHE C 2 173 ? -2.593 11.724 -16.094 1.00 34.20 173 PHE C C 1
ATOM 5901 O O . PHE C 2 173 ? -3.798 11.925 -15.919 1.00 32.96 173 PHE C O 1
ATOM 5909 N N . GLN C 2 174 ? -1.747 12.703 -16.424 1.00 35.03 174 GLN C N 1
ATOM 5910 C CA . GLN C 2 174 ? -2.212 14.084 -16.633 1.00 37.98 174 GLN C CA 1
ATOM 5911 C C . GLN C 2 174 ? -3.222 14.217 -17.775 1.00 38.24 174 GLN C C 1
ATOM 5912 O O . GLN C 2 174 ? -4.142 15.035 -17.692 1.00 40.38 174 GLN C O 1
ATOM 5918 N N . SER C 2 175 ? -3.049 13.423 -18.836 1.00 36.66 175 SER C N 1
ATOM 5919 C CA . SER C 2 175 ? -4.012 13.402 -19.928 1.00 36.29 175 SER C CA 1
ATOM 5920 C C . SER C 2 175 ? -5.395 12.945 -19.469 1.00 36.42 175 SER C C 1
ATOM 5921 O O . SER C 2 175 ? -6.397 13.433 -19.979 1.00 37.34 175 SER C O 1
ATOM 5924 N N . VAL C 2 176 ? -5.451 12.015 -18.515 1.00 33.68 176 VAL C N 1
ATOM 5925 C CA . VAL C 2 176 ? -6.740 11.538 -18.010 1.00 34.13 176 VAL C CA 1
ATOM 5926 C C . VAL C 2 176 ? -7.303 12.552 -17.023 1.00 35.85 176 VAL C C 1
ATOM 5927 O O . VAL C 2 176 ? -8.502 12.770 -17.003 1.00 37.81 176 VAL C O 1
ATOM 5931 N N . MET C 2 177 ? -6.451 13.184 -16.214 1.00 37.46 177 MET C N 1
ATOM 5932 C CA . MET C 2 177 ? -6.905 14.272 -15.332 1.00 41.05 177 MET C CA 1
ATOM 5933 C C . MET C 2 177 ? -7.591 15.368 -16.151 1.00 40.80 177 MET C C 1
ATOM 5934 O O . MET C 2 177 ? -8.700 15.823 -15.836 1.00 42.74 177 MET C O 1
ATOM 5939 N N . TYR C 2 178 ? -6.925 15.785 -17.217 1.00 40.55 178 TYR C N 1
ATOM 5940 C CA . TYR C 2 178 ? -7.458 16.821 -18.094 1.00 39.97 178 TYR C CA 1
ATOM 5941 C C . TYR C 2 178 ? -8.814 16.390 -18.689 1.00 41.75 178 TYR C C 1
ATOM 5942 O O . TYR C 2 178 ? -9.753 17.163 -18.704 1.00 40.05 178 TYR C O 1
ATOM 5951 N N . ALA C 2 179 ? -8.917 15.142 -19.136 1.00 41.92 179 ALA C N 1
ATOM 5952 C CA . ALA C 2 179 ? -10.157 14.640 -19.693 1.00 42.97 179 ALA C CA 1
ATOM 5953 C C . ALA C 2 179 ? -11.273 14.590 -18.646 1.00 45.23 179 ALA C C 1
ATOM 5954 O O . ALA C 2 179 ? -12.435 14.732 -18.991 1.00 48.16 179 ALA C O 1
ATOM 5956 N N . MET C 2 180 ? -10.918 14.410 -17.374 1.00 44.97 180 MET C N 1
ATOM 5957 C CA . MET C 2 180 ? -11.904 14.252 -16.302 1.00 44.28 180 MET C CA 1
ATOM 5958 C C . MET C 2 180 ? -12.124 15.525 -15.476 1.00 45.94 180 MET C C 1
ATOM 5959 O O . MET C 2 180 ? -12.871 15.511 -14.493 1.00 43.53 180 MET C O 1
ATOM 5964 N N . LYS C 2 181 ? -11.531 16.633 -15.907 1.00 47.10 181 LYS C N 1
ATOM 5965 C CA . LYS C 2 181 ? -11.466 17.828 -15.074 1.00 48.11 181 LYS C CA 1
ATOM 5966 C C . LYS C 2 181 ? -12.842 18.441 -14.767 1.00 49.54 181 LYS C C 1
ATOM 5967 O O . LYS C 2 181 ? -12.995 19.144 -13.779 1.00 49.63 181 LYS C O 1
ATOM 5973 N N . ASP C 2 182 ? -13.828 18.175 -15.611 1.00 51.58 182 ASP C N 1
ATOM 5974 C CA . ASP C 2 182 ? -15.190 18.636 -15.356 1.00 56.34 182 ASP C CA 1
ATOM 5975 C C . ASP C 2 182 ? -16.062 17.625 -14.604 1.00 54.07 182 ASP C C 1
ATOM 5976 O O . ASP C 2 182 ? -17.265 17.818 -14.465 1.00 54.23 182 ASP C O 1
ATOM 5981 N N . ASN C 2 183 ? -15.460 16.552 -14.115 1.00 52.44 183 ASN C N 1
ATOM 5982 C CA . ASN C 2 183 ? -16.162 15.608 -13.263 1.00 53.42 183 ASN C CA 1
ATOM 5983 C C . ASN C 2 183 ? -15.284 15.408 -12.031 1.00 51.97 183 ASN C C 1
ATOM 5984 O O . ASN C 2 183 ? -14.608 14.387 -11.887 1.00 44.79 183 ASN C O 1
ATOM 5989 N N . PRO C 2 184 ? -15.292 16.409 -11.140 1.00 54.00 184 PRO C N 1
ATOM 5990 C CA . PRO C 2 184 ? -14.420 16.424 -9.973 1.00 53.99 184 PRO C CA 1
ATOM 5991 C C . PRO C 2 184 ? -14.857 15.459 -8.855 1.00 54.19 184 PRO C C 1
ATOM 5992 O O . PRO C 2 184 ? -14.105 15.240 -7.915 1.00 56.87 184 PRO C O 1
ATOM 5996 N N . ASP C 2 185 ? -16.047 14.878 -8.953 1.00 53.73 185 ASP C N 1
ATOM 5997 C CA . ASP C 2 185 ? -16.453 13.831 -8.013 1.00 52.95 185 ASP C CA 1
ATOM 5998 C C . ASP C 2 185 ? -15.871 12.454 -8.390 1.00 50.23 185 ASP C C 1
ATOM 5999 O O . ASP C 2 185 ? -16.046 11.470 -7.655 1.00 48.70 185 ASP C O 1
ATOM 6004 N N . PHE C 2 186 ? -15.210 12.380 -9.542 1.00 45.99 186 PHE C N 1
ATOM 6005 C CA . PHE C 2 186 ? -14.656 11.128 -10.041 1.00 43.60 186 PHE C CA 1
ATOM 6006 C C . PHE C 2 186 ? -13.268 10.976 -9.462 1.00 41.53 186 PHE C C 1
ATOM 6007 O O . PHE C 2 186 ? -12.421 11.845 -9.637 1.00 40.29 186 PHE C O 1
ATOM 6015 N N . SER C 2 187 ? -13.039 9.876 -8.758 1.00 40.09 187 SER C N 1
ATOM 6016 C CA . SER C 2 187 ? -11.816 9.720 -7.992 1.00 41.05 187 SER C CA 1
ATOM 6017 C C . SER C 2 187 ? -10.654 9.234 -8.861 1.00 40.57 187 SER C C 1
ATOM 6018 O O . SER C 2 187 ? -10.767 8.212 -9.528 1.00 40.37 187 SER C O 1
ATOM 6021 N N . MET C 2 188 ? -9.538 9.963 -8.802 1.00 38.33 188 MET C N 1
ATOM 6022 C CA . MET C 2 188 ? -8.344 9.740 -9.612 1.00 37.75 188 MET C CA 1
ATOM 6023 C C . MET C 2 188 ? -7.219 9.349 -8.668 1.00 36.79 188 MET C C 1
ATOM 6024 O O . MET C 2 188 ? -6.720 10.174 -7.892 1.00 38.59 188 MET C O 1
ATOM 6029 N N . LEU C 2 189 ? -6.828 8.086 -8.729 1.00 35.09 189 LEU C N 1
ATOM 6030 C CA . LEU C 2 189 ? -5.895 7.521 -7.766 1.00 35.08 189 LEU C CA 1
ATOM 6031 C C . LEU C 2 189 ? -4.654 7.013 -8.461 1.00 33.94 189 LEU C C 1
ATOM 6032 O O . LEU C 2 189 ? -4.710 6.578 -9.597 1.00 32.75 189 LEU C O 1
ATOM 6037 N N . VAL C 2 190 ? -3.533 7.068 -7.756 1.00 36.47 190 VAL C N 1
ATOM 6038 C CA . VAL C 2 190 ? -2.245 6.708 -8.301 1.00 36.99 190 VAL C CA 1
ATOM 6039 C C . VAL C 2 190 ? -1.686 5.550 -7.498 1.00 35.39 190 VAL C C 1
ATOM 6040 O O . VAL C 2 190 ? -1.645 5.607 -6.280 1.00 35.61 190 VAL C O 1
ATOM 6044 N N . GLY C 2 191 ? -1.247 4.493 -8.170 1.00 35.80 191 GLY C N 1
ATOM 6045 C CA . GLY C 2 191 ? -0.740 3.318 -7.467 1.00 33.91 191 GLY C CA 1
ATOM 6046 C C . GLY C 2 191 ? 0.661 3.527 -6.917 1.00 33.48 191 GLY C C 1
ATOM 6047 O O . GLY C 2 191 ? 0.891 3.463 -5.701 1.00 34.03 191 GLY C O 1
ATOM 6048 N N . PRO C 2 192 ? 1.618 3.771 -7.807 1.00 32.93 192 PRO C N 1
ATOM 6049 C CA . PRO C 2 192 ? 3.019 3.760 -7.389 1.00 32.36 192 PRO C CA 1
ATOM 6050 C C . PRO C 2 192 ? 3.321 4.903 -6.433 1.00 33.82 192 PRO C C 1
ATOM 6051 O O . PRO C 2 192 ? 3.040 6.073 -6.726 1.00 34.59 192 PRO C O 1
ATOM 6055 N N . GLU C 2 193 ? 3.882 4.565 -5.280 1.00 35.69 193 GLU C N 1
ATOM 6056 C CA . GLU C 2 193 ? 4.022 5.546 -4.220 1.00 35.51 193 GLU C CA 1
ATOM 6057 C C . GLU C 2 193 ? 5.042 6.639 -4.506 1.00 34.88 193 GLU C C 1
ATOM 6058 O O . GLU C 2 193 ? 4.929 7.720 -3.961 1.00 33.30 193 GLU C O 1
ATOM 6064 N N . GLU C 2 194 ? 6.020 6.345 -5.355 1.00 34.48 194 GLU C N 1
ATOM 6065 C CA . GLU C 2 194 ? 7.102 7.277 -5.687 1.00 35.80 194 GLU C CA 1
ATOM 6066 C C . GLU C 2 194 ? 6.600 8.560 -6.377 1.00 36.84 194 GLU C C 1
ATOM 6067 O O . GLU C 2 194 ? 7.286 9.587 -6.353 1.00 36.76 194 GLU C O 1
ATOM 6073 N N . ILE C 2 195 ? 5.422 8.481 -7.001 1.00 33.99 195 ILE C N 1
ATOM 6074 C CA . ILE C 2 195 ? 4.821 9.599 -7.727 1.00 35.47 195 ILE C CA 1
ATOM 6075 C C . ILE C 2 195 ? 3.514 10.118 -7.080 1.00 36.00 195 ILE C C 1
ATOM 6076 O O . ILE C 2 195 ? 2.805 10.949 -7.672 1.00 33.39 195 ILE C O 1
ATOM 6081 N N . MET C 2 196 ? 3.213 9.646 -5.866 1.00 35.24 196 MET C N 1
ATOM 6082 C CA . MET C 2 196 ? 1.993 10.049 -5.170 1.00 36.05 196 MET C CA 1
ATOM 6083 C C . MET C 2 196 ? 2.035 11.534 -4.843 1.00 36.35 196 MET C C 1
ATOM 6084 O O . MET C 2 196 ? 1.074 12.244 -5.091 1.00 36.58 196 MET C O 1
ATOM 6089 N N . ALA C 2 197 ? 3.145 12.003 -4.293 1.00 36.29 197 ALA C N 1
ATOM 6090 C CA . ALA C 2 197 ? 3.244 13.408 -3.907 1.00 38.36 197 ALA C CA 1
ATOM 6091 C C . ALA C 2 197 ? 3.063 14.340 -5.087 1.00 37.65 197 ALA C C 1
ATOM 6092 O O . ALA C 2 197 ? 2.229 15.246 -5.034 1.00 38.80 197 ALA C O 1
ATOM 6094 N N . GLU C 2 198 ? 3.837 14.126 -6.153 1.00 36.64 198 GLU C N 1
ATOM 6095 C CA . GLU C 2 198 ? 3.779 15.043 -7.284 1.00 36.68 198 GLU C CA 1
ATOM 6096 C C . GLU C 2 198 ? 2.417 15.008 -7.938 1.00 35.90 198 GLU C C 1
ATOM 6097 O O . GLU C 2 198 ? 1.965 16.026 -8.428 1.00 35.14 198 GLU C O 1
ATOM 6103 N N . SER C 2 199 ? 1.772 13.843 -7.949 1.00 33.51 199 SER C N 1
ATOM 6104 C CA . SER C 2 199 ? 0.437 13.714 -8.549 1.00 34.50 199 SER C CA 1
ATOM 6105 C C . SER C 2 199 ? -0.617 14.395 -7.704 1.00 35.54 199 SER C C 1
ATOM 6106 O O . SER C 2 199 ? -1.507 15.076 -8.232 1.00 35.06 199 SER C O 1
ATOM 6109 N N . VAL C 2 200 ? -0.522 14.212 -6.387 1.00 36.05 200 VAL C N 1
ATOM 6110 C CA . VAL C 2 200 ? -1.441 14.886 -5.489 1.00 37.43 200 VAL C CA 1
ATOM 6111 C C . VAL C 2 200 ? -1.274 16.402 -5.525 1.00 38.46 200 VAL C C 1
ATOM 6112 O O . VAL C 2 200 ? -2.271 17.108 -5.509 1.00 38.30 200 VAL C O 1
ATOM 6116 N N . LEU C 2 201 ? -0.042 16.898 -5.608 1.00 39.24 201 LEU C N 1
ATOM 6117 C CA . LEU C 2 201 ? 0.188 18.349 -5.791 1.00 41.94 201 LEU C CA 1
ATOM 6118 C C . LEU C 2 201 ? -0.609 18.928 -6.961 1.00 42.83 201 LEU C C 1
ATOM 6119 O O . LEU C 2 201 ? -1.078 20.065 -6.904 1.00 42.68 201 LEU C O 1
ATOM 6124 N N . LEU C 2 202 ? -0.726 18.130 -8.019 1.00 42.98 202 LEU C N 1
ATOM 6125 C CA . LEU C 2 202 ? -1.445 18.504 -9.228 1.00 43.52 202 LEU C CA 1
ATOM 6126 C C . LEU C 2 202 ? -2.863 17.958 -9.264 1.00 43.03 202 LEU C C 1
ATOM 6127 O O . LEU C 2 202 ? -3.430 17.785 -10.337 1.00 42.90 202 LEU C O 1
ATOM 6132 N N . GLY C 2 203 ? -3.421 17.653 -8.097 1.00 41.35 203 GLY C N 1
ATOM 6133 C CA . GLY C 2 203 ? -4.854 17.417 -7.974 1.00 40.60 203 GLY C CA 1
ATOM 6134 C C . GLY C 2 203 ? -5.330 15.982 -7.957 1.00 39.80 203 GLY C C 1
ATOM 6135 O O . GLY C 2 203 ? -6.531 15.747 -7.906 1.00 39.26 203 GLY C O 1
ATOM 6136 N N . ALA C 2 204 ? -4.417 15.012 -7.995 1.00 38.18 204 ALA C N 1
ATOM 6137 C CA . ALA C 2 204 ? -4.823 13.624 -7.839 1.00 36.77 204 ALA C CA 1
ATOM 6138 C C . ALA C 2 204 ? -5.432 13.483 -6.446 1.00 37.85 204 ALA C C 1
ATOM 6139 O O . ALA C 2 204 ? -4.959 14.107 -5.494 1.00 38.18 204 ALA C O 1
ATOM 6141 N N . HIS C 2 205 ? -6.447 12.638 -6.320 1.00 37.05 205 HIS C N 1
ATOM 6142 C CA . HIS C 2 205 ? -7.147 12.472 -5.049 1.00 38.21 205 HIS C CA 1
ATOM 6143 C C . HIS C 2 205 ? -6.456 11.636 -3.988 1.00 37.68 205 HIS C C 1
ATOM 6144 O O . HIS C 2 205 ? -6.757 11.783 -2.804 1.00 36.96 205 HIS C O 1
ATOM 6151 N N . GLY C 2 206 ? -5.547 10.756 -4.379 1.00 35.59 206 GLY C N 1
ATOM 6152 C CA . GLY C 2 206 ? -5.019 9.809 -3.413 1.00 35.58 206 GLY C CA 1
ATOM 6153 C C . GLY C 2 206 ? -4.043 8.827 -4.020 1.00 34.47 206 GLY C C 1
ATOM 6154 O O . GLY C 2 206 ? -3.833 8.820 -5.235 1.00 33.75 206 GLY C O 1
ATOM 6155 N N . GLY C 2 207 ? -3.456 8.005 -3.154 1.00 33.65 207 GLY C N 1
ATOM 6156 C CA . GLY C 2 207 ? -2.433 7.048 -3.524 1.00 31.92 207 GLY C CA 1
ATOM 6157 C C . GLY C 2 207 ? -2.814 5.691 -2.968 1.00 32.56 207 GLY C C 1
ATOM 6158 O O . GLY C 2 207 ? -3.216 5.583 -1.796 1.00 34.18 207 GLY C O 1
ATOM 6159 N N . VAL C 2 208 ? -2.734 4.677 -3.823 1.00 31.74 208 VAL C N 1
ATOM 6160 C CA . VAL C 2 208 ? -2.998 3.282 -3.452 1.00 34.01 208 VAL C CA 1
ATOM 6161 C C . VAL C 2 208 ? -1.621 2.666 -3.266 1.00 34.61 208 VAL C C 1
ATOM 6162 O O . VAL C 2 208 ? -1.129 1.945 -4.123 1.00 35.04 208 VAL C O 1
ATOM 6166 N N . ASN C 2 209 ? -1.008 2.978 -2.128 1.00 35.83 209 ASN C N 1
ATOM 6167 C CA . ASN C 2 209 ? 0.440 2.873 -1.961 1.00 35.18 209 ASN C CA 1
ATOM 6168 C C . ASN C 2 209 ? 0.824 1.724 -1.040 1.00 34.79 209 ASN C C 1
ATOM 6169 O O . ASN C 2 209 ? 0.567 1.780 0.165 1.00 36.39 209 ASN C O 1
ATOM 6174 N N . GLY C 2 210 ? 1.498 0.731 -1.596 1.00 34.28 210 GLY C N 1
ATOM 6175 C CA . GLY C 2 210 ? 1.884 -0.472 -0.863 1.00 36.32 210 GLY C CA 1
ATOM 6176 C C . GLY C 2 210 ? 2.764 -0.283 0.352 1.00 36.49 210 GLY C C 1
ATOM 6177 O O . GLY C 2 210 ? 2.656 -1.044 1.322 1.00 37.22 210 GLY C O 1
ATOM 6178 N N . GLY C 2 211 ? 3.632 0.723 0.317 1.00 36.45 211 GLY C N 1
ATOM 6179 C CA . GLY C 2 211 ? 4.494 1.019 1.465 1.00 36.95 211 GLY C CA 1
ATOM 6180 C C . GLY C 2 211 ? 3.721 1.447 2.703 1.00 37.83 211 GLY C C 1
ATOM 6181 O O . GLY C 2 211 ? 4.236 1.390 3.818 1.00 38.45 211 GLY C O 1
ATOM 6182 N N . ALA C 2 212 ? 2.481 1.900 2.510 1.00 37.17 212 ALA C N 1
ATOM 6183 C CA . ALA C 2 212 ? 1.633 2.255 3.639 1.00 37.06 212 ALA C CA 1
ATOM 6184 C C . ALA C 2 212 ? 1.197 1.042 4.498 1.00 37.21 212 ALA C C 1
ATOM 6185 O O . ALA C 2 212 ? 0.781 1.208 5.643 1.00 36.41 212 ALA C O 1
ATOM 6187 N N . ASN C 2 213 ? 1.296 -0.173 3.960 1.00 38.75 213 ASN C N 1
ATOM 6188 C CA . ASN C 2 213 ? 1.209 -1.390 4.789 1.00 39.67 213 ASN C CA 1
ATOM 6189 C C . ASN C 2 213 ? 2.226 -1.343 5.956 1.00 41.29 213 ASN C C 1
ATOM 6190 O O . ASN C 2 213 ? 1.916 -1.745 7.078 1.00 44.95 213 ASN C O 1
ATOM 6195 N N . MET C 2 214 ? 3.443 -0.881 5.668 1.00 40.29 214 MET C N 1
ATOM 6196 C CA . MET C 2 214 ? 4.504 -0.710 6.680 1.00 40.26 214 MET C CA 1
ATOM 6197 C C . MET C 2 214 ? 4.337 0.541 7.546 1.00 40.52 214 MET C C 1
ATOM 6198 O O . MET C 2 214 ? 4.280 0.453 8.769 1.00 38.08 214 MET C O 1
ATOM 6203 N N . PHE C 2 215 ? 4.270 1.705 6.910 1.00 41.00 215 PHE C N 1
ATOM 6204 C CA . PHE C 2 215 ? 4.399 2.993 7.609 1.00 41.56 215 PHE C CA 1
ATOM 6205 C C . PHE C 2 215 ? 3.249 3.898 7.215 1.00 43.55 215 PHE C C 1
ATOM 6206 O O . PHE C 2 215 ? 3.438 4.880 6.488 1.00 43.95 215 PHE C O 1
ATOM 6214 N N . PRO C 2 216 ? 2.044 3.567 7.677 1.00 43.67 216 PRO C N 1
ATOM 6215 C CA . PRO C 2 216 ? 0.888 4.284 7.166 1.00 43.44 216 PRO C CA 1
ATOM 6216 C C . PRO C 2 216 ? 0.938 5.794 7.437 1.00 43.82 216 PRO C C 1
ATOM 6217 O O . PRO C 2 216 ? 0.542 6.589 6.568 1.00 42.01 216 PRO C O 1
ATOM 6221 N N . GLU C 2 217 ? 1.457 6.175 8.606 1.00 44.08 217 GLU C N 1
ATOM 6222 C CA . GLU C 2 217 ? 1.550 7.577 9.003 1.00 45.98 217 GLU C CA 1
ATOM 6223 C C . GLU C 2 217 ? 2.461 8.400 8.099 1.00 44.38 217 GLU C C 1
ATOM 6224 O O . GLU C 2 217 ? 2.173 9.573 7.827 1.00 42.92 217 GLU C O 1
ATOM 6230 N N . LEU C 2 218 ? 3.546 7.793 7.626 1.00 44.66 218 LEU C N 1
ATOM 6231 C CA . LEU C 2 218 ? 4.430 8.461 6.666 1.00 46.94 218 LEU C CA 1
ATOM 6232 C C . LEU C 2 218 ? 3.654 8.869 5.401 1.00 44.80 218 LEU C C 1
ATOM 6233 O O . LEU C 2 218 ? 3.695 10.033 4.991 1.00 48.19 218 LEU C O 1
ATOM 6238 N N . TYR C 2 219 ? 2.934 7.922 4.807 1.00 42.25 219 TYR C N 1
ATOM 6239 C CA . TYR C 2 219 ? 2.255 8.168 3.530 1.00 40.43 219 TYR C CA 1
ATOM 6240 C C . TYR C 2 219 ? 1.082 9.137 3.713 1.00 40.92 219 TYR C C 1
ATOM 6241 O O . TYR C 2 219 ? 0.814 9.955 2.841 1.00 38.16 219 TYR C O 1
ATOM 6250 N N . VAL C 2 220 ? 0.418 9.061 4.866 1.00 40.75 220 VAL C N 1
ATOM 6251 C CA . VAL C 2 220 ? -0.709 9.941 5.153 1.00 40.85 220 VAL C CA 1
ATOM 6252 C C . VAL C 2 220 ? -0.161 11.346 5.372 1.00 41.44 220 VAL C C 1
ATOM 6253 O O . VAL C 2 220 ? -0.761 12.307 4.925 1.00 40.79 220 VAL C O 1
ATOM 6257 N N . SER C 2 221 ? 0.992 11.464 6.025 1.00 42.81 221 SER C N 1
ATOM 6258 C CA . SER C 2 221 ? 1.608 12.787 6.203 1.00 43.97 221 SER C CA 1
ATOM 6259 C C . SER C 2 221 ? 2.009 13.394 4.864 1.00 43.00 221 SER C C 1
ATOM 6260 O O . SER C 2 221 ? 1.740 14.573 4.583 1.00 45.73 221 SER C O 1
ATOM 6263 N N . LEU C 2 222 ? 2.629 12.581 4.024 1.00 41.00 222 LEU C N 1
ATOM 6264 C CA . LEU C 2 222 ? 3.081 13.071 2.737 1.00 39.47 222 LEU C CA 1
ATOM 6265 C C . LEU C 2 222 ? 1.905 13.503 1.880 1.00 38.14 222 LEU C C 1
ATOM 6266 O O . LEU C 2 222 ? 1.981 14.519 1.199 1.00 37.04 222 LEU C O 1
ATOM 6271 N N . TYR C 2 223 ? 0.824 12.729 1.934 1.00 36.29 223 TYR C N 1
ATOM 6272 C CA . TYR C 2 223 ? -0.382 13.051 1.196 1.00 36.58 223 TYR C CA 1
ATOM 6273 C C . TYR C 2 223 ? -0.918 14.408 1.618 1.00 38.82 223 TYR C C 1
ATOM 6274 O O . TYR C 2 223 ? -1.292 15.217 0.785 1.00 38.99 223 TYR C O 1
ATOM 6283 N N . ASN C 2 224 ? -1.002 14.634 2.918 1.00 41.13 224 ASN C N 1
ATOM 6284 C CA . ASN C 2 224 ? -1.530 15.896 3.425 1.00 44.81 224 ASN C CA 1
ATOM 6285 C C . ASN C 2 224 ? -0.622 17.064 3.085 1.00 44.05 224 ASN C C 1
ATOM 6286 O O . ASN C 2 224 ? -1.096 18.154 2.730 1.00 43.59 224 ASN C O 1
ATOM 6291 N N . ALA C 2 225 ? 0.681 16.849 3.226 1.00 42.29 225 ALA C N 1
ATOM 6292 C CA . ALA C 2 225 ? 1.652 17.870 2.833 1.00 44.42 225 ALA C CA 1
ATOM 6293 C C . ALA C 2 225 ? 1.443 18.270 1.360 1.00 44.12 225 ALA C C 1
ATOM 6294 O O . ALA C 2 225 ? 1.417 19.453 1.011 1.00 42.87 225 ALA C O 1
ATOM 6296 N N . ALA C 2 226 ? 1.282 17.260 0.516 1.00 44.57 226 ALA C N 1
ATOM 6297 C CA . ALA C 2 226 ? 1.138 17.470 -0.914 1.00 44.70 226 ALA C CA 1
ATOM 6298 C C . ALA C 2 226 ? -0.167 18.178 -1.189 1.00 45.48 226 ALA C C 1
ATOM 6299 O O . ALA C 2 226 ? -0.209 19.142 -1.938 1.00 46.03 226 ALA C O 1
ATOM 6301 N N . LYS C 2 227 ? -1.225 17.714 -0.549 1.00 45.75 227 LYS C N 1
ATOM 6302 C CA . LYS C 2 227 ? -2.521 18.355 -0.675 1.00 49.20 227 LYS C CA 1
ATOM 6303 C C . LYS C 2 227 ? -2.483 19.860 -0.351 1.00 49.63 227 LYS C C 1
ATOM 6304 O O . LYS C 2 227 ? -3.050 20.658 -1.085 1.00 50.31 227 LYS C O 1
ATOM 6310 N N . ASN C 2 228 ? -1.814 20.227 0.739 1.00 49.77 228 ASN C N 1
ATOM 6311 C CA . ASN C 2 228 ? -1.699 21.627 1.175 1.00 54.11 228 ASN C CA 1
ATOM 6312 C C . ASN C 2 228 ? -0.431 22.332 0.671 1.00 53.49 228 ASN C C 1
ATOM 6313 O O . ASN C 2 228 ? -0.150 23.460 1.086 1.00 55.89 228 ASN C O 1
ATOM 6318 N N . ALA C 2 229 ? 0.323 21.679 -0.217 1.00 51.60 229 ALA C N 1
ATOM 6319 C CA . ALA C 2 229 ? 1.574 22.238 -0.766 1.00 50.99 229 ALA C CA 1
ATOM 6320 C C . ALA C 2 229 ? 2.482 22.834 0.317 1.00 51.79 229 ALA C C 1
ATOM 6321 O O . ALA C 2 229 ? 2.971 23.963 0.195 1.00 49.84 229 ALA C O 1
ATOM 6323 N N . ASP C 2 230 ? 2.681 22.068 1.380 1.00 51.16 230 ASP C N 1
ATOM 6324 C CA . ASP C 2 230 ? 3.727 22.353 2.356 1.00 52.16 230 ASP C CA 1
ATOM 6325 C C . ASP C 2 230 ? 5.026 21.721 1.812 1.00 49.40 230 ASP C C 1
ATOM 6326 O O . ASP C 2 230 ? 5.382 20.575 2.105 1.00 46.81 230 ASP C O 1
ATOM 6331 N N . MET C 2 231 ? 5.722 22.510 1.008 1.00 48.38 231 MET C N 1
ATOM 6332 C CA . MET C 2 231 ? 6.796 22.006 0.154 1.00 46.92 231 MET C CA 1
ATOM 6333 C C . MET C 2 231 ? 7.993 21.482 0.926 1.00 47.64 231 MET C C 1
ATOM 6334 O O . MET C 2 231 ? 8.651 20.564 0.441 1.00 47.89 231 MET C O 1
ATOM 6339 N N . GLU C 2 232 ? 8.266 22.030 2.115 1.00 47.75 232 GLU C N 1
ATOM 6340 C CA . GLU C 2 232 ? 9.382 21.540 2.936 1.00 49.37 232 GLU C CA 1
ATOM 6341 C C . GLU C 2 232 ? 9.075 20.142 3.460 1.00 49.46 232 GLU C C 1
ATOM 6342 O O . GLU C 2 232 ? 9.938 19.274 3.494 1.00 49.77 232 GLU C O 1
ATOM 6344 N N . GLU C 2 233 ? 7.837 19.933 3.877 1.00 50.80 233 GLU C N 1
ATOM 6345 C CA . GLU C 2 233 ? 7.406 18.615 4.316 1.00 50.68 233 GLU C CA 1
ATOM 6346 C C . GLU C 2 233 ? 7.342 17.643 3.140 1.00 48.17 233 GLU C C 1
ATOM 6347 O O . GLU C 2 233 ? 7.757 16.491 3.276 1.00 46.10 233 GLU C O 1
ATOM 6353 N N . VAL C 2 234 ? 6.843 18.106 1.992 1.00 44.97 234 VAL C N 1
ATOM 6354 C CA . VAL C 2 234 ? 6.815 17.250 0.814 1.00 43.50 234 VAL C CA 1
ATOM 6355 C C . VAL C 2 234 ? 8.220 16.753 0.489 1.00 43.36 234 VAL C C 1
ATOM 6356 O O . VAL C 2 234 ? 8.413 15.564 0.276 1.00 44.20 234 VAL C O 1
ATOM 6360 N N . ARG C 2 235 ? 9.194 17.655 0.472 1.00 45.72 235 ARG C N 1
ATOM 6361 C CA . ARG C 2 235 ? 10.579 17.291 0.146 1.00 47.46 235 ARG C CA 1
ATOM 6362 C C . ARG C 2 235 ? 11.219 16.354 1.178 1.00 47.88 235 ARG C C 1
ATOM 6363 O O . ARG C 2 235 ? 11.885 15.390 0.811 1.00 46.98 235 ARG C O 1
ATOM 6371 N N . ARG C 2 236 ? 11.028 16.654 2.459 1.00 48.19 236 ARG C N 1
ATOM 6372 C CA . ARG C 2 236 ? 11.564 15.826 3.539 1.00 49.39 236 ARG C CA 1
ATOM 6373 C C . ARG C 2 236 ? 10.921 14.435 3.490 1.00 47.77 236 ARG C C 1
ATOM 6374 O O . ARG C 2 236 ? 11.614 13.425 3.530 1.00 47.14 236 ARG C O 1
ATOM 6382 N N . LEU C 2 237 ? 9.601 14.386 3.342 1.00 45.87 237 LEU C N 1
ATOM 6383 C CA . LEU C 2 237 ? 8.905 13.098 3.368 1.00 44.31 237 LEU C CA 1
ATOM 6384 C C . LEU C 2 237 ? 9.071 12.319 2.080 1.00 43.04 237 LEU C C 1
ATOM 6385 O O . LEU C 2 237 ? 9.171 11.101 2.129 1.00 42.93 237 LEU C O 1
ATOM 6390 N N . GLN C 2 238 ? 9.123 13.002 0.939 1.00 42.58 238 GLN C N 1
ATOM 6391 C CA . GLN C 2 238 ? 9.437 12.321 -0.317 1.00 41.83 238 GLN C CA 1
ATOM 6392 C C . GLN C 2 238 ? 10.778 11.584 -0.264 1.00 43.17 238 GLN C C 1
ATOM 6393 O O . GLN C 2 238 ? 10.879 10.457 -0.753 1.00 42.43 238 GLN C O 1
ATOM 6399 N N . GLU C 2 239 ? 11.796 12.193 0.336 1.00 45.42 239 GLU C N 1
ATOM 6400 C CA . GLU C 2 239 ? 13.081 11.521 0.447 1.00 46.43 239 GLU C CA 1
ATOM 6401 C C . GLU C 2 239 ? 13.002 10.209 1.264 1.00 46.99 239 GLU C C 1
ATOM 6402 O O . GLU C 2 239 ? 13.757 9.274 1.023 1.00 46.86 239 GLU C O 1
ATOM 6408 N N . LYS C 2 240 ? 12.100 10.143 2.230 1.00 46.12 240 LYS C N 1
ATOM 6409 C CA . LYS C 2 240 ? 11.908 8.915 2.977 1.00 46.55 240 LYS C CA 1
ATOM 6410 C C . LYS C 2 240 ? 11.231 7.828 2.144 1.00 44.29 240 LYS C C 1
ATOM 6411 O O . LYS C 2 240 ? 11.636 6.662 2.195 1.00 43.53 240 LYS C O 1
ATOM 6417 N N . VAL C 2 241 ? 10.209 8.216 1.377 1.00 41.24 241 VAL C N 1
ATOM 6418 C CA . VAL C 2 241 ? 9.494 7.289 0.520 1.00 37.89 241 VAL C CA 1
ATOM 6419 C C . VAL C 2 241 ? 10.499 6.768 -0.497 1.00 37.75 241 VAL C C 1
ATOM 6420 O O . VAL C 2 241 ? 10.550 5.579 -0.778 1.00 34.94 241 VAL C O 1
ATOM 6424 N N . MET C 2 242 ? 11.345 7.651 -1.014 1.00 38.66 242 MET C N 1
ATOM 6425 C CA . MET C 2 242 ? 12.305 7.213 -2.023 1.00 39.46 242 MET C CA 1
ATOM 6426 C C . MET C 2 242 ? 13.396 6.293 -1.441 1.00 40.43 242 MET C C 1
ATOM 6427 O O . MET C 2 242 ? 13.847 5.367 -2.119 1.00 39.91 242 MET C O 1
ATOM 6432 N N . GLN C 2 243 ? 13.815 6.534 -0.202 1.00 40.83 243 GLN C N 1
ATOM 6433 C CA . GLN C 2 243 ? 14.788 5.645 0.443 1.00 43.45 243 GLN C CA 1
ATOM 6434 C C . GLN C 2 243 ? 14.224 4.235 0.613 1.00 42.06 243 GLN C C 1
ATOM 6435 O O . GLN C 2 243 ? 14.895 3.245 0.338 1.00 43.53 243 GLN C O 1
ATOM 6441 N N . ILE C 2 244 ? 12.986 4.168 1.084 1.00 41.62 244 ILE C N 1
ATOM 6442 C CA . ILE C 2 244 ? 12.229 2.929 1.140 1.00 40.78 244 ILE C CA 1
ATOM 6443 C C . ILE C 2 244 ? 12.212 2.231 -0.214 1.00 40.25 244 ILE C C 1
ATOM 6444 O O . ILE C 2 244 ? 12.438 1.019 -0.290 1.00 41.90 244 ILE C O 1
ATOM 6449 N N . SER C 2 245 ? 11.904 2.983 -1.268 1.00 39.82 245 SER C N 1
ATOM 6450 C CA . SER C 2 245 ? 11.759 2.412 -2.611 1.00 38.71 245 SER C CA 1
ATOM 6451 C C . SER C 2 245 ? 13.074 1.799 -3.072 1.00 38.90 245 SER C C 1
ATOM 6452 O O . SER C 2 245 ? 13.109 0.671 -3.596 1.00 36.62 245 SER C O 1
ATOM 6455 N N . ALA C 2 246 ? 14.145 2.558 -2.873 1.00 38.52 246 ALA C N 1
ATOM 6456 C CA . ALA C 2 246 ? 15.488 2.137 -3.252 1.00 40.13 246 ALA C CA 1
ATOM 6457 C C . ALA C 2 246 ? 16.060 1.001 -2.376 1.00 42.12 246 ALA C C 1
ATOM 6458 O O . ALA C 2 246 ? 16.959 0.282 -2.830 1.00 43.07 246 ALA C O 1
ATOM 6460 N N . THR C 2 247 ? 15.566 0.837 -1.137 1.00 42.66 247 THR C N 1
ATOM 6461 C CA . THR C 2 247 ? 16.224 -0.077 -0.167 1.00 43.63 247 THR C CA 1
ATOM 6462 C C . THR C 2 247 ? 15.382 -1.293 0.267 1.00 44.08 247 THR C C 1
ATOM 6463 O O . THR C 2 247 ? 15.932 -2.371 0.481 1.00 45.07 247 THR C O 1
ATOM 6467 N N . ILE C 2 248 ? 14.068 -1.133 0.381 1.00 43.19 248 ILE C N 1
ATOM 6468 C CA . ILE C 2 248 ? 13.179 -2.225 0.793 1.00 41.73 248 ILE C CA 1
ATOM 6469 C C . ILE C 2 248 ? 12.732 -3.052 -0.410 1.00 41.80 248 ILE C C 1
ATOM 6470 O O . ILE C 2 248 ? 12.468 -4.244 -0.268 1.00 42.09 248 ILE C O 1
ATOM 6475 N N . TYR C 2 249 ? 12.662 -2.430 -1.592 1.00 40.99 249 TYR C N 1
ATOM 6476 C CA . TYR C 2 249 ? 12.071 -3.076 -2.775 1.00 39.19 249 TYR C CA 1
ATOM 6477 C C . TYR C 2 249 ? 13.065 -3.640 -3.789 1.00 40.20 249 TYR C C 1
ATOM 6478 O O . TYR C 2 249 ? 12.652 -4.230 -4.775 1.00 38.23 249 TYR C O 1
ATOM 6487 N N . THR C 2 250 ? 14.361 -3.495 -3.542 1.00 42.72 250 THR C N 1
ATOM 6488 C CA . THR C 2 250 ? 15.366 -3.859 -4.540 1.00 44.40 250 THR C CA 1
ATOM 6489 C C . THR C 2 250 ? 16.289 -5.024 -4.176 1.00 46.44 250 THR C C 1
ATOM 6490 O O . THR C 2 250 ? 17.366 -5.166 -4.746 1.00 47.45 250 THR C O 1
ATOM 6494 N N . VAL C 2 251 ? 15.878 -5.865 -3.243 1.00 47.25 251 VAL C N 1
ATOM 6495 C CA . VAL C 2 251 ? 16.760 -6.915 -2.756 1.00 48.91 251 VAL C CA 1
ATOM 6496 C C . VAL C 2 251 ? 16.671 -8.197 -3.607 1.00 51.01 251 VAL C C 1
ATOM 6497 O O . VAL C 2 251 ? 17.674 -8.852 -3.843 1.00 51.99 251 VAL C O 1
ATOM 6501 N N . GLY C 2 252 ? 15.491 -8.536 -4.100 1.00 56.04 252 GLY C N 1
ATOM 6502 C CA . GLY C 2 252 ? 15.337 -9.720 -4.968 1.00 64.33 252 GLY C CA 1
ATOM 6503 C C . GLY C 2 252 ? 16.419 -9.960 -6.027 1.00 68.57 252 GLY C C 1
ATOM 6504 O O . GLY C 2 252 ? 16.714 -9.084 -6.840 1.00 69.25 252 GLY C O 1
ATOM 6505 N N . GLN C 2 253 ? 17.015 -11.151 -5.998 1.00 73.73 253 GLN C N 1
ATOM 6506 C CA . GLN C 2 253 ? 17.796 -11.672 -7.130 1.00 78.22 253 GLN C CA 1
ATOM 6507 C C . GLN C 2 253 ? 16.978 -12.681 -7.982 1.00 79.19 253 GLN C C 1
ATOM 6508 O O . GLN C 2 253 ? 17.541 -13.336 -8.861 1.00 82.30 253 GLN C O 1
ATOM 6510 N N . HIS C 2 254 ? 15.664 -12.786 -7.730 1.00 76.53 254 HIS C N 1
ATOM 6511 C CA . HIS C 2 254 ? 14.790 -13.807 -8.367 1.00 74.56 254 HIS C CA 1
ATOM 6512 C C . HIS C 2 254 ? 13.412 -13.321 -8.899 1.00 72.02 254 HIS C C 1
ATOM 6513 O O . HIS C 2 254 ? 12.614 -14.140 -9.354 1.00 73.43 254 HIS C O 1
ATOM 6520 N N . GLY C 2 255 ? 13.132 -12.019 -8.856 1.00 69.55 255 GLY C N 1
ATOM 6521 C CA . GLY C 2 255 ? 11.827 -11.483 -9.293 1.00 63.78 255 GLY C CA 1
ATOM 6522 C C . GLY C 2 255 ? 10.923 -11.195 -8.103 1.00 61.51 255 GLY C C 1
ATOM 6523 O O . GLY C 2 255 ? 11.182 -11.665 -6.982 1.00 62.12 255 GLY C O 1
ATOM 6524 N N . SER C 2 256 ? 9.854 -10.441 -8.359 1.00 54.66 256 SER C N 1
ATOM 6525 C CA . SER C 2 256 ? 8.959 -9.891 -7.322 1.00 52.37 256 SER C CA 1
ATOM 6526 C C . SER C 2 256 ? 9.701 -9.439 -6.047 1.00 49.79 256 SER C C 1
ATOM 6527 O O . SER C 2 256 ? 9.397 -9.840 -4.926 1.00 45.94 256 SER C O 1
ATOM 6530 N N . SER C 2 257 ? 10.679 -8.578 -6.287 1.00 47.47 257 SER C N 1
ATOM 6531 C CA . SER C 2 257 ? 11.489 -7.933 -5.279 1.00 48.01 257 SER C CA 1
ATOM 6532 C C . SER C 2 257 ? 10.678 -7.008 -4.349 1.00 45.91 257 SER C C 1
ATOM 6533 O O . SER C 2 257 ? 10.943 -6.922 -3.146 1.00 45.01 257 SER C O 1
ATOM 6536 N N . TYR C 2 258 ? 9.718 -6.294 -4.931 1.00 41.27 258 TYR C N 1
ATOM 6537 C CA . TYR C 2 258 ? 8.839 -5.397 -4.196 1.00 39.83 258 TYR C CA 1
ATOM 6538 C C . TYR C 2 258 ? 7.992 -6.237 -3.211 1.00 39.24 258 TYR C C 1
ATOM 6539 O O . TYR C 2 258 ? 8.051 -6.060 -2.001 1.00 38.58 258 TYR C O 1
ATOM 6548 N N . LEU C 2 259 ? 7.259 -7.207 -3.727 1.00 38.82 259 LEU C N 1
ATOM 6549 C CA . LEU C 2 259 ? 6.390 -8.008 -2.873 1.00 40.48 259 LEU C CA 1
ATOM 6550 C C . LEU C 2 259 ? 7.148 -8.761 -1.747 1.00 41.06 259 LEU C C 1
ATOM 6551 O O . LEU C 2 259 ? 6.706 -8.739 -0.596 1.00 40.32 259 LEU C O 1
ATOM 6556 N N . LYS C 2 260 ? 8.246 -9.435 -2.095 1.00 39.36 260 LYS C N 1
ATOM 6557 C CA . LYS C 2 260 ? 9.127 -10.095 -1.117 1.00 40.53 260 LYS C CA 1
ATOM 6558 C C . LYS C 2 260 ? 9.699 -9.143 -0.067 1.00 41.03 260 LYS C C 1
ATOM 6559 O O . LYS C 2 260 ? 9.792 -9.482 1.109 1.00 41.45 260 LYS C O 1
ATOM 6565 N N . GLY C 2 261 ? 10.096 -7.951 -0.492 1.00 39.98 261 GLY C N 1
ATOM 6566 C CA . GLY C 2 261 ? 10.657 -6.974 0.441 1.00 39.29 261 GLY C CA 1
ATOM 6567 C C . GLY C 2 261 ? 9.591 -6.460 1.387 1.00 38.96 261 GLY C C 1
ATOM 6568 O O . GLY C 2 261 ? 9.783 -6.398 2.606 1.00 40.17 261 GLY C O 1
ATOM 6569 N N . LEU C 2 262 ? 8.445 -6.122 0.820 1.00 36.70 262 LEU C N 1
ATOM 6570 C CA . LEU C 2 262 ? 7.333 -5.620 1.600 1.00 38.03 262 LEU C CA 1
ATOM 6571 C C . LEU C 2 262 ? 6.937 -6.630 2.665 1.00 38.43 262 LEU C C 1
ATOM 6572 O O . LEU C 2 262 ? 6.887 -6.296 3.840 1.00 38.16 262 LEU C O 1
ATOM 6577 N N . LYS C 2 263 ? 6.718 -7.878 2.246 1.00 39.24 263 LYS C N 1
ATOM 6578 C CA . LYS C 2 263 ? 6.286 -8.958 3.141 1.00 40.43 263 LYS C CA 1
ATOM 6579 C C . LYS C 2 263 ? 7.319 -9.331 4.209 1.00 41.80 263 LYS C C 1
ATOM 6580 O O . LYS C 2 263 ? 6.965 -9.600 5.361 1.00 39.89 263 LYS C O 1
ATOM 6586 N N . CYS C 2 264 ? 8.585 -9.347 3.818 1.00 40.58 264 CYS C N 1
ATOM 6587 C CA . CYS C 2 264 ? 9.676 -9.539 4.762 1.00 40.22 264 CYS C CA 1
ATOM 6588 C C . CYS C 2 264 ? 9.678 -8.436 5.847 1.00 38.88 264 CYS C C 1
ATOM 6589 O O . CYS C 2 264 ? 9.715 -8.711 7.062 1.00 38.96 264 CYS C O 1
ATOM 6592 N N . ALA C 2 265 ? 9.629 -7.188 5.405 1.00 38.04 265 ALA C N 1
ATOM 6593 C CA . ALA C 2 265 ? 9.574 -6.063 6.325 1.00 38.30 265 ALA C CA 1
ATOM 6594 C C . ALA C 2 265 ? 8.356 -6.166 7.249 1.00 39.49 265 ALA C C 1
ATOM 6595 O O . ALA C 2 265 ? 8.454 -5.890 8.435 1.00 38.83 265 ALA C O 1
ATOM 6597 N N . LEU C 2 266 ? 7.212 -6.599 6.726 1.00 40.21 266 LEU C N 1
ATOM 6598 C CA . LEU C 2 266 ? 6.034 -6.697 7.582 1.00 41.26 266 LEU C CA 1
ATOM 6599 C C . LEU C 2 266 ? 6.214 -7.715 8.707 1.00 43.42 266 LEU C C 1
ATOM 6600 O O . LEU C 2 266 ? 5.783 -7.470 9.833 1.00 46.11 266 LEU C O 1
ATOM 6605 N N . SER C 2 267 ? 6.878 -8.827 8.400 1.00 43.24 267 SER C N 1
ATOM 6606 C CA . SER C 2 267 ? 7.202 -9.843 9.394 1.00 45.62 267 SER C CA 1
ATOM 6607 C C . SER C 2 267 ? 8.217 -9.260 10.381 1.00 45.78 267 SER C C 1
ATOM 6608 O O . SER C 2 267 ? 7.993 -9.280 11.582 1.00 45.49 267 SER C O 1
ATOM 6611 N N . LEU C 2 268 ? 9.282 -8.645 9.876 1.00 45.95 268 LEU C N 1
ATOM 6612 C CA . LEU C 2 268 ? 10.268 -8.019 10.762 1.00 46.95 268 LEU C CA 1
ATOM 6613 C C . LEU C 2 268 ? 9.661 -6.985 11.726 1.00 48.08 268 LEU C C 1
ATOM 6614 O O . LEU C 2 268 ? 10.092 -6.890 12.862 1.00 49.92 268 LEU C O 1
ATOM 6619 N N . LEU C 2 269 ? 8.663 -6.229 11.269 1.00 47.49 269 LEU C N 1
ATOM 6620 C CA . LEU C 2 269 ? 7.934 -5.280 12.116 1.00 48.21 269 LEU C CA 1
ATOM 6621 C C . LEU C 2 269 ? 6.920 -5.956 13.054 1.00 48.78 269 LEU C C 1
ATOM 6622 O O . LEU C 2 269 ? 6.217 -5.270 13.789 1.00 49.36 269 LEU C O 1
ATOM 6627 N N . GLY C 2 270 ? 6.837 -7.286 13.033 1.00 49.11 270 GLY C N 1
ATOM 6628 C CA . GLY C 2 270 ? 5.915 -8.020 13.912 1.00 50.13 270 GLY C CA 1
ATOM 6629 C C . GLY C 2 270 ? 4.449 -7.899 13.509 1.00 49.79 270 GLY C C 1
ATOM 6630 O O . GLY C 2 270 ? 3.562 -8.153 14.316 1.00 50.87 270 GLY C O 1
ATOM 6631 N N . ILE C 2 271 ? 4.179 -7.538 12.256 1.00 48.39 271 ILE C N 1
ATOM 6632 C CA . ILE C 2 271 ? 2.797 -7.313 11.829 1.00 47.50 271 ILE C CA 1
ATOM 6633 C C . ILE C 2 271 ? 2.115 -8.569 11.304 1.00 48.28 271 ILE C C 1
ATOM 6634 O O . ILE C 2 271 ? 1.031 -8.929 11.768 1.00 49.93 271 ILE C O 1
ATOM 6639 N N . CYS C 2 272 ? 2.730 -9.233 10.339 1.00 48.61 272 CYS C N 1
ATOM 6640 C CA . CYS C 2 272 ? 2.110 -10.418 9.759 1.00 49.32 272 CYS C CA 1
ATOM 6641 C C . CYS C 2 272 ? 3.136 -11.328 9.108 1.00 48.38 272 CYS C C 1
ATOM 6642 O O . CYS C 2 272 ? 4.293 -10.972 8.963 1.00 49.09 272 CYS C O 1
ATOM 6645 N N . SER C 2 273 ? 2.695 -12.512 8.713 1.00 50.17 273 SER C N 1
ATOM 6646 C CA . SER C 2 273 ? 3.585 -13.509 8.120 1.00 49.44 273 SER C CA 1
ATOM 6647 C C . SER C 2 273 ? 4.204 -13.008 6.819 1.00 47.48 273 SER C C 1
ATOM 6648 O O . SER C 2 273 ? 3.574 -12.268 6.064 1.00 49.13 273 SER C O 1
ATOM 6651 N N . ASP C 2 274 ? 5.448 -13.394 6.571 1.00 47.03 274 ASP C N 1
ATOM 6652 C CA . ASP C 2 274 ? 6.105 -13.050 5.316 1.00 45.70 274 ASP C CA 1
ATOM 6653 C C . ASP C 2 274 ? 5.995 -14.189 4.283 1.00 46.06 274 ASP C C 1
ATOM 6654 O O . ASP C 2 274 ? 6.616 -14.123 3.228 1.00 46.39 274 ASP C O 1
ATOM 6659 N N . TYR C 2 275 ? 5.215 -15.233 4.566 1.00 46.68 275 TYR C N 1
ATOM 6660 C CA . TYR C 2 275 ? 5.052 -16.303 3.581 1.00 46.38 275 TYR C CA 1
ATOM 6661 C C . TYR C 2 275 ? 4.498 -15.789 2.234 1.00 47.04 275 TYR C C 1
ATOM 6662 O O . TYR C 2 275 ? 3.443 -15.166 2.182 1.00 45.51 275 TYR C O 1
ATOM 6671 N N . VAL C 2 276 ? 5.237 -16.074 1.164 1.00 48.55 276 VAL C N 1
ATOM 6672 C CA . VAL C 2 276 ? 4.872 -15.722 -0.202 1.00 48.92 276 VAL C CA 1
ATOM 6673 C C . VAL C 2 276 ? 4.384 -16.970 -0.950 1.00 50.26 276 VAL C C 1
ATOM 6674 O O . VAL C 2 276 ? 5.028 -18.027 -0.914 1.00 50.41 276 VAL C O 1
ATOM 6678 N N . ALA C 2 277 ? 3.262 -16.841 -1.655 1.00 48.72 277 ALA C N 1
ATOM 6679 C CA . ALA C 2 277 ? 2.676 -17.986 -2.370 1.00 48.40 277 ALA C CA 1
ATOM 6680 C C . ALA C 2 277 ? 3.522 -18.513 -3.561 1.00 46.22 277 ALA C C 1
ATOM 6681 O O . ALA C 2 277 ? 4.091 -17.743 -4.332 1.00 41.84 277 ALA C O 1
ATOM 6683 N N . ALA C 2 278 ? 3.602 -19.838 -3.682 1.00 49.77 278 ALA C N 1
ATOM 6684 C CA . ALA C 2 278 ? 4.192 -20.498 -4.854 1.00 50.58 278 ALA C CA 1
ATOM 6685 C C . ALA C 2 278 ? 3.493 -19.977 -6.091 1.00 49.88 278 ALA C C 1
ATOM 6686 O O . ALA C 2 278 ? 2.292 -19.749 -6.048 1.00 49.69 278 ALA C O 1
ATOM 6688 N N . PRO C 2 279 ? 4.217 -19.840 -7.217 1.00 48.07 279 PRO C N 1
ATOM 6689 C CA . PRO C 2 279 ? 5.570 -20.327 -7.540 1.00 48.40 279 PRO C CA 1
ATOM 6690 C C . PRO C 2 279 ? 6.763 -19.498 -6.982 1.00 48.52 279 PRO C C 1
ATOM 6691 O O . PRO C 2 279 ? 7.926 -19.887 -7.162 1.00 44.73 279 PRO C O 1
ATOM 6695 N N . PHE C 2 280 ? 6.471 -18.363 -6.351 1.00 47.82 280 PHE C N 1
ATOM 6696 C CA . PHE C 2 280 ? 7.492 -17.551 -5.704 1.00 51.60 280 PHE C CA 1
ATOM 6697 C C . PHE C 2 280 ? 7.736 -18.056 -4.274 1.00 50.71 280 PHE C C 1
ATOM 6698 O O . PHE C 2 280 ? 6.993 -18.916 -3.791 1.00 48.83 280 PHE C O 1
ATOM 6706 N N . HIS C 2 281 ? 8.755 -17.494 -3.606 1.00 50.97 281 HIS C N 1
ATOM 6707 C CA . HIS C 2 281 ? 9.192 -17.921 -2.250 1.00 52.98 281 HIS C CA 1
ATOM 6708 C C . HIS C 2 281 ? 9.678 -16.750 -1.422 1.00 50.66 281 HIS C C 1
ATOM 6709 O O . HIS C 2 281 ? 10.281 -15.822 -1.953 1.00 49.66 281 HIS C O 1
ATOM 6716 N N . LYS C 2 282 ? 9.431 -16.793 -0.117 1.00 47.73 282 LYS C N 1
ATOM 6717 C CA . LYS C 2 282 ? 9.891 -15.712 0.760 1.00 48.03 282 LYS C CA 1
ATOM 6718 C C . LYS C 2 282 ? 11.410 -15.615 0.811 1.00 45.70 282 LYS C C 1
ATOM 6719 O O . LYS C 2 282 ? 12.135 -16.581 0.541 1.00 44.83 282 LYS C O 1
ATOM 6725 N N . PHE C 2 283 ? 11.877 -14.431 1.172 1.00 45.36 283 PHE C N 1
ATOM 6726 C CA . PHE C 2 283 ? 13.297 -14.209 1.387 1.00 47.44 283 PHE C CA 1
ATOM 6727 C C . PHE C 2 283 ? 13.815 -15.156 2.461 1.00 50.70 283 PHE C C 1
ATOM 6728 O O . PHE C 2 283 ? 13.199 -15.286 3.515 1.00 50.36 283 PHE C O 1
ATOM 6736 N N . GLU C 2 284 ? 14.942 -15.808 2.188 1.00 53.26 284 GLU C N 1
ATOM 6737 C CA . GLU C 2 284 ? 15.685 -16.543 3.207 1.00 56.12 284 GLU C CA 1
ATOM 6738 C C . GLU C 2 284 ? 16.550 -15.537 3.974 1.00 56.35 284 GLU C C 1
ATOM 6739 O O . GLU C 2 284 ? 16.550 -14.346 3.647 1.00 55.69 284 GLU C O 1
ATOM 6745 N N . GLN C 2 285 ? 17.331 -16.024 4.944 1.00 57.92 285 GLN C N 1
ATOM 6746 C CA . GLN C 2 285 ? 18.019 -15.151 5.914 1.00 57.96 285 GLN C CA 1
ATOM 6747 C C . GLN C 2 285 ? 18.964 -14.096 5.322 1.00 57.80 285 GLN C C 1
ATOM 6748 O O . GLN C 2 285 ? 18.983 -12.971 5.816 1.00 56.10 285 GLN C O 1
ATOM 6754 N N . ARG C 2 286 ? 19.762 -14.435 4.312 1.00 58.56 286 ARG C N 1
ATOM 6755 C CA . ARG C 2 286 ? 20.667 -13.437 3.711 1.00 60.50 286 ARG C CA 1
ATOM 6756 C C . ARG C 2 286 ? 19.897 -12.174 3.251 1.00 55.97 286 ARG C C 1
ATOM 6757 O O . ARG C 2 286 ? 20.250 -11.038 3.585 1.00 53.84 286 ARG C O 1
ATOM 6765 N N . GLU C 2 287 ? 18.831 -12.384 2.495 1.00 52.23 287 GLU C N 1
ATOM 6766 C CA . GLU C 2 287 ? 18.089 -11.262 1.912 1.00 50.43 287 GLU C CA 1
ATOM 6767 C C . GLU C 2 287 ? 17.302 -10.560 3.017 1.00 48.90 287 GLU C C 1
ATOM 6768 O O . GLU C 2 287 ? 17.230 -9.331 3.076 1.00 46.89 287 GLU C O 1
ATOM 6774 N N . ARG C 2 288 ? 16.734 -11.372 3.903 1.00 49.46 288 ARG C N 1
ATOM 6775 C CA . ARG C 2 288 ? 15.980 -10.889 5.046 1.00 49.93 288 ARG C CA 1
ATOM 6776 C C . ARG C 2 288 ? 16.848 -9.956 5.874 1.00 50.15 288 ARG C C 1
ATOM 6777 O O . ARG C 2 288 ? 16.386 -8.903 6.320 1.00 46.95 288 ARG C O 1
ATOM 6785 N N . GLY C 2 289 ? 18.102 -10.360 6.070 1.00 50.75 289 GLY C N 1
ATOM 6786 C CA . GLY C 2 289 ? 19.084 -9.560 6.797 1.00 52.38 289 GLY C CA 1
ATOM 6787 C C . GLY C 2 289 ? 19.281 -8.193 6.170 1.00 51.96 289 GLY C C 1
ATOM 6788 O O . GLY C 2 289 ? 19.370 -7.178 6.872 1.00 51.63 289 GLY C O 1
ATOM 6789 N N . LYS C 2 290 ? 19.335 -8.156 4.8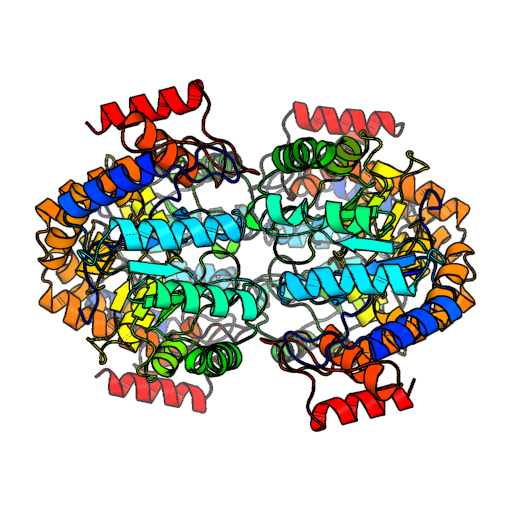44 1.00 50.84 290 LYS C N 1
ATOM 6790 C CA . LYS C 2 290 ? 19.446 -6.880 4.143 1.00 51.25 290 LYS C CA 1
ATOM 6791 C C . LYS C 2 290 ? 18.221 -5.992 4.379 1.00 47.91 290 LYS C C 1
ATOM 6792 O O . LYS C 2 290 ? 18.333 -4.783 4.496 1.00 48.15 290 LYS C O 1
ATOM 6798 N N . ILE C 2 291 ? 17.048 -6.600 4.440 1.00 45.61 291 ILE C N 1
ATOM 6799 C CA . ILE C 2 291 ? 15.816 -5.853 4.664 1.00 44.17 291 ILE C CA 1
ATOM 6800 C C . ILE C 2 291 ? 15.809 -5.280 6.098 1.00 45.37 291 ILE C C 1
ATOM 6801 O O . ILE C 2 291 ? 15.367 -4.151 6.338 1.00 45.32 291 ILE C O 1
ATOM 6806 N N . TRP C 2 292 ? 16.327 -6.062 7.038 1.00 46.37 292 TRP C N 1
ATOM 6807 C CA . TRP C 2 292 ? 16.490 -5.629 8.429 1.00 48.17 292 TRP C CA 1
AT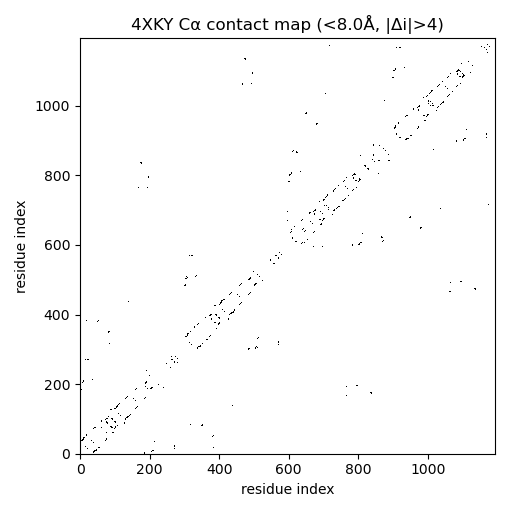OM 6808 C C . TRP C 2 292 ? 17.332 -4.376 8.531 1.00 50.24 292 TRP C C 1
ATOM 6809 O O . TRP C 2 292 ? 16.988 -3.429 9.230 1.00 48.81 292 TRP C O 1
ATOM 6820 N N . LYS C 2 293 ? 18.469 -4.414 7.860 1.00 52.69 293 LYS C N 1
ATOM 6821 C CA . LYS C 2 293 ? 19.424 -3.336 7.909 1.00 55.94 293 LYS C CA 1
ATOM 6822 C C . LYS C 2 293 ? 18.813 -2.098 7.235 1.00 53.60 293 LYS C C 1
ATOM 6823 O O . LYS C 2 293 ? 18.884 -0.999 7.771 1.00 52.39 293 LYS C O 1
ATOM 6829 N N . ALA C 2 294 ? 18.193 -2.291 6.072 1.00 51.48 294 ALA C N 1
ATOM 6830 C CA . ALA C 2 294 ? 17.517 -1.189 5.388 1.00 50.38 294 ALA C CA 1
ATOM 6831 C C . ALA C 2 294 ? 16.520 -0.530 6.325 1.00 49.57 294 ALA C C 1
ATOM 6832 O O . ALA C 2 294 ? 16.478 0.703 6.414 1.00 48.80 294 ALA C O 1
ATOM 6834 N N . LEU C 2 295 ? 15.750 -1.350 7.047 1.00 48.74 295 LEU C N 1
ATOM 6835 C CA . LEU C 2 295 ? 14.756 -0.843 7.998 1.00 48.07 295 LEU C CA 1
ATOM 6836 C C . LEU C 2 295 ? 15.411 -0.031 9.096 1.00 50.41 295 LEU C C 1
ATOM 6837 O O . LEU C 2 295 ? 14.939 1.064 9.422 1.00 52.10 295 LEU C O 1
ATOM 6842 N N . GLN C 2 296 ? 16.505 -0.535 9.661 1.00 51.56 296 GLN C N 1
ATOM 6843 C CA . GLN C 2 296 ? 17.172 0.225 10.704 1.00 54.41 296 GLN C CA 1
ATOM 6844 C C . GLN C 2 296 ? 17.689 1.568 10.165 1.00 54.15 296 GLN C C 1
ATOM 6845 O O . GLN C 2 296 ? 17.668 2.539 10.909 1.00 51.59 296 GLN C O 1
ATOM 6851 N N . ASN C 2 297 ? 18.141 1.623 8.902 1.00 54.61 297 ASN C N 1
ATOM 6852 C CA . ASN C 2 297 ? 18.699 2.877 8.313 1.00 56.33 297 ASN C CA 1
ATOM 6853 C C . ASN C 2 297 ? 17.659 3.933 7.953 1.00 56.96 297 ASN C C 1
ATOM 6854 O O . ASN C 2 297 ? 18.023 5.082 7.688 1.00 57.56 297 ASN C O 1
ATOM 6859 N N . LEU C 2 298 ? 16.387 3.538 7.891 1.00 58.72 298 LEU C N 1
ATOM 6860 C CA . LEU C 2 298 ? 15.282 4.497 7.728 1.00 61.47 298 LEU C CA 1
ATOM 6861 C C . LEU C 2 298 ? 15.071 5.232 9.038 1.00 65.45 298 LEU C C 1
ATOM 6862 O O . LEU C 2 298 ? 15.005 6.457 9.076 1.00 68.70 298 LEU C O 1
ATOM 6867 N N . GLY C 2 299 ? 14.975 4.448 10.109 1.00 69.96 299 GLY C N 1
ATOM 6868 C CA . GLY C 2 299 ? 14.678 4.944 11.440 1.00 74.11 299 GLY C CA 1
ATOM 6869 C C . GLY C 2 299 ? 13.212 5.308 11.565 1.00 77.25 299 GLY C C 1
ATOM 6870 O O . GLY C 2 299 ? 12.856 6.227 12.304 1.00 83.92 299 GLY C O 1
ATOM 6871 N N . MET D 2 1 ? -1.831 -45.116 -24.729 1.00 62.74 1 MET D N 1
ATOM 6872 C CA . MET D 2 1 ? -0.975 -43.895 -24.720 1.00 63.40 1 MET D CA 1
ATOM 6873 C C . MET D 2 1 ? 0.414 -44.200 -25.284 1.00 57.09 1 MET D C 1
ATOM 6874 O O . MET D 2 1 ? 1.314 -44.592 -24.548 1.00 54.44 1 MET D O 1
ATOM 6879 N N . ASN D 2 2 ? 0.565 -44.011 -26.596 1.00 54.67 2 ASN D N 1
ATOM 6880 C CA . ASN D 2 2 ? 1.823 -44.293 -27.317 1.00 53.06 2 ASN D CA 1
ATOM 6881 C C . ASN D 2 2 ? 2.940 -43.339 -26.968 1.00 51.04 2 ASN D C 1
ATOM 6882 O O . ASN D 2 2 ? 2.743 -42.128 -26.831 1.00 51.71 2 ASN D O 1
ATOM 6887 N N . ILE D 2 3 ? 4.123 -43.907 -26.874 1.00 47.56 3 ILE D N 1
ATOM 6888 C CA . ILE D 2 3 ? 5.315 -43.181 -26.588 1.00 46.88 3 ILE D CA 1
ATOM 6889 C C . ILE D 2 3 ? 6.211 -43.378 -27.796 1.00 44.56 3 ILE D C 1
ATOM 6890 O O . ILE D 2 3 ? 6.622 -44.497 -28.071 1.00 45.39 3 ILE D O 1
ATOM 6895 N N . PRO D 2 4 ? 6.544 -42.306 -28.518 1.00 39.62 4 PRO D N 1
ATOM 6896 C CA . PRO D 2 4 ? 6.185 -40.902 -28.386 1.00 37.14 4 PRO D CA 1
ATOM 6897 C C . PRO D 2 4 ? 4.820 -40.611 -28.992 1.00 35.16 4 PRO D C 1
ATOM 6898 O O . PRO D 2 4 ? 4.481 -41.152 -30.049 1.00 34.20 4 PRO D O 1
ATOM 6902 N N . LEU D 2 5 ? 4.035 -39.765 -28.330 1.00 31.73 5 LEU D N 1
ATOM 6903 C CA . LEU D 2 5 ? 2.748 -39.416 -28.870 1.00 30.25 5 LEU D CA 1
ATOM 6904 C C . LEU D 2 5 ? 3.037 -38.687 -30.153 1.00 28.06 5 LEU D C 1
ATOM 6905 O O . LEU D 2 5 ? 3.930 -37.840 -30.191 1.00 27.01 5 LEU D O 1
ATOM 6910 N N . SER D 2 6 ? 2.315 -39.065 -31.207 1.00 26.87 6 SER D N 1
ATOM 6911 C CA . SER D 2 6 ? 2.554 -38.577 -32.569 1.00 28.14 6 SER D CA 1
ATOM 6912 C C . SER D 2 6 ? 1.248 -38.302 -33.335 1.00 27.19 6 SER D C 1
ATOM 6913 O O . SER D 2 6 ? 0.165 -38.726 -32.923 1.00 25.67 6 SER D O 1
ATOM 6916 N N . GLY D 2 7 ? 1.359 -37.601 -34.454 1.00 26.00 7 GLY D N 1
ATOM 6917 C CA . GLY D 2 7 ? 0.188 -37.372 -35.320 1.00 25.20 7 GLY D CA 1
ATOM 6918 C C . GLY D 2 7 ? -0.504 -36.056 -35.058 1.00 23.48 7 GLY D C 1
ATOM 6919 O O . GLY D 2 7 ? 0.125 -35.082 -34.625 1.00 22.94 7 GLY D O 1
ATOM 6920 N N . ILE D 2 8 ? -1.806 -36.042 -35.314 1.00 22.84 8 ILE D N 1
ATOM 6921 C CA . ILE D 2 8 ? -2.628 -34.854 -35.161 1.00 22.38 8 ILE D CA 1
ATOM 6922 C C . ILE D 2 8 ? -3.395 -34.928 -33.855 1.00 21.98 8 ILE D C 1
ATOM 6923 O O . ILE D 2 8 ? -4.118 -35.901 -33.578 1.00 21.92 8 ILE D O 1
ATOM 6928 N N . ILE D 2 9 ? -3.178 -33.900 -33.044 1.00 21.78 9 ILE D N 1
ATOM 6929 C CA . ILE D 2 9 ? -3.738 -33.805 -31.705 1.00 23.73 9 ILE D CA 1
ATOM 6930 C C . ILE D 2 9 ? -4.479 -32.489 -31.580 1.00 22.73 9 ILE D C 1
ATOM 6931 O O . ILE D 2 9 ? -3.929 -31.470 -31.147 1.00 23.08 9 ILE D O 1
ATOM 6936 N N . PRO D 2 10 ? -5.749 -32.498 -31.936 1.00 22.35 10 PRO D N 1
ATOM 6937 C CA . PRO D 2 10 ? -6.431 -31.231 -31.962 1.00 21.36 10 PRO D CA 1
ATOM 6938 C C . PRO D 2 10 ? -6.640 -30.610 -30.581 1.00 20.90 10 PRO D C 1
ATOM 6939 O O . PRO D 2 10 ? -6.996 -31.340 -29.628 1.00 20.72 10 PRO D O 1
ATOM 6943 N N . PRO D 2 11 ? -6.381 -29.288 -30.458 1.00 20.81 11 PRO D N 1
ATOM 6944 C CA . PRO D 2 11 ? -6.771 -28.549 -29.270 1.00 21.41 11 PRO D CA 1
ATOM 6945 C C . PRO D 2 11 ? -8.240 -28.240 -29.430 1.00 21.60 11 PRO D C 1
ATOM 6946 O O . PRO D 2 11 ? -8.594 -27.362 -30.192 1.00 22.68 11 PRO D O 1
ATOM 6950 N N . LEU D 2 12 ? -9.095 -29.011 -28.766 1.00 22.50 12 LEU D N 1
ATOM 6951 C CA . LEU D 2 12 ? -10.541 -28.819 -28.877 1.00 23.70 12 LEU D CA 1
ATOM 6952 C C . LEU D 2 12 ? -10.969 -27.429 -28.462 1.00 23.79 12 LEU D C 1
ATOM 6953 O O . LEU D 2 12 ? -10.456 -26.870 -27.475 1.00 23.53 12 LEU D O 1
ATOM 6958 N N . VAL D 2 13 ? -11.895 -26.838 -29.209 1.00 23.27 13 VAL D N 1
ATOM 6959 C CA . VAL D 2 13 ? -12.555 -25.671 -28.681 1.00 22.51 13 VAL D CA 1
ATOM 6960 C C . VAL D 2 13 ? -13.390 -26.130 -27.495 1.00 22.51 13 VAL D C 1
ATOM 6961 O O . VAL D 2 13 ? -13.757 -27.322 -27.403 1.00 22.17 13 VAL D O 1
ATOM 6965 N N . THR D 2 14 ? -13.686 -25.204 -26.581 1.00 22.01 14 THR D N 1
ATOM 6966 C CA . THR D 2 14 ? -14.669 -25.467 -25.539 1.00 22.76 14 THR D CA 1
ATOM 6967 C C . THR D 2 14 ? -15.978 -24.862 -25.988 1.00 23.76 14 THR D C 1
ATOM 6968 O O . THR D 2 14 ? -16.171 -23.665 -25.893 1.00 22.93 14 THR D O 1
ATOM 6972 N N . PRO D 2 15 ? -16.890 -25.694 -26.487 1.00 24.74 15 PRO D N 1
ATOM 6973 C CA . PRO D 2 15 ? -18.135 -25.144 -26.984 1.00 24.96 15 PRO D CA 1
ATOM 6974 C C . PRO D 2 15 ? -19.066 -24.674 -25.884 1.00 25.35 15 PRO D C 1
ATOM 6975 O O . PRO D 2 15 ? -19.284 -25.369 -24.892 1.00 25.59 15 PRO D O 1
ATOM 6979 N N . LEU D 2 16 ? -19.661 -23.509 -26.101 1.00 24.96 16 LEU D N 1
ATOM 6980 C CA . LEU D 2 16 ? -20.455 -22.838 -25.070 1.00 25.59 16 LEU D CA 1
ATOM 6981 C C . LEU D 2 16 ? -21.833 -22.414 -25.563 1.00 25.23 16 LEU D C 1
ATOM 6982 O O . LEU D 2 16 ? -21.950 -21.836 -26.639 1.00 25.21 16 LEU D O 1
ATOM 6987 N N . LEU D 2 17 ? -22.862 -22.656 -24.758 1.00 26.46 17 LEU D N 1
ATOM 6988 C CA . LEU D 2 17 ? -24.219 -22.108 -25.006 1.00 27.54 17 LEU D CA 1
ATOM 6989 C C . LEU D 2 17 ? -24.355 -20.718 -24.390 1.00 27.87 17 LEU D C 1
ATOM 6990 O O . LEU D 2 17 ? -25.213 -19.929 -24.795 1.00 26.73 17 LEU D O 1
ATOM 6995 N N . ASP D 2 18 ? -23.499 -20.437 -23.398 1.00 28.27 18 ASP D N 1
ATOM 6996 C CA . ASP D 2 18 ? -23.464 -19.128 -22.717 1.00 29.18 18 ASP D CA 1
ATOM 6997 C C . ASP D 2 18 ? -22.133 -19.006 -21.934 1.00 29.37 18 ASP D C 1
ATOM 6998 O O . ASP D 2 18 ? -21.317 -19.928 -21.945 1.00 27.39 18 ASP D O 1
ATOM 7003 N N . ASP D 2 19 ? -21.876 -17.862 -21.307 1.00 30.60 19 ASP D N 1
ATOM 7004 C CA . ASP D 2 19 ? -20.552 -17.622 -20.714 1.00 31.24 19 ASP D CA 1
ATOM 7005 C C . ASP D 2 19 ? -20.151 -18.768 -19.805 1.00 31.01 19 ASP D C 1
ATOM 7006 O O . ASP D 2 19 ? -18.993 -19.202 -19.788 1.00 30.56 19 ASP D O 1
ATOM 7011 N N . ASP D 2 20 ? -21.116 -19.256 -19.051 1.00 30.61 20 ASP D N 1
ATOM 7012 C CA . ASP D 2 20 ? -20.833 -20.297 -18.107 1.00 32.46 20 ASP D CA 1
ATOM 7013 C C . ASP D 2 20 ? -21.600 -21.596 -18.362 1.00 32.19 20 ASP D C 1
ATOM 7014 O O . ASP D 2 20 ? -21.835 -22.337 -17.424 1.00 31.61 20 ASP D O 1
ATOM 7019 N N . VAL D 2 21 ? -21.992 -21.880 -19.599 1.00 30.67 21 VAL D N 1
ATOM 7020 C CA . VAL D 2 21 ? -22.752 -23.108 -19.882 1.00 30.92 21 VAL D CA 1
ATOM 7021 C C . VAL D 2 21 ? -22.125 -23.896 -21.043 1.00 28.96 21 VAL D C 1
ATOM 7022 O O . VAL D 2 21 ? -22.026 -23.382 -22.149 1.00 28.78 21 VAL D O 1
ATOM 7026 N N . LEU D 2 22 ? -21.735 -25.140 -20.778 1.00 27.95 22 LEU D N 1
ATOM 7027 C CA . LEU D 2 22 ? -21.062 -25.995 -21.750 1.00 27.10 22 LEU D CA 1
ATOM 7028 C C . LEU D 2 22 ? -22.052 -26.504 -22.779 1.00 26.76 22 LEU D C 1
ATOM 7029 O O . LEU D 2 22 ? -23.121 -26.965 -22.431 1.00 25.86 22 LEU D O 1
ATOM 7034 N N . ASP D 2 23 ? -21.700 -26.395 -24.048 1.00 26.28 23 ASP D N 1
ATOM 7035 C CA . ASP D 2 23 ? -22.495 -26.974 -25.139 1.00 28.31 23 ASP D CA 1
ATOM 7036 C C . ASP D 2 23 ? -22.216 -28.481 -25.250 1.00 28.69 23 ASP D C 1
ATOM 7037 O O . ASP D 2 23 ? -21.419 -28.909 -26.073 1.00 28.50 23 ASP D O 1
ATOM 7042 N N . VAL D 2 24 ? -22.880 -29.284 -24.418 1.00 28.94 24 VAL D N 1
ATOM 7043 C CA . VAL D 2 24 ? -22.566 -30.719 -24.324 1.00 29.22 24 VAL D CA 1
ATOM 7044 C C . VAL D 2 24 ? -22.809 -31.493 -25.629 1.00 28.12 24 VAL D C 1
ATOM 7045 O O . VAL D 2 24 ? -21.998 -32.324 -26.039 1.00 25.13 24 VAL D O 1
ATOM 7049 N N . GLU D 2 25 ? -23.926 -31.215 -26.281 1.00 28.79 25 GLU D N 1
ATOM 7050 C CA . GLU D 2 25 ? -24.264 -31.884 -27.526 1.00 30.44 25 GLU D CA 1
ATOM 7051 C C . GLU D 2 25 ? -23.296 -31.504 -28.616 1.00 27.44 25 GLU D C 1
ATOM 7052 O O . GLU D 2 25 ? -22.940 -32.334 -29.455 1.00 26.89 25 GLU D O 1
ATOM 7058 N N . GLY D 2 26 ? -22.879 -30.246 -28.621 1.00 25.45 26 GLY D N 1
ATOM 7059 C CA . GLY D 2 26 ? -21.895 -29.784 -29.595 1.00 24.05 26 GLY D CA 1
ATOM 7060 C C . GLY D 2 26 ? -20.526 -30.430 -29.322 1.00 24.33 26 GLY D C 1
ATOM 7061 O O . GLY D 2 26 ? -19.783 -30.762 -30.255 1.00 22.94 26 GLY D O 1
ATOM 7062 N N . LEU D 2 27 ? -20.178 -30.565 -28.041 1.00 24.42 27 LEU D N 1
ATOM 7063 C CA . LEU D 2 27 ? -18.923 -31.206 -27.653 1.00 24.77 27 LEU D CA 1
ATOM 7064 C C . LEU D 2 27 ? -18.919 -32.658 -28.130 1.00 25.78 27 LEU D C 1
ATOM 7065 O O . LEU D 2 27 ? -17.898 -33.147 -28.631 1.00 25.17 27 LEU D O 1
ATOM 7070 N N . GLN D 2 28 ? -20.054 -33.341 -27.963 1.00 27.64 28 GLN D N 1
ATOM 7071 C CA . GLN D 2 28 ? -20.224 -34.711 -28.457 1.00 29.26 28 GLN D CA 1
ATOM 7072 C C . GLN D 2 28 ? -20.046 -34.814 -29.969 1.00 28.80 28 GLN D C 1
ATOM 7073 O O . GLN D 2 28 ? -19.292 -35.663 -30.439 1.00 27.58 28 GLN D O 1
ATOM 7079 N N . ARG D 2 29 ? -20.728 -33.952 -30.717 1.00 28.90 29 ARG D N 1
ATOM 7080 C CA . ARG D 2 29 ? -20.569 -33.916 -32.173 1.00 29.59 29 ARG D CA 1
ATOM 7081 C C . ARG D 2 29 ? -19.122 -33.625 -32.550 1.00 27.54 29 ARG D C 1
ATOM 7082 O O . ARG D 2 29 ? -18.589 -34.223 -33.482 1.00 25.35 29 ARG D O 1
ATOM 7090 N N . LEU D 2 30 ? -18.486 -32.689 -31.851 1.00 25.83 30 LEU D N 1
ATOM 7091 C CA . LEU D 2 30 ? -17.095 -32.351 -32.171 1.00 24.65 30 LEU D CA 1
ATOM 7092 C C . LEU D 2 30 ? -16.179 -33.557 -32.005 1.00 24.77 30 LEU D C 1
ATOM 7093 O O . LEU D 2 30 ? -15.407 -33.923 -32.908 1.00 23.75 30 LEU D O 1
ATOM 7098 N N . ILE D 2 31 ? -16.265 -34.180 -30.843 1.00 24.61 31 ILE D N 1
ATOM 7099 C CA . ILE D 2 31 ? -15.423 -35.328 -30.552 1.00 25.48 31 ILE D CA 1
ATOM 7100 C C . ILE D 2 31 ? -15.626 -36.475 -31.558 1.00 26.14 31 ILE D C 1
ATOM 7101 O O . ILE D 2 31 ? -14.638 -37.063 -32.012 1.00 26.56 31 ILE D O 1
ATOM 7106 N N . GLU D 2 32 ? -16.871 -36.778 -31.931 1.00 26.80 32 GLU D N 1
ATOM 7107 C CA . GLU D 2 32 ? -17.115 -37.875 -32.875 1.00 26.94 32 GLU D CA 1
ATOM 7108 C C . GLU D 2 32 ? -16.535 -37.518 -34.235 1.00 25.36 32 GLU D C 1
ATOM 7109 O O . GLU D 2 32 ? -16.053 -38.357 -34.940 1.00 23.75 32 GLU D O 1
ATOM 7115 N N . HIS D 2 33 ? -16.648 -36.251 -34.600 1.00 23.59 33 HIS D N 1
ATOM 7116 C CA . HIS D 2 33 ? -16.167 -35.738 -35.849 1.00 24.24 33 HIS D CA 1
ATOM 7117 C C . HIS D 2 33 ? -14.652 -35.911 -35.887 1.00 23.61 33 HIS D C 1
ATOM 7118 O O . HIS D 2 33 ? -14.108 -36.357 -36.888 1.00 22.99 33 HIS D O 1
ATOM 7125 N N . LEU D 2 34 ? -13.973 -35.545 -34.799 1.00 23.73 34 LEU D N 1
ATOM 7126 C CA . LEU D 2 34 ? -12.505 -35.698 -34.699 1.00 24.25 34 LEU D CA 1
ATOM 7127 C C . LEU D 2 34 ? -12.052 -37.171 -34.724 1.00 24.48 34 LEU D C 1
ATOM 7128 O O . LEU D 2 34 ? -11.122 -37.535 -35.447 1.00 24.07 34 LEU D O 1
ATOM 7133 N N . ILE D 2 35 ? -12.725 -38.010 -33.946 1.00 24.12 35 ILE D N 1
ATOM 7134 C CA . ILE D 2 35 ? -12.384 -39.411 -33.905 1.00 25.59 35 ILE D CA 1
ATOM 7135 C C . ILE D 2 35 ? -12.565 -40.027 -35.297 1.00 27.38 35 ILE D C 1
ATOM 7136 O O . ILE D 2 35 ? -11.658 -40.721 -35.769 1.00 30.75 35 ILE D O 1
ATOM 7141 N N . ALA D 2 36 ? -13.703 -39.767 -35.956 1.00 27.85 36 ALA D N 1
ATOM 7142 C CA . ALA D 2 36 ? -13.957 -40.339 -37.290 1.00 28.64 36 ALA D CA 1
ATOM 7143 C C . ALA D 2 36 ? -12.993 -39.743 -38.293 1.00 28.21 36 ALA D C 1
ATOM 7144 O O . ALA D 2 36 ? -12.665 -40.385 -39.267 1.00 26.61 36 ALA D O 1
ATOM 7146 N N . GLY D 2 37 ? -12.506 -38.531 -38.052 1.00 27.79 37 GLY D N 1
ATOM 7147 C CA . GLY D 2 37 ? -11.517 -37.957 -38.947 1.00 28.03 37 GLY D CA 1
ATOM 7148 C C . GLY D 2 37 ? -10.072 -38.457 -38.783 1.00 28.75 37 GLY D C 1
ATOM 7149 O O . GLY D 2 37 ? -9.190 -37.957 -39.459 1.00 29.02 37 GLY D O 1
ATOM 7150 N N . GLY D 2 38 ? -9.812 -39.424 -37.902 1.00 28.37 38 GLY D N 1
ATOM 7151 C CA . GLY D 2 38 ? -8.476 -40.029 -37.787 1.00 28.04 38 GLY D CA 1
ATOM 7152 C C . GLY D 2 38 ? -7.430 -39.403 -36.868 1.00 27.29 38 GLY D C 1
ATOM 7153 O O . GLY D 2 38 ? -6.236 -39.768 -36.920 1.00 28.82 38 GLY D O 1
ATOM 7154 N N . VAL D 2 39 ? -7.831 -38.480 -36.009 1.00 25.71 39 VAL D N 1
ATOM 7155 C CA . VAL D 2 39 ? -6.847 -37.843 -35.121 1.00 25.16 39 VAL D CA 1
ATOM 7156 C C . VAL D 2 39 ? -6.317 -38.821 -34.075 1.00 27.78 39 VAL D C 1
ATOM 7157 O O . VAL D 2 39 ? -6.943 -39.829 -33.805 1.00 27.35 39 VAL D O 1
ATOM 7161 N N . HIS D 2 40 ? -5.161 -38.515 -33.488 1.00 29.35 40 HIS D N 1
ATOM 7162 C CA . HIS D 2 40 ? -4.498 -39.479 -32.610 1.00 32.81 40 HIS D CA 1
ATOM 7163 C C . HIS D 2 40 ? -4.683 -39.197 -31.127 1.00 30.47 40 HIS D C 1
ATOM 7164 O O . HIS D 2 40 ? -4.452 -40.076 -30.315 1.00 32.17 40 HIS D O 1
ATOM 7171 N N . ALA D 2 41 ? -5.131 -38.000 -30.767 1.00 27.97 41 ALA D N 1
ATOM 7172 C CA . ALA D 2 41 ? -5.444 -37.689 -29.367 1.00 26.39 41 ALA D CA 1
ATOM 7173 C C . ALA D 2 41 ? -6.299 -36.446 -29.307 1.00 25.88 41 ALA D C 1
ATOM 7174 O O . ALA D 2 41 ? -6.531 -35.814 -30.316 1.00 24.08 41 ALA D O 1
ATOM 7176 N N . LEU D 2 42 ? -6.800 -36.139 -28.126 1.00 25.18 42 LEU D N 1
ATOM 7177 C CA . LEU D 2 42 ? -7.610 -34.942 -27.888 1.00 27.31 42 LEU D CA 1
ATOM 7178 C C . LEU D 2 42 ? -6.896 -34.091 -26.844 1.00 27.16 42 LEU D C 1
ATOM 7179 O O . LEU D 2 42 ? -6.434 -34.620 -25.828 1.00 31.82 42 LEU D O 1
ATOM 7184 N N . PHE D 2 43 ? -6.764 -32.797 -27.088 1.00 26.11 43 PHE D N 1
ATOM 7185 C CA . PHE D 2 43 ? -6.130 -31.916 -26.129 1.00 26.36 43 PHE D CA 1
ATOM 7186 C C . PHE D 2 43 ? -7.153 -30.904 -25.679 1.00 25.16 43 PHE D C 1
ATOM 7187 O O . PHE D 2 43 ? -7.684 -30.153 -26.506 1.00 23.16 43 PHE D O 1
ATOM 7195 N N . VAL D 2 44 ? -7.475 -30.904 -24.387 1.00 25.17 44 VAL D N 1
ATOM 7196 C CA . VAL D 2 44 ? -8.430 -29.938 -23.871 1.00 26.21 44 VAL D CA 1
ATOM 7197 C C . VAL D 2 44 ? -7.835 -28.834 -23.034 1.00 25.15 44 VAL D C 1
ATOM 7198 O O . VAL D 2 44 ? -6.782 -28.976 -22.428 1.00 24.84 44 VAL D O 1
ATOM 7202 N N . LEU D 2 45 ? -8.537 -27.714 -23.076 1.00 25.33 45 LEU D N 1
ATOM 7203 C CA . LEU D 2 45 ? -8.242 -26.512 -22.326 1.00 25.86 45 LEU D CA 1
ATOM 7204 C C . LEU D 2 45 ? -6.929 -25.890 -22.739 1.00 27.29 45 LEU D C 1
ATOM 7205 O O . LEU D 2 45 ? -6.275 -25.209 -21.968 1.00 27.54 45 LEU D O 1
ATOM 7210 N N . GLY D 2 46 ? -6.590 -26.054 -24.005 1.00 29.38 46 GLY D N 1
ATOM 7211 C CA . GLY D 2 46 ? -5.548 -25.240 -24.591 1.00 29.57 46 GLY D CA 1
ATOM 7212 C C . GLY D 2 46 ? -6.035 -23.832 -24.771 1.00 29.76 46 GLY D C 1
ATOM 7213 O O . GLY D 2 46 ? -7.161 -23.458 -24.360 1.00 29.15 46 GLY D O 1
ATOM 7214 N N . THR D 2 47 ? -5.170 -23.033 -25.373 1.00 28.38 47 THR D N 1
ATOM 7215 C CA . THR D 2 47 ? -5.532 -21.662 -25.792 1.00 30.57 47 THR D CA 1
ATOM 7216 C C . THR D 2 47 ? -6.759 -21.652 -26.678 1.00 27.17 47 THR D C 1
ATOM 7217 O O . THR D 2 47 ? -7.639 -20.822 -26.524 1.00 26.85 47 THR D O 1
ATOM 7221 N N . THR D 2 48 ? -6.820 -22.614 -27.590 1.00 25.28 48 THR D N 1
ATOM 7222 C CA . THR D 2 48 ? -7.961 -22.811 -28.481 1.00 26.26 48 THR D CA 1
ATOM 7223 C C . THR D 2 48 ? -9.221 -23.099 -27.679 1.00 26.91 48 THR D C 1
ATOM 7224 O O . THR D 2 48 ? -10.319 -22.716 -28.100 1.00 26.36 48 THR D O 1
ATOM 7228 N N . GLY D 2 49 ? -9.037 -23.684 -26.496 1.00 25.50 49 GLY D N 1
ATOM 7229 C CA . GLY D 2 49 ? -10.139 -24.028 -25.610 1.00 26.72 49 GLY D CA 1
ATOM 7230 C C . GLY D 2 49 ? -10.533 -22.928 -24.635 1.00 27.62 49 GLY D C 1
ATOM 7231 O O . GLY D 2 49 ? -11.368 -23.175 -23.749 1.00 25.85 49 GLY D O 1
ATOM 7232 N N . GLU D 2 50 ? -9.907 -21.748 -24.774 1.00 29.06 50 GLU D N 1
ATOM 7233 C CA . GLU D 2 50 ? -10.236 -20.541 -23.978 1.00 31.44 50 GLU D CA 1
ATOM 7234 C C . GLU D 2 50 ? -10.083 -20.775 -22.486 1.00 33.46 50 GLU D C 1
ATOM 7235 O O . GLU D 2 50 ? -10.791 -20.177 -21.675 1.00 33.56 50 GLU D O 1
ATOM 7241 N N . SER D 2 51 ? -9.172 -21.646 -22.099 1.00 35.47 51 SER D N 1
ATOM 7242 C CA . SER D 2 51 ? -9.141 -22.040 -20.701 1.00 38.50 51 SER D CA 1
ATOM 7243 C C . SER D 2 51 ? -9.053 -20.883 -19.680 1.00 40.13 51 SER D C 1
ATOM 7244 O O . SER D 2 51 ? -9.800 -20.875 -18.713 1.00 40.09 51 SER D O 1
ATOM 7247 N N . GLN D 2 52 ? -8.138 -19.937 -19.884 1.00 40.12 52 GLN D N 1
ATOM 7248 C CA . GLN D 2 52 ? -8.016 -18.751 -18.986 1.00 43.04 52 GLN D CA 1
ATOM 7249 C C . GLN D 2 52 ? -9.348 -18.043 -18.705 1.00 42.48 52 GLN D C 1
ATOM 7250 O O . GLN D 2 52 ? -9.655 -17.613 -17.566 1.00 43.49 52 GLN D O 1
ATOM 7252 N N . SER D 2 53 ? -10.139 -17.924 -19.759 1.00 37.48 53 SER D N 1
ATOM 7253 C CA . SER D 2 53 ? -11.314 -17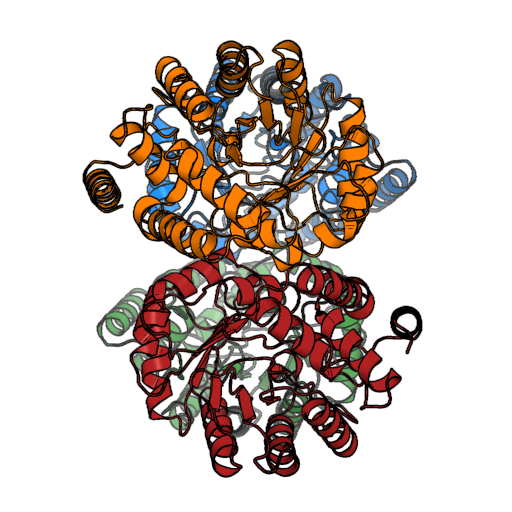.086 -19.717 1.00 37.68 53 SER D CA 1
ATOM 7254 C C . SER D 2 53 ? -12.568 -17.827 -19.206 1.00 36.67 53 SER D C 1
ATOM 7255 O O . SER D 2 53 ? -13.592 -17.194 -18.962 1.00 37.08 53 SER D O 1
ATOM 7258 N N . LEU D 2 54 ? -12.483 -19.147 -19.002 1.00 33.68 54 LEU D N 1
ATOM 7259 C CA . LEU D 2 54 ? -13.614 -19.910 -18.464 1.00 32.26 54 LEU D CA 1
ATOM 7260 C C . LEU D 2 54 ? -13.563 -19.985 -16.936 1.00 31.76 54 LEU D C 1
ATOM 7261 O O . LEU D 2 54 ? -12.489 -19.959 -16.361 1.00 28.98 54 LEU D O 1
ATOM 7266 N N . SER D 2 55 ? -14.709 -20.118 -16.285 1.00 32.03 55 SER D N 1
ATOM 7267 C CA . SER D 2 55 ? -14.749 -20.397 -14.845 1.00 33.73 55 SER D CA 1
ATOM 7268 C C . SER D 2 55 ? -14.129 -21.752 -14.471 1.00 34.88 55 SER D C 1
ATOM 7269 O O . SER D 2 55 ? -14.002 -22.632 -15.332 1.00 34.27 55 SER D O 1
ATOM 7272 N N A TYR D 2 56 ? -13.773 -21.885 -13.197 0.50 35.76 56 TYR D N 1
ATOM 7273 N N B TYR D 2 56 ? -13.727 -21.937 -13.204 0.50 35.18 56 TYR D N 1
ATOM 7274 C CA A TYR D 2 56 ? -13.258 -23.133 -12.665 0.50 36.14 56 TYR D CA 1
ATOM 7275 C CA B TYR D 2 56 ? -13.199 -23.253 -12.753 0.50 35.14 56 TYR D CA 1
ATOM 7276 C C A TYR D 2 56 ? -14.222 -24.265 -12.933 0.50 35.73 56 TYR D C 1
ATOM 7277 C C B TYR D 2 56 ? -14.238 -24.321 -12.961 0.50 35.25 56 TYR D C 1
ATOM 7278 O O A TYR D 2 56 ? -13.826 -25.315 -13.424 0.50 34.16 56 TYR D O 1
ATOM 7279 O O B TYR D 2 56 ? -13.909 -25.397 -13.443 0.50 33.83 56 TYR D O 1
ATOM 7296 N N . LYS D 2 57 ? -15.492 -24.028 -12.622 1.00 36.27 57 LYS D N 1
ATOM 7297 C CA . LYS D 2 57 ? -16.547 -25.012 -12.814 1.00 38.08 57 LYS D CA 1
ATOM 7298 C C . LYS D 2 57 ? -16.606 -25.490 -14.269 1.00 35.75 57 LYS D C 1
ATOM 7299 O O . LYS D 2 57 ? -16.758 -26.677 -14.533 1.00 33.61 57 LYS D O 1
ATOM 7305 N N . LEU D 2 58 ? -16.482 -24.562 -15.203 1.00 33.30 58 LEU D N 1
ATOM 7306 C CA . LEU D 2 58 ? -16.638 -24.899 -16.589 1.00 31.65 58 LEU D CA 1
ATOM 7307 C C . LEU D 2 58 ? -15.422 -25.654 -17.115 1.00 29.00 58 LEU D C 1
ATOM 7308 O O . LEU D 2 58 ? -15.554 -26.565 -17.935 1.00 26.08 58 LEU D O 1
ATOM 7313 N N . ARG D 2 59 ? -14.243 -25.296 -16.621 1.00 28.75 59 ARG D N 1
ATOM 7314 C CA . ARG D 2 59 ? -13.029 -26.000 -16.996 1.00 30.03 59 ARG D CA 1
ATOM 7315 C C . ARG D 2 59 ? -13.143 -27.475 -16.582 1.00 29.62 59 ARG D C 1
ATOM 7316 O O . ARG D 2 59 ? -12.792 -28.380 -17.331 1.00 26.64 59 ARG D O 1
ATOM 7324 N N . MET D 2 60 ? -13.679 -27.702 -15.394 1.00 32.22 60 MET D N 1
ATOM 7325 C CA . MET D 2 60 ? -13.863 -29.058 -14.877 1.00 32.49 60 MET D CA 1
ATOM 7326 C C . MET D 2 60 ? -14.905 -29.800 -15.697 1.00 32.14 60 MET D C 1
ATOM 7327 O O . MET D 2 60 ? -14.727 -30.987 -16.001 1.00 29.70 60 MET D O 1
ATOM 7332 N N . GLU D 2 61 ? -15.995 -29.121 -16.072 1.00 31.83 61 GLU D N 1
ATOM 7333 C CA . GLU D 2 61 ? -17.012 -29.796 -16.885 1.00 32.03 61 GLU D CA 1
ATOM 7334 C C . GLU D 2 61 ? -16.457 -30.191 -18.259 1.00 28.89 61 GLU D C 1
ATOM 7335 O O . GLU D 2 61 ? -16.801 -31.253 -18.798 1.00 26.54 61 GLU D O 1
ATOM 7341 N N . MET D 2 62 ? -15.619 -29.336 -18.844 1.00 25.49 62 MET D N 1
ATOM 7342 C CA . MET D 2 62 ? -15.002 -29.678 -20.126 1.00 24.51 62 MET D CA 1
ATOM 7343 C C . MET D 2 62 ? -14.187 -30.966 -19.987 1.00 23.99 62 MET D C 1
ATOM 7344 O O . MET D 2 62 ? -14.302 -31.880 -20.795 1.00 22.30 62 MET D O 1
ATOM 7349 N N . ILE D 2 63 ? -13.377 -31.041 -18.940 1.00 25.37 63 ILE D N 1
ATOM 7350 C CA . ILE D 2 63 ? -12.575 -32.227 -18.673 1.00 25.67 63 ILE D CA 1
ATOM 7351 C C . ILE D 2 63 ? -13.438 -33.468 -18.464 1.00 27.40 63 ILE D C 1
ATOM 7352 O O . ILE D 2 63 ? -13.234 -34.487 -19.133 1.00 25.88 63 ILE D O 1
ATOM 7357 N N . LYS D 2 64 ? -14.440 -33.364 -17.591 1.00 28.59 64 LYS D N 1
ATOM 7358 C CA . LYS D 2 64 ? -15.266 -34.504 -17.286 1.00 29.76 64 LYS D CA 1
ATOM 7359 C C . LYS D 2 64 ? -16.039 -34.976 -18.502 1.00 28.44 64 LYS D C 1
ATOM 7360 O O . LYS D 2 64 ? -16.098 -36.188 -18.779 1.00 28.28 64 LYS D O 1
ATOM 7366 N N . ASN D 2 65 ? -16.648 -34.049 -19.233 1.00 26.41 65 ASN D N 1
ATOM 7367 C CA . ASN D 2 65 ? -17.415 -34.470 -20.397 1.00 26.37 65 ASN D CA 1
ATOM 7368 C C . ASN D 2 65 ? -16.540 -35.056 -21.503 1.00 26.55 65 ASN D C 1
ATOM 7369 O O . ASN D 2 65 ? -16.908 -36.040 -22.130 1.00 27.58 65 ASN D O 1
ATOM 7374 N N . THR D 2 66 ? -15.384 -34.453 -21.733 1.00 27.20 66 THR D N 1
ATOM 7375 C CA . THR D 2 66 ? -14.494 -34.932 -22.775 1.00 27.51 66 THR D CA 1
ATOM 7376 C C . THR D 2 66 ? -14.041 -36.399 -22.469 1.00 28.37 66 THR D C 1
ATOM 7377 O O . THR D 2 66 ? -14.083 -37.263 -23.351 1.00 28.58 66 THR D O 1
ATOM 7381 N N . CYS D 2 67 ? -13.641 -36.671 -21.229 1.00 28.36 67 CYS D N 1
ATOM 7382 C CA . CYS D 2 67 ? -13.220 -38.016 -20.824 1.00 30.28 67 CYS D CA 1
ATOM 7383 C C . CYS D 2 67 ? -14.377 -38.983 -20.953 1.00 30.18 67 CYS D C 1
ATOM 7384 O O . CYS D 2 67 ? -14.206 -40.050 -21.491 1.00 31.45 67 CYS D O 1
ATOM 7387 N N . ARG D 2 68 ? -15.575 -38.567 -20.562 1.00 29.00 68 ARG D N 1
ATOM 7388 C CA . ARG D 2 68 ? -16.748 -39.429 -20.662 1.00 30.79 68 ARG D CA 1
ATOM 7389 C C . ARG D 2 68 ? -17.021 -39.789 -22.113 1.00 31.07 68 ARG D C 1
ATOM 7390 O O . ARG D 2 68 ? -17.186 -40.954 -22.463 1.00 31.57 68 ARG D O 1
ATOM 7398 N N . ILE D 2 69 ? -17.071 -38.776 -22.966 1.00 30.29 69 ILE D N 1
ATOM 7399 C CA . ILE D 2 69 ? -17.429 -38.997 -24.358 1.00 29.37 69 ILE D CA 1
ATOM 7400 C C . ILE D 2 69 ? -16.344 -39.770 -25.113 1.00 28.08 69 ILE D C 1
ATOM 7401 O O . ILE D 2 69 ? -16.658 -40.585 -25.995 1.00 26.64 69 ILE D O 1
ATOM 7406 N N . ALA D 2 70 ? -15.076 -39.499 -24.816 1.00 27.76 70 ALA D N 1
ATOM 7407 C CA . ALA D 2 70 ? -14.023 -40.190 -25.557 1.00 30.32 70 ALA D CA 1
ATOM 7408 C C . ALA D 2 70 ? -14.116 -41.694 -25.285 1.00 32.31 70 ALA D C 1
ATOM 7409 O O . ALA D 2 70 ? -13.835 -42.483 -26.172 1.00 31.38 70 ALA D O 1
ATOM 7411 N N . LYS D 2 71 ? -14.486 -42.078 -24.061 1.00 33.38 71 LYS D N 1
ATOM 7412 C CA . LYS D 2 71 ? -14.632 -43.512 -23.705 1.00 38.95 71 LYS D CA 1
ATOM 7413 C C . LYS D 2 71 ? -13.381 -44.347 -23.959 1.00 37.29 71 LYS D C 1
ATOM 7414 O O . LYS D 2 71 ? -13.482 -45.481 -24.435 1.00 35.13 71 LYS D O 1
ATOM 7420 N N . GLY D 2 72 ? -12.208 -43.786 -23.686 1.00 36.96 72 GLY D N 1
ATOM 7421 C CA . GLY D 2 72 ? -10.952 -44.530 -23.825 1.00 37.43 72 GLY D CA 1
ATOM 7422 C C . GLY D 2 72 ? -10.504 -44.760 -25.270 1.00 37.57 72 GLY D C 1
ATOM 7423 O O . GLY D 2 72 ? -9.470 -45.365 -25.483 1.00 40.16 72 GLY D O 1
ATOM 7424 N N . ARG D 2 73 ? -11.254 -44.260 -26.257 1.00 35.89 73 ARG D N 1
ATOM 7425 C CA . ARG D 2 73 ? -10.958 -44.530 -27.663 1.00 34.82 73 ARG D CA 1
ATOM 7426 C C . ARG D 2 73 ? -9.662 -43.856 -28.111 1.00 34.84 73 ARG D C 1
ATOM 7427 O O . ARG D 2 73 ? -9.011 -44.337 -29.024 1.00 33.62 73 ARG D O 1
ATOM 7435 N N . LEU D 2 74 ? -9.294 -42.762 -27.443 1.00 34.95 74 LEU D N 1
ATOM 7436 C CA . LEU D 2 74 ? -8.127 -41.955 -27.799 1.00 36.81 74 LEU D CA 1
ATOM 7437 C C . LEU D 2 74 ? -7.505 -41.392 -26.535 1.00 32.99 74 LEU D C 1
ATOM 7438 O O . LEU D 2 74 ? -8.216 -41.125 -25.609 1.00 33.13 74 LEU D O 1
ATOM 7443 N N . PRO D 2 75 ? -6.189 -41.170 -26.509 1.00 31.58 75 PRO D N 1
ATOM 7444 C CA . PRO D 2 75 ? -5.624 -40.474 -25.365 1.00 31.08 75 PRO D CA 1
ATOM 7445 C C . PRO D 2 75 ? -6.171 -39.040 -25.212 1.00 30.69 75 PRO D C 1
ATOM 7446 O O . PRO D 2 75 ? -6.385 -38.346 -26.211 1.00 27.43 75 PRO D O 1
ATOM 7450 N N . VAL D 2 76 ? -6.436 -38.638 -23.977 1.00 29.02 76 VAL D N 1
ATOM 7451 C CA . VAL D 2 76 ? -6.877 -37.301 -23.670 1.00 28.36 76 VAL D CA 1
ATOM 7452 C C . VAL D 2 76 ? -5.793 -36.617 -22.854 1.00 27.62 76 VAL D C 1
ATOM 7453 O O . VAL D 2 76 ? -5.381 -37.154 -21.812 1.00 26.88 76 VAL D O 1
ATOM 7457 N N . LEU D 2 77 ? -5.381 -35.438 -23.344 1.00 25.71 77 LEU D N 1
ATOM 7458 C CA . LEU D 2 77 ? -4.386 -34.546 -22.743 1.00 25.50 77 LEU D CA 1
ATOM 7459 C C . LEU D 2 77 ? -5.105 -33.326 -22.217 1.00 25.15 77 LEU D C 1
ATOM 7460 O O . LEU D 2 77 ? -5.952 -32.746 -22.908 1.00 25.40 77 LEU D O 1
ATOM 7465 N N . VAL D 2 78 ? -4.796 -32.948 -20.985 1.00 24.44 78 VAL D N 1
ATOM 7466 C CA . VAL D 2 78 ? -5.509 -31.894 -20.314 1.00 24.84 78 VAL D CA 1
ATOM 7467 C C . VAL D 2 78 ? -4.507 -30.819 -19.966 1.00 25.66 78 VAL D C 1
ATOM 7468 O O . VAL D 2 78 ? -3.561 -31.071 -19.223 1.00 25.63 78 VAL D O 1
ATOM 7472 N N . CYS D 2 79 ? -4.741 -29.609 -20.459 1.00 26.45 79 CYS D N 1
ATOM 7473 C CA . CYS D 2 79 ? -3.922 -28.471 -20.089 1.00 28.27 79 CYS D CA 1
ATOM 7474 C C . CYS D 2 79 ? -4.321 -27.993 -18.703 1.00 28.72 79 CYS D C 1
ATOM 7475 O O . CYS D 2 79 ? -5.488 -27.645 -18.451 1.00 28.09 79 CYS D O 1
ATOM 7478 N N . ILE D 2 80 ? -3.345 -27.939 -17.805 1.00 28.03 80 ILE D N 1
ATOM 7479 C CA . ILE D 2 80 ? -3.638 -27.619 -16.406 1.00 29.28 80 ILE D CA 1
ATOM 7480 C C . ILE D 2 80 ? -3.036 -26.269 -16.025 1.00 29.83 80 ILE D C 1
ATOM 7481 O O . ILE D 2 80 ? -3.046 -25.901 -14.863 1.00 32.01 80 ILE D O 1
ATOM 7486 N N . SER D 2 81 ? -2.531 -25.539 -17.005 1.00 30.27 81 SER D N 1
ATOM 7487 C CA . SER D 2 81 ? -1.984 -24.214 -16.769 1.00 33.29 81 SER D CA 1
ATOM 7488 C C . SER D 2 81 ? -2.992 -23.320 -16.065 1.00 34.74 81 SER D C 1
ATOM 7489 O O . SER D 2 81 ? -4.172 -23.293 -16.400 1.00 31.89 81 SER D O 1
ATOM 7492 N N . ASP D 2 82 ? -2.506 -22.608 -15.069 1.00 36.11 82 ASP D N 1
ATOM 7493 C CA . ASP D 2 82 ? -3.335 -21.694 -14.324 1.00 37.65 82 ASP D CA 1
ATOM 7494 C C . ASP D 2 82 ? -2.434 -20.710 -13.614 1.00 36.72 82 ASP D C 1
ATOM 7495 O O . ASP D 2 82 ? -1.308 -21.041 -13.314 1.00 34.30 82 ASP D O 1
ATOM 7500 N N . THR D 2 83 ? -2.940 -19.513 -13.335 1.00 34.85 83 THR D N 1
ATOM 7501 C CA . THR D 2 83 ? -2.216 -18.560 -12.495 1.00 36.57 83 THR D CA 1
ATOM 7502 C C . THR D 2 83 ? -1.991 -19.075 -11.047 1.00 35.05 83 THR D C 1
ATOM 7503 O O . THR D 2 83 ? -1.006 -18.688 -10.412 1.00 32.95 83 THR D O 1
ATOM 7507 N N . SER D 2 84 ? -2.876 -19.966 -10.558 1.00 34.17 84 SER D N 1
ATOM 7508 C CA . SER D 2 84 ? -2.737 -20.611 -9.227 1.00 34.46 84 SER D CA 1
ATOM 7509 C C . SER D 2 84 ? -2.281 -22.075 -9.317 1.00 34.57 84 SER D C 1
ATOM 7510 O O . SER D 2 84 ? -2.987 -22.913 -9.878 1.00 35.66 84 SER D O 1
ATOM 7513 N N . ILE D 2 85 ? -1.140 -22.386 -8.716 1.00 34.92 85 ILE D N 1
ATOM 7514 C CA . ILE D 2 85 ? -0.613 -23.758 -8.697 1.00 36.59 85 ILE D CA 1
ATOM 7515 C C . ILE D 2 85 ? -1.611 -24.714 -8.027 1.00 35.74 85 ILE D C 1
ATOM 7516 O O . ILE D 2 85 ? -1.779 -25.839 -8.475 1.00 32.29 85 ILE D O 1
ATOM 7521 N N . VAL D 2 86 ? -2.316 -24.257 -6.991 1.00 36.38 86 VAL D N 1
ATOM 7522 C CA . VAL D 2 86 ? -3.301 -25.121 -6.300 1.00 35.60 86 VAL D CA 1
ATOM 7523 C C . VAL D 2 86 ? -4.444 -25.547 -7.237 1.00 35.61 86 VAL D C 1
ATOM 7524 O O . VAL D 2 86 ? -4.824 -26.715 -7.251 1.00 35.14 86 VAL D O 1
ATOM 7528 N N . GLU D 2 87 ? -4.978 -24.594 -8.002 1.00 34.41 87 GLU D N 1
ATOM 7529 C CA . GLU D 2 87 ? -6.003 -24.854 -8.994 1.00 34.36 87 GLU D CA 1
ATOM 7530 C C . GLU D 2 87 ? -5.428 -25.739 -10.091 1.00 32.21 87 GLU D C 1
ATOM 7531 O O . GLU D 2 87 ? -6.053 -26.729 -10.488 1.00 30.16 87 GLU D O 1
ATOM 7537 N N . SER D 2 88 ? -4.210 -25.436 -10.540 1.00 31.11 88 SER D N 1
ATOM 7538 C CA . SER D 2 88 ? -3.536 -26.311 -11.491 1.00 30.54 88 SER D CA 1
ATOM 7539 C C . SER D 2 88 ? -3.491 -27.787 -11.042 1.00 30.44 88 SER D C 1
ATOM 7540 O O . SER D 2 88 ? -3.940 -28.656 -11.773 1.00 28.37 88 SER D O 1
ATOM 7543 N N . VAL D 2 89 ? -2.986 -28.046 -9.836 1.00 30.75 89 VAL D N 1
ATOM 7544 C CA . VAL D 2 89 ? -2.901 -29.391 -9.284 1.00 32.09 89 VAL D CA 1
ATOM 7545 C C . VAL D 2 89 ? -4.275 -30.050 -9.148 1.00 33.14 89 VAL D C 1
ATOM 7546 O O . VAL D 2 89 ? -4.439 -31.230 -9.455 1.00 33.53 89 VAL D O 1
ATOM 7550 N N . ASN D 2 90 ? -5.265 -29.291 -8.706 1.00 34.78 90 ASN D N 1
ATOM 7551 C CA . ASN D 2 90 ? -6.652 -29.778 -8.722 1.00 37.02 90 ASN D CA 1
ATOM 7552 C C . ASN D 2 90 ? -7.175 -30.253 -10.057 1.00 33.44 90 ASN D C 1
ATOM 7553 O O . ASN D 2 90 ? -7.899 -31.260 -10.152 1.00 32.02 90 ASN D O 1
ATOM 7558 N N . LEU D 2 91 ? -6.891 -29.470 -11.084 1.00 30.50 91 LEU D N 1
ATOM 7559 C CA . LEU D 2 91 ? -7.275 -29.859 -12.427 1.00 29.55 91 LEU D CA 1
ATOM 7560 C C . LEU D 2 91 ? -6.569 -31.144 -12.838 1.00 29.40 91 LEU D C 1
ATOM 7561 O O . LEU D 2 91 ? -7.181 -31.964 -13.502 1.00 28.93 91 LEU D O 1
ATOM 7566 N N . ALA D 2 92 ? -5.305 -31.323 -12.436 1.00 28.82 92 ALA D N 1
ATOM 7567 C CA . ALA D 2 92 ? -4.548 -32.526 -12.798 1.00 29.07 92 ALA D CA 1
ATOM 7568 C C . ALA D 2 92 ? -5.194 -33.742 -12.151 1.00 30.59 92 ALA D C 1
ATOM 7569 O O . ALA D 2 92 ? -5.324 -34.787 -12.796 1.00 29.57 92 ALA D O 1
ATOM 7571 N N . CYS D 2 93 ? -5.574 -33.585 -10.879 1.00 31.78 93 CYS D N 1
ATOM 7572 C CA . CYS D 2 93 ? -6.195 -34.666 -10.090 1.00 33.94 93 CYS D CA 1
ATOM 7573 C C . CYS D 2 93 ? -7.563 -35.033 -10.628 1.00 31.57 93 CYS D C 1
ATOM 7574 O O . CYS D 2 93 ? -7.916 -36.213 -10.722 1.00 31.12 93 CYS D O 1
ATOM 7577 N N . LEU D 2 94 ? -8.333 -34.022 -10.989 1.00 30.25 94 LEU D N 1
ATOM 7578 C CA . LEU D 2 94 ? -9.603 -34.245 -11.651 1.00 31.69 94 LEU D CA 1
ATOM 7579 C C . LEU D 2 94 ? -9.414 -35.022 -12.964 1.00 32.08 94 LEU D C 1
ATOM 7580 O O . LEU D 2 94 ? -10.112 -35.995 -13.261 1.00 33.69 94 LEU D O 1
ATOM 7585 N N . ALA D 2 95 ? -8.432 -34.608 -13.742 1.00 31.53 95 ALA D N 1
ATOM 7586 C CA . ALA D 2 95 ? -8.146 -35.275 -14.999 1.00 32.47 95 ALA D CA 1
ATOM 7587 C C . ALA D 2 95 ? -7.790 -36.740 -14.787 1.00 32.15 95 ALA D C 1
ATOM 7588 O O . ALA D 2 95 ? -8.297 -37.604 -15.511 1.00 31.98 95 ALA D O 1
ATOM 7590 N N . ALA D 2 96 ? -6.908 -37.021 -13.815 1.00 32.56 96 ALA D N 1
ATOM 7591 C CA . ALA D 2 96 ? -6.533 -38.417 -13.508 1.00 32.00 96 ALA D CA 1
ATOM 7592 C C . ALA D 2 96 ? -7.746 -39.236 -13.116 1.00 33.06 96 ALA D C 1
ATOM 7593 O O . ALA D 2 96 ? -7.959 -40.328 -13.643 1.00 31.13 96 ALA D O 1
ATOM 7595 N N . ASP D 2 97 ? -8.568 -38.693 -12.220 1.00 35.79 97 ASP D N 1
ATOM 7596 C CA . ASP D 2 97 ? -9.747 -39.410 -11.724 1.00 36.71 97 ASP D CA 1
ATOM 7597 C C . ASP D 2 97 ? -10.691 -39.790 -12.860 1.00 35.90 97 ASP D C 1
ATOM 7598 O O . ASP D 2 97 ? -11.366 -40.802 -12.785 1.00 35.18 97 ASP D O 1
ATOM 7603 N N . HIS D 2 98 ? -10.725 -38.984 -13.919 1.00 32.95 98 HIS D N 1
ATOM 7604 C CA . HIS D 2 98 ? -11.683 -39.180 -14.994 1.00 32.02 98 HIS D CA 1
ATOM 7605 C C . HIS D 2 98 ? -11.081 -39.885 -16.184 1.00 32.49 98 HIS D C 1
ATOM 7606 O O . HIS D 2 98 ? -11.717 -40.014 -17.211 1.00 32.06 98 HIS D O 1
ATOM 7613 N N . GLY D 2 99 ? -9.860 -40.369 -16.032 1.00 31.67 99 GLY D N 1
ATOM 7614 C CA . GLY D 2 99 ? -9.267 -41.216 -17.044 1.00 32.01 99 GLY D CA 1
ATOM 7615 C C . GLY D 2 99 ? -8.372 -40.537 -18.069 1.00 30.67 99 GLY D C 1
ATOM 7616 O O . GLY D 2 99 ? -7.977 -41.162 -19.012 1.00 30.20 99 GLY D O 1
ATOM 7617 N N . ALA D 2 100 ? -8.016 -39.279 -17.903 1.00 29.81 100 ALA D N 1
ATOM 7618 C CA . ALA D 2 100 ? -7.122 -38.659 -18.899 1.00 29.05 100 ALA D CA 1
ATOM 7619 C C . ALA D 2 100 ? -5.751 -39.319 -18.843 1.00 29.33 100 ALA D C 1
ATOM 7620 O O . ALA D 2 100 ? -5.409 -39.966 -17.855 1.00 30.66 100 ALA D O 1
ATOM 7622 N N . ASP D 2 101 ? -4.951 -39.135 -19.877 1.00 29.47 101 ASP D N 1
ATOM 7623 C CA . ASP D 2 101 ? -3.671 -39.851 -19.988 1.00 31.33 101 ASP D CA 1
ATOM 7624 C C . ASP D 2 101 ? -2.457 -39.002 -19.683 1.00 30.54 101 ASP D C 1
ATOM 7625 O O . ASP D 2 101 ? -1.410 -39.528 -19.377 1.00 31.92 101 ASP D O 1
ATOM 7630 N N . ALA D 2 102 ? -2.594 -37.686 -19.791 1.00 29.30 102 ALA D N 1
ATOM 7631 C CA . ALA D 2 102 ? -1.482 -36.781 -19.546 1.00 28.24 102 ALA D CA 1
ATOM 7632 C C . ALA D 2 102 ? -2.004 -35.374 -19.294 1.00 27.63 102 ALA D C 1
ATOM 7633 O O . ALA D 2 102 ? -3.138 -35.021 -19.672 1.00 27.20 102 ALA D O 1
ATOM 7635 N N . VAL D 2 103 ? -1.127 -34.567 -18.716 1.00 26.14 103 VAL D N 1
ATOM 7636 C CA . VAL D 2 103 ? -1.390 -33.178 -18.466 1.00 25.46 103 VAL D CA 1
ATOM 7637 C C . VAL D 2 103 ? -0.341 -32.360 -19.194 1.00 26.33 103 VAL D C 1
ATOM 7638 O O . VAL D 2 103 ? 0.700 -32.882 -19.585 1.00 25.77 103 VAL D O 1
ATOM 7642 N N . VAL D 2 104 ? -0.670 -31.097 -19.415 1.00 25.86 104 VAL D N 1
ATOM 7643 C CA . VAL D 2 104 ? 0.116 -30.189 -20.201 1.00 26.42 104 VAL D CA 1
ATOM 7644 C C . VAL D 2 104 ? 0.178 -28.906 -19.411 1.00 27.11 104 VAL D C 1
ATOM 7645 O O . VAL D 2 104 ? -0.839 -28.420 -18.977 1.00 26.72 104 VAL D O 1
ATOM 7649 N N . SER D 2 105 ? 1.371 -28.355 -19.230 1.00 28.63 105 SER D N 1
ATOM 7650 C CA . SER D 2 105 ? 1.560 -27.274 -18.315 1.00 30.25 105 SER D CA 1
ATOM 7651 C C . SER D 2 105 ? 2.597 -26.314 -18.796 1.00 32.28 105 SER D C 1
ATOM 7652 O O . SER D 2 105 ? 3.704 -26.704 -19.210 1.00 30.49 105 SER D O 1
ATOM 7655 N N . ALA D 2 106 ? 2.219 -25.049 -18.703 1.00 32.37 106 ALA D N 1
ATOM 7656 C CA . ALA D 2 106 ? 3.108 -23.924 -18.891 1.00 35.64 106 ALA D CA 1
ATOM 7657 C C . ALA D 2 106 ? 3.227 -23.187 -17.560 1.00 37.52 106 ALA D C 1
ATOM 7658 O O . ALA D 2 106 ? 2.260 -23.110 -16.796 1.00 37.13 106 ALA D O 1
ATOM 7660 N N . PRO D 2 107 ? 4.400 -22.620 -17.277 1.00 41.71 107 PRO D N 1
ATOM 7661 C CA . PRO D 2 107 ? 4.489 -21.850 -16.046 1.00 43.16 107 PRO D CA 1
ATOM 7662 C C . PRO D 2 107 ? 3.627 -20.602 -16.175 1.00 43.92 107 PRO D C 1
ATOM 7663 O O . PRO D 2 107 ? 3.390 -20.143 -17.283 1.00 43.61 107 PRO D O 1
ATOM 7667 N N . PRO D 2 108 ? 3.124 -20.068 -15.062 1.00 47.41 108 PRO D N 1
ATOM 7668 C CA . PRO D 2 108 ? 2.201 -18.923 -15.201 1.00 48.59 108 PRO D CA 1
ATOM 7669 C C . PRO D 2 108 ? 2.838 -17.665 -15.834 1.00 49.35 108 PRO D C 1
ATOM 7670 O O . PRO D 2 108 ? 4.016 -17.414 -15.627 1.00 49.38 108 PRO D O 1
ATOM 7674 N N . TYR D 2 109 ? 2.049 -16.891 -16.583 1.00 54.96 109 TYR D N 1
ATOM 7675 C CA . TYR D 2 109 ? 2.575 -15.796 -17.423 1.00 59.46 109 TYR D CA 1
ATOM 7676 C C . TYR D 2 109 ? 3.546 -14.885 -16.662 1.00 62.67 109 TYR D C 1
ATOM 7677 O O . TYR D 2 109 ? 4.661 -14.615 -17.129 1.00 67.62 109 TYR D O 1
ATOM 7686 N N . TYR D 2 110 ? 3.140 -14.488 -15.461 1.00 63.39 110 TYR D N 1
ATOM 7687 C CA . TYR D 2 110 ? 3.899 -13.547 -14.625 1.00 64.63 110 TYR D CA 1
ATOM 7688 C C . TYR D 2 110 ? 5.194 -14.105 -14.010 1.00 65.44 110 TYR D C 1
ATOM 7689 O O . TYR D 2 110 ? 5.836 -13.414 -13.220 1.00 67.64 110 TYR D O 1
ATOM 7698 N N . PHE D 2 111 ? 5.602 -15.322 -14.352 1.00 67.12 111 PHE D N 1
ATOM 7699 C CA . PHE D 2 111 ? 6.544 -16.019 -13.466 1.00 70.94 111 PHE D CA 1
ATOM 7700 C C . PHE D 2 111 ? 8.029 -15.953 -13.796 1.00 76.80 111 PHE D C 1
ATOM 7701 O O . PHE D 2 111 ? 8.793 -15.314 -13.064 1.00 81.05 111 PHE D O 1
ATOM 7709 N N . ALA D 2 112 ? 8.455 -16.648 -14.845 1.00 80.43 112 ALA D N 1
ATOM 7710 C CA . ALA D 2 112 ? 9.874 -17.012 -14.951 1.00 83.31 112 ALA D CA 1
ATOM 7711 C C . ALA D 2 112 ? 10.799 -15.834 -15.258 1.00 84.60 112 ALA D C 1
ATOM 7712 O O . ALA D 2 112 ? 10.749 -15.272 -16.348 1.00 84.75 112 ALA D O 1
ATOM 7714 N N . THR D 2 113 ? 11.631 -15.465 -14.285 1.00 87.12 113 THR D N 1
ATOM 7715 C CA . THR D 2 113 ? 12.741 -14.543 -14.523 1.00 89.03 113 THR D CA 1
ATOM 7716 C C . THR D 2 113 ? 13.727 -15.219 -15.481 1.00 82.57 113 THR D C 1
ATOM 7717 O O . THR D 2 113 ? 14.016 -14.698 -16.561 1.00 85.85 113 THR D O 1
ATOM 7721 N N . GLY D 2 114 ? 14.218 -16.389 -15.082 1.00 71.06 114 GLY D N 1
ATOM 7722 C CA . GLY D 2 114 ? 15.298 -17.049 -15.798 1.00 63.57 114 GLY D CA 1
ATOM 7723 C C . GLY D 2 114 ? 15.157 -18.550 -15.761 1.00 58.40 114 GLY D C 1
ATOM 7724 O O . GLY D 2 114 ? 14.146 -19.082 -15.286 1.00 54.15 114 GLY D O 1
ATOM 7725 N N . GLN D 2 115 ? 16.197 -19.225 -16.243 1.00 53.70 115 GLN D N 1
ATOM 7726 C CA . GLN D 2 115 ? 16.172 -20.676 -16.453 1.00 49.28 115 GLN D CA 1
ATOM 7727 C C . GLN D 2 115 ? 16.229 -21.500 -15.180 1.00 48.32 115 GLN D C 1
ATOM 7728 O O . GLN D 2 115 ? 15.502 -22.486 -15.067 1.00 46.61 115 GLN D O 1
ATOM 7734 N N . PRO D 2 116 ? 17.080 -21.114 -14.215 1.00 48.70 116 PRO D N 1
ATOM 7735 C CA . PRO D 2 116 ? 17.122 -21.925 -13.006 1.00 48.41 116 PRO D CA 1
ATOM 7736 C C . PRO D 2 116 ? 15.771 -21.971 -12.278 1.00 48.89 116 PRO D C 1
ATOM 7737 O O . PRO D 2 116 ? 15.409 -23.016 -11.741 1.00 47.69 116 PRO D O 1
ATOM 7741 N N . GLU D 2 117 ? 15.031 -20.863 -12.278 1.00 48.94 117 GLU D N 1
ATOM 7742 C CA . GLU D 2 117 ? 13.698 -20.841 -11.668 1.00 49.77 117 GLU D CA 1
ATOM 7743 C C . GLU D 2 117 ? 12.710 -21.701 -12.426 1.00 46.59 117 GLU D C 1
ATOM 7744 O O . GLU D 2 117 ? 11.798 -22.260 -11.827 1.00 45.05 117 GLU D O 1
ATOM 7750 N N . LEU D 2 118 ? 12.859 -21.763 -13.745 1.00 44.25 118 LEU D N 1
ATOM 7751 C CA . LEU D 2 118 ? 11.971 -22.577 -14.540 1.00 43.39 118 LEU D CA 1
ATOM 7752 C C . LEU D 2 118 ? 12.162 -24.009 -14.080 1.00 42.48 118 LEU D C 1
ATOM 7753 O O . LEU D 2 118 ? 11.195 -24.723 -13.820 1.00 40.95 118 LEU D O 1
ATOM 7758 N N . ILE D 2 119 ? 13.423 -24.412 -13.965 1.00 41.54 119 ILE D N 1
ATOM 7759 C CA . ILE D 2 119 ? 13.758 -25.749 -13.491 1.00 41.77 119 ILE D CA 1
ATOM 7760 C C . ILE D 2 119 ? 13.144 -26.034 -12.109 1.00 43.07 119 ILE D C 1
ATOM 7761 O O . ILE D 2 119 ? 12.554 -27.110 -11.899 1.00 41.40 119 ILE D O 1
ATOM 7766 N N . GLU D 2 120 ? 13.272 -25.080 -11.184 1.00 45.33 120 GLU D N 1
ATOM 7767 C CA . GLU D 2 120 ? 12.736 -25.258 -9.824 1.00 49.35 120 GLU D CA 1
ATOM 7768 C C . GLU D 2 120 ? 11.221 -25.401 -9.869 1.00 45.79 120 GLU D C 1
ATOM 7769 O O . GLU D 2 120 ? 10.662 -26.292 -9.232 1.00 44.71 120 GLU D O 1
ATOM 7775 N N . PHE D 2 121 ? 10.558 -24.516 -10.613 1.00 43.51 121 PHE D N 1
ATOM 7776 C CA . PHE D 2 121 ? 9.106 -24.575 -10.744 1.00 41.71 121 PHE D CA 1
ATOM 7777 C C . PHE D 2 121 ? 8.650 -25.988 -11.032 1.00 39.95 121 PHE D C 1
ATOM 7778 O O . PHE D 2 121 ? 7.750 -26.500 -10.366 1.00 37.80 121 PHE D O 1
ATOM 7786 N N . TYR D 2 122 ? 9.280 -26.619 -12.020 1.00 38.59 122 TYR D N 1
ATOM 7787 C CA . TYR D 2 122 ? 8.882 -27.982 -12.407 1.00 39.16 122 TYR D CA 1
ATOM 7788 C C . TYR D 2 122 ? 9.298 -29.052 -11.428 1.00 41.82 122 TYR D C 1
ATOM 7789 O O . TYR D 2 122 ? 8.555 -30.035 -11.233 1.00 42.27 122 TYR D O 1
ATOM 7798 N N . GLU D 2 123 ? 10.464 -28.866 -10.812 1.00 43.20 123 GLU D N 1
ATOM 7799 C CA . GLU D 2 123 ? 10.895 -29.739 -9.719 1.00 44.47 123 GLU D CA 1
ATOM 7800 C C . GLU D 2 123 ? 9.900 -29.738 -8.558 1.00 43.06 123 GLU D C 1
ATOM 7801 O O . GLU D 2 123 ? 9.611 -30.778 -7.997 1.00 41.22 123 GLU D O 1
ATOM 7807 N N . HIS D 2 124 ? 9.374 -28.575 -8.198 1.00 44.20 124 HIS D N 1
ATOM 7808 C CA . HIS D 2 124 ? 8.320 -28.506 -7.183 1.00 44.47 124 HIS D CA 1
ATOM 7809 C C . HIS D 2 124 ? 6.984 -29.066 -7.695 1.00 41.60 124 HIS D C 1
ATOM 7810 O O . HIS D 2 124 ? 6.211 -29.591 -6.910 1.00 38.25 124 HIS D O 1
ATOM 7817 N N . LEU D 2 125 ? 6.699 -28.940 -8.994 1.00 38.32 125 LEU D N 1
ATOM 7818 C CA . LEU D 2 125 ? 5.379 -29.296 -9.495 1.00 37.64 125 LEU D CA 1
ATOM 7819 C C . LEU D 2 125 ? 5.226 -30.798 -9.655 1.00 37.39 125 LEU D C 1
ATOM 7820 O O . LEU D 2 125 ? 4.209 -31.378 -9.254 1.00 36.95 125 LEU D O 1
ATOM 7825 N N . LEU D 2 126 ? 6.248 -31.415 -10.228 1.00 35.99 126 LEU D N 1
ATOM 7826 C CA . LEU D 2 126 ? 6.168 -32.797 -10.630 1.00 35.61 126 LEU D CA 1
ATOM 7827 C C . LEU D 2 126 ? 5.735 -33.762 -9.508 1.00 37.11 126 LEU D C 1
ATOM 7828 O O . LEU D 2 126 ? 4.866 -34.596 -9.732 1.00 37.23 126 LEU D O 1
ATOM 7833 N N . PRO D 2 127 ? 6.280 -33.621 -8.291 1.00 38.98 127 PRO D N 1
ATOM 7834 C CA . PRO D 2 127 ? 5.868 -34.614 -7.298 1.00 39.18 127 PRO D CA 1
ATOM 7835 C C . PRO D 2 127 ? 4.387 -34.503 -6.933 1.00 38.53 127 PRO D C 1
ATOM 7836 O O . PRO D 2 127 ? 3.835 -35.436 -6.372 1.00 38.53 127 PRO D O 1
ATOM 7840 N N . GLN D 2 128 ? 3.743 -33.386 -7.271 1.00 37.78 128 GLN D N 1
ATOM 7841 C CA . GLN D 2 128 ? 2.326 -33.225 -6.999 1.00 37.73 128 GLN D CA 1
ATOM 7842 C C . GLN D 2 128 ? 1.382 -33.750 -8.099 1.00 37.29 128 GLN D C 1
ATOM 7843 O O . GLN D 2 128 ? 0.172 -33.725 -7.924 1.00 38.50 128 GLN D O 1
ATOM 7849 N N . LEU D 2 129 ? 1.922 -34.195 -9.231 1.00 35.45 129 LEU D N 1
ATOM 7850 C CA . LEU D 2 129 ? 1.102 -34.564 -10.381 1.00 34.22 129 LEU D CA 1
ATOM 7851 C C . LEU D 2 129 ? 0.870 -36.075 -10.438 1.00 34.37 129 LEU D C 1
ATOM 7852 O O . LEU D 2 129 ? 1.789 -36.844 -10.245 1.00 35.27 129 LEU D O 1
ATOM 7857 N N . PRO D 2 130 ? -0.363 -36.494 -10.734 1.00 33.43 130 PRO D N 1
ATOM 7858 C CA . PRO D 2 130 ? -0.696 -37.914 -10.885 1.00 33.50 130 PRO D CA 1
ATOM 7859 C C . PRO D 2 130 ? -0.576 -38.472 -12.301 1.00 32.93 130 PRO D C 1
ATOM 7860 O O . PRO D 2 130 ? -0.844 -39.638 -12.510 1.00 33.23 130 PRO D O 1
ATOM 7864 N N . LEU D 2 131 ? -0.158 -37.665 -13.267 1.00 32.32 131 LEU D N 1
ATOM 7865 C CA . LEU D 2 131 ? -0.111 -38.133 -14.638 1.00 30.13 131 LEU D CA 1
ATOM 7866 C C . LEU D 2 131 ? 1.129 -37.611 -15.298 1.00 29.74 131 LEU D C 1
ATOM 7867 O O . LEU D 2 131 ? 1.658 -36.605 -14.853 1.00 27.80 131 LEU D O 1
ATOM 7872 N N . PRO D 2 132 ? 1.575 -38.267 -16.383 1.00 30.95 132 PRO D N 1
ATOM 7873 C CA . PRO D 2 132 ? 2.722 -37.735 -17.131 1.00 30.88 132 PRO D CA 1
ATOM 7874 C C . PRO D 2 132 ? 2.483 -36.321 -17.673 1.00 29.12 132 PRO D C 1
ATOM 7875 O O . PRO D 2 132 ? 1.330 -35.923 -17.941 1.00 27.84 132 PRO D O 1
ATOM 7879 N N . LEU D 2 133 ? 3.568 -35.581 -17.884 1.00 28.61 133 LEU D N 1
ATOM 7880 C CA . LEU D 2 133 ? 3.452 -34.157 -18.211 1.00 27.94 133 LEU D CA 1
ATOM 7881 C C . LEU D 2 133 ? 4.118 -33.780 -19.518 1.00 28.03 133 LEU D C 1
ATOM 7882 O O . LEU D 2 133 ? 5.239 -34.243 -19.808 1.00 29.57 133 LEU D O 1
ATOM 7887 N N . PHE D 2 134 ? 3.437 -32.937 -20.292 1.00 26.26 134 PHE D N 1
ATOM 7888 C CA . PHE D 2 134 ? 4.039 -32.259 -21.411 1.00 26.26 134 PHE D CA 1
ATOM 7889 C C . PHE D 2 134 ? 4.275 -30.806 -20.975 1.00 27.57 134 PHE D C 1
ATOM 7890 O O . PHE D 2 134 ? 3.382 -30.160 -20.384 1.00 26.22 134 PHE D O 1
ATOM 7898 N N . LEU D 2 135 ? 5.481 -30.320 -21.273 1.00 27.98 135 LEU D N 1
ATOM 7899 C CA . LEU D 2 135 ? 5.857 -28.943 -21.096 1.00 30.36 135 LEU D CA 1
ATOM 7900 C C . LEU D 2 135 ? 5.376 -28.114 -22.268 1.00 32.71 135 LEU D C 1
ATOM 7901 O O . LEU D 2 135 ? 5.454 -28.532 -23.422 1.00 34.62 135 LEU D O 1
ATOM 7906 N N . TYR D 2 136 ? 4.930 -26.914 -21.962 1.00 34.96 136 TYR D N 1
ATOM 7907 C CA . TYR D 2 136 ? 4.244 -26.069 -22.918 1.00 39.48 136 TYR D CA 1
ATOM 7908 C C . TYR D 2 136 ? 4.995 -24.756 -22.891 1.00 39.15 136 TYR D C 1
ATOM 7909 O O . TYR D 2 136 ? 5.131 -24.106 -21.835 1.00 35.89 136 TYR D O 1
ATOM 7918 N N . ASN D 2 137 ? 5.504 -24.412 -24.065 1.00 41.56 137 ASN D N 1
ATOM 7919 C CA . ASN D 2 137 ? 6.209 -23.177 -24.327 1.00 41.50 137 ASN D CA 1
ATOM 7920 C C . ASN D 2 137 ? 5.257 -22.265 -25.053 1.00 46.01 137 ASN D C 1
ATOM 7921 O O . ASN D 2 137 ? 4.925 -22.497 -26.234 1.00 40.55 137 ASN D O 1
ATOM 7926 N N . MET D 2 138 ? 4.837 -21.231 -24.341 1.00 52.10 138 MET D N 1
ATOM 7927 C CA . MET D 2 138 ? 3.877 -20.260 -24.821 1.00 64.25 138 MET D CA 1
ATOM 7928 C C . MET D 2 138 ? 4.396 -18.880 -24.417 1.00 64.23 138 MET D C 1
ATOM 7929 O O . MET D 2 138 ? 3.944 -18.325 -23.413 1.00 58.28 138 MET D O 1
ATOM 7934 N N . PRO D 2 139 ? 5.375 -18.340 -25.179 1.00 68.15 139 PRO D N 1
ATOM 7935 C CA . PRO D 2 139 ? 6.188 -17.170 -24.761 1.00 75.23 139 PRO D CA 1
ATOM 7936 C C . PRO D 2 139 ? 5.533 -15.785 -24.869 1.00 84.43 139 PRO D C 1
ATOM 7937 O O . PRO D 2 139 ? 6.115 -14.794 -24.418 1.00 86.46 139 PRO D O 1
ATOM 7941 N N . THR D 2 140 ? 4.349 -15.720 -25.468 1.00 94.70 140 THR D N 1
ATOM 7942 C CA . THR D 2 140 ? 3.681 -14.443 -25.734 1.00 103.24 140 THR D CA 1
ATOM 7943 C C . THR D 2 140 ? 3.600 -13.552 -24.483 1.00 103.87 140 THR D C 1
ATOM 7944 O O . THR D 2 140 ? 4.096 -12.423 -24.491 1.00 103.08 140 THR D O 1
ATOM 7948 N N . HIS D 2 141 ? 3.001 -14.071 -23.414 1.00 103.92 141 HIS D N 1
ATOM 7949 C CA . HIS D 2 141 ? 2.900 -13.336 -22.151 1.00 102.41 141 HIS D CA 1
ATOM 7950 C C . HIS D 2 141 ? 4.270 -13.207 -21.449 1.00 100.91 141 HIS D C 1
ATOM 7951 O O . HIS D 2 141 ? 4.770 -12.098 -21.285 1.00 93.18 141 HIS D O 1
ATOM 7953 N N . THR D 2 142 ? 4.873 -14.331 -21.053 1.00 103.02 142 THR D N 1
ATOM 7954 C CA . THR D 2 142 ? 6.214 -14.328 -20.436 1.00 103.47 142 THR D CA 1
ATOM 7955 C C . THR D 2 142 ? 7.304 -14.389 -21.505 1.00 103.74 142 THR D C 1
ATOM 7956 O O . THR D 2 142 ? 7.532 -15.448 -22.103 1.00 102.92 142 THR D O 1
ATOM 7958 N N . LYS D 2 143 ? 7.984 -13.261 -21.724 1.00 99.99 143 LYS D N 1
ATOM 7959 C CA . LYS D 2 143 ? 9.012 -13.138 -22.773 1.00 97.17 143 LYS D CA 1
ATOM 7960 C C . LYS D 2 143 ? 10.082 -14.252 -22.773 1.00 96.37 143 LYS D C 1
ATOM 7961 O O . LYS D 2 143 ? 10.712 -14.490 -23.805 1.00 95.70 143 LYS D O 1
ATOM 7963 N N . VAL D 2 144 ? 10.276 -14.928 -21.634 1.00 92.96 144 VAL D N 1
ATOM 7964 C CA . VAL D 2 144 ? 11.300 -15.987 -21.483 1.00 86.21 144 VAL D CA 1
ATOM 7965 C C . VAL D 2 144 ? 10.799 -17.380 -21.925 1.00 78.67 144 VAL D C 1
ATOM 7966 O O . VAL D 2 144 ? 9.739 -17.838 -21.491 1.00 75.00 144 VAL D O 1
ATOM 7970 N N . ASN D 2 145 ? 11.575 -18.031 -22.794 1.00 68.21 145 ASN D N 1
ATOM 7971 C CA . ASN D 2 145 ? 11.270 -19.375 -23.279 1.00 60.50 145 ASN D CA 1
ATOM 7972 C C . ASN D 2 145 ? 11.952 -20.399 -22.386 1.00 54.86 145 ASN D C 1
ATOM 7973 O O . ASN D 2 145 ? 12.767 -20.048 -21.541 1.00 49.92 145 ASN D O 1
ATOM 7978 N N . PHE D 2 146 ? 11.615 -21.668 -22.577 1.00 47.02 146 PHE D N 1
ATOM 7979 C CA . PHE D 2 146 ? 12.449 -22.722 -22.063 1.00 44.20 146 PHE D CA 1
ATOM 7980 C C . PHE D 2 146 ? 13.689 -22.790 -22.951 1.00 41.31 146 PHE D C 1
ATOM 7981 O O . PHE D 2 146 ? 13.584 -23.076 -24.142 1.00 38.13 146 PHE D O 1
ATOM 7989 N N . ALA D 2 147 ? 14.860 -22.573 -22.375 1.00 39.81 147 ALA D N 1
ATOM 7990 C CA . ALA D 2 147 ? 16.096 -22.805 -23.095 1.00 41.33 147 ALA D CA 1
ATOM 7991 C C . ALA D 2 147 ? 16.236 -24.306 -23.413 1.00 40.25 147 ALA D C 1
ATOM 7992 O O . ALA D 2 147 ? 15.773 -25.144 -22.648 1.00 38.05 147 ALA D O 1
ATOM 7994 N N . PRO D 2 148 ? 16.879 -24.648 -24.543 1.00 41.63 148 PRO D N 1
ATOM 7995 C CA . PRO D 2 148 ? 17.116 -26.043 -24.923 1.00 40.55 148 PRO D CA 1
ATOM 7996 C C . PRO D 2 148 ? 17.657 -26.932 -23.810 1.00 40.17 148 PRO D C 1
ATOM 7997 O O . PRO D 2 148 ? 17.120 -28.034 -23.553 1.00 38.86 148 PRO D O 1
ATOM 8001 N N . ALA D 2 149 ? 18.726 -26.455 -23.182 1.00 38.58 149 ALA D N 1
ATOM 8002 C CA . ALA D 2 149 ? 19.347 -27.135 -22.056 1.00 39.63 149 ALA D CA 1
ATOM 8003 C C . ALA D 2 149 ? 18.377 -27.317 -20.888 1.00 37.15 149 ALA D C 1
ATOM 8004 O O . ALA D 2 149 ? 18.450 -28.313 -20.189 1.00 38.34 149 ALA D O 1
ATOM 8006 N N . THR D 2 150 ? 17.473 -26.366 -20.685 1.00 36.11 150 THR D N 1
ATOM 8007 C CA . THR D 2 150 ? 16.471 -26.486 -19.637 1.00 35.32 150 THR D CA 1
ATOM 8008 C C . THR D 2 150 ? 15.522 -27.643 -19.928 1.00 34.64 150 THR D C 1
ATOM 8009 O O . THR D 2 150 ? 15.229 -28.445 -19.052 1.00 33.73 150 THR D O 1
ATOM 8013 N N . ILE D 2 151 ? 15.017 -27.702 -21.151 1.00 33.40 151 ILE D N 1
ATOM 8014 C CA . ILE D 2 151 ? 14.205 -28.824 -21.565 1.00 34.16 151 ILE D CA 1
ATOM 8015 C C . ILE D 2 151 ? 14.924 -30.159 -21.408 1.00 35.22 151 ILE D C 1
ATOM 8016 O O . ILE D 2 151 ? 14.306 -31.119 -20.923 1.00 33.45 151 ILE D O 1
ATOM 8021 N N . GLN D 2 152 ? 16.202 -30.225 -21.789 1.00 36.84 152 GLN D N 1
ATOM 8022 C CA . GLN D 2 152 ? 16.964 -31.471 -21.630 1.00 39.75 152 GLN D CA 1
ATOM 8023 C C . GLN D 2 152 ? 16.920 -31.904 -20.188 1.00 39.45 152 GLN D C 1
ATOM 8024 O O . GLN D 2 152 ? 16.718 -33.069 -19.877 1.00 39.69 152 GLN D O 1
ATOM 8030 N N . ARG D 2 153 ? 17.154 -30.937 -19.319 1.00 38.52 153 ARG D N 1
ATOM 8031 C CA . ARG D 2 153 ? 17.267 -31.194 -17.908 1.00 40.06 153 ARG D CA 1
ATOM 8032 C C . ARG D 2 153 ? 15.917 -31.658 -17.322 1.00 37.53 153 ARG D C 1
ATOM 8033 O O . ARG D 2 153 ? 15.854 -32.707 -16.700 1.00 38.79 153 ARG D O 1
ATOM 8041 N N . ILE D 2 154 ? 14.840 -30.908 -17.555 1.00 34.19 154 ILE D N 1
ATOM 8042 C CA . ILE D 2 154 ? 13.518 -31.269 -17.016 1.00 31.80 154 ILE D CA 1
ATOM 8043 C C . ILE D 2 154 ? 13.075 -32.618 -17.594 1.00 30.79 154 ILE D C 1
ATOM 8044 O O . ILE D 2 154 ? 12.494 -33.441 -16.913 1.00 29.92 154 ILE D O 1
ATOM 8049 N N . ALA D 2 155 ? 13.386 -32.861 -18.853 1.00 31.46 155 ALA D N 1
ATOM 8050 C CA . ALA D 2 155 ? 12.978 -34.100 -19.494 1.00 33.74 155 ALA D CA 1
ATOM 8051 C C . ALA D 2 155 ? 13.622 -35.368 -18.892 1.00 37.70 155 ALA D C 1
ATOM 8052 O O . ALA D 2 155 ? 13.144 -36.462 -19.170 1.00 38.88 155 ALA D O 1
ATOM 8054 N N . GLU D 2 156 ? 14.655 -35.230 -18.057 1.00 41.08 156 GLU D N 1
ATOM 8055 C CA . GLU D 2 156 ? 15.278 -36.402 -17.415 1.00 46.45 156 GLU D CA 1
ATOM 8056 C C . GLU D 2 156 ? 14.306 -37.057 -16.456 1.00 44.86 156 GLU D C 1
ATOM 8057 O O . GLU D 2 156 ? 14.406 -38.259 -16.190 1.00 42.75 156 GLU D O 1
ATOM 8063 N N . ASN D 2 157 ? 13.414 -36.245 -15.896 1.00 42.26 157 ASN D N 1
ATOM 8064 C CA . ASN D 2 157 ? 12.394 -36.744 -15.001 1.00 40.92 157 ASN D CA 1
ATOM 8065 C C . ASN D 2 157 ? 11.515 -37.711 -15.771 1.00 40.44 157 ASN D C 1
ATOM 8066 O O . ASN D 2 157 ? 11.012 -37.387 -16.860 1.00 40.55 157 ASN D O 1
ATOM 8071 N N . PRO D 2 158 ? 11.321 -38.913 -15.223 1.00 41.68 158 PRO D N 1
ATOM 8072 C CA . PRO D 2 158 ? 10.484 -39.845 -15.979 1.00 40.85 158 PRO D CA 1
ATOM 8073 C C . PRO D 2 158 ? 9.030 -39.381 -16.090 1.00 38.72 158 PRO D C 1
ATOM 8074 O O . PRO D 2 158 ? 8.321 -39.859 -16.946 1.00 38.74 158 PRO D O 1
ATOM 8078 N N . GLY D 2 159 ? 8.587 -38.466 -15.238 1.00 36.41 159 GLY D N 1
ATOM 8079 C CA . GLY D 2 159 ? 7.230 -37.915 -15.357 1.00 34.67 159 GLY D CA 1
ATOM 8080 C C . GLY D 2 159 ? 7.047 -36.832 -16.431 1.00 32.64 159 GLY D C 1
ATOM 8081 O O . GLY D 2 159 ? 5.944 -36.300 -16.595 1.00 31.12 159 GLY D O 1
ATOM 8082 N N . VAL D 2 160 ? 8.119 -36.497 -17.157 1.00 31.74 160 VAL D N 1
ATOM 8083 C CA . VAL D 2 160 ? 8.065 -35.507 -18.244 1.00 29.31 160 VAL D CA 1
ATOM 8084 C C . VAL D 2 160 ? 8.278 -36.221 -19.552 1.00 29.33 160 VAL D C 1
ATOM 8085 O O . VAL D 2 160 ? 9.290 -36.896 -19.739 1.00 28.76 160 VAL D O 1
ATOM 8089 N N . ILE D 2 161 ? 7.295 -36.158 -20.442 1.00 29.37 161 ILE D N 1
ATOM 8090 C CA . ILE D 2 161 ? 7.301 -37.054 -21.591 1.00 29.89 161 ILE D CA 1
ATOM 8091 C C . ILE D 2 161 ? 7.283 -36.350 -22.928 1.00 29.64 161 ILE D C 1
ATOM 8092 O O . ILE D 2 161 ? 7.357 -37.008 -23.977 1.00 29.52 161 ILE D O 1
ATOM 8097 N N . GLY D 2 162 ? 7.144 -35.030 -22.908 1.00 29.72 162 GLY D N 1
ATOM 8098 C CA . GLY D 2 162 ? 7.178 -34.266 -24.137 1.00 29.29 162 GLY D CA 1
ATOM 8099 C C . GLY D 2 162 ? 7.101 -32.762 -23.968 1.00 28.74 162 GLY D C 1
ATOM 8100 O O . GLY D 2 162 ? 7.118 -32.234 -22.849 1.00 29.19 162 GLY D O 1
ATOM 8101 N N . PHE D 2 163 ? 6.984 -32.101 -25.115 1.00 27.39 163 PHE D N 1
ATOM 8102 C CA . PHE D 2 163 ? 7.133 -30.666 -25.262 1.00 27.87 163 PHE D CA 1
ATOM 8103 C C . PHE D 2 163 ? 6.261 -30.230 -26.436 1.00 27.76 163 PHE D C 1
ATOM 8104 O O . PHE D 2 163 ? 6.314 -30.824 -27.514 1.00 27.27 163 PHE D O 1
ATOM 8112 N N . LYS D 2 164 ? 5.460 -29.201 -26.197 1.00 29.23 164 LYS D N 1
ATOM 8113 C CA . LYS D 2 164 ? 4.619 -28.565 -27.196 1.00 31.69 164 LYS D CA 1
ATOM 8114 C C . LYS D 2 164 ? 5.087 -27.121 -27.331 1.00 31.94 164 LYS D C 1
ATOM 8115 O O . LYS D 2 164 ? 5.188 -26.399 -26.332 1.00 31.69 164 LYS D O 1
ATOM 8121 N N . ASP D 2 165 ? 5.384 -26.680 -28.547 1.00 29.95 165 ASP D N 1
ATOM 8122 C CA . ASP D 2 165 ? 5.746 -25.294 -28.746 1.00 28.48 165 ASP D CA 1
ATOM 8123 C C . ASP D 2 165 ? 4.716 -24.540 -29.569 1.00 28.45 165 ASP D C 1
ATOM 8124 O O . ASP D 2 165 ? 4.370 -24.965 -30.680 1.00 26.90 165 ASP D O 1
ATOM 8129 N N . SER D 2 166 ? 4.317 -23.371 -29.069 1.00 27.74 166 SER D N 1
ATOM 8130 C CA . SER D 2 166 ? 3.476 -22.434 -29.818 1.00 29.57 166 SER D CA 1
ATOM 8131 C C . SER D 2 166 ? 4.136 -21.110 -30.099 1.00 29.41 166 SER D C 1
ATOM 8132 O O . SER D 2 166 ? 3.460 -20.153 -30.449 1.00 28.85 166 SER D O 1
ATOM 8135 N N A SER D 2 167 ? 5.440 -21.068 -29.915 0.50 32.41 167 SER D N 1
ATOM 8136 N N B SER D 2 167 ? 5.456 -20.983 -29.971 0.50 27.39 167 SER D N 1
ATOM 8137 C CA A SER D 2 167 ? 6.174 -20.121 -30.672 0.50 34.14 167 SER D CA 1
ATOM 8138 C CA B SER D 2 167 ? 6.131 -19.658 -30.194 0.50 25.70 167 SER D CA 1
ATOM 8139 C C A SER D 2 167 ? 5.962 -20.679 -32.066 0.50 33.31 167 SER D C 1
ATOM 8140 C C B SER D 2 167 ? 6.115 -19.251 -31.673 0.50 23.77 167 SER D C 1
ATOM 8141 O O A SER D 2 167 ? 5.858 -21.915 -32.312 0.50 33.70 167 SER D O 1
ATOM 8142 O O B SER D 2 167 ? 6.293 -18.085 -32.031 0.50 21.24 167 SER D O 1
ATOM 8147 N N A ALA D 2 168 ? 5.825 -19.726 -32.958 0.50 32.38 168 ALA D N 1
ATOM 8148 N N B ALA D 2 168 ? 5.903 -20.246 -32.524 0.50 23.49 168 ALA D N 1
ATOM 8149 C CA A ALA D 2 168 ? 5.963 -19.957 -34.362 0.50 31.65 168 ALA D CA 1
ATOM 8150 C CA B ALA D 2 168 ? 5.911 -20.084 -33.989 0.50 24.52 168 ALA D CA 1
ATOM 8151 C C A ALA D 2 168 ? 7.442 -19.779 -34.722 0.50 30.35 168 ALA D C 1
ATOM 8152 C C B ALA D 2 168 ? 7.321 -19.780 -34.588 0.50 26.14 168 ALA D C 1
ATOM 8153 O O A ALA D 2 168 ? 7.767 -19.586 -35.886 0.50 30.53 168 ALA D O 1
ATOM 8154 O O B ALA D 2 168 ? 7.450 -19.518 -35.776 0.50 26.28 168 ALA D O 1
ATOM 8157 N N . ASN D 2 169 ? 8.346 -19.860 -33.744 1.00 29.05 169 ASN D N 1
ATOM 8158 C CA . ASN D 2 169 ? 9.756 -19.563 -34.049 1.00 30.19 169 ASN D CA 1
ATOM 8159 C C . ASN D 2 169 ? 10.436 -20.896 -34.230 1.00 30.11 169 ASN D C 1
ATOM 8160 O O . ASN D 2 169 ? 10.715 -21.572 -33.248 1.00 30.37 169 ASN D O 1
ATOM 8165 N N . THR D 2 170 ? 10.659 -21.282 -35.483 1.00 30.41 170 THR D N 1
ATOM 8166 C CA . THR D 2 170 ? 11.220 -22.604 -35.804 1.00 30.08 170 THR D CA 1
ATOM 8167 C C . THR D 2 170 ? 12.739 -22.664 -35.663 1.00 28.91 170 THR D C 1
ATOM 8168 O O . THR D 2 170 ? 13.278 -23.767 -35.622 1.00 27.70 170 THR D O 1
ATOM 8172 N N . VAL D 2 171 ? 13.421 -21.513 -35.556 1.00 27.12 171 VAL D N 1
ATOM 8173 C CA . VAL D 2 171 ? 14.835 -21.529 -35.240 1.00 29.12 171 VAL D CA 1
ATOM 8174 C C . VAL D 2 171 ? 14.930 -22.119 -33.836 1.00 28.45 171 VAL D C 1
ATOM 8175 O O . VAL D 2 171 ? 15.674 -23.076 -33.600 1.00 27.98 171 VAL D O 1
ATOM 8179 N N . TYR D 2 172 ? 14.096 -21.589 -32.943 1.00 27.57 172 TYR D N 1
ATOM 8180 C CA . TYR D 2 172 ? 13.994 -22.084 -31.577 1.00 28.40 172 TYR D CA 1
ATOM 8181 C C . TYR D 2 172 ? 13.585 -23.555 -31.547 1.00 27.08 172 TYR D C 1
ATOM 8182 O O . TYR D 2 172 ? 14.226 -24.399 -30.895 1.00 25.08 172 TYR D O 1
ATOM 8191 N N . PHE D 2 173 ? 12.555 -23.898 -32.300 1.00 26.45 173 PHE D N 1
ATOM 8192 C CA . PHE D 2 173 ? 12.093 -25.263 -32.275 1.00 26.10 173 PHE D CA 1
ATOM 8193 C C . PHE D 2 173 ? 13.212 -26.224 -32.742 1.00 27.37 173 PHE D C 1
ATOM 8194 O O . PHE D 2 173 ? 13.399 -27.274 -32.148 1.00 26.07 173 PHE D O 1
ATOM 8202 N N . GLN D 2 174 ? 13.958 -25.857 -33.790 1.00 28.76 174 GLN D N 1
ATOM 8203 C CA . GLN D 2 174 ? 15.045 -26.726 -34.300 1.00 30.12 174 GLN D CA 1
ATOM 8204 C C . GLN D 2 174 ? 16.150 -26.878 -33.234 1.00 29.99 174 GLN D C 1
ATOM 8205 O O . GLN D 2 174 ? 16.745 -27.943 -33.094 1.00 28.92 174 GLN D O 1
ATOM 8211 N N . SER D 2 175 ? 16.380 -25.817 -32.462 1.00 29.46 175 SER D N 1
ATOM 8212 C CA . SER D 2 175 ? 17.345 -25.835 -31.368 1.00 31.13 175 SER D CA 1
ATOM 8213 C C . SER D 2 175 ? 16.972 -26.806 -30.281 1.00 28.87 175 SER D C 1
ATOM 8214 O O . SER D 2 175 ? 17.844 -27.482 -29.725 1.00 28.40 175 SER D O 1
ATOM 8217 N N . VAL D 2 176 ? 15.681 -26.888 -29.979 1.00 27.29 176 VAL D N 1
ATOM 8218 C CA . VAL D 2 176 ? 15.221 -27.885 -29.024 1.00 27.29 176 VAL D CA 1
ATOM 8219 C C . VAL D 2 176 ? 15.293 -29.285 -29.635 1.00 27.49 176 VAL D C 1
ATOM 8220 O O . VAL D 2 176 ? 15.708 -30.190 -28.936 1.00 28.67 176 VAL D O 1
ATOM 8224 N N . MET D 2 177 ? 14.919 -29.461 -30.912 1.00 28.74 177 MET D N 1
ATOM 8225 C CA . MET D 2 177 ? 15.044 -30.767 -31.606 1.00 31.39 177 MET D CA 1
ATOM 8226 C C . MET D 2 177 ? 16.484 -31.308 -31.501 1.00 30.79 177 MET D C 1
ATOM 8227 O O . MET D 2 177 ? 16.701 -32.465 -31.180 1.00 30.83 177 MET D O 1
ATOM 8232 N N . TYR D 2 178 ? 17.461 -30.454 -31.778 1.00 29.94 178 TYR D N 1
ATOM 8233 C CA . TYR D 2 178 ? 18.863 -30.838 -31.709 1.00 30.60 178 TYR D CA 1
ATOM 8234 C C . TYR D 2 178 ? 19.256 -31.179 -30.283 1.00 30.98 178 TYR D C 1
ATOM 8235 O O . TYR D 2 178 ? 19.981 -32.131 -30.064 1.00 31.33 178 TYR D O 1
ATOM 8244 N N . ALA D 2 179 ? 18.794 -30.412 -29.308 1.00 30.71 179 ALA D N 1
ATOM 8245 C CA . ALA D 2 179 ? 19.095 -30.750 -27.910 1.00 31.06 179 ALA D CA 1
ATOM 8246 C C . ALA D 2 179 ? 18.522 -32.122 -27.477 1.00 31.49 179 ALA D C 1
ATOM 8247 O O . ALA D 2 179 ? 19.082 -32.786 -26.638 1.00 31.01 179 ALA D O 1
ATOM 8249 N N . MET D 2 180 ? 17.410 -32.537 -28.073 1.00 32.31 180 MET D N 1
ATOM 8250 C CA . MET D 2 180 ? 16.664 -33.716 -27.636 1.00 32.59 180 MET D CA 1
ATOM 8251 C C . MET D 2 180 ? 16.853 -34.895 -28.557 1.00 34.90 180 MET D C 1
ATOM 8252 O O . MET D 2 180 ? 16.150 -35.910 -28.432 1.00 35.09 180 MET D O 1
ATOM 8257 N N . LYS D 2 181 ? 17.807 -34.765 -29.478 1.00 36.41 181 LYS D N 1
ATOM 8258 C CA . LYS D 2 181 ? 17.964 -35.744 -30.544 1.00 38.50 181 LYS D CA 1
ATOM 8259 C C . LYS D 2 181 ? 18.431 -37.108 -30.095 1.00 39.71 181 LYS D C 1
ATOM 8260 O O . LYS D 2 181 ? 18.259 -38.057 -30.841 1.00 39.57 181 LYS D O 1
ATOM 8266 N N . ASP D 2 182 ? 19.035 -37.217 -28.915 1.00 41.46 182 ASP D N 1
ATOM 8267 C CA . ASP D 2 182 ? 19.357 -38.550 -28.367 1.00 42.79 182 ASP D CA 1
ATOM 8268 C C . ASP D 2 182 ? 18.261 -39.090 -27.422 1.00 43.00 182 ASP D C 1
ATOM 8269 O O . ASP D 2 182 ? 18.475 -40.088 -26.731 1.00 42.95 182 ASP D O 1
ATOM 8274 N N . ASN D 2 183 ? 17.077 -38.471 -27.434 1.00 42.84 183 ASN D N 1
ATOM 8275 C CA . ASN D 2 183 ? 15.921 -38.977 -26.670 1.00 43.74 183 ASN D CA 1
ATOM 8276 C C . ASN D 2 183 ? 14.739 -39.111 -27.591 1.00 42.68 183 ASN D C 1
ATOM 8277 O O . ASN D 2 183 ? 13.826 -38.293 -27.557 1.00 37.94 183 ASN D O 1
ATOM 8282 N N . PRO D 2 184 ? 14.756 -40.125 -28.446 1.00 44.17 184 PRO D N 1
ATOM 8283 C CA . PRO D 2 184 ? 13.694 -40.214 -29.450 1.00 44.92 184 PRO D CA 1
ATOM 8284 C C . PRO D 2 184 ? 12.277 -40.531 -28.893 1.00 43.37 184 PRO D C 1
ATOM 8285 O O . PRO D 2 184 ? 11.283 -40.358 -29.617 1.00 45.04 184 PRO D O 1
ATOM 8289 N N . ASP D 2 185 ? 12.184 -40.960 -27.633 1.00 39.61 185 ASP D N 1
ATOM 8290 C CA . ASP D 2 185 ? 10.882 -41.204 -26.981 1.00 40.15 185 ASP D CA 1
ATOM 8291 C C . ASP D 2 185 ? 10.180 -39.935 -26.455 1.00 35.42 185 ASP D C 1
ATOM 8292 O O . ASP D 2 185 ? 9.021 -39.975 -26.038 1.00 35.12 185 ASP D O 1
ATOM 8297 N N . PHE D 2 186 ? 10.907 -38.831 -26.423 1.00 33.18 186 PHE D N 1
ATOM 8298 C CA . PHE D 2 186 ? 10.369 -37.575 -25.940 1.00 31.29 186 PHE D CA 1
ATOM 8299 C C . PHE D 2 186 ? 9.610 -36.902 -27.074 1.00 28.68 186 PHE D C 1
ATOM 8300 O O . PHE D 2 186 ? 10.191 -36.558 -28.110 1.00 28.50 186 PHE D O 1
ATOM 8308 N N . SER D 2 187 ? 8.306 -36.721 -26.874 1.00 27.94 187 SER D N 1
ATOM 8309 C CA . SER D 2 187 ? 7.434 -36.179 -27.905 1.00 27.19 187 SER D CA 1
ATOM 8310 C C . SER D 2 187 ? 7.618 -34.672 -28.107 1.00 27.79 187 SER D C 1
ATOM 8311 O O . SER D 2 187 ? 7.495 -33.906 -27.174 1.00 29.93 187 SER D O 1
ATOM 8314 N N . MET D 2 188 ? 7.945 -34.278 -29.337 1.00 27.22 188 MET D N 1
ATOM 8315 C CA . MET D 2 188 ? 8.154 -32.926 -29.766 1.00 27.75 188 MET D CA 1
ATOM 8316 C C . MET D 2 188 ? 6.987 -32.520 -30.691 1.00 27.57 188 MET D C 1
ATOM 8317 O O . MET D 2 188 ? 6.903 -32.947 -31.855 1.00 29.24 188 MET D O 1
ATOM 8322 N N . LEU D 2 189 ? 6.114 -31.661 -30.171 1.00 26.19 189 LEU D N 1
ATOM 8323 C CA . LEU D 2 189 ? 4.883 -31.267 -30.857 1.00 25.30 189 LEU D CA 1
ATOM 8324 C C . LEU D 2 189 ? 4.909 -29.796 -31.217 1.00 25.56 189 LEU D C 1
ATOM 8325 O O . LEU D 2 189 ? 5.449 -28.983 -30.483 1.00 23.98 189 LEU D O 1
ATOM 8330 N N . VAL D 2 190 ? 4.331 -29.470 -32.366 1.00 26.72 190 VAL D N 1
ATOM 8331 C CA . VAL D 2 190 ? 4.175 -28.092 -32.806 1.00 26.61 190 VAL D CA 1
ATOM 8332 C C . VAL D 2 190 ? 2.709 -27.655 -32.784 1.00 25.21 190 VAL D C 1
ATOM 8333 O O . VAL D 2 190 ? 1.857 -28.335 -33.330 1.00 23.09 190 VAL D O 1
ATOM 8337 N N . GLY D 2 191 ? 2.430 -26.480 -32.231 1.00 24.39 191 GLY D N 1
ATOM 8338 C CA . GLY D 2 191 ? 1.058 -25.962 -32.167 1.00 25.26 191 GLY D CA 1
ATOM 8339 C C . GLY D 2 191 ? 0.535 -25.429 -33.490 1.00 25.87 191 GLY D C 1
ATOM 8340 O O . GLY D 2 191 ? -0.483 -25.922 -34.009 1.00 26.21 191 GLY D O 1
ATOM 8341 N N . PRO D 2 192 ? 1.216 -24.412 -34.049 1.00 24.85 192 PRO D N 1
ATOM 8342 C CA . PRO D 2 192 ? 0.668 -23.723 -35.205 1.00 23.60 192 PRO D CA 1
ATOM 8343 C C . PRO D 2 192 ? 0.688 -24.611 -36.444 1.00 23.85 192 PRO D C 1
ATOM 8344 O O . PRO D 2 192 ? 1.760 -25.118 -36.832 1.00 23.46 192 PRO D O 1
ATOM 8348 N N . GLU D 2 193 ? -0.475 -24.748 -37.076 1.00 22.79 193 GLU D N 1
ATOM 8349 C CA . GLU D 2 193 ? -0.693 -25.732 -38.140 1.00 23.08 193 GLU D CA 1
ATOM 8350 C C . GLU D 2 193 ? -0.013 -25.326 -39.432 1.00 21.53 193 GLU D C 1
ATOM 8351 O O . GLU D 2 193 ? 0.261 -26.164 -40.265 1.00 19.41 193 GLU D O 1
ATOM 8357 N N . GLU D 2 194 ? 0.284 -24.030 -39.577 1.00 20.58 194 GLU D N 1
ATOM 8358 C CA . GLU D 2 194 ? 0.907 -23.538 -40.784 1.00 20.73 194 GLU D CA 1
ATOM 8359 C C . GLU D 2 194 ? 2.353 -24.026 -40.932 1.00 20.44 194 GLU D C 1
ATOM 8360 O O . GLU D 2 194 ? 2.881 -23.998 -42.033 1.00 21.32 194 GLU D O 1
ATOM 8366 N N . ILE D 2 195 ? 2.974 -24.435 -39.831 1.00 19.31 195 ILE D N 1
ATOM 8367 C CA . ILE D 2 195 ? 4.334 -24.990 -39.858 1.00 20.66 195 ILE D CA 1
ATOM 8368 C C . ILE D 2 195 ? 4.396 -26.474 -39.450 1.00 20.36 195 ILE D C 1
ATOM 8369 O O . ILE D 2 195 ? 5.486 -27.034 -39.220 1.00 20.37 195 ILE D O 1
ATOM 8374 N N . MET D 2 196 ? 3.246 -27.123 -39.415 1.00 20.71 196 MET D N 1
ATOM 8375 C CA . MET D 2 196 ? 3.208 -28.538 -39.055 1.00 21.94 196 MET D CA 1
ATOM 8376 C C . MET D 2 196 ? 3.958 -29.397 -40.081 1.00 22.05 196 MET D C 1
ATOM 8377 O O . MET D 2 196 ? 4.752 -30.296 -39.717 1.00 22.57 196 MET D O 1
ATOM 8382 N N . ALA D 2 197 ? 3.696 -29.139 -41.358 1.00 20.67 197 ALA D N 1
ATOM 8383 C CA . ALA D 2 197 ? 4.269 -29.968 -42.417 1.00 21.40 197 ALA D CA 1
ATOM 8384 C C . ALA D 2 197 ? 5.802 -29.895 -42.414 1.00 21.98 197 ALA D C 1
ATOM 8385 O O . ALA D 2 197 ? 6.489 -30.924 -42.369 1.00 22.68 197 ALA D O 1
ATOM 8387 N N . GLU D 2 198 ? 6.333 -28.681 -42.449 1.00 21.95 198 GLU D N 1
ATOM 8388 C CA . GLU D 2 198 ? 7.772 -28.498 -42.487 1.00 22.79 198 GLU D CA 1
ATOM 8389 C C . GLU D 2 198 ? 8.457 -29.051 -41.222 1.00 22.30 198 GLU D C 1
ATOM 8390 O O . GLU D 2 198 ? 9.577 -29.580 -41.304 1.00 22.95 198 GLU D O 1
ATOM 8396 N N . SER D 2 199 ? 7.798 -28.924 -40.062 1.00 21.99 199 SER D N 1
ATOM 8397 C CA . SER D 2 199 ? 8.353 -29.434 -38.819 1.00 22.69 199 SER D CA 1
ATOM 8398 C C . SER D 2 199 ? 8.354 -30.974 -38.808 1.00 23.20 199 SER D C 1
ATOM 8399 O O . SER D 2 199 ? 9.360 -31.580 -38.457 1.00 23.28 199 SER D O 1
ATOM 8402 N N . VAL D 2 200 ? 7.269 -31.595 -39.252 1.00 22.06 200 VAL D N 1
ATOM 8403 C CA . VAL D 2 200 ? 7.192 -33.050 -39.297 1.00 23.14 200 VAL D CA 1
ATOM 8404 C C . VAL D 2 200 ? 8.204 -33.570 -40.303 1.00 24.13 200 VAL D C 1
ATOM 8405 O O . VAL D 2 200 ? 8.897 -34.504 -40.010 1.00 26.12 200 VAL D O 1
ATOM 8409 N N . LEU D 2 201 ? 8.363 -32.919 -41.449 1.00 24.80 201 LEU D N 1
ATOM 8410 C CA . LEU D 2 201 ? 9.435 -33.306 -42.373 1.00 26.36 201 LEU D CA 1
ATOM 8411 C C . LEU D 2 201 ? 10.765 -33.383 -41.690 1.00 28.55 201 LEU D C 1
ATOM 8412 O O . LEU D 2 201 ? 11.562 -34.207 -42.058 1.00 29.96 201 LEU D O 1
ATOM 8417 N N . LEU D 2 202 ? 11.022 -32.502 -40.732 1.00 30.57 202 LEU D N 1
ATOM 8418 C CA . LEU D 2 202 ? 12.311 -32.487 -40.052 1.00 33.54 202 LEU D CA 1
ATOM 8419 C C . LEU D 2 202 ? 12.284 -33.207 -38.716 1.00 33.53 202 LEU D C 1
ATOM 8420 O O . LEU D 2 202 ? 13.128 -32.971 -37.874 1.00 34.15 202 LEU D O 1
ATOM 8425 N N . GLY D 2 203 ? 11.306 -34.079 -38.514 1.00 31.71 203 GLY D N 1
ATOM 8426 C CA . GLY D 2 203 ? 11.342 -34.984 -37.364 1.00 30.60 203 GLY D CA 1
ATOM 8427 C C . GLY D 2 203 ? 10.386 -34.685 -36.239 1.00 28.58 203 GLY D C 1
ATOM 8428 O O . GLY D 2 203 ? 10.313 -35.475 -35.328 1.00 27.96 203 GLY D O 1
ATOM 8429 N N . ALA D 2 204 ? 9.642 -33.572 -36.270 1.00 26.31 204 ALA D N 1
ATOM 8430 C CA . ALA D 2 204 ? 8.667 -33.333 -35.219 1.00 25.11 204 ALA D CA 1
ATOM 8431 C C . ALA D 2 204 ? 7.690 -34.488 -35.200 1.00 25.79 204 ALA D C 1
ATOM 8432 O O . ALA D 2 204 ? 7.399 -35.058 -36.256 1.00 26.01 204 ALA D O 1
ATOM 8434 N N . HIS D 2 205 ? 7.168 -34.821 -34.015 1.00 26.55 205 HIS D N 1
ATOM 8435 C CA . HIS D 2 205 ? 6.225 -35.942 -33.864 1.00 27.26 205 HIS D CA 1
ATOM 8436 C C . HIS D 2 205 ? 4.788 -35.640 -34.216 1.00 25.50 205 HIS D C 1
ATOM 8437 O O . HIS D 2 205 ? 4.050 -36.530 -34.575 1.00 23.68 205 HIS D O 1
ATOM 8444 N N . GLY D 2 206 ? 4.387 -34.388 -34.165 1.00 25.55 206 GLY D N 1
ATOM 8445 C CA . GLY D 2 206 ? 2.998 -34.089 -34.426 1.00 26.17 206 GLY D CA 1
ATOM 8446 C C . GLY D 2 206 ? 2.617 -32.643 -34.308 1.00 25.38 206 GLY D C 1
ATOM 8447 O O . GLY D 2 206 ? 3.448 -31.774 -33.999 1.00 25.84 206 GLY D O 1
ATOM 8448 N N . GLY D 2 207 ? 1.341 -32.411 -34.579 1.00 24.64 207 GLY D N 1
ATOM 8449 C CA . GLY D 2 207 ? 0.783 -31.079 -34.625 1.00 24.28 207 GLY D CA 1
ATOM 8450 C C . GLY D 2 207 ? -0.402 -30.970 -33.714 1.00 23.69 207 GLY D C 1
ATOM 8451 O O . GLY D 2 207 ? -1.336 -31.774 -33.797 1.00 22.55 207 GLY D O 1
ATOM 8452 N N . VAL D 2 208 ? -0.391 -29.938 -32.873 1.00 23.81 208 VAL D N 1
ATOM 8453 C CA . VAL D 2 208 ? -1.539 -29.645 -32.027 1.00 25.24 208 VAL D CA 1
ATOM 8454 C C . VAL D 2 208 ? -2.339 -28.584 -32.763 1.00 25.21 208 VAL D C 1
ATOM 8455 O O . VAL D 2 208 ? -2.325 -27.421 -32.405 1.00 25.25 208 VAL D O 1
ATOM 8459 N N . ASN D 2 209 ? -3.055 -28.985 -33.800 1.00 24.83 209 ASN D N 1
ATOM 8460 C CA . ASN D 2 209 ? -3.555 -28.010 -34.777 1.00 23.84 209 ASN D CA 1
ATOM 8461 C C . ASN D 2 209 ? -5.047 -27.686 -34.649 1.00 23.32 209 ASN D C 1
ATOM 8462 O O . ASN D 2 209 ? -5.876 -28.549 -34.884 1.00 23.72 209 ASN D O 1
ATOM 8467 N N . GLY D 2 210 ? -5.379 -26.438 -34.340 1.00 21.83 210 GLY D N 1
ATOM 8468 C CA . GLY D 2 210 ? -6.761 -26.027 -34.189 1.00 21.35 210 GLY D CA 1
ATOM 8469 C C . GLY D 2 210 ? -7.678 -26.235 -35.375 1.00 20.49 210 GLY D C 1
ATOM 8470 O O . GLY D 2 210 ? -8.858 -26.521 -35.187 1.00 19.50 210 GLY D O 1
ATOM 8471 N N . GLY D 2 211 ? -7.162 -26.081 -36.591 1.00 19.52 211 GLY D N 1
ATOM 8472 C CA . GLY D 2 211 ? -7.954 -26.273 -37.799 1.00 19.80 211 GLY D CA 1
ATOM 8473 C C . GLY D 2 211 ? -8.569 -27.657 -37.874 1.00 20.37 211 GLY D C 1
ATOM 8474 O O . GLY D 2 211 ? -9.565 -27.891 -38.552 1.00 20.76 211 GLY D O 1
ATOM 8475 N N . ALA D 2 212 ? -7.940 -28.613 -37.205 1.00 19.76 212 ALA D N 1
ATOM 8476 C CA . ALA D 2 212 ? -8.451 -29.964 -37.224 1.00 20.81 212 ALA D CA 1
ATOM 8477 C C . ALA D 2 212 ? -9.807 -30.106 -36.531 1.00 22.19 212 ALA D C 1
ATOM 8478 O O . ALA D 2 212 ? -10.452 -31.145 -36.711 1.00 23.72 212 ALA D O 1
ATOM 8480 N N . ASN D 2 213 ? -10.220 -29.117 -35.710 1.00 22.14 213 ASN D N 1
ATOM 8481 C CA . ASN D 2 213 ? -11.610 -29.079 -35.217 1.00 22.63 213 ASN D CA 1
ATOM 8482 C C . ASN D 2 213 ? -12.555 -29.034 -36.413 1.00 22.75 213 ASN D C 1
ATOM 8483 O O . ASN D 2 213 ? -13.596 -29.694 -36.405 1.00 22.24 213 ASN D O 1
ATOM 8488 N N . MET D 2 214 ? -12.205 -28.219 -37.420 1.00 21.35 214 MET D N 1
ATOM 8489 C CA . MET D 2 214 ? -13.001 -28.121 -38.643 1.00 21.25 214 MET D CA 1
ATOM 8490 C C . MET D 2 214 ? -12.859 -29.316 -39.607 1.00 21.47 214 MET D C 1
ATOM 8491 O O . MET D 2 214 ? -13.853 -29.916 -40.013 1.00 21.66 214 MET D O 1
ATOM 8496 N N . PHE D 2 215 ? -11.630 -29.598 -40.019 1.00 21.20 215 PHE D N 1
ATOM 8497 C CA . PHE D 2 215 ? -11.347 -30.488 -41.137 1.00 21.16 215 PHE D CA 1
ATOM 8498 C C . PHE D 2 215 ? -10.251 -31.444 -40.711 1.00 20.77 215 PHE D C 1
ATOM 8499 O O . PHE D 2 215 ? -9.142 -31.366 -41.203 1.00 21.66 215 PHE D O 1
ATOM 8507 N N . PRO D 2 216 ? -10.554 -32.364 -39.793 1.00 21.68 216 PRO D N 1
ATOM 8508 C CA . PRO D 2 216 ? -9.498 -33.252 -39.263 1.00 21.55 216 PRO D CA 1
ATOM 8509 C C . PRO D 2 216 ? -8.773 -34.041 -40.362 1.00 22.58 216 PRO D C 1
ATOM 8510 O O . PRO D 2 216 ? -7.549 -34.259 -40.256 1.00 21.77 216 PRO D O 1
ATOM 8514 N N A GLU D 2 217 ? -9.503 -34.429 -41.413 0.50 22.79 217 GLU D N 1
ATOM 8515 N N B GLU D 2 217 ? -9.492 -34.441 -41.414 0.50 23.41 217 GLU D N 1
ATOM 8516 C CA A GLU D 2 217 ? -8.943 -35.267 -42.486 0.50 24.25 217 GLU D CA 1
ATOM 8517 C CA B GLU D 2 217 ? -8.897 -35.282 -42.467 0.50 25.33 217 GLU D CA 1
ATOM 8518 C C A GLU D 2 217 ? -7.810 -34.580 -43.262 0.50 23.75 217 GLU D C 1
ATOM 8519 C C B GLU D 2 217 ? -7.792 -34.578 -43.262 0.50 24.33 217 GLU D C 1
ATOM 8520 O O A GLU D 2 217 ? -6.885 -35.240 -43.732 0.50 24.50 217 GLU D O 1
ATOM 8521 O O B GLU D 2 217 ? -6.861 -35.224 -43.741 0.50 25.02 217 GLU D O 1
ATOM 8532 N N . LEU D 2 218 ? -7.908 -33.268 -43.416 1.00 23.17 218 LEU D N 1
ATOM 8533 C CA . LEU D 2 218 ? -6.896 -32.481 -44.119 1.00 22.63 218 LEU D CA 1
ATOM 8534 C C . LEU D 2 218 ? -5.551 -32.492 -43.360 1.00 20.48 218 LEU D C 1
ATOM 8535 O O . LEU D 2 218 ? -4.513 -32.810 -43.932 1.00 20.13 218 LEU D O 1
ATOM 8540 N N . TYR D 2 219 ? -5.587 -32.250 -42.054 1.00 19.83 219 TYR D N 1
ATOM 8541 C CA . TYR D 2 219 ? -4.370 -32.231 -41.248 1.00 19.46 219 TYR D CA 1
ATOM 8542 C C . TYR D 2 219 ? -3.761 -33.645 -41.085 1.00 20.91 219 TYR D C 1
ATOM 8543 O O . TYR D 2 219 ? -2.534 -33.801 -41.173 1.00 20.91 219 TYR D O 1
ATOM 8552 N N . VAL D 2 220 ? -4.611 -34.666 -40.903 1.00 21.55 220 VAL D N 1
ATOM 8553 C CA . VAL D 2 220 ? -4.136 -36.061 -40.870 1.00 22.29 220 VAL D CA 1
ATOM 8554 C C . VAL D 2 220 ? -3.463 -36.425 -42.194 1.00 22.28 220 VAL D C 1
ATOM 8555 O O . VAL D 2 220 ? -2.368 -36.982 -42.190 1.00 21.15 220 VAL D O 1
ATOM 8559 N N . SER D 2 221 ? -4.109 -36.141 -43.329 1.00 21.91 221 SER D N 1
ATOM 8560 C CA . SER D 2 221 ? -3.484 -36.424 -44.624 1.00 21.66 221 SER D CA 1
ATOM 8561 C C . SER D 2 221 ? -2.155 -35.653 -44.790 1.00 21.79 221 SER D C 1
ATOM 8562 O O . SER D 2 221 ? -1.180 -36.147 -45.371 1.00 21.63 221 SER D O 1
ATOM 8565 N N . LEU D 2 222 ? -2.117 -34.420 -44.295 1.00 20.93 222 LEU D N 1
ATOM 8566 C CA . LEU D 2 222 ? -0.891 -33.652 -44.431 1.00 21.09 222 LEU D CA 1
ATOM 8567 C C . LEU D 2 222 ? 0.214 -34.196 -43.543 1.00 21.05 222 LEU D C 1
ATOM 8568 O O . LEU D 2 222 ? 1.400 -34.313 -43.968 1.00 20.53 222 LEU D O 1
ATOM 8573 N N . TYR D 2 223 ? -0.163 -34.570 -42.323 1.00 21.66 223 TYR D N 1
ATOM 8574 C CA . TYR D 2 223 ? 0.811 -35.168 -41.410 1.00 22.36 223 TYR D CA 1
ATOM 8575 C C . TYR D 2 223 ? 1.445 -36.427 -42.031 1.00 23.78 223 TYR D C 1
ATOM 8576 O O . TYR D 2 223 ? 2.668 -36.620 -41.978 1.00 24.38 223 TYR D O 1
ATOM 8585 N N . ASN D 2 224 ? 0.612 -37.275 -42.616 1.00 24.14 224 ASN D N 1
ATOM 8586 C CA . ASN D 2 224 ? 1.090 -38.512 -43.215 1.00 25.81 224 ASN D CA 1
ATOM 8587 C C . ASN D 2 224 ? 1.964 -38.266 -44.426 1.00 24.83 224 ASN D C 1
ATOM 8588 O O . ASN D 2 224 ? 2.953 -38.960 -44.636 1.00 23.44 224 ASN D O 1
ATOM 8593 N N . ALA D 2 225 ? 1.599 -37.272 -45.228 1.00 22.92 225 ALA D N 1
ATOM 8594 C CA . ALA D 2 225 ? 2.389 -36.919 -46.388 1.00 23.32 225 ALA D CA 1
ATOM 8595 C C . ALA D 2 225 ? 3.770 -36.361 -45.969 1.00 23.76 225 ALA D C 1
ATOM 8596 O O . ALA D 2 225 ? 4.799 -36.647 -46.610 1.00 22.15 225 ALA D O 1
ATOM 8598 N N . ALA D 2 226 ? 3.788 -35.578 -44.899 1.00 23.36 226 ALA D N 1
ATOM 8599 C CA . ALA D 2 226 ? 5.032 -35.047 -44.354 1.00 24.12 226 ALA D CA 1
ATOM 8600 C C . ALA D 2 226 ? 5.899 -36.177 -43.784 1.00 26.61 226 ALA D C 1
ATOM 8601 O O . ALA D 2 226 ? 7.071 -36.316 -44.131 1.00 27.82 226 ALA D O 1
ATOM 8603 N N . LYS D 2 227 ? 5.308 -37.011 -42.955 1.00 28.09 227 LYS D N 1
ATOM 8604 C CA . LYS D 2 227 ? 5.965 -38.206 -42.447 1.00 31.15 227 LYS D CA 1
ATOM 8605 C C . LYS D 2 227 ? 6.620 -39.063 -43.527 1.00 31.25 227 LYS D C 1
ATOM 8606 O O . LYS D 2 227 ? 7.720 -39.546 -43.349 1.00 30.70 227 LYS D O 1
ATOM 8612 N N . ASN D 2 228 ? 5.936 -39.261 -44.637 1.00 31.22 228 ASN D N 1
ATOM 8613 C CA . ASN D 2 228 ? 6.464 -40.052 -45.736 1.00 32.43 228 ASN D CA 1
ATOM 8614 C C . ASN D 2 228 ? 7.243 -39.215 -46.760 1.00 31.25 228 ASN D C 1
ATOM 8615 O O . ASN D 2 228 ? 7.718 -39.761 -47.731 1.00 31.47 228 ASN D O 1
ATOM 8620 N N . ALA D 2 229 ? 7.406 -37.906 -46.547 1.00 28.35 229 ALA D N 1
ATOM 8621 C CA . ALA D 2 229 ? 8.082 -37.060 -47.543 1.00 27.52 229 ALA D CA 1
ATOM 8622 C C . ALA D 2 229 ? 7.496 -37.257 -48.967 1.00 27.16 229 ALA D C 1
ATOM 8623 O O . ALA D 2 229 ? 8.223 -37.235 -49.970 1.00 26.30 229 ALA D O 1
ATOM 8625 N N . ASP D 2 230 ? 6.179 -37.414 -49.059 1.00 26.13 230 ASP D N 1
ATOM 8626 C CA . ASP D 2 230 ? 5.462 -37.249 -50.351 1.00 25.88 230 ASP D CA 1
ATOM 8627 C C . ASP D 2 230 ? 5.288 -35.749 -50.690 1.00 24.78 230 ASP D C 1
ATOM 8628 O O . ASP D 2 230 ? 4.232 -35.123 -50.426 1.00 21.48 230 ASP D O 1
ATOM 8633 N N . MET D 2 231 ? 6.321 -35.188 -51.323 1.00 24.96 231 MET D N 1
ATOM 8634 C CA . MET D 2 231 ? 6.431 -33.748 -51.513 1.00 25.90 231 MET D CA 1
ATOM 8635 C C . MET D 2 231 ? 5.317 -33.127 -52.346 1.00 25.20 231 MET D C 1
ATOM 8636 O O . MET D 2 231 ? 4.814 -32.042 -52.011 1.00 24.54 231 MET D O 1
ATOM 8641 N N . GLU D 2 232 ? 4.916 -33.803 -53.420 1.00 25.74 232 GLU D N 1
ATOM 8642 C CA . GLU D 2 232 ? 3.768 -33.315 -54.230 1.00 25.70 232 GLU D CA 1
ATOM 8643 C C . GLU D 2 232 ? 2.486 -33.143 -53.396 1.00 23.76 232 GLU D C 1
ATOM 8644 O O . GLU D 2 232 ? 1.754 -32.128 -53.484 1.00 24.15 232 GLU D O 1
ATOM 8650 N N . GLU D 2 233 ? 2.240 -34.115 -52.551 1.00 22.81 233 GLU D N 1
ATOM 8651 C CA . GLU D 2 233 ? 1.094 -34.107 -51.690 1.00 22.66 233 GLU D CA 1
ATOM 8652 C C . GLU D 2 233 ? 1.267 -33.127 -50.539 1.00 22.07 233 GLU D C 1
ATOM 8653 O O . GLU D 2 233 ? 0.315 -32.406 -50.185 1.00 21.28 233 GLU D O 1
ATOM 8659 N N . VAL D 2 234 ? 2.459 -33.064 -49.956 1.00 21.59 234 VAL D N 1
ATOM 8660 C CA . VAL D 2 234 ? 2.739 -32.014 -48.960 1.00 21.75 234 VAL D CA 1
ATOM 8661 C C . VAL D 2 234 ? 2.407 -30.623 -49.515 1.00 21.66 234 VAL D C 1
ATOM 8662 O O . VAL D 2 234 ? 1.669 -29.848 -48.873 1.00 21.45 234 VAL D O 1
ATOM 8666 N N . ARG D 2 235 ? 2.929 -30.299 -50.693 1.00 22.38 235 ARG D N 1
ATOM 8667 C CA . ARG D 2 235 ? 2.656 -28.969 -51.292 1.00 22.72 235 ARG D CA 1
ATOM 8668 C C . ARG D 2 235 ? 1.182 -28.724 -51.643 1.00 22.79 235 ARG D C 1
ATOM 8669 O O . ARG D 2 235 ? 0.676 -27.597 -51.485 1.00 21.55 235 ARG D O 1
ATOM 8677 N N . ARG D 2 236 ? 0.491 -29.763 -52.115 1.00 23.70 236 ARG D N 1
ATOM 8678 C CA . ARG D 2 236 ? -0.916 -29.653 -52.481 1.00 23.93 236 ARG D CA 1
ATOM 8679 C C . ARG D 2 236 ? -1.729 -29.305 -51.230 1.00 24.44 236 ARG D C 1
ATOM 8680 O O . ARG D 2 236 ? -2.507 -28.343 -51.219 1.00 23.81 236 ARG D O 1
ATOM 8688 N N . LEU D 2 237 ? -1.516 -30.064 -50.161 1.00 23.17 237 LEU D N 1
ATOM 8689 C CA . LEU D 2 237 ? -2.299 -29.864 -48.953 1.00 23.50 237 LEU D CA 1
ATOM 8690 C C . LEU D 2 237 ? -1.879 -28.640 -48.149 1.00 22.66 237 LEU D C 1
ATOM 8691 O O . LEU D 2 237 ? -2.744 -27.979 -47.554 1.00 23.42 237 LEU D O 1
ATOM 8696 N N . GLN D 2 238 ? -0.585 -28.305 -48.173 1.00 22.20 238 GLN D N 1
ATOM 8697 C CA . GLN D 2 238 ? -0.056 -27.119 -47.454 1.00 22.96 238 GLN D CA 1
ATOM 8698 C C . GLN D 2 238 ? -0.766 -25.856 -47.949 1.00 22.59 238 GLN D C 1
ATOM 8699 O O . GLN D 2 238 ? -1.134 -25.040 -47.158 1.00 22.74 238 GLN D O 1
ATOM 8705 N N . GLU D 2 239 ? -1.029 -25.765 -49.252 1.00 23.91 239 GLU D N 1
ATOM 8706 C CA . GLU D 2 239 ? -1.799 -24.684 -49.832 1.00 26.34 239 GLU D CA 1
ATOM 8707 C C . GLU D 2 239 ? -3.208 -24.532 -49.272 1.00 24.63 239 GLU D C 1
ATOM 8708 O O . GLU D 2 239 ? -3.677 -23.408 -49.064 1.00 23.06 239 GLU D O 1
ATOM 8714 N N . LYS D 2 240 ? -3.898 -25.648 -49.075 1.00 24.13 240 LYS D N 1
ATOM 8715 C CA . LYS D 2 240 ? -5.217 -25.619 -48.472 1.00 23.30 240 LYS D CA 1
ATOM 8716 C C . LYS D 2 240 ? -5.133 -25.152 -47.032 1.00 20.99 240 LYS D C 1
ATOM 8717 O O . LYS D 2 240 ? -5.973 -24.346 -46.604 1.00 20.00 240 LYS D O 1
ATOM 8723 N N . VAL D 2 241 ? -4.128 -25.629 -46.291 1.00 19.67 241 VAL D N 1
ATOM 8724 C CA . VAL D 2 241 ? -3.951 -25.216 -44.901 1.00 20.33 241 VAL D CA 1
ATOM 8725 C C . VAL D 2 241 ? -3.732 -23.684 -44.887 1.00 21.23 241 VAL D C 1
ATOM 8726 O O . VAL D 2 241 ? -4.308 -22.975 -44.065 1.00 20.84 241 VAL D O 1
ATOM 8730 N N . MET D 2 242 ? -2.969 -23.160 -45.841 1.00 21.08 242 MET D N 1
ATOM 8731 C CA . MET D 2 242 ? -2.635 -21.735 -45.784 1.00 20.95 242 MET D CA 1
ATOM 8732 C C . MET D 2 242 ? -3.811 -20.910 -46.216 1.00 21.09 242 MET D C 1
ATOM 8733 O O . MET D 2 242 ? -3.974 -19.798 -45.765 1.00 20.73 242 MET D O 1
ATOM 8738 N N . GLN D 2 243 ? -4.665 -21.489 -47.062 1.00 22.54 243 GLN D N 1
ATOM 8739 C CA . GLN D 2 243 ? -5.871 -20.810 -47.494 1.00 22.91 243 GLN D CA 1
ATOM 8740 C C . GLN D 2 243 ? -6.819 -20.660 -46.302 1.00 22.34 243 GLN D C 1
ATOM 8741 O O . GLN D 2 243 ? -7.440 -19.605 -46.095 1.00 20.38 243 GLN D O 1
ATOM 8747 N N . ILE D 2 244 ? -6.966 -21.742 -45.544 1.00 21.34 244 ILE D N 1
ATOM 8748 C CA . ILE D 2 244 ? -7.789 -21.709 -44.335 1.00 21.43 244 ILE D CA 1
ATOM 8749 C C . ILE D 2 244 ? -7.253 -20.656 -43.365 1.00 22.28 244 ILE D C 1
ATOM 8750 O O . ILE D 2 244 ? -8.014 -19.887 -42.798 1.00 23.28 244 ILE D O 1
ATOM 8755 N N . SER D 2 245 ? -5.930 -20.654 -43.158 1.00 22.85 245 SER D N 1
ATOM 8756 C CA . SER D 2 245 ? -5.295 -19.666 -42.297 1.00 23.94 245 SER D CA 1
ATOM 8757 C C . SER D 2 245 ? -5.533 -18.237 -42.736 1.00 25.24 245 SER D C 1
ATOM 8758 O O . SER D 2 245 ? -5.811 -17.399 -41.890 1.00 25.05 245 SER D O 1
ATOM 8761 N N . ALA D 2 246 ? -5.447 -17.958 -44.040 1.00 25.82 246 ALA D N 1
ATOM 8762 C CA . ALA D 2 246 ? -5.629 -16.590 -44.540 1.00 24.87 246 ALA D CA 1
ATOM 8763 C C . ALA D 2 246 ? -7.082 -16.138 -44.526 1.00 25.79 246 ALA D C 1
ATOM 8764 O O . ALA D 2 246 ? -7.325 -14.941 -44.460 1.00 25.44 246 ALA D O 1
ATOM 8766 N N . THR D 2 247 ? -8.047 -17.066 -44.640 1.00 23.85 247 THR D N 1
ATOM 8767 C CA . THR D 2 247 ? -9.455 -16.680 -44.864 1.00 22.71 247 THR D CA 1
ATOM 8768 C C . THR D 2 247 ? -10.391 -16.952 -43.674 1.00 22.71 247 THR D C 1
ATOM 8769 O O . THR D 2 247 ? -11.404 -16.281 -43.516 1.00 25.02 247 THR D O 1
ATOM 8773 N N . ILE D 2 248 ? -10.043 -17.898 -42.806 1.00 21.33 248 ILE D N 1
ATOM 8774 C CA . ILE D 2 248 ? -10.866 -18.194 -41.648 1.00 21.68 248 ILE D CA 1
ATOM 8775 C C . ILE D 2 248 ? -10.358 -17.507 -40.392 1.00 22.52 248 ILE D C 1
ATOM 8776 O O . ILE D 2 248 ? -11.163 -17.104 -39.546 1.00 24.38 248 ILE D O 1
ATOM 8781 N N . TYR D 2 249 ? -9.043 -17.347 -40.263 1.00 22.99 249 TYR D N 1
ATOM 8782 C CA . TYR D 2 249 ? -8.444 -16.831 -39.026 1.00 23.51 249 TYR D CA 1
ATOM 8783 C C . TYR D 2 249 ? -8.147 -15.322 -38.993 1.00 24.78 249 TYR D C 1
ATOM 8784 O O . TYR D 2 249 ? -7.724 -14.810 -37.965 1.00 25.20 249 TYR D O 1
ATOM 8793 N N . THR D 2 250 ? -8.350 -14.631 -40.097 1.00 26.73 250 THR D N 1
ATOM 8794 C CA . THR D 2 250 ? -8.020 -13.215 -40.200 1.00 31.31 250 THR D CA 1
ATOM 8795 C C . THR D 2 250 ? -9.196 -12.214 -40.192 1.00 35.59 250 THR D C 1
ATOM 8796 O O . THR D 2 250 ? -8.990 -11.054 -40.495 1.00 38.20 250 THR D O 1
ATOM 8800 N N . VAL D 2 251 ? -10.408 -12.640 -39.838 1.00 37.64 251 VAL D N 1
ATOM 8801 C CA . VAL D 2 251 ? -11.562 -11.712 -39.903 1.00 40.89 251 VAL D CA 1
ATOM 8802 C C . VAL D 2 251 ? -11.638 -10.690 -38.743 1.00 44.58 251 VAL D C 1
ATOM 8803 O O . VAL D 2 251 ? -11.933 -9.511 -38.966 1.00 46.74 251 VAL D O 1
ATOM 8807 N N . GLY D 2 252 ? -11.408 -11.134 -37.516 1.00 48.52 252 GLY D N 1
ATOM 8808 C CA . GLY D 2 252 ? -11.550 -10.268 -36.322 1.00 60.77 252 GLY D CA 1
ATOM 8809 C C . GLY D 2 252 ? -11.014 -8.836 -36.346 1.00 69.48 252 GLY D C 1
ATOM 8810 O O . GLY D 2 252 ? -11.675 -7.922 -35.849 1.00 73.89 252 GLY D O 1
ATOM 8811 N N . GLN D 2 253 ? -9.822 -8.634 -36.904 1.00 77.68 253 GLN D N 1
ATOM 8812 C CA . GLN D 2 253 ? -9.117 -7.344 -36.778 1.00 85.87 253 GLN D CA 1
ATOM 8813 C C . GLN D 2 253 ? -8.451 -7.291 -35.405 1.00 88.92 253 GLN D C 1
ATOM 8814 O O . GLN D 2 253 ? -7.968 -6.242 -34.968 1.00 88.09 253 GLN D O 1
ATOM 8816 N N . HIS D 2 254 ? -8.449 -8.444 -34.741 1.00 90.44 254 HIS D N 1
ATOM 8817 C CA . HIS D 2 254 ? -7.902 -8.614 -33.410 1.00 91.30 254 HIS D CA 1
ATOM 8818 C C . HIS D 2 254 ? -7.072 -9.901 -33.429 1.00 87.87 254 HIS D C 1
ATOM 8819 O O . HIS D 2 254 ? -7.229 -10.731 -34.332 1.00 87.91 254 HIS D O 1
ATOM 8821 N N . GLY D 2 255 ? -6.184 -10.063 -32.447 1.00 74.88 255 GLY D N 1
ATOM 8822 C CA . GLY D 2 255 ? -5.364 -11.278 -32.355 1.00 74.58 255 GLY D CA 1
ATOM 8823 C C . GLY D 2 255 ? -6.268 -12.508 -32.208 1.00 74.35 255 GLY D C 1
ATOM 8824 O O . GLY D 2 255 ? -5.974 -13.633 -32.696 1.00 73.17 255 GLY D O 1
ATOM 8825 N N . SER D 2 256 ? -7.422 -12.253 -31.573 1.00 64.39 256 SER D N 1
ATOM 8826 C CA . SER D 2 256 ? -8.453 -13.255 -31.283 1.00 53.43 256 SER D CA 1
ATOM 8827 C C . SER D 2 256 ? -9.425 -13.548 -32.447 1.00 45.97 256 SER D C 1
ATOM 8828 O O . SER D 2 256 ? -10.506 -14.178 -32.260 1.00 35.89 256 SER D O 1
ATOM 8831 N N . SER D 2 257 ? -9.054 -13.081 -33.635 1.00 38.04 257 SER D N 1
ATOM 8832 C CA . SER D 2 257 ? -9.752 -13.429 -34.843 1.00 35.09 257 SER D CA 1
ATOM 8833 C C . SER D 2 257 ? -9.705 -14.940 -35.104 1.00 30.46 257 SER D C 1
ATOM 8834 O O . SER D 2 257 ? -10.623 -15.499 -35.672 1.00 28.26 257 SER D O 1
ATOM 8837 N N . TYR D 2 258 ? -8.627 -15.590 -34.689 1.00 27.77 258 TYR D N 1
ATOM 8838 C CA . TYR D 2 258 ? -8.471 -17.031 -34.918 1.00 27.52 258 TYR D CA 1
ATOM 8839 C C . TYR D 2 258 ? -9.593 -17.824 -34.212 1.00 27.66 258 TYR D C 1
ATOM 8840 O O . TYR D 2 258 ? -10.290 -18.634 -34.831 1.00 27.38 258 TYR D O 1
ATOM 8849 N N . LEU D 2 259 ? -9.787 -17.535 -32.938 1.00 27.29 259 LEU D N 1
ATOM 8850 C CA . LEU D 2 259 ? -10.781 -18.213 -32.139 1.00 28.25 259 LEU D CA 1
ATOM 8851 C C . LEU D 2 259 ? -12.185 -17.894 -32.612 1.00 27.82 259 LEU D C 1
ATOM 8852 O O . LEU D 2 259 ? -12.982 -18.799 -32.833 1.00 28.50 259 LEU D O 1
ATOM 8857 N N . LYS D 2 260 ? -12.497 -16.607 -32.752 1.00 26.77 260 LYS D N 1
ATOM 8858 C CA . LYS D 2 260 ? -13.799 -16.220 -33.245 1.00 28.17 260 LYS D CA 1
ATOM 8859 C C . LYS D 2 260 ? -14.084 -16.834 -34.603 1.00 26.04 260 LYS D C 1
ATOM 8860 O O . LYS D 2 260 ? -15.201 -17.260 -34.829 1.00 25.52 260 LYS D O 1
ATOM 8866 N N . GLY D 2 261 ? -13.109 -16.844 -35.513 1.00 23.94 261 GLY D N 1
ATOM 8867 C CA . GLY D 2 261 ? -13.336 -17.420 -36.846 1.00 23.53 261 GLY D CA 1
ATOM 8868 C C . GLY D 2 261 ? -13.523 -18.918 -36.828 1.00 22.55 261 GLY D C 1
ATOM 8869 O O . GLY D 2 261 ? -14.371 -19.479 -37.525 1.00 22.69 261 GLY D O 1
ATOM 8870 N N . LEU D 2 262 ? -12.688 -19.586 -36.053 1.00 22.68 262 LEU D N 1
ATOM 8871 C CA . LEU D 2 262 ? -12.799 -21.003 -35.899 1.00 22.35 262 LEU D CA 1
ATOM 8872 C C . LEU D 2 262 ? -14.173 -21.425 -35.322 1.00 22.72 262 LEU D C 1
ATOM 8873 O O . LEU D 2 262 ? -14.821 -22.299 -35.856 1.00 22.53 262 LEU D O 1
ATOM 8878 N N . LYS D 2 263 ? -14.618 -20.814 -34.239 1.00 23.07 263 LYS D N 1
ATOM 8879 C CA . LYS D 2 263 ? -15.919 -21.194 -33.670 1.00 23.80 263 LYS D CA 1
ATOM 8880 C C . LYS D 2 263 ? -17.075 -20.841 -34.597 1.00 24.19 263 LYS D C 1
ATOM 8881 O O . LYS D 2 263 ? -18.053 -21.613 -34.700 1.00 25.05 263 LYS D O 1
ATOM 8887 N N . CYS D 2 264 ? -16.949 -19.709 -35.295 1.00 23.91 264 CYS D N 1
ATOM 8888 C CA . CYS D 2 264 ? -17.957 -19.314 -36.282 1.00 23.88 264 CYS D CA 1
ATOM 8889 C C . CYS D 2 264 ? -18.093 -20.381 -37.364 1.00 23.60 264 CYS D C 1
ATOM 8890 O O . CYS D 2 264 ? -19.211 -20.859 -37.659 1.00 24.51 264 CYS D O 1
ATOM 8893 N N . ALA D 2 265 ? -16.958 -20.843 -37.905 1.00 22.40 265 ALA D N 1
ATOM 8894 C CA . ALA D 2 265 ? -16.994 -21.909 -38.916 1.00 21.25 265 ALA D CA 1
ATOM 8895 C C . ALA D 2 265 ? -17.559 -23.191 -38.363 1.00 21.56 265 ALA D C 1
ATOM 8896 O O . ALA D 2 265 ? -18.340 -23.850 -39.045 1.00 22.40 265 ALA D O 1
ATOM 8898 N N . LEU D 2 266 ? -17.176 -23.574 -37.143 1.00 21.75 266 LEU D N 1
ATOM 8899 C CA . LEU D 2 266 ? -17.732 -24.784 -36.540 1.00 22.34 266 LEU D CA 1
ATOM 8900 C C . LEU D 2 266 ? -19.272 -24.739 -36.465 1.00 22.94 266 LEU D C 1
ATOM 8901 O O . LEU D 2 266 ? -19.944 -25.777 -36.656 1.00 22.75 266 LEU D O 1
ATOM 8906 N N . SER D 2 267 ? -19.848 -23.564 -36.199 1.00 23.81 267 SER D N 1
ATOM 8907 C CA . SER D 2 267 ? -21.320 -23.474 -36.125 1.00 24.27 267 SER D CA 1
ATOM 8908 C C . SER D 2 267 ? -21.907 -23.534 -37.525 1.00 25.42 267 SER D C 1
ATOM 8909 O O . SER D 2 267 ? -22.914 -24.213 -37.765 1.00 26.66 267 SER D O 1
ATOM 8912 N N . LEU D 2 268 ? -21.229 -22.903 -38.468 1.00 26.21 268 LEU D N 1
ATOM 8913 C CA . LEU D 2 268 ? -21.693 -22.908 -39.855 1.00 27.85 268 LEU D CA 1
ATOM 8914 C C . LEU D 2 268 ? -21.575 -24.280 -40.502 1.00 28.41 268 LEU D C 1
ATOM 8915 O O . LEU D 2 268 ? -22.336 -24.605 -41.417 1.00 31.35 268 LEU D O 1
ATOM 8920 N N . LEU D 2 269 ? -20.686 -25.103 -39.961 1.00 27.89 269 LEU D N 1
ATOM 8921 C CA . LEU D 2 269 ? -20.538 -26.512 -40.340 1.00 28.23 269 LEU D CA 1
ATOM 8922 C C . LEU D 2 269 ? -21.513 -27.450 -39.612 1.00 28.43 269 LEU D C 1
ATOM 8923 O O . LEU D 2 269 ? -21.531 -28.628 -39.877 1.00 30.34 269 LEU D O 1
ATOM 8928 N N . GLY D 2 270 ? -22.328 -26.927 -38.709 1.00 28.27 270 GLY D N 1
ATOM 8929 C CA . GLY D 2 270 ? -23.344 -27.717 -38.014 1.00 28.76 270 GLY D CA 1
ATOM 8930 C C . GLY D 2 270 ? -22.767 -28.457 -36.802 1.00 28.98 270 GLY D C 1
ATOM 8931 O O . GLY D 2 270 ? -23.423 -29.326 -36.246 1.00 27.40 270 GLY D O 1
ATOM 8932 N N . ILE D 2 271 ? -21.543 -28.139 -36.380 1.00 26.49 271 ILE D N 1
ATOM 8933 C CA . ILE D 2 271 ? -20.888 -28.986 -35.376 1.00 26.78 271 ILE D CA 1
ATOM 8934 C C . ILE D 2 271 ? -21.194 -28.584 -33.943 1.00 26.62 271 ILE D C 1
ATOM 8935 O O . ILE D 2 271 ? -21.539 -29.439 -33.116 1.00 27.30 271 ILE D O 1
ATOM 8940 N N . CYS D 2 272 ? -21.022 -27.306 -33.626 1.00 26.64 272 CYS D N 1
ATOM 8941 C CA . CYS D 2 272 ? -21.274 -26.827 -32.272 1.00 25.96 272 CYS D CA 1
ATOM 8942 C C . CYS D 2 272 ? -21.500 -25.318 -32.281 1.00 26.07 272 CYS D C 1
ATOM 8943 O O . CYS D 2 272 ? -21.324 -24.663 -33.290 1.00 26.37 272 CYS D O 1
ATOM 8946 N N . SER D 2 273 ? -21.895 -24.798 -31.132 1.00 26.12 273 SER D N 1
ATOM 8947 C CA . SER D 2 273 ? -22.093 -23.380 -30.901 1.00 26.16 273 SER D CA 1
ATOM 8948 C C . SER D 2 273 ? -20.829 -22.523 -31.173 1.00 26.20 273 SER D C 1
ATOM 8949 O O . SER D 2 273 ? -19.673 -22.907 -30.868 1.00 25.37 273 SER D O 1
ATOM 8952 N N . ASP D 2 274 ? -21.073 -21.349 -31.737 1.00 25.71 274 ASP D N 1
ATOM 8953 C CA . ASP D 2 274 ? -20.004 -20.416 -32.089 1.00 26.95 274 ASP D CA 1
ATOM 8954 C C . ASP D 2 274 ? -19.628 -19.463 -30.967 1.00 26.90 274 ASP D C 1
ATOM 8955 O O . ASP D 2 274 ? -18.767 -18.588 -31.161 1.00 26.17 274 ASP D O 1
ATOM 8960 N N . TYR D 2 275 ? -20.285 -19.603 -29.819 1.00 26.07 275 TYR D N 1
ATOM 8961 C CA . TYR D 2 275 ? -20.196 -18.557 -28.821 1.00 26.57 275 TYR D CA 1
ATOM 8962 C C . TYR D 2 275 ? -18.849 -18.574 -28.141 1.00 25.83 275 TYR D C 1
ATOM 8963 O O . TYR D 2 275 ? -18.408 -19.614 -27.693 1.00 23.98 275 TYR D O 1
ATOM 8972 N N . VAL D 2 276 ? -18.245 -17.382 -28.097 1.00 26.64 276 VAL D N 1
ATOM 8973 C CA . VAL D 2 276 ? -16.969 -17.084 -27.429 1.00 28.56 276 VAL D CA 1
ATOM 8974 C C . VAL D 2 276 ? -17.282 -16.368 -26.121 1.00 28.67 276 VAL D C 1
ATOM 8975 O O . VAL D 2 276 ? -18.084 -15.439 -26.114 1.00 28.40 276 VAL D O 1
ATOM 8979 N N . ALA D 2 277 ? -16.681 -16.802 -25.012 1.00 29.25 277 ALA D N 1
ATOM 8980 C CA . ALA D 2 277 ? -17.024 -16.226 -23.701 1.00 30.78 277 ALA D CA 1
ATOM 8981 C C . ALA D 2 277 ? -16.499 -14.795 -23.592 1.00 33.16 277 ALA D C 1
ATOM 8982 O O . ALA D 2 277 ? -15.415 -14.486 -24.107 1.00 32.42 277 ALA D O 1
ATOM 8984 N N . ALA D 2 278 ? -17.282 -13.940 -22.932 1.00 36.73 278 ALA D N 1
ATOM 8985 C CA . ALA D 2 278 ? -16.787 -12.668 -22.397 1.00 39.61 278 ALA D CA 1
ATOM 8986 C C . ALA D 2 278 ? -15.385 -12.883 -21.806 1.00 38.75 278 ALA D C 1
ATOM 8987 O O . ALA D 2 278 ? -15.130 -13.911 -21.182 1.00 38.87 278 ALA D O 1
ATOM 8989 N N . PRO D 2 279 ? -14.477 -11.906 -21.955 1.00 41.91 279 PRO D N 1
ATOM 8990 C CA . PRO D 2 279 ? -14.687 -10.515 -22.311 1.00 43.27 279 PRO D CA 1
ATOM 8991 C C . PRO D 2 279 ? -14.828 -10.225 -23.817 1.00 44.58 279 PRO D C 1
ATOM 8992 O O . PRO D 2 279 ? -15.126 -9.087 -24.192 1.00 45.51 279 PRO D O 1
ATOM 8996 N N . PHE D 2 280 ? -14.608 -11.236 -24.654 1.00 44.41 280 PHE D N 1
ATOM 8997 C CA . PHE D 2 280 ? -14.494 -11.036 -26.089 1.00 47.19 280 PHE D CA 1
ATOM 8998 C C . PHE D 2 280 ? -15.834 -10.694 -26.733 1.00 50.55 280 PHE D C 1
ATOM 8999 O O . PHE D 2 280 ? -16.830 -11.354 -26.452 1.00 51.47 280 PHE D O 1
ATOM 9007 N N . HIS D 2 281 ? -15.868 -9.657 -27.576 1.00 50.92 281 HIS D N 1
ATOM 9008 C CA . HIS D 2 281 ? -17.132 -9.271 -28.234 1.00 54.52 281 HIS D CA 1
ATOM 9009 C C . HIS D 2 281 ? -17.407 -10.176 -29.438 1.00 48.73 281 HIS D C 1
ATOM 9010 O O . HIS D 2 281 ? -16.507 -10.458 -30.232 1.00 46.62 281 HIS D O 1
ATOM 9017 N N . LYS D 2 282 ? -18.647 -10.628 -29.580 1.00 47.36 282 LYS D N 1
ATOM 9018 C CA . LYS D 2 282 ? -18.978 -11.568 -30.651 1.00 47.52 282 LYS D CA 1
ATOM 9019 C C . LYS D 2 282 ? -18.824 -10.913 -32.032 1.00 43.12 282 LYS D C 1
ATOM 9020 O O . LYS D 2 282 ? -18.957 -9.701 -32.177 1.00 43.03 282 LYS D O 1
ATOM 9026 N N . PHE D 2 283 ? -18.479 -11.719 -33.025 1.00 39.02 283 PHE D N 1
ATOM 9027 C CA . PHE D 2 283 ? -18.537 -11.303 -34.434 1.00 40.08 283 PHE D CA 1
ATOM 9028 C C . PHE D 2 283 ? -19.937 -10.758 -34.741 1.00 42.99 283 PHE D C 1
ATOM 9029 O O . PHE D 2 283 ? -20.946 -11.347 -34.322 1.00 42.47 283 PHE D O 1
ATOM 9037 N N . GLU D 2 284 ? -20.011 -9.629 -35.438 1.00 44.55 284 GLU D N 1
ATOM 9038 C CA . GLU D 2 284 ? -21.301 -9.169 -35.954 1.00 46.58 284 GLU D CA 1
ATOM 9039 C C . GLU D 2 284 ? -21.463 -9.712 -37.377 1.00 40.71 284 GLU D C 1
ATOM 9040 O O . GLU D 2 284 ? -20.579 -10.426 -37.874 1.00 39.01 284 GLU D O 1
ATOM 9046 N N . GLN D 2 285 ? -22.576 -9.388 -38.028 1.00 37.52 285 GLN D N 1
ATOM 9047 C CA . GLN D 2 285 ? -22.868 -9.925 -39.355 1.00 35.51 285 GLN D CA 1
ATOM 9048 C C . GLN D 2 285 ? -21.782 -9.753 -40.429 1.00 35.39 285 GLN D C 1
ATOM 9049 O O . GLN D 2 285 ? -21.517 -10.681 -41.193 1.00 32.74 285 GLN D O 1
ATOM 9055 N N . ARG D 2 286 ? -21.165 -8.583 -40.529 1.00 35.90 286 ARG D N 1
ATOM 9056 C CA . ARG D 2 286 ? -20.192 -8.399 -41.601 1.00 37.19 286 ARG D CA 1
ATOM 9057 C C . ARG D 2 286 ? -19.029 -9.454 -41.508 1.00 34.98 286 ARG D C 1
ATOM 9058 O O . ARG D 2 286 ? -18.601 -10.045 -42.531 1.00 31.21 286 ARG D O 1
ATOM 9066 N N . GLU D 2 287 ? -18.568 -9.708 -40.282 1.00 32.28 287 GLU D N 1
ATOM 9067 C CA . GLU D 2 287 ? -17.524 -10.692 -40.024 1.00 33.35 287 GLU D CA 1
ATOM 9068 C C . GLU D 2 287 ? -18.024 -12.107 -40.254 1.00 30.77 287 GLU D C 1
ATOM 9069 O O . GLU D 2 287 ? -17.345 -12.890 -40.904 1.00 30.08 287 GLU D O 1
ATOM 9075 N N . ARG D 2 288 ? -19.204 -12.440 -39.731 1.00 29.64 288 ARG D N 1
ATOM 9076 C CA . ARG D 2 288 ? -19.766 -13.768 -39.963 1.00 29.27 288 ARG D CA 1
ATOM 9077 C C . ARG D 2 288 ? -19.915 -14.005 -41.469 1.00 28.11 288 ARG D C 1
ATOM 9078 O O . ARG D 2 288 ? -19.606 -15.092 -41.954 1.00 26.17 288 ARG D O 1
ATOM 9086 N N . GLY D 2 289 ? -20.330 -12.964 -42.198 1.00 27.40 289 GLY D N 1
ATOM 9087 C CA . GLY D 2 289 ? -20.453 -13.013 -43.672 1.00 27.30 289 GLY D CA 1
ATOM 9088 C C . GLY D 2 289 ? -19.159 -13.404 -44.376 1.00 27.77 289 GLY D C 1
ATOM 9089 O O . GLY D 2 289 ? -19.158 -14.194 -45.336 1.00 26.34 289 GLY D O 1
ATOM 9090 N N . LYS D 2 290 ? -18.040 -12.873 -43.897 1.00 27.67 290 LYS D N 1
ATOM 9091 C CA . LYS D 2 290 ? -16.773 -13.246 -44.474 1.00 28.85 290 LYS D CA 1
ATOM 9092 C C . LYS D 2 290 ? -16.425 -14.689 -44.171 1.00 27.77 290 LYS D C 1
ATOM 9093 O O . LYS D 2 290 ? -15.926 -15.375 -45.021 1.00 27.96 290 LYS D O 1
ATOM 9099 N N . ILE D 2 291 ? -16.713 -15.166 -42.977 1.00 26.58 291 ILE D N 1
ATOM 9100 C CA . ILE D 2 291 ? -16.441 -16.565 -42.686 1.00 26.31 291 ILE D CA 1
ATOM 9101 C C . ILE D 2 291 ? -17.304 -17.478 -43.583 1.00 26.78 291 ILE D C 1
ATOM 9102 O O . ILE D 2 291 ? -16.824 -18.454 -44.145 1.00 26.50 291 ILE D O 1
ATOM 9107 N N . TRP D 2 292 ? -18.579 -17.144 -43.725 1.00 27.02 292 TRP D N 1
ATOM 9108 C CA . TRP D 2 292 ? -19.486 -17.929 -44.564 1.00 28.41 292 TRP D CA 1
ATOM 9109 C C . TRP D 2 292 ? -18.939 -17.992 -46.005 1.00 28.40 292 TRP D C 1
ATOM 9110 O O . TRP D 2 292 ? -18.817 -19.066 -46.610 1.00 27.38 292 TRP D O 1
ATOM 9121 N N . LYS D 2 293 ? -18.553 -16.833 -46.528 1.00 28.43 293 LYS D N 1
ATOM 9122 C CA . LYS D 2 293 ? -17.936 -16.771 -47.846 1.00 30.67 293 LYS D CA 1
ATOM 9123 C C . LYS D 2 293 ? -16.671 -17.605 -47.936 1.00 27.54 293 LYS D C 1
ATOM 9124 O O . LYS D 2 293 ? -16.482 -18.309 -48.919 1.00 27.41 293 LYS D O 1
ATOM 9130 N N . ALA D 2 294 ? -15.804 -17.542 -46.930 1.00 25.80 294 ALA D N 1
ATOM 9131 C CA . ALA D 2 294 ? -14.558 -18.321 -46.988 1.00 25.78 294 ALA D CA 1
ATOM 9132 C C . ALA D 2 294 ? -14.842 -19.803 -47.028 1.00 25.41 294 ALA D C 1
ATOM 9133 O O . ALA D 2 294 ? -14.129 -20.593 -47.668 1.00 25.05 294 ALA D O 1
ATOM 9135 N N . LEU D 2 295 ? -15.885 -20.197 -46.316 1.00 26.32 295 LEU D N 1
ATOM 9136 C CA . LEU D 2 295 ? -16.288 -21.594 -46.268 1.00 26.97 295 LEU D CA 1
ATOM 9137 C C . LEU D 2 295 ? -16.938 -22.023 -47.577 1.00 28.37 295 LEU D C 1
ATOM 9138 O O . LEU D 2 295 ? -16.768 -23.156 -48.007 1.00 26.64 295 LEU D O 1
ATOM 9143 N N . GLN D 2 296 ? -17.686 -21.129 -48.218 1.00 29.66 296 GLN D N 1
ATOM 9144 C CA . GLN D 2 296 ? -18.278 -21.481 -49.510 1.00 33.09 296 GLN D CA 1
ATOM 9145 C C . GLN D 2 296 ? -17.197 -21.718 -50.547 1.00 32.67 296 GLN D C 1
ATOM 9146 O O . GLN D 2 296 ? -17.332 -22.587 -51.390 1.00 31.01 296 GLN D O 1
ATOM 9152 N N . ASN D 2 297 ? -16.141 -20.916 -50.500 1.00 31.33 297 ASN D N 1
ATOM 9153 C CA . ASN D 2 297 ? -14.981 -21.086 -51.382 1.00 33.69 297 ASN D CA 1
ATOM 9154 C C . ASN D 2 297 ? -14.192 -22.387 -51.154 1.00 35.62 297 ASN D C 1
ATOM 9155 O O . ASN D 2 297 ? -13.415 -22.787 -51.999 1.00 37.65 297 ASN D O 1
ATOM 9160 N N . LEU D 2 298 ? -14.431 -23.059 -50.035 1.00 37.05 298 LEU D N 1
ATOM 9161 C CA . LEU D 2 298 ? -13.812 -24.351 -49.762 1.00 37.29 298 LEU D CA 1
ATOM 9162 C C . LEU D 2 298 ? -14.820 -25.477 -49.995 1.00 39.24 298 LEU D C 1
ATOM 9163 O O . LEU D 2 298 ? -14.637 -26.575 -49.517 1.00 43.78 298 LEU D O 1
ATOM 9168 N N . GLY D 2 299 ? -15.900 -25.204 -50.703 1.00 40.18 299 GLY D N 1
ATOM 9169 C CA . GLY D 2 299 ? -16.877 -26.243 -51.016 1.00 43.83 299 GLY D CA 1
ATOM 9170 C C . GLY D 2 299 ? -17.777 -26.748 -49.897 1.00 46.01 299 GLY D C 1
ATOM 9171 O O . GLY D 2 299 ? -18.410 -27.773 -50.049 1.00 45.33 299 GLY D O 1
ATOM 9172 N N . VAL D 2 300 ? -17.865 -26.043 -48.781 1.00 47.13 300 VAL D N 1
ATOM 9173 C CA . VAL D 2 300 ? -18.861 -26.398 -47.769 1.00 49.01 300 VAL D CA 1
ATOM 9174 C C . VAL D 2 300 ? -20.263 -26.114 -48.291 1.00 50.64 300 VAL D C 1
ATOM 9175 O O . VAL D 2 300 ? -20.568 -24.972 -48.634 1.00 52.84 300 VAL D O 1
#

Nearest PDB structures (foldseek):
  4xky-assembly1_B  TM=9.967E-01  e=8.598E-53  Bacteroides thetaiotaomicron VPI-5482
  4nq1-assembly1_B  TM=9.367E-01  e=6.657E-23  Legionella pneumophila 2300/99 Alcoy
  3qze-assembly2_D  TM=9.250E-01  e=2.628E-21  Pseudomonas aeruginosa
  3flu-assembly1_B  TM=9.159E-01  e=2.483E-21  Neisseria meningitidis serogroup B
  1yxc-assembly1_A-2  TM=9.259E-01  e=1.699E-20  Escherichia coli

Foldseek 3Di:
DFPQFAEAAADAQFAPAQAHGFLQLLLLLLVLLVVLPGAAYEYLDVLNVNVSYDLVSLLVSLLSNLVSCVPVHAYEYELEDQDLVSSLVSLVSNVVSPHAEYEYEHDQVFDPDLVRVLVVLVVSQVSGPHAYEYEFDAPRRVYGNQLVSCLVNVVPVSYAEYEYAHPDVVRLVNNCVSCVVPLRRAAEYEDLLCQLVVVLVPHRYYNYNCCSQRVNLRRQLSVCSNVVVPVSVVVSSVLVVLCVVQQQPLDPDPCSNSLSSLLSCVVSVNGHSADHPPDGHDDDVSSVSSVVSVVVSD/DDFPQFAEEAADAQFAPAQAHGFLQLLLLLLVLQVVLPGAAYEYLDVLNVNVSHDLVSLLVSLQSNLVSCVPVHAYEYELEDQDLVSSLVSLVSNVVSDHAEYEYEHDQPQDPDLVSVLVVLVVNVVSGPHAYEYEFPAPRHPDGHQLVSVLNSVVDVSYQEYEYAHPDVVRLVRNCVSCVPVRRYAYEYEDLLCQLVVLLVPHRYYNYNCCSQVVNLRRQLSVCSPVVVPVSVVVSSVVVVLCVVQQQPQDPPDRSNSLSSLLNCVVSPRGHSADHPPDGHDDDVSSVSSNVSVVVD/DDQVQFAEEAEDAQFAPAQAGGFLQLLLLLLVLLVVLPGAAYEYLDVLHVNASHDLVSLLVSLLSNLVSCVPVHAYEYELEDQDLVSSLVSLVSNVVSPHAEYEYEHALCPQDDLVVVLVVLVVSQVSGPHAYEYEFDCVRNVDGNQLVSCVVSVVPVSYAEYEYAPPDVVRLVNNCVSCVVPLSRAYEYEDLLCQLVVLLVPHRYYNYNCCSPNVNLRRQLSVCSNVVVPVSVVVSSVLVVLCCVQQQPLDPPDRSNSLSSLLSCVVVVRGHSADHPPDGHDDDVSSVSSVVSVVVSD/DDQPQFAEEAADAQFAPAQAHGFLQLLLLLLVLLVVLDGAAYEYLDVLNVNASHDLVSLLVSLLSNLVSCVPVHAYEYELEDPDLVSSLVSQVSNVVSPHAEYEYEHHLPDDPDLVVVLVVLVVNVVSGPHAYEYEFDCPRPVDGHQLVSCLVSCVPVSYAEYEYEPPDVVRLVRNCVSCVVPLSRAAEYEDLLCQLVVVLVPHRYYNYNCCSPVVNLRRQLSVCSPVVVPVSVVVSSVVVVLCVVQQQPLPVDNCSNSLSSLLVCVVVVRGHSDDHPPDDHDDVVSSVSSVVSVVVVVD

Secondary structure (DSSP, 8-state):
--S--EE--B----EEETTEE-HHHHHHHHHHHHHTT-S-EEESSGGGTGGGS-HHHHHHHHHHHHHHHTTSS-EEEE---S-HHHHHHHHHHHHHTT--EEEE---TTT-SSHHHHHHHHHHHGGG-SS-EEEEE-SSS-SS---HHHHHHHTTSTTEEEEEE-S-BHHHHHHHHHHHTT-TTSEEEE--GGGHHHHHHTT--EE--GGGGT-HHHHHHHHHHHHTT-HHHHHHHHHHHHHHHHHTSS-SSSTTHHHHHHHHHHHHTTSS-----TTS----HHHHHHHHHHHHHH-/--SS--EE--B----EEETTEE-HHHHHHHHHHHHHTT-S-EEESSTTTTGGGS-HHHHHHHHHHHHHHHTTSS-EEEE---S-HHHHHHHHHHHHHTT--EEEE---GGG-SSHHHHHHHHHHHGGG-SS-EEEEE-SSS-S-PPPHHHHHHHTTSTTEEEEEE-S-BHHHHHHHHHHHTT-TT-EEEE--GGGHHHHHHTT--EE--GGGGT-HHHHHHHHHHHHTT-HHHHHHHHHHHHHHHHHHSS--SSS-HHHHHHHHHHHHTTSS-----TTS----HHHHHHHHHHHHH-/--SS--EE--B----EEETTEE-HHHHHHHHHHHHHTT-S-EEESSTTTTGGGS-HHHHHHHHHHHHHHHTTSS-EEEE---S-HHHHHHHHHHHHHTT--EEEEPPPTT----HHHHHHHHHHHGGG-SS-EEEEE-HHHHS-PPPHHHHHHHTTSTTEEEEEE---BHHHHHHHHHHHTT-TTSEEEE--GGGHHHHHHTT--EE--GGGGT-HHHHHHHHHHHHTT-HHHHHHHHHHHHHHHHHHSS--SSS-HHHHHHHHHHHHTTSS--B--TTS----HHHHHHHHHHHHHH-/--SS--EE--B----EEETTEE-HHHHHHHHHHHHHTT-S-EEESSTTTTGGGS-HHHHHHHHHHHHHHHTTSS-EEEE---SSHHHHHHHHHHHHHTT--EEEE---TT--SSHHHHHHHHHHHGGG-SS-EEEEE-TTTSSPPPPHHHHHHHTTSTTEEEEEE---BHHHHHHHHHHTTT-TTSEEEE--GGGHHHHHHTT--EE--GGGGT-HHHHHHHHHHHHTT-HHHHHHHHHHHHHHHHHHSSSSSSTTHHHHHHHHHHHHTTSS--BPPTTSPPP-HHHHHHHHHHHHTTT-

CATH classification: 3.20.20.70

Organism: Bacteroides thetaiotaomicron (strain ATCC 29148 / DSM 2079 / JCM 5827 / CCUG 10774 / NCTC 10582 / VPI-5482 / E50) (NCBI:txid226186)

Radius of gyration: 30.82 Å; Cα contacts (8 Å, |Δi|>4): 2486; chains: 4; bounding box: 68×81×76 Å

Solvent-accessible surface area: 41667 Å² total

InterPro domains:
  IPR002220 DapA-like [PF00701] (9-301)
  IPR002220 DapA-like [PIRSF001365] (7-303)
  IPR002220 DapA-like [PR00146] (42-63)
  IPR002220 DapA-like [PR00146] (78-96)
  IPR002220 DapA-like [PR00146] (110-126)
  IPR002220 DapA-like [PR00146] (135-152)
  IPR002220 DapA-like [SM01130] (8-303)
  IPR013785 Aldolase-type TIM barrel [G3DSA:3.20.20.70] (5-304)
  IPR020625 Schiff base-forming aldolase, active site [PS00666] (140-170)

B-factor: mean 39.56, std 13.77, range [19.22, 114.46]

Sequence (1195 aa):
NIPLSGIIPPLVTPLLDDDVLDVEGLQRLIEHLIAGGVHALFVLGTTGESQSLSYKLRMEMIKNTCRIAKGRLPVLVCISDTSIVESVNLACLAADHGADAVVSAPPYYFATGQPELIEFYEHLLPQLPLPLFLYNMPTHTKVNFAPATIQRIAENPGVIGFKDSSSAANTVYFQSVMYAMKDNPDFSMLVVGPEEIMAESVLLGAHGGVNGGANMFPELYVSLYNAAKNADMEEVRRLQEKVMQISATIYTVGQHGSSYLKGLKCALSLLGICSDYVAAPFHKFEQRERGKIWKALQNLGMNIPLSGIIPPLVTPLLDDDVLDVEGLQRLIEHLIAGGVHALFVLGTTGESQSLSYKLRMEMIKNTCRIAKGRLPVLVCISDTSIVESVNNLACLAADHGADAVVSAPPYYFATGQPELIEFYEHLLPQLPLPLFLYNMPTHTKVNFAPATIQRIAENPGVIGFKDSSANTVYFQSSVMYAMKDNNPDFSMLVGPEEIMAESVLLGAHGGVNGGANMFPELYVSLYNAAKNADMEEVRRLQEKVMQISATIYTVGQHGSSYLKGLKCALSLLGICSDYVAAPFHHKFEQRERGKIWKALQNLMNIPLSGIIPPLVTPLLDDDVLDVEGLQRLIEHLIAGGVHALFVLGTTGESQSLSYKLRMEMIKNTCRIAKGRLPVLVCISDTSIVESVNLACLAADHGADAVVSAPPYYFATGQPELIEFYEHLLPQLPLPLFLYNMMPTHTKVNFAPATIQRIAENPGVIGFKDSSSAANTVYFQSVMYAMKDNPDFSMLVGPEEIMAESVLLGAHGGVNGGANMFPELYVSLYNAAKNADMEEVRRLQEKVMQISATIYTVGQHGSSYLKGLKCALSLLGICSDYVAAPFHKFEQRERGKIWKALQNLGMNIPLSGIIPPLVTPLLDDDVLDVEGLQRLIEHLIAGGVHALFVLGTTGESQSLSYYKLRMEMIKNTCRIAKGRLPVLVCISDTSIVESVNLACLAADHGADAVVSAPPYYFATGQPELIEFYEHLLPQLPLPLFLYNMPTHTKVNFAPATIQRIAENPGVIGFKDSSSAANTVYFQSVMYAMKDNPDFSMLVGPEEIMAESVLLGAHGGVNGGANMFPEELYVSLYNAAKNADMEEVRRLQEKVMQISATIYTVGQHGSSYLKGLKCALSLLGICSDYVAAPFHKFEQRERGKIWKALQNLGV